Protein AF-0000000072914802 (afdb_homodimer)

Structure (mmCIF, N/CA/C/O backbone):
data_AF-0000000072914802-model_v1
#
loop_
_entity.id
_entity.type
_entity.pdbx_description
1 polymer 'Uncharacterized protein'
#
loop_
_atom_site.group_PDB
_atom_site.id
_atom_site.type_symbol
_atom_site.label_atom_id
_atom_site.label_alt_id
_atom_site.label_comp_id
_atom_site.label_asym_id
_atom_site.label_entity_id
_atom_site.label_seq_id
_atom_site.pdbx_PDB_ins_code
_atom_site.Cartn_x
_atom_site.Cartn_y
_atom_site.Cartn_z
_atom_site.occupancy
_atom_site.B_iso_or_equiv
_atom_site.auth_seq_id
_atom_site.auth_comp_id
_atom_site.auth_asym_id
_atom_site.auth_atom_id
_atom_site.pdbx_PDB_model_num
ATOM 1 N N . MET A 1 1 ? -39.062 -0.753 1.381 1 88.44 1 MET A N 1
ATOM 2 C CA . MET A 1 1 ? -37.906 0.039 0.977 1 88.44 1 MET A CA 1
ATOM 3 C C . MET A 1 1 ? -36.625 -0.407 1.725 1 88.44 1 MET A C 1
ATOM 5 O O . MET A 1 1 ? -36.719 -0.976 2.814 1 88.44 1 MET A O 1
ATOM 9 N N . GLN A 1 2 ? -35.625 -0.347 1.025 1 93.38 2 GLN A N 1
ATOM 10 C CA . GLN A 1 2 ? -34.312 -0.64 1.615 1 93.38 2 GLN A CA 1
ATOM 11 C C . GLN A 1 2 ? -33.281 0.396 1.195 1 93.38 2 GLN A C 1
ATOM 13 O O . GLN A 1 2 ? -33.562 1.235 0.333 1 93.38 2 GLN A O 1
ATOM 18 N N . THR A 1 3 ? -32.188 0.409 1.845 1 96.81 3 THR A N 1
ATOM 19 C CA . THR A 1 3 ? -31.156 1.354 1.454 1 96.81 3 THR A CA 1
ATOM 20 C C . THR A 1 3 ? -30.406 0.845 0.234 1 96.81 3 THR A C 1
ATOM 22 O O . THR A 1 3 ? -30.438 -0.348 -0.076 1 96.81 3 THR A O 1
ATOM 25 N N . TYR A 1 4 ? -29.766 1.74 -0.524 1 97.69 4 TYR A N 1
ATOM 26 C CA . TYR A 1 4 ? -28.891 1.318 -1.612 1 97.69 4 TYR A CA 1
ATOM 27 C C . TYR A 1 4 ? -27.797 0.389 -1.103 1 97.69 4 TYR A C 1
ATOM 29 O O . TYR A 1 4 ? -27.391 -0.544 -1.799 1 97.69 4 TYR A O 1
ATOM 37 N N . ALA A 1 5 ? -27.312 0.659 0.097 1 98 5 ALA A N 1
ATOM 38 C CA . ALA A 1 5 ? -26.312 -0.224 0.703 1 98 5 ALA A CA 1
ATOM 39 C C . ALA A 1 5 ? -26.844 -1.647 0.83 1 98 5 ALA A C 1
ATOM 41 O O . ALA A 1 5 ? -26.172 -2.607 0.457 1 98 5 ALA A O 1
ATOM 42 N N . ASP A 1 6 ? -28.047 -1.769 1.306 1 97.5 6 ASP A N 1
ATOM 43 C CA . ASP A 1 6 ? -28.672 -3.076 1.455 1 97.5 6 ASP A CA 1
ATOM 44 C C . ASP A 1 6 ? -28.859 -3.758 0.1 1 97.5 6 ASP A C 1
ATOM 46 O O . ASP A 1 6 ? -28.641 -4.965 -0.024 1 97.5 6 ASP A O 1
ATOM 50 N N . ALA A 1 7 ? -29.281 -2.988 -0.866 1 97.19 7 ALA A N 1
ATOM 51 C CA . ALA A 1 7 ? -29.5 -3.523 -2.205 1 97.19 7 ALA A CA 1
ATOM 52 C C . ALA A 1 7 ? -28.203 -4.066 -2.807 1 97.19 7 ALA A C 1
ATOM 54 O O . ALA A 1 7 ? -28.219 -5.117 -3.453 1 97.19 7 ALA A O 1
ATOM 55 N N . ILE A 1 8 ? -27.125 -3.363 -2.646 1 97.81 8 ILE A N 1
ATOM 56 C CA . ILE A 1 8 ? -25.828 -3.781 -3.164 1 97.81 8 ILE A CA 1
ATOM 57 C C . ILE A 1 8 ? -25.391 -5.078 -2.484 1 97.81 8 ILE A C 1
ATOM 59 O O . ILE A 1 8 ? -24.969 -6.023 -3.15 1 97.81 8 ILE A O 1
ATOM 63 N N . VAL A 1 9 ? -25.516 -5.145 -1.19 1 98 9 VAL A N 1
ATOM 64 C CA . VAL A 1 9 ? -25.109 -6.312 -0.426 1 98 9 VAL A CA 1
ATOM 65 C C . VAL A 1 9 ? -25.969 -7.512 -0.805 1 98 9 VAL A C 1
ATOM 67 O O . VAL A 1 9 ? -25.469 -8.633 -0.932 1 98 9 VAL A O 1
ATOM 70 N N . GLN A 1 10 ? -27.266 -7.281 -0.999 1 96.5 10 GLN A N 1
ATOM 71 C CA . GLN A 1 10 ? -28.172 -8.344 -1.45 1 96.5 10 GLN A CA 1
ATOM 72 C C . GLN A 1 10 ? -27.75 -8.859 -2.826 1 96.5 10 GLN A C 1
ATOM 74 O O . GLN A 1 10 ? -27.828 -10.062 -3.09 1 96.5 10 GLN A O 1
ATOM 79 N N . SER A 1 11 ? -27.359 -7.941 -3.666 1 96.31 11 SER A N 1
ATOM 80 C CA . SER A 1 11 ? -26.891 -8.32 -4.996 1 96.31 11 SER A CA 1
ATOM 81 C C . SER A 1 11 ? -25.656 -9.219 -4.91 1 96.31 11 SER A C 1
ATOM 83 O O . SER A 1 11 ? -25.5 -10.148 -5.707 1 96.31 11 SER A O 1
ATOM 85 N N . LEU A 1 12 ? -24.766 -8.977 -3.992 1 97.56 12 LEU A N 1
ATOM 86 C CA . LEU A 1 12 ? -23.594 -9.805 -3.801 1 97.56 12 LEU A CA 1
ATOM 87 C C . LEU A 1 12 ? -23.984 -11.227 -3.393 1 97.56 12 LEU A C 1
ATOM 89 O O . LEU A 1 12 ? -23.453 -12.195 -3.928 1 97.56 12 LEU A O 1
ATOM 93 N N . SER A 1 13 ? -24.922 -11.289 -2.477 1 95.69 13 SER A N 1
ATOM 94 C CA . SER A 1 13 ? -25.391 -12.586 -1.989 1 95.69 13 SER A CA 1
ATOM 95 C C . SER A 1 13 ? -26.016 -13.406 -3.111 1 95.69 13 SER A C 1
ATOM 97 O O . SER A 1 13 ? -25.906 -14.633 -3.131 1 95.69 13 SER A O 1
ATOM 99 N N . SER A 1 14 ? -26.625 -12.742 -4.016 1 93.62 14 SER A N 1
ATOM 100 C CA . SER A 1 14 ? -27.344 -13.422 -5.086 1 93.62 14 SER A CA 1
ATOM 101 C C . SER A 1 14 ? -26.391 -14.156 -6.02 1 93.62 14 SER A C 1
ATOM 103 O O . SER A 1 14 ? -26.781 -15.102 -6.703 1 93.62 14 SER A O 1
ATOM 105 N N . VAL A 1 15 ? -25.125 -13.758 -6.031 1 95.12 15 VAL A N 1
ATOM 106 C CA . VAL A 1 15 ? -24.172 -14.422 -6.914 1 95.12 15 VAL A CA 1
ATOM 107 C C . VAL A 1 15 ? -23.266 -15.336 -6.094 1 95.12 15 VAL A C 1
ATOM 109 O O . VAL A 1 15 ? -22.188 -15.727 -6.555 1 95.12 15 VAL A O 1
ATOM 112 N N . GLY A 1 16 ? -23.609 -15.562 -4.879 1 94.88 16 GLY A N 1
ATOM 113 C CA . GLY A 1 16 ? -22.906 -16.547 -4.066 1 94.88 16 GLY A CA 1
ATOM 114 C C . GLY A 1 16 ? -21.734 -15.969 -3.311 1 94.88 16 GLY A C 1
ATOM 115 O O . GLY A 1 16 ? -20.906 -16.719 -2.775 1 94.88 16 GLY A O 1
ATOM 116 N N . CYS A 1 17 ? -21.625 -14.672 -3.25 1 97.94 17 CYS A N 1
ATOM 117 C CA . CYS A 1 17 ? -20.578 -14.055 -2.439 1 97.94 17 CYS A CA 1
ATOM 118 C C . CYS A 1 17 ? -20.828 -14.297 -0.955 1 97.94 17 CYS A C 1
ATOM 120 O O . CYS A 1 17 ? -21.859 -13.891 -0.419 1 97.94 17 CYS A O 1
ATOM 122 N N . ASP A 1 18 ? -19.859 -14.938 -0.322 1 98.25 18 ASP A N 1
ATOM 123 C CA . ASP A 1 18 ? -20.094 -15.266 1.079 1 98.25 18 ASP A CA 1
ATOM 124 C C . ASP A 1 18 ? -19.062 -14.609 1.985 1 98.25 18 ASP A C 1
ATOM 126 O O . ASP A 1 18 ? -19.172 -14.672 3.211 1 98.25 18 ASP A O 1
ATOM 130 N N . LYS A 1 19 ? -18.047 -13.977 1.451 1 98.62 19 LYS A N 1
ATOM 131 C CA . LYS A 1 19 ? -17.031 -13.328 2.27 1 98.62 19 LYS A CA 1
ATOM 132 C C . LYS A 1 19 ? -16.656 -11.953 1.711 1 98.62 19 LYS A C 1
ATOM 134 O O . LYS A 1 19 ? -16.547 -11.781 0.495 1 98.62 19 LYS A O 1
ATOM 139 N N . ALA A 1 20 ? -16.469 -11.008 2.557 1 98.75 20 ALA A N 1
ATOM 140 C CA . ALA A 1 20 ? -16.016 -9.656 2.252 1 98.75 20 ALA A CA 1
ATOM 141 C C . ALA A 1 20 ? -14.812 -9.273 3.109 1 98.75 20 ALA A C 1
ATOM 143 O O . ALA A 1 20 ? -14.805 -9.516 4.316 1 98.75 20 ALA A O 1
ATOM 144 N N . PHE A 1 21 ? -13.789 -8.766 2.455 1 98.69 21 PHE A N 1
ATOM 145 C CA . PHE A 1 21 ? -12.555 -8.336 3.113 1 98.69 21 PHE A CA 1
ATOM 146 C C . PHE A 1 21 ? -12.352 -6.84 2.941 1 98.69 21 PHE A C 1
ATOM 148 O O . PHE A 1 21 ? -12.547 -6.297 1.852 1 98.69 21 PHE A O 1
ATOM 155 N N . GLY A 1 22 ? -11.977 -6.125 3.996 1 97.75 22 GLY A N 1
ATOM 156 C CA . GLY A 1 22 ? -11.711 -4.715 3.762 1 97.75 22 GLY A CA 1
ATOM 157 C C . GLY A 1 22 ? -11.469 -3.936 5.039 1 97.75 22 GLY A C 1
ATOM 158 O O . GLY A 1 22 ? -11.109 -4.516 6.07 1 97.75 22 GLY A O 1
ATOM 159 N N . ILE A 1 23 ? -11.414 -2.609 4.902 1 96.12 23 ILE A N 1
ATOM 160 C CA . ILE A 1 23 ? -11.289 -1.649 5.992 1 96.12 23 ILE A CA 1
ATOM 161 C C . ILE A 1 23 ? -12.383 -0.594 5.883 1 96.12 23 ILE A C 1
ATOM 163 O O . ILE A 1 23 ? -12.547 0.035 4.832 1 96.12 23 ILE A O 1
ATOM 167 N N . SER A 1 24 ? -13.055 -0.396 6.945 1 93 24 SER A N 1
ATOM 168 C CA . SER A 1 24 ? -14.156 0.562 6.918 1 93 24 SER A CA 1
ATOM 169 C C . SER A 1 24 ? -13.648 1.992 7.066 1 93 24 SER A C 1
ATOM 171 O O . SER A 1 24 ? -12.461 2.213 7.332 1 93 24 SER A O 1
ATOM 173 N N . GLY A 1 25 ? -14.508 2.918 6.883 1 92.75 25 GLY A N 1
ATOM 174 C CA . GLY A 1 25 ? -14.297 4.355 6.961 1 92.75 25 GLY A CA 1
ATOM 175 C C . GLY A 1 25 ? -15.562 5.16 6.754 1 92.75 25 GLY A C 1
ATOM 176 O O . GLY A 1 25 ? -16.641 4.59 6.559 1 92.75 25 GLY A O 1
ATOM 177 N N . GLY A 1 26 ? -15.375 6.41 6.859 1 90.31 26 GLY A N 1
ATOM 178 C CA . GLY A 1 26 ? -16.531 7.297 6.828 1 90.31 26 GLY A CA 1
ATOM 179 C C . GLY A 1 26 ? -17.359 7.152 5.566 1 90.31 26 GLY A C 1
ATOM 180 O O . GLY A 1 26 ? -18.578 7.012 5.633 1 90.31 26 GLY A O 1
ATOM 181 N N . ASN A 1 27 ? -16.75 7.062 4.43 1 93.38 27 ASN A N 1
ATOM 182 C CA . ASN A 1 27 ? -17.453 7.117 3.158 1 93.38 27 ASN A CA 1
ATOM 183 C C . ASN A 1 27 ? -18.031 5.758 2.775 1 93.38 27 ASN A C 1
ATOM 185 O O . ASN A 1 27 ? -18.844 5.66 1.859 1 93.38 27 ASN A O 1
ATOM 189 N N . ILE A 1 28 ? -17.703 4.703 3.547 1 96.19 28 ILE A N 1
ATOM 190 C CA . ILE A 1 28 ? -18.188 3.369 3.227 1 96.19 28 ILE A CA 1
ATOM 191 C C . ILE A 1 28 ? -18.953 2.799 4.422 1 96.19 28 ILE A C 1
ATOM 193 O O . ILE A 1 28 ? -19.266 1.607 4.457 1 96.19 28 ILE A O 1
ATOM 197 N N . TYR A 1 29 ? -19.266 3.637 5.395 1 95.88 29 TYR A N 1
ATOM 198 C CA . TYR A 1 29 ? -19.844 3.203 6.664 1 95.88 29 TYR A CA 1
ATOM 199 C C . TYR A 1 29 ? -21.141 2.434 6.445 1 95.88 29 TYR A C 1
ATOM 201 O O . TYR A 1 29 ? -21.328 1.364 7.027 1 95.88 29 TYR A O 1
ATOM 209 N N . HIS A 1 30 ? -22.031 2.895 5.59 1 96.44 30 HIS A N 1
ATOM 210 C CA . HIS A 1 30 ? -23.344 2.281 5.414 1 96.44 30 HIS A CA 1
ATOM 211 C C . HIS A 1 30 ? -23.234 0.936 4.707 1 96.44 30 HIS A C 1
ATOM 213 O O . HIS A 1 30 ? -24.016 0.022 4.977 1 96.44 30 HIS A O 1
ATOM 219 N N . ILE A 1 31 ? -22.234 0.815 3.795 1 97.62 31 ILE A N 1
ATOM 220 C CA . ILE A 1 31 ? -21.969 -0.472 3.16 1 97.62 31 ILE A CA 1
ATOM 221 C C . ILE A 1 31 ? -21.469 -1.467 4.199 1 97.62 31 ILE A C 1
ATOM 223 O O . ILE A 1 31 ? -21.906 -2.619 4.23 1 97.62 31 ILE A O 1
ATOM 227 N N . TRP A 1 32 ? -20.531 -0.953 5.027 1 96.31 32 TRP A N 1
ATOM 228 C CA . TRP A 1 32 ? -19.984 -1.793 6.086 1 96.31 32 TRP A CA 1
ATOM 229 C C . TRP A 1 32 ? -21.094 -2.279 7.02 1 96.31 32 TRP A C 1
ATOM 231 O O . TRP A 1 32 ? -21.125 -3.451 7.398 1 96.31 32 TRP A O 1
ATOM 241 N N . LYS A 1 33 ? -21.969 -1.414 7.367 1 96.56 33 LYS A N 1
ATOM 242 C CA . LYS A 1 33 ? -23.094 -1.749 8.234 1 96.56 33 LYS A CA 1
ATOM 243 C C . LYS A 1 33 ? -24.016 -2.766 7.566 1 96.56 33 LYS A C 1
ATOM 245 O O . LYS A 1 33 ? -24.453 -3.73 8.203 1 96.56 33 LYS A O 1
ATOM 250 N N . ALA A 1 34 ? -24.312 -2.543 6.297 1 97.69 34 ALA A N 1
ATOM 251 C CA . ALA A 1 34 ? -25.141 -3.477 5.551 1 97.69 34 ALA A CA 1
ATOM 252 C C . ALA A 1 34 ? -24.5 -4.852 5.465 1 97.69 34 ALA A C 1
ATOM 254 O O . ALA A 1 34 ? -25.172 -5.875 5.609 1 97.69 34 ALA A O 1
ATOM 255 N N . LEU A 1 35 ? -23.203 -4.918 5.215 1 97.94 35 LEU A N 1
ATOM 256 C CA . LEU A 1 35 ? -22.453 -6.172 5.172 1 97.94 35 LEU A CA 1
ATOM 257 C C . LEU A 1 35 ? -22.547 -6.898 6.508 1 97.94 35 LEU A C 1
ATOM 259 O O . LEU A 1 35 ? -22.781 -8.109 6.547 1 97.94 35 LEU A O 1
ATOM 263 N N . HIS A 1 36 ? -22.391 -6.148 7.586 1 96.06 36 HIS A N 1
ATOM 264 C CA . HIS A 1 36 ? -22.391 -6.723 8.93 1 96.06 36 HIS A CA 1
ATOM 265 C C . HIS A 1 36 ? -23.719 -7.371 9.266 1 96.06 36 HIS A C 1
ATOM 267 O O . HIS A 1 36 ? -23.781 -8.352 10.016 1 96.06 36 HIS A O 1
ATOM 273 N N . HIS A 1 37 ? -24.781 -6.906 8.68 1 96.06 37 HIS A N 1
ATOM 274 C CA . HIS A 1 37 ? -26.109 -7.418 8.977 1 96.06 37 HIS A CA 1
ATOM 275 C C . HIS A 1 37 ? -26.531 -8.5 7.984 1 96.06 37 HIS A C 1
ATOM 277 O O . HIS A 1 37 ? -27.609 -9.07 8.094 1 96.06 37 HIS A O 1
ATOM 283 N N . SER A 1 38 ? -25.688 -8.781 7.094 1 97.06 38 SER A N 1
ATOM 284 C CA . SER A 1 38 ? -26 -9.781 6.074 1 97.06 38 SER A CA 1
ATOM 285 C C . SER A 1 38 ? -25.422 -11.141 6.445 1 97.06 38 SER A C 1
ATOM 287 O O . SER A 1 38 ? -24.922 -11.328 7.555 1 97.06 38 SER A O 1
ATOM 289 N N . ASP A 1 39 ? -25.594 -12.125 5.465 1 96.69 39 ASP A N 1
ATOM 290 C CA . ASP A 1 39 ? -25.031 -13.461 5.664 1 96.69 39 ASP A CA 1
ATOM 291 C C . ASP A 1 39 ? -23.609 -13.547 5.145 1 96.69 39 ASP A C 1
ATOM 293 O O . ASP A 1 39 ? -22.984 -14.609 5.207 1 96.69 39 ASP A O 1
ATOM 297 N N . ILE A 1 40 ? -23.125 -12.445 4.664 1 98.12 40 ILE A N 1
ATOM 298 C CA . ILE A 1 40 ? -21.75 -12.398 4.184 1 98.12 40 ILE A CA 1
ATOM 299 C C . ILE A 1 40 ? -20.797 -12.203 5.363 1 98.12 40 ILE A C 1
ATOM 301 O O . ILE A 1 40 ? -20.969 -11.273 6.156 1 98.12 40 ILE A O 1
ATOM 305 N N . ALA A 1 41 ? -19.844 -13.117 5.574 1 98.12 41 ALA A N 1
ATOM 306 C CA . ALA A 1 41 ? -18.844 -12.945 6.621 1 98.12 41 ALA A CA 1
ATOM 307 C C . ALA A 1 41 ? -17.906 -11.781 6.301 1 98.12 41 ALA A C 1
ATOM 309 O O . ALA A 1 41 ? -17.359 -11.695 5.195 1 98.12 41 ALA A O 1
ATOM 310 N N . VAL A 1 42 ? -17.766 -10.922 7.23 1 97.81 42 VAL A N 1
ATOM 311 C CA . VAL A 1 42 ? -16.969 -9.719 7 1 97.81 42 VAL A CA 1
ATOM 312 C C . VAL A 1 42 ? -15.656 -9.812 7.758 1 97.81 42 VAL A C 1
ATOM 314 O O . VAL A 1 42 ? -15.641 -10.086 8.961 1 97.81 42 VAL A O 1
ATOM 317 N N . TYR A 1 43 ? -14.578 -9.617 7.086 1 97.81 43 TYR A N 1
ATOM 318 C CA . TYR A 1 43 ? -13.234 -9.641 7.652 1 97.81 43 TYR A CA 1
ATOM 319 C C . TYR A 1 43 ? -12.594 -8.25 7.598 1 97.81 43 TYR A C 1
ATOM 321 O O . TYR A 1 43 ? -12.195 -7.789 6.527 1 97.81 43 TYR A O 1
ATOM 329 N N . HIS A 1 44 ? -12.469 -7.633 8.711 1 96.56 44 HIS A N 1
ATOM 330 C CA . HIS A 1 44 ? -11.852 -6.32 8.836 1 96.56 44 HIS A CA 1
ATOM 331 C C . HIS A 1 44 ? -10.328 -6.438 8.922 1 96.56 44 HIS A C 1
ATOM 333 O O . HIS A 1 44 ? -9.781 -6.656 10.008 1 96.56 44 HIS A O 1
ATOM 339 N N . CYS A 1 45 ? -9.664 -6.156 7.789 1 97.25 45 CYS A N 1
ATOM 340 C CA . CYS A 1 45 ? -8.227 -6.363 7.656 1 97.25 45 CYS A CA 1
ATOM 341 C C . CYS A 1 45 ? -7.445 -5.156 8.164 1 97.25 45 CYS A C 1
ATOM 343 O O . CYS A 1 45 ? -8.031 -4.238 8.75 1 97.25 45 CYS A O 1
ATOM 345 N N . ARG A 1 46 ? -6.117 -5.223 8.109 1 97.38 46 ARG A N 1
ATOM 346 C CA . ARG A 1 46 ? -5.285 -4.145 8.633 1 97.38 46 ARG A CA 1
ATOM 347 C C . ARG A 1 46 ? -4.852 -3.199 7.516 1 97.38 46 ARG A C 1
ATOM 349 O O . ARG A 1 46 ? -4.625 -2.012 7.754 1 97.38 46 ARG A O 1
ATOM 356 N N . HIS A 1 47 ? -4.734 -3.674 6.316 1 98.12 47 HIS A N 1
ATOM 357 C CA . HIS A 1 47 ? -4.371 -2.875 5.148 1 98.12 47 HIS A CA 1
ATOM 358 C C . HIS A 1 47 ? -5.219 -3.246 3.939 1 98.12 47 HIS A C 1
ATOM 360 O O . HIS A 1 47 ? -5.543 -4.422 3.736 1 98.12 47 HIS A O 1
ATOM 366 N N . GLN A 1 48 ? -5.512 -2.32 3.078 1 98.5 48 GLN A N 1
ATOM 367 C CA . GLN A 1 48 ? -6.402 -2.545 1.943 1 98.5 48 GLN A CA 1
ATOM 368 C C . GLN A 1 48 ? -5.773 -3.5 0.932 1 98.5 48 GLN A C 1
ATOM 370 O O . GLN A 1 48 ? -6.465 -4.32 0.331 1 98.5 48 GLN A O 1
ATOM 375 N N . SER A 1 49 ? -4.457 -3.381 0.663 1 98 49 SER A N 1
ATOM 376 C CA . SER A 1 49 ? -3.818 -4.355 -0.216 1 98 49 SER A CA 1
ATOM 377 C C . SER A 1 49 ? -3.891 -5.762 0.373 1 98 49 SER A C 1
ATOM 379 O O . SER A 1 49 ? -4.078 -6.738 -0.356 1 98 49 SER A O 1
ATOM 381 N N . GLY A 1 50 ? -3.678 -5.906 1.694 1 98.31 50 GLY A N 1
ATOM 382 C CA . GLY A 1 50 ? -3.824 -7.195 2.352 1 98.31 50 GLY A CA 1
ATOM 383 C C . GLY A 1 50 ? -5.211 -7.789 2.197 1 98.31 50 GLY A C 1
ATOM 384 O O . GLY A 1 50 ? -5.355 -8.992 1.967 1 98.31 50 GLY A O 1
ATOM 385 N N . ALA A 1 51 ? -6.207 -6.934 2.289 1 98.75 51 ALA A N 1
ATOM 386 C CA . ALA A 1 51 ? -7.586 -7.359 2.078 1 98.75 51 ALA A CA 1
ATOM 387 C C . ALA A 1 51 ? -7.785 -7.898 0.664 1 98.75 51 ALA A C 1
ATOM 389 O O . ALA A 1 51 ? -8.398 -8.945 0.472 1 98.75 51 ALA A O 1
ATOM 390 N N . ALA A 1 52 ? -7.242 -7.168 -0.281 1 98.75 52 ALA A N 1
ATOM 391 C CA . ALA A 1 52 ? -7.387 -7.566 -1.679 1 98.75 52 ALA A CA 1
ATOM 392 C C . ALA A 1 52 ? -6.668 -8.891 -1.95 1 98.75 52 ALA A C 1
ATOM 394 O O . ALA A 1 52 ? -7.195 -9.758 -2.652 1 98.75 52 ALA A O 1
ATOM 395 N N . PHE A 1 53 ? -5.469 -9.062 -1.4 1 98.75 53 PHE A N 1
ATOM 396 C CA . PHE A 1 53 ? -4.723 -10.305 -1.569 1 98.75 53 PHE A CA 1
ATOM 397 C C . PHE A 1 53 ? -5.477 -11.477 -0.957 1 98.75 53 PHE A C 1
ATOM 399 O O . PHE A 1 53 ? -5.582 -12.539 -1.57 1 98.75 53 PHE A O 1
ATOM 406 N N . ALA A 1 54 ? -6 -11.273 0.242 1 98.88 54 ALA A N 1
ATOM 407 C CA . ALA A 1 54 ? -6.754 -12.328 0.916 1 98.88 54 ALA A CA 1
ATOM 408 C C . ALA A 1 54 ? -8.008 -12.703 0.123 1 98.88 54 ALA A C 1
ATOM 410 O O . ALA A 1 54 ? -8.289 -13.883 -0.085 1 98.88 54 ALA A O 1
ATOM 411 N N . ALA A 1 55 ? -8.711 -11.711 -0.342 1 98.88 55 ALA A N 1
ATOM 412 C CA . ALA A 1 55 ? -9.914 -11.938 -1.134 1 98.88 55 ALA A CA 1
ATOM 413 C C . ALA A 1 55 ? -9.594 -12.68 -2.428 1 98.88 55 ALA A C 1
ATOM 415 O O . ALA A 1 55 ? -10.32 -13.586 -2.83 1 98.88 55 ALA A O 1
ATOM 416 N N . ALA A 1 56 ? -8.523 -12.266 -3.076 1 98.44 56 ALA A N 1
ATOM 417 C CA . ALA A 1 56 ? -8.133 -12.867 -4.348 1 98.44 56 ALA A CA 1
ATOM 418 C C . ALA A 1 56 ? -7.832 -14.359 -4.18 1 98.44 56 ALA A C 1
ATOM 420 O O . ALA A 1 56 ? -8.32 -15.188 -4.953 1 98.44 56 ALA A O 1
ATOM 421 N N . GLU A 1 57 ? -7.031 -14.68 -3.164 1 98.31 57 GLU A N 1
ATOM 422 C CA . GLU A 1 57 ? -6.645 -16.078 -2.979 1 98.31 57 GLU A CA 1
ATOM 423 C C . GLU A 1 57 ? -7.832 -16.922 -2.541 1 98.31 57 GLU A C 1
ATOM 425 O O . GLU A 1 57 ? -7.945 -18.094 -2.932 1 98.31 57 GLU A O 1
ATOM 430 N N . TYR A 1 58 ? -8.758 -16.359 -1.745 1 98.5 58 TYR A N 1
ATOM 431 C CA .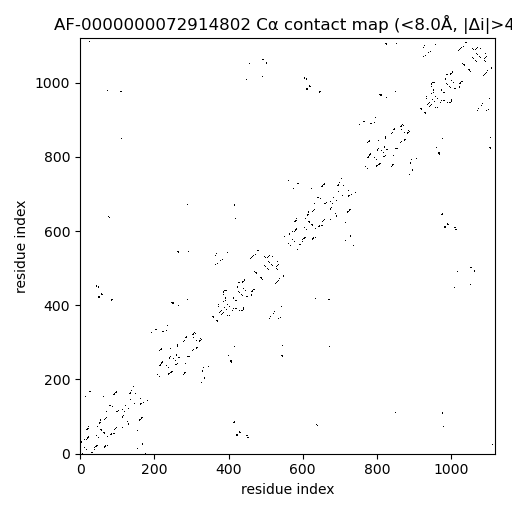 TYR A 1 58 ? -9.992 -17.062 -1.409 1 98.5 58 TYR A CA 1
ATOM 432 C C . TYR A 1 58 ? -10.812 -17.344 -2.66 1 98.5 58 TYR A C 1
ATOM 434 O O . TYR A 1 58 ? -11.289 -18.469 -2.85 1 98.5 58 TYR A O 1
ATOM 442 N N . SER A 1 59 ? -10.961 -16.328 -3.461 1 98.19 59 SER A N 1
ATOM 443 C CA . SER A 1 59 ? -11.742 -16.453 -4.688 1 98.19 59 SER A CA 1
ATOM 444 C C . SER A 1 59 ? -11.156 -17.5 -5.617 1 98.19 59 SER A C 1
ATOM 446 O O . SER A 1 59 ? -11.883 -18.344 -6.152 1 98.19 59 SER A O 1
ATOM 448 N N . ILE A 1 60 ? -9.852 -17.484 -5.797 1 96.25 60 ILE A N 1
ATOM 449 C CA . ILE A 1 60 ? -9.188 -18.406 -6.719 1 96.25 60 ILE A CA 1
ATOM 450 C C . ILE A 1 60 ? -9.297 -19.844 -6.195 1 96.25 60 ILE A C 1
ATOM 452 O O . ILE A 1 60 ? -9.586 -20.766 -6.957 1 96.25 60 ILE A O 1
ATOM 456 N N . GLN A 1 61 ? -9.133 -20 -4.91 1 95.19 61 GLN A N 1
ATOM 457 C CA . GLN A 1 61 ? -9.148 -21.328 -4.305 1 95.19 61 GLN A CA 1
ATOM 458 C C . GLN A 1 61 ? -10.547 -21.938 -4.359 1 95.19 61 GLN A C 1
ATOM 460 O O . GLN A 1 61 ? -10.688 -23.156 -4.527 1 95.19 61 GLN A O 1
ATOM 465 N N . THR A 1 62 ? -11.578 -21.109 -4.262 1 95.56 62 THR A N 1
ATOM 466 C CA . THR A 1 62 ? -12.93 -21.625 -4.098 1 95.56 62 THR A CA 1
ATOM 467 C C . THR A 1 62 ? -13.719 -21.5 -5.398 1 95.56 62 THR A C 1
ATOM 469 O O . THR A 1 62 ? -14.742 -22.172 -5.574 1 95.56 62 THR A O 1
ATOM 472 N N . GLY A 1 63 ? -13.289 -20.578 -6.227 1 94.69 63 GLY A N 1
ATOM 473 C CA . GLY A 1 63 ? -14.055 -20.266 -7.422 1 94.69 63 GLY A CA 1
ATOM 474 C C . GLY A 1 63 ? -15.203 -19.312 -7.164 1 94.69 63 GLY A C 1
ATOM 475 O O . GLY A 1 63 ? -15.938 -18.938 -8.086 1 94.69 63 GLY A O 1
ATOM 476 N N . LYS A 1 64 ? -15.328 -18.797 -5.938 1 96.69 64 LYS A N 1
ATOM 477 C CA . LYS A 1 64 ? -16.438 -17.938 -5.562 1 96.69 64 LYS A CA 1
ATOM 478 C C . LYS A 1 64 ? -16.094 -16.469 -5.797 1 96.69 64 LYS A C 1
ATOM 480 O O . LYS A 1 64 ? -14.914 -16.094 -5.867 1 96.69 64 LYS A O 1
ATOM 485 N N . VAL A 1 65 ? -17.172 -15.695 -5.895 1 98.06 65 VAL A N 1
ATOM 486 C CA . VAL A 1 65 ? -17.031 -14.242 -5.895 1 98.06 65 VAL A CA 1
ATOM 487 C C . VAL A 1 65 ? -16.734 -13.75 -4.48 1 98.06 65 VAL A C 1
ATOM 489 O O . VAL A 1 65 ? -17.344 -14.219 -3.516 1 98.06 65 VAL A O 1
ATOM 492 N N . ALA A 1 66 ? -15.75 -12.906 -4.305 1 98.69 66 ALA A N 1
ATOM 493 C CA . ALA A 1 66 ? -15.453 -12.266 -3.021 1 98.69 66 ALA A CA 1
ATOM 494 C C . ALA A 1 66 ? -15.539 -10.75 -3.131 1 98.69 66 ALA A C 1
ATOM 496 O O . ALA A 1 66 ? -15.375 -10.188 -4.219 1 98.69 66 ALA A O 1
ATOM 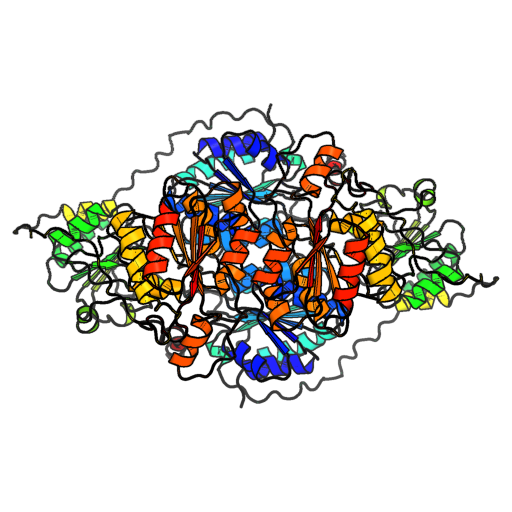497 N N . ALA A 1 67 ? -15.82 -10.086 -2.062 1 98.81 67 ALA A N 1
ATOM 498 C CA . ALA A 1 67 ? -15.906 -8.633 -2.061 1 98.81 67 ALA A CA 1
ATOM 499 C C . ALA A 1 67 ? -14.719 -8.008 -1.33 1 98.81 67 ALA A C 1
ATOM 501 O O . ALA A 1 67 ? -14.195 -8.602 -0.384 1 98.81 67 ALA A O 1
ATOM 502 N N . VAL A 1 68 ? -14.273 -6.914 -1.812 1 98.88 68 VAL A N 1
ATOM 503 C CA . VAL A 1 68 ? -13.312 -6.035 -1.146 1 98.88 68 VAL A CA 1
ATOM 504 C C . VAL A 1 68 ? -13.938 -4.66 -0.93 1 98.88 68 VAL A C 1
ATOM 506 O O . VAL A 1 68 ? -14.469 -4.059 -1.867 1 98.88 68 VAL A O 1
ATOM 509 N N . PHE A 1 69 ? -13.938 -4.16 0.308 1 98.69 69 PHE A N 1
ATOM 510 C CA . PHE A 1 69 ? -14.539 -2.857 0.565 1 98.69 69 PHE A CA 1
ATOM 511 C C . PHE A 1 69 ? -13.539 -1.914 1.219 1 98.69 69 PHE A C 1
ATOM 513 O O . PHE A 1 69 ? -12.781 -2.32 2.1 1 98.69 69 PHE A O 1
ATOM 520 N N . VAL A 1 70 ? -13.477 -0.712 0.767 1 98.44 70 VAL A N 1
ATOM 521 C CA . VAL A 1 70 ? -12.578 0.305 1.305 1 98.44 70 VAL A CA 1
ATOM 522 C C . VAL A 1 70 ? -13.266 1.669 1.269 1 98.44 70 VAL A C 1
ATOM 524 O O . VAL A 1 70 ? -14.25 1.855 0.557 1 98.44 70 VAL A O 1
ATOM 527 N N . THR A 1 71 ? -12.75 2.553 2.086 1 96.5 71 THR A N 1
ATOM 528 C CA . THR A 1 71 ? -13.266 3.914 2.033 1 96.5 71 THR A CA 1
ATOM 529 C C . THR A 1 71 ? -12.805 4.621 0.763 1 96.5 71 THR A C 1
ATOM 531 O O . THR A 1 71 ? -12.633 3.986 -0.281 1 96.5 71 THR A O 1
ATOM 534 N N . SER A 1 72 ? -12.617 5.934 0.724 1 95.19 72 SER A N 1
ATOM 535 C CA . SER A 1 72 ? -12.219 6.73 -0.431 1 95.19 72 SER A CA 1
ATOM 536 C C . SER A 1 72 ? -10.742 7.117 -0.352 1 95.19 72 SER A C 1
ATOM 538 O O . SER A 1 72 ? -10.047 6.75 0.598 1 95.19 72 SER A O 1
ATOM 540 N N . GLY A 1 73 ? -10.258 7.742 -1.37 1 94.81 73 GLY A N 1
ATOM 541 C CA . GLY A 1 73 ? -8.906 8.297 -1.364 1 94.81 73 GLY A CA 1
ATOM 542 C C . GLY A 1 73 ? -7.832 7.238 -1.185 1 94.81 73 GLY A C 1
ATOM 543 O O . GLY A 1 73 ? -7.703 6.328 -2.006 1 94.81 73 GLY A O 1
ATOM 544 N N . PRO A 1 74 ? -7.145 7.32 -0.007 1 96.25 74 PRO A N 1
ATOM 545 C CA . PRO A 1 74 ? -6.066 6.367 0.264 1 96.25 74 PRO A CA 1
ATOM 546 C C . PRO A 1 74 ? -6.559 4.926 0.342 1 96.25 74 PRO A C 1
ATOM 548 O O . PRO A 1 74 ? -5.82 3.996 -0.002 1 96.25 74 PRO A O 1
ATOM 551 N N . GLY A 1 75 ? -7.812 4.719 0.791 1 97.25 75 GLY A N 1
ATOM 552 C CA . GLY A 1 75 ? -8.352 3.367 0.77 1 97.25 75 GLY A CA 1
ATOM 553 C C . GLY A 1 75 ? -8.289 2.723 -0.602 1 97.25 75 GLY A C 1
ATOM 554 O O . GLY A 1 75 ? -7.922 1.551 -0.726 1 97.25 75 GLY A O 1
ATOM 555 N N . ILE A 1 76 ? -8.625 3.51 -1.602 1 97.5 76 ILE A N 1
ATOM 556 C CA . ILE A 1 76 ? -8.641 3.025 -2.977 1 97.5 76 ILE A CA 1
ATOM 557 C C . ILE A 1 76 ? -7.207 2.838 -3.475 1 97.5 76 ILE A C 1
ATOM 559 O O . ILE A 1 76 ? -6.859 1.778 -4 1 97.5 76 ILE A O 1
ATOM 563 N N . THR A 1 77 ? -6.348 3.828 -3.287 1 96.75 77 THR A N 1
ATOM 564 C CA . THR A 1 77 ? -5 3.762 -3.838 1 96.75 77 THR A CA 1
ATOM 565 C C . THR A 1 77 ? -4.195 2.654 -3.162 1 96.75 77 THR A C 1
ATOM 567 O O . THR A 1 77 ? -3.359 2.01 -3.799 1 96.75 77 THR A O 1
ATOM 570 N N . ASN A 1 78 ? -4.426 2.383 -1.909 1 97.81 78 ASN A N 1
ATOM 571 C CA . ASN A 1 78 ? -3.752 1.302 -1.195 1 97.81 78 ASN A CA 1
ATOM 572 C C . ASN A 1 78 ? -4.148 -0.065 -1.745 1 97.81 78 ASN A C 1
ATOM 574 O O . ASN A 1 78 ? -3.395 -1.031 -1.623 1 97.81 78 ASN A O 1
ATOM 578 N N . ALA A 1 79 ? -5.32 -0.165 -2.344 1 98.25 79 ALA A N 1
ATOM 579 C CA . ALA A 1 79 ? -5.84 -1.455 -2.787 1 98.25 79 ALA A CA 1
ATOM 580 C C . ALA A 1 79 ? -5.363 -1.78 -4.199 1 98.25 79 ALA A C 1
ATOM 582 O O . ALA A 1 79 ? -5.512 -2.914 -4.668 1 98.25 79 ALA A O 1
ATOM 583 N N . ILE A 1 80 ? -4.727 -0.884 -4.879 1 97.38 80 ILE A N 1
ATOM 584 C CA . ILE A 1 80 ? -4.469 -0.98 -6.309 1 97.38 80 ILE A CA 1
ATOM 585 C C . ILE A 1 80 ? -3.604 -2.207 -6.594 1 97.38 80 ILE A C 1
ATOM 587 O O . ILE A 1 80 ? -3.916 -3 -7.484 1 97.38 80 ILE A O 1
ATOM 591 N N . THR A 1 81 ? -2.514 -2.396 -5.875 1 97.44 81 THR A N 1
ATOM 592 C CA . THR A 1 81 ? -1.615 -3.518 -6.125 1 97.44 81 THR A CA 1
ATOM 593 C C . THR A 1 81 ? -2.355 -4.844 -5.988 1 97.44 81 THR A C 1
ATOM 595 O O . THR A 1 81 ? -2.23 -5.723 -6.844 1 97.44 81 THR A O 1
ATOM 598 N N . GLY A 1 82 ? -3.143 -4.961 -4.883 1 97.88 82 GLY A N 1
ATOM 599 C CA . GLY A 1 82 ? -3.898 -6.188 -4.668 1 97.88 82 GLY A CA 1
ATOM 600 C C . GLY A 1 82 ? -4.941 -6.438 -5.738 1 97.88 82 GLY A C 1
ATOM 601 O O . GLY A 1 82 ? -5.148 -7.578 -6.16 1 97.88 82 GLY A O 1
ATOM 602 N N . LEU A 1 83 ? -5.594 -5.367 -6.223 1 98.06 83 LEU A N 1
ATOM 603 C CA . LEU A 1 83 ? -6.629 -5.5 -7.242 1 98.06 83 LEU A CA 1
ATOM 604 C C . LEU A 1 83 ? -6.023 -5.898 -8.586 1 98.06 83 LEU A C 1
ATOM 606 O O . LEU A 1 83 ? -6.59 -6.723 -9.305 1 98.06 83 LEU A O 1
ATOM 610 N N . ARG A 1 84 ? -4.906 -5.32 -8.891 1 96 84 ARG A N 1
ATOM 611 C CA . ARG A 1 84 ? -4.211 -5.691 -10.125 1 96 84 ARG A CA 1
ATOM 612 C C . ARG A 1 84 ? -3.828 -7.168 -10.117 1 96 84 ARG A C 1
ATOM 614 O O . ARG A 1 84 ? -3.982 -7.859 -11.125 1 96 84 ARG A O 1
ATOM 621 N N . CYS A 1 85 ? -3.352 -7.648 -9 1 96.19 85 CYS A N 1
ATOM 622 C CA . CYS A 1 85 ? -2.988 -9.055 -8.867 1 96.19 85 CYS A CA 1
ATOM 623 C C . CYS A 1 85 ? -4.211 -9.953 -9.008 1 96.19 85 CYS A C 1
ATOM 625 O O . CYS A 1 85 ? -4.16 -10.977 -9.688 1 96.19 85 CYS A O 1
ATOM 627 N N . ALA A 1 86 ? -5.27 -9.508 -8.359 1 97.19 86 ALA A N 1
ATOM 628 C CA . ALA A 1 86 ? -6.508 -10.281 -8.43 1 97.19 86 ALA A CA 1
ATOM 629 C C . ALA A 1 86 ? -6.98 -10.422 -9.875 1 97.19 86 ALA A C 1
ATOM 631 O O . ALA A 1 86 ? -7.332 -11.516 -10.32 1 97.19 86 ALA A O 1
ATOM 632 N N . ARG A 1 87 ? -6.93 -9.312 -10.539 1 95.06 87 ARG A N 1
ATOM 633 C CA . ARG A 1 87 ? -7.395 -9.305 -11.922 1 95.06 87 ARG A CA 1
ATOM 634 C C . ARG A 1 87 ? -6.492 -10.164 -12.805 1 95.06 87 ARG A C 1
ATOM 636 O O . ARG A 1 87 ? -6.977 -11.008 -13.562 1 95.06 87 ARG A O 1
ATOM 643 N N . ALA A 1 88 ? -5.219 -10.008 -12.672 1 92.06 88 ALA A N 1
ATOM 644 C CA . ALA A 1 88 ? -4.254 -10.727 -13.5 1 92.06 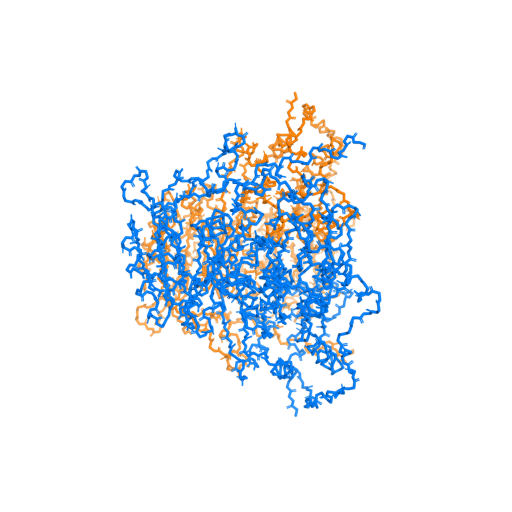88 ALA A CA 1
ATOM 645 C C . ALA A 1 88 ? -4.316 -12.227 -13.234 1 92.06 88 ALA A C 1
ATOM 647 O O . ALA A 1 88 ? -4.117 -13.031 -14.148 1 92.06 88 ALA A O 1
ATOM 648 N N . ASP A 1 89 ? -4.684 -12.633 -12.047 1 93.31 89 ASP A N 1
ATOM 649 C CA . ASP A 1 89 ? -4.684 -14.047 -11.672 1 93.31 89 ASP A CA 1
ATOM 650 C C . ASP A 1 89 ? -6.039 -14.688 -11.961 1 93.31 89 ASP A C 1
ATOM 652 O O . ASP A 1 89 ? -6.207 -15.898 -11.773 1 93.31 89 ASP A O 1
ATOM 656 N N . GLY A 1 90 ? -7.008 -13.891 -12.336 1 93.38 90 GLY A N 1
ATOM 657 C CA . GLY A 1 90 ? -8.297 -14.438 -12.711 1 93.38 90 GLY A CA 1
ATOM 658 C C . GLY A 1 90 ? -9.25 -14.602 -11.539 1 93.38 90 GLY A C 1
ATOM 659 O O . GLY A 1 90 ? -10.125 -15.461 -11.562 1 93.38 90 GLY A O 1
ATOM 660 N N . ALA A 1 91 ? -9.039 -13.812 -10.445 1 96.81 91 ALA A N 1
ATOM 661 C CA . ALA A 1 91 ? -9.977 -13.82 -9.328 1 96.81 91 ALA A CA 1
ATOM 662 C C . ALA A 1 91 ? -11.273 -13.109 -9.695 1 96.81 91 ALA A C 1
ATOM 664 O O . ALA A 1 91 ? -11.328 -12.359 -10.672 1 96.81 91 ALA A O 1
ATOM 665 N N . ARG A 1 92 ? -12.336 -13.469 -9.016 1 98.19 92 ARG A N 1
ATOM 666 C CA . ARG A 1 92 ? -13.617 -12.789 -9.133 1 98.19 92 ARG A CA 1
ATOM 667 C C . ARG A 1 92 ? -13.859 -11.875 -7.934 1 98.19 92 ARG A C 1
ATOM 669 O O . ARG A 1 92 ? -14.305 -12.328 -6.879 1 98.19 92 ARG A O 1
ATOM 676 N N . ILE A 1 93 ? -13.602 -10.562 -8.125 1 98.69 93 ILE A N 1
ATOM 677 C CA . ILE A 1 93 ? -13.641 -9.617 -7.012 1 98.69 93 ILE A CA 1
ATOM 678 C C . ILE A 1 93 ? -14.648 -8.508 -7.312 1 98.69 93 ILE A C 1
ATOM 680 O O . ILE A 1 93 ? -14.68 -7.98 -8.422 1 98.69 93 ILE A O 1
ATOM 684 N N . ILE A 1 94 ? -15.477 -8.211 -6.344 1 98.81 94 ILE A N 1
ATOM 685 C CA . ILE A 1 94 ? -16.266 -6.988 -6.359 1 98.81 94 ILE A CA 1
ATOM 686 C C . ILE A 1 94 ? -15.672 -5.965 -5.402 1 98.81 94 ILE A C 1
ATOM 688 O O . ILE A 1 94 ? -15.727 -6.133 -4.184 1 98.81 94 ILE A O 1
ATOM 692 N N . PHE A 1 95 ? -15.117 -4.949 -5.969 1 98.75 95 PHE A N 1
ATOM 693 C CA . PHE A 1 95 ? -14.469 -3.883 -5.215 1 98.75 95 PHE A CA 1
ATOM 694 C C . PHE A 1 95 ? -15.445 -2.746 -4.938 1 98.75 95 PHE A C 1
ATOM 696 O O . PHE A 1 95 ? -15.883 -2.059 -5.863 1 98.75 95 PHE A O 1
ATOM 703 N N . ILE A 1 96 ? -15.766 -2.57 -3.682 1 98.88 96 ILE A N 1
ATOM 704 C CA . ILE A 1 96 ? -16.719 -1.533 -3.297 1 98.88 96 ILE A CA 1
ATOM 705 C C . ILE A 1 96 ? -15.984 -0.408 -2.566 1 98.88 96 ILE A C 1
ATOM 707 O O . ILE A 1 96 ? -15.312 -0.646 -1.56 1 98.88 96 ILE A O 1
ATOM 711 N N . ALA A 1 97 ? -16.109 0.794 -3.031 1 98.44 97 ALA A N 1
ATOM 712 C CA . ALA A 1 97 ? -15.406 1.922 -2.434 1 98.44 97 ALA A CA 1
ATOM 713 C C . ALA A 1 97 ? -16.281 3.178 -2.432 1 98.44 97 ALA A C 1
ATOM 715 O O . ALA A 1 97 ? -17.25 3.264 -3.18 1 98.44 97 ALA A O 1
ATOM 716 N N . GLY A 1 98 ? -15.898 4.098 -1.579 1 96.88 98 GLY A N 1
ATOM 717 C CA . GLY A 1 98 ? -16.656 5.332 -1.435 1 96.88 98 GLY A CA 1
ATOM 718 C C . GLY A 1 98 ? -16.25 6.406 -2.42 1 96.88 98 GLY A C 1
ATOM 719 O O . GLY A 1 98 ? -15.062 6.516 -2.768 1 96.88 98 GLY A O 1
ATOM 720 N N . LEU A 1 99 ? -17.25 7.195 -2.811 1 94.44 99 LEU A N 1
ATOM 721 C CA . LEU A 1 99 ? -17.047 8.453 -3.521 1 94.44 99 LEU A CA 1
ATOM 722 C C . LEU A 1 99 ? -17.391 9.641 -2.633 1 94.44 99 LEU A C 1
ATOM 724 O O . LEU A 1 99 ? -18.188 9.516 -1.694 1 94.44 99 LEU A O 1
ATOM 728 N N . THR A 1 100 ? -16.766 10.742 -2.895 1 91.75 100 THR A N 1
ATOM 729 C CA . THR A 1 100 ? -17.109 11.953 -2.156 1 91.75 100 THR A CA 1
ATOM 730 C C . THR A 1 100 ? -17.969 12.875 -3.006 1 91.75 100 THR A C 1
ATOM 732 O O . THR A 1 100 ? -18.531 13.852 -2.5 1 91.75 100 THR A O 1
ATOM 735 N N . GLY A 1 101 ? -18.062 12.609 -4.207 1 87.56 101 GLY A N 1
ATOM 736 C CA . GLY A 1 101 ? -18.922 13.344 -5.129 1 87.56 101 GLY A CA 1
ATOM 737 C C . GLY A 1 101 ? -19.297 12.547 -6.359 1 87.56 101 GLY A C 1
ATOM 738 O O . GLY A 1 101 ? -18.562 11.641 -6.77 1 87.56 101 GLY A O 1
ATOM 739 N N . GLU A 1 102 ? -20.438 12.906 -6.93 1 82.38 102 GLU A N 1
ATOM 740 C CA . GLU A 1 102 ? -20.922 12.133 -8.062 1 82.38 102 GLU A CA 1
ATOM 741 C C . GLU A 1 102 ? -20.609 12.828 -9.383 1 82.38 102 GLU A C 1
ATOM 743 O O . GLU A 1 102 ? -20.609 12.195 -10.445 1 82.38 102 GLU A O 1
ATOM 748 N N . GLU A 1 103 ? -20.359 14.07 -9.281 1 74.94 103 GLU A N 1
ATOM 749 C CA . GLU A 1 103 ? -20.234 14.82 -10.523 1 74.94 103 GLU A CA 1
ATOM 750 C C . GLU A 1 103 ? -18.797 14.758 -11.062 1 74.94 103 GLU A C 1
ATOM 752 O O . GLU A 1 103 ? -17.844 14.797 -10.289 1 74.94 103 GLU A O 1
ATOM 757 N N . ILE A 1 104 ? -18.688 14.516 -12.375 1 62.69 104 ILE A N 1
ATOM 758 C CA . ILE A 1 104 ? -17.422 14.305 -13.078 1 62.69 104 ILE A CA 1
ATOM 759 C C . ILE A 1 104 ? -16.672 15.625 -13.203 1 62.69 104 ILE A C 1
ATOM 761 O O . ILE A 1 104 ? -15.438 15.656 -13.078 1 62.69 104 ILE A O 1
ATOM 765 N N . ASP A 1 105 ? -17.234 16.641 -13.555 1 57.12 105 ASP A N 1
ATOM 766 C CA . ASP A 1 105 ? -16.578 17.812 -14.125 1 57.12 105 ASP A CA 1
ATOM 767 C C . ASP A 1 105 ? -16.25 18.844 -13.039 1 57.12 105 ASP A C 1
ATOM 769 O O . ASP A 1 105 ? -15.867 19.969 -13.344 1 57.12 105 ASP A O 1
ATOM 773 N N . ARG A 1 106 ? -16.328 18.406 -11.852 1 60.78 106 ARG A N 1
ATOM 774 C CA . ARG A 1 106 ? -16.094 19.516 -10.93 1 60.78 106 ARG A CA 1
ATOM 775 C C . ARG A 1 106 ? -15.023 19.172 -9.906 1 60.78 106 ARG A C 1
ATOM 777 O O . ARG A 1 106 ? -15.031 18.078 -9.328 1 60.78 106 ARG A O 1
ATOM 784 N N . THR A 1 107 ? -13.891 20.016 -10.148 1 67.94 107 THR A N 1
ATOM 785 C CA . THR A 1 107 ? -12.938 19.953 -9.047 1 67.94 107 THR A CA 1
ATOM 786 C C . THR A 1 107 ? -13.633 20.219 -7.711 1 67.94 107 THR A C 1
ATOM 788 O O . THR A 1 107 ? -14.406 21.172 -7.586 1 67.94 107 THR A O 1
ATOM 791 N N . GLY A 1 108 ? -13.516 19.344 -6.844 1 75.06 108 GLY A N 1
ATOM 792 C CA . GLY A 1 108 ? -14.227 19.406 -5.578 1 75.06 108 GLY A CA 1
ATOM 793 C C . GLY A 1 108 ? -13.664 20.438 -4.621 1 75.06 108 GLY A C 1
ATOM 794 O O . GLY A 1 108 ? -12.812 21.234 -5 1 75.06 108 GLY A O 1
ATOM 795 N N . ARG A 1 109 ? -14.195 20.609 -3.518 1 83.69 109 ARG A N 1
ATOM 796 C CA . ARG A 1 109 ? -13.867 21.578 -2.473 1 83.69 109 ARG A CA 1
ATOM 797 C C . ARG A 1 109 ? -12.789 21.016 -1.541 1 83.69 109 ARG A C 1
ATOM 799 O O . ARG A 1 109 ? -12.617 21.516 -0.426 1 83.69 109 ARG A O 1
ATOM 806 N N . ARG A 1 110 ? -12.133 19.906 -1.991 1 87.19 110 ARG A N 1
ATOM 807 C CA . ARG A 1 110 ? -11.102 19.25 -1.197 1 87.19 110 ARG A CA 1
ATOM 808 C C . ARG A 1 110 ? -11.664 18.734 0.127 1 87.19 110 ARG A C 1
ATOM 810 O O . ARG A 1 110 ? -11.148 19.078 1.195 1 87.19 110 ARG A O 1
ATOM 817 N N . VAL A 1 111 ? -12.688 17.938 -0.105 1 89.62 111 VAL A N 1
ATOM 818 C CA . VAL A 1 111 ? -13.211 17.219 1.054 1 89.62 111 VAL A CA 1
ATOM 819 C C . VAL A 1 111 ? -12.242 16.109 1.452 1 89.62 111 VAL A C 1
ATOM 821 O O . VAL A 1 111 ? -11.367 15.734 0.672 1 89.62 111 VAL A O 1
ATOM 824 N N . VAL A 1 112 ? -12.398 15.672 2.674 1 87.31 112 VAL A N 1
ATOM 825 C CA . VAL A 1 112 ? -11.5 14.648 3.189 1 87.31 112 VAL A CA 1
ATOM 826 C C . VAL A 1 112 ? -11.492 13.445 2.25 1 87.31 112 VAL A C 1
ATOM 828 O O . VAL A 1 112 ? -12.547 12.898 1.919 1 87.31 112 VAL A O 1
ATOM 831 N N . GLN A 1 113 ? -10.32 13.047 1.779 1 91.25 113 GLN A N 1
ATOM 832 C CA . GLN A 1 113 ? -10.117 11.891 0.915 1 91.25 113 GLN A CA 1
ATOM 833 C C . GLN A 1 113 ? -10.953 12 -0.358 1 91.25 113 GLN A C 1
ATOM 835 O O . GLN A 1 113 ? -11.578 11.023 -0.784 1 91.25 113 GLN A O 1
ATOM 840 N N . GLU A 1 114 ? -10.945 13.133 -0.902 1 90.69 114 GLU A N 1
ATOM 841 C CA . GLU A 1 114 ? -11.734 13.445 -2.092 1 90.69 114 GLU A CA 1
ATOM 842 C C . GLU A 1 114 ? -11.492 12.422 -3.197 1 90.69 114 GLU A C 1
ATOM 844 O O . GLU A 1 114 ? -10.336 12.117 -3.521 1 90.69 114 GLU A O 1
ATOM 849 N N . THR A 1 115 ? -12.555 11.844 -3.656 1 92.12 115 THR A N 1
ATOM 850 C CA . THR A 1 115 ? -12.594 10.875 -4.742 1 92.12 115 THR A CA 1
ATOM 851 C C . THR A 1 115 ? -13.742 11.172 -5.699 1 92.12 115 THR A C 1
ATOM 853 O O . THR A 1 115 ? -14.898 11.211 -5.289 1 92.12 115 THR A O 1
ATOM 856 N N . THR A 1 116 ? -13.398 11.383 -6.941 1 90.25 116 THR A N 1
ATOM 857 C CA . THR A 1 116 ? -14.383 11.734 -7.957 1 90.25 116 THR A CA 1
ATOM 858 C C . THR A 1 116 ? -14.469 10.648 -9.023 1 90.25 116 THR A C 1
ATOM 860 O O . THR A 1 116 ? -13.641 9.734 -9.055 1 90.25 116 THR A O 1
ATOM 863 N N . PRO A 1 117 ? -15.461 10.734 -9.898 1 90.69 117 PRO A N 1
ATOM 864 C CA . PRO A 1 117 ? -15.578 9.75 -10.977 1 90.69 117 PRO A CA 1
ATOM 865 C C . PRO A 1 117 ? -14.344 9.727 -11.883 1 90.69 117 PRO A C 1
ATOM 867 O O . PRO A 1 117 ? -14.008 8.68 -12.438 1 90.69 117 PRO A O 1
ATOM 870 N N . LYS A 1 118 ? -13.648 10.773 -11.992 1 87.88 118 LYS A N 1
ATOM 871 C CA . LYS A 1 118 ? -12.422 10.797 -12.789 1 87.88 118 LYS A CA 1
ATOM 872 C C . LYS A 1 118 ? -11.367 9.867 -12.195 1 87.88 118 LYS A C 1
ATOM 874 O O . LYS A 1 118 ? -10.625 9.219 -12.938 1 87.88 118 LYS A O 1
ATOM 879 N N . ASP A 1 119 ? -11.242 9.852 -10.906 1 88.56 119 ASP A N 1
ATOM 880 C CA . ASP A 1 119 ? -10.328 8.938 -10.242 1 88.56 119 ASP A CA 1
ATOM 881 C C . ASP A 1 119 ? -10.688 7.484 -10.531 1 88.56 119 ASP A C 1
ATOM 883 O O . ASP A 1 119 ? -9.812 6.637 -10.672 1 88.56 119 ASP A O 1
ATOM 887 N N . VAL A 1 120 ? -12 7.215 -10.586 1 90.19 120 VAL A N 1
ATOM 888 C CA . VAL A 1 120 ? -12.516 5.875 -10.852 1 90.19 120 VAL A CA 1
ATOM 889 C C . VAL A 1 120 ? -12.125 5.445 -12.266 1 90.19 120 VAL A C 1
ATOM 891 O O . VAL A 1 120 ? -11.68 4.32 -12.477 1 90.19 120 VAL A O 1
ATOM 894 N N . GLU A 1 121 ? -12.32 6.336 -13.156 1 88.94 121 GLU A N 1
ATOM 895 C CA . GLU A 1 121 ? -12.008 6.043 -14.555 1 88.94 121 GLU A CA 1
ATOM 896 C C . GLU A 1 121 ? -10.531 5.684 -14.727 1 88.94 121 GLU A C 1
ATOM 898 O O . GLU A 1 121 ? -10.188 4.824 -15.547 1 88.94 121 GLU A O 1
ATOM 903 N N . ALA A 1 122 ? -9.727 6.266 -13.977 1 87.88 122 ALA A N 1
ATOM 904 C CA . ALA A 1 122 ? -8.281 6.051 -14.078 1 87.88 122 ALA A CA 1
ATOM 905 C C . ALA A 1 122 ? -7.898 4.652 -13.602 1 87.88 122 ALA A C 1
ATOM 907 O O . ALA A 1 122 ? -6.812 4.16 -13.906 1 87.88 122 ALA A O 1
ATOM 908 N N . LEU A 1 123 ? -8.758 3.977 -12.891 1 91.69 123 LEU A N 1
ATOM 909 C CA . LEU A 1 123 ? -8.484 2.652 -12.344 1 91.69 123 LEU A CA 1
ATOM 910 C C . LEU A 1 123 ? -8.812 1.564 -13.359 1 91.69 123 LEU A C 1
ATOM 912 O O . LEU A 1 123 ? -8.43 0.406 -13.18 1 91.69 123 LEU A O 1
ATOM 916 N N . THR A 1 124 ? -9.516 1.958 -14.375 1 89.12 124 THR A N 1
ATOM 917 C CA . THR A 1 124 ? -10.039 0.97 -15.312 1 89.12 124 THR A CA 1
ATOM 918 C C . THR A 1 124 ? -9.297 1.039 -16.641 1 89.12 124 THR A C 1
ATOM 920 O O . THR A 1 124 ? -8.922 2.123 -17.094 1 89.12 124 THR A O 1
ATOM 923 N N . GLY A 1 125 ? -9.062 -0.052 -17.25 1 80.75 125 GLY A N 1
ATOM 924 C CA . GLY A 1 125 ? -8.438 -0.152 -18.547 1 80.75 125 GLY A CA 1
ATOM 925 C C . GLY A 1 125 ? -8.648 -1.503 -19.203 1 80.75 125 GLY A C 1
ATOM 926 O O . GLY A 1 125 ? -9.156 -2.434 -18.578 1 80.75 125 GLY A O 1
ATOM 927 N N . PRO A 1 126 ? -8.219 -1.55 -20.391 1 70.5 126 PRO A N 1
ATOM 928 C CA . PRO A 1 126 ? -8.477 -2.771 -21.156 1 70.5 126 PRO A CA 1
ATOM 929 C C . PRO A 1 126 ? -7.488 -3.891 -20.844 1 70.5 126 PRO A C 1
ATOM 931 O O . PRO A 1 126 ? -7.75 -5.055 -21.141 1 70.5 126 PRO A O 1
ATOM 934 N N . THR A 1 127 ? -6.473 -3.504 -20.25 1 74.06 127 THR A N 1
ATOM 935 C CA . THR A 1 127 ? -5.449 -4.516 -20.016 1 74.06 127 THR A CA 1
ATOM 936 C C . THR A 1 127 ? -5.48 -4.988 -18.562 1 74.06 127 THR A C 1
ATOM 938 O O . THR A 1 127 ? -6.031 -4.309 -17.688 1 74.06 127 THR A O 1
ATOM 941 N N . VAL A 1 128 ? -4.918 -6.102 -18.438 1 71.06 128 VAL A N 1
ATOM 942 C CA . VAL A 1 128 ? -4.902 -6.727 -17.125 1 71.06 128 VAL A CA 1
ATOM 943 C C . VAL A 1 128 ? -3.975 -5.949 -16.188 1 71.06 128 VAL A C 1
ATOM 945 O O . VAL A 1 128 ? -3.908 -6.234 -14.992 1 71.06 128 VAL A O 1
ATOM 948 N N . ASP A 1 129 ? -3.363 -4.918 -16.656 1 77.81 129 ASP A N 1
ATOM 949 C CA . ASP A 1 129 ? -2.467 -4.109 -15.836 1 77.81 129 ASP A CA 1
ATOM 950 C C . ASP A 1 129 ? -3.236 -3.006 -15.109 1 77.81 129 ASP A C 1
ATOM 952 O O . ASP A 1 129 ? -2.68 -2.316 -14.25 1 77.81 129 ASP A O 1
ATOM 956 N N . SER A 1 130 ? -4.504 -2.963 -15.477 1 88.5 130 SER A N 1
ATOM 957 C CA . SER A 1 130 ? -5.359 -2.043 -14.734 1 88.5 130 SER A CA 1
ATOM 958 C C . SER A 1 130 ? -5.977 -2.723 -13.523 1 88.5 130 SER A C 1
ATOM 960 O O . SER A 1 130 ? -6.168 -3.941 -13.516 1 88.5 130 SER A O 1
ATOM 962 N N . ALA A 1 131 ? -6.336 -1.953 -12.578 1 94.75 131 ALA A N 1
ATOM 963 C CA . ALA A 1 131 ? -6.859 -2.496 -11.328 1 94.75 131 ALA A CA 1
ATOM 964 C C . ALA A 1 131 ? -8.25 -3.092 -11.531 1 94.75 131 ALA A C 1
ATOM 966 O O . ALA A 1 131 ? -8.586 -4.121 -10.938 1 94.75 131 ALA A O 1
ATOM 967 N N . LEU A 1 132 ? -9.047 -2.438 -12.414 1 97.06 132 LEU A N 1
ATOM 968 C CA . LEU A 1 132 ? -10.438 -2.857 -12.586 1 97.06 132 LEU A CA 1
ATOM 969 C C . LEU A 1 132 ? -10.688 -3.318 -14.016 1 97.06 132 LEU A C 1
ATOM 971 O O . LEU A 1 132 ? -10.164 -2.732 -14.969 1 97.06 132 LEU A O 1
ATOM 975 N N . SER A 1 133 ? -11.539 -4.367 -14.109 1 95.12 133 SER A N 1
ATOM 976 C CA . SER A 1 133 ? -12.023 -4.785 -15.422 1 95.12 133 SER A CA 1
ATOM 977 C C . SER A 1 133 ? -13.148 -3.877 -15.906 1 95.12 133 SER A C 1
ATOM 979 O O . SER A 1 133 ? -13.25 -3.6 -17.109 1 95.12 133 SER A O 1
ATOM 981 N N . CYS A 1 134 ? -13.938 -3.506 -15.07 1 95.25 134 CYS A N 1
ATOM 982 C CA . 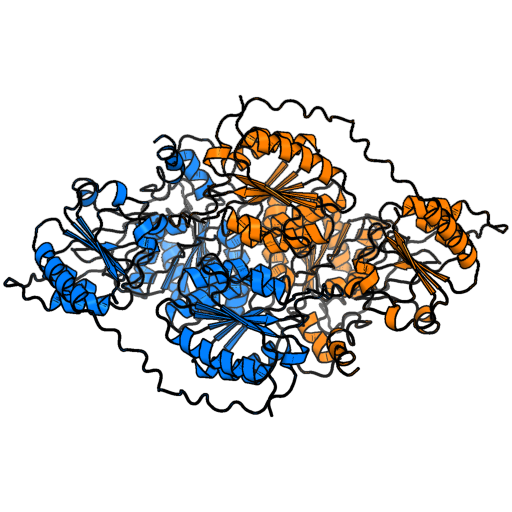CYS A 1 134 ? -15.07 -2.609 -15.305 1 95.25 134 CYS A CA 1
ATOM 983 C C . CYS A 1 134 ? -15.531 -1.969 -14 1 95.25 134 CYS A C 1
ATOM 985 O O . CYS A 1 134 ? -15.016 -2.297 -12.93 1 95.25 134 CYS A O 1
ATOM 987 N N . TYR A 1 135 ? -16.391 -0.966 -14.133 1 96.88 135 TYR A N 1
ATOM 988 C CA . TYR A 1 135 ? -16.875 -0.317 -12.922 1 96.88 135 TYR A CA 1
ATOM 989 C C . TYR A 1 135 ? -18.312 0.163 -13.094 1 96.88 135 TYR A C 1
ATOM 991 O O . TYR A 1 135 ? -18.812 0.258 -14.219 1 96.88 135 TYR A O 1
ATOM 999 N N . GLU A 1 136 ? -19 0.335 -11.984 1 96.69 136 GLU A N 1
ATOM 1000 C CA . GLU A 1 136 ? -20.328 0.931 -11.906 1 96.69 136 GLU A CA 1
ATOM 1001 C C . GLU A 1 136 ? -20.391 1.99 -10.812 1 96.69 136 GLU A C 1
ATOM 1003 O O . GLU A 1 136 ? -20.062 1.715 -9.656 1 96.69 136 GLU A O 1
ATOM 1008 N N . ILE A 1 137 ? -20.719 3.193 -11.203 1 96.81 137 ILE A N 1
ATOM 1009 C CA . ILE A 1 137 ? -21.031 4.23 -10.227 1 96.81 137 ILE A CA 1
ATOM 1010 C C . ILE A 1 137 ? -22.531 4.258 -9.953 1 96.81 137 ILE A C 1
ATOM 1012 O O . ILE A 1 137 ? -23.328 4.477 -10.867 1 96.81 137 ILE A O 1
ATOM 1016 N N . ILE A 1 138 ? -22.922 4.07 -8.734 1 97.38 138 ILE A N 1
ATOM 1017 C CA . ILE A 1 138 ? -24.328 3.967 -8.367 1 97.38 138 ILE A CA 1
ATOM 1018 C C . ILE A 1 138 ? -24.906 5.363 -8.148 1 97.38 138 ILE A C 1
ATOM 1020 O O . ILE A 1 138 ? -24.609 6.012 -7.141 1 97.38 138 ILE A O 1
ATOM 1024 N N . ARG A 1 139 ? -25.766 5.77 -9.055 1 94.56 139 ARG A N 1
ATOM 1025 C CA . ARG A 1 139 ? -26.406 7.078 -8.977 1 94.56 139 ARG A CA 1
ATOM 1026 C C . ARG A 1 139 ? -27.906 6.945 -8.812 1 94.56 139 ARG A C 1
ATOM 1028 O O . ARG A 1 139 ? -28.594 7.91 -8.453 1 94.56 139 ARG A O 1
ATOM 1035 N N . GLY A 1 140 ? -28.422 5.715 -9.109 1 94.06 140 GLY A N 1
ATOM 1036 C CA . GLY A 1 140 ? -29.844 5.445 -9.039 1 94.06 140 GLY A CA 1
ATOM 1037 C C . GLY A 1 140 ? -30.188 3.98 -9.234 1 94.06 140 GLY A C 1
ATOM 1038 O O . GLY A 1 140 ? -29.297 3.127 -9.234 1 94.06 140 GLY A O 1
ATOM 1039 N N . GLU A 1 141 ? -31.406 3.699 -9.414 1 94.25 141 GLU A N 1
ATOM 1040 C CA . GLU A 1 141 ? -31.922 2.332 -9.477 1 94.25 141 GLU A CA 1
ATOM 1041 C C . GLU A 1 141 ? -31.406 1.613 -10.727 1 94.25 141 GLU A C 1
ATOM 1043 O O . GLU A 1 141 ? -31.141 0.411 -10.688 1 94.25 141 GLU A O 1
ATOM 1048 N N . LEU A 1 142 ? -31.312 2.32 -11.766 1 94.31 142 LEU A N 1
ATOM 1049 C CA . LEU A 1 142 ? -30.859 1.735 -13.016 1 94.31 142 LEU A CA 1
ATOM 1050 C C . LEU A 1 142 ? -29.438 1.176 -12.867 1 94.31 142 LEU A C 1
ATOM 1052 O O . LEU A 1 142 ? -29.109 0.145 -13.461 1 94.31 142 LEU A O 1
ATOM 1056 N N . ASN A 1 143 ? -28.656 1.864 -12.094 1 96 143 ASN A N 1
ATOM 1057 C CA . ASN A 1 143 ? -27.281 1.398 -11.875 1 96 143 ASN A CA 1
ATOM 1058 C C . ASN A 1 143 ? -27.266 0.098 -11.078 1 96 143 ASN A C 1
ATOM 1060 O O . ASN A 1 143 ? -26.391 -0.745 -11.281 1 96 143 ASN A O 1
ATOM 1064 N N . VAL A 1 144 ? -28.156 -0.08 -10.188 1 96.19 144 VAL A N 1
ATOM 1065 C CA . VAL A 1 144 ? -28.234 -1.312 -9.414 1 96.19 144 VAL A CA 1
ATOM 1066 C C . VAL A 1 144 ? -28.609 -2.477 -10.328 1 96.19 144 VAL A C 1
ATOM 1068 O O . VAL A 1 144 ? -28.094 -3.584 -10.18 1 96.19 144 VAL A O 1
ATOM 1071 N N . GLY A 1 145 ? -29.547 -2.213 -11.25 1 93.81 145 GLY A N 1
ATOM 1072 C CA . GLY A 1 145 ? -29.859 -3.223 -12.25 1 93.81 145 GLY A CA 1
ATOM 1073 C C . GLY A 1 145 ? -28.656 -3.645 -13.078 1 93.81 145 GLY A C 1
ATOM 1074 O O . GLY A 1 145 ? -28.438 -4.836 -13.297 1 93.81 145 GLY A O 1
ATOM 1075 N N . ARG A 1 146 ? -27.906 -2.699 -13.523 1 95.44 146 ARG A N 1
ATOM 1076 C CA . ARG A 1 146 ? -26.688 -2.977 -14.289 1 95.44 146 ARG A CA 1
ATOM 1077 C C . ARG A 1 146 ? -25.688 -3.748 -13.453 1 95.44 146 ARG A C 1
ATOM 1079 O O . ARG A 1 146 ? -24.984 -4.633 -13.961 1 95.44 146 ARG A O 1
ATOM 1086 N N . LEU A 1 147 ? -25.578 -3.342 -12.211 1 96.81 147 LEU A N 1
ATOM 1087 C CA . LEU A 1 147 ? -24.703 -4.055 -11.289 1 96.81 147 LEU A CA 1
ATOM 1088 C C . LEU A 1 147 ? -25.062 -5.535 -11.242 1 96.81 147 LEU A C 1
ATOM 1090 O O . LEU A 1 147 ? -24.172 -6.391 -11.344 1 96.81 147 LEU A O 1
ATOM 1094 N N . GLN A 1 148 ? -26.297 -5.863 -11.117 1 95.12 148 GLN A N 1
ATOM 1095 C CA . GLN A 1 148 ? -26.734 -7.25 -11.031 1 95.12 148 GLN A CA 1
ATOM 1096 C C . GLN A 1 148 ? -26.375 -8.023 -12.297 1 95.12 148 GLN A C 1
ATOM 1098 O O . GLN A 1 148 ? -25.938 -9.172 -12.219 1 95.12 148 GLN A O 1
ATOM 1103 N N . GLN A 1 149 ? -26.531 -7.363 -13.375 1 94.19 149 GLN A N 1
ATOM 1104 C CA . GLN A 1 149 ? -26.188 -7.992 -14.648 1 94.19 149 GLN A CA 1
ATOM 1105 C C . GLN A 1 149 ? -24.688 -8.273 -14.734 1 94.19 149 GLN A C 1
ATOM 1107 O O . GLN A 1 149 ? -24.281 -9.367 -15.125 1 94.19 149 GLN A O 1
ATOM 1112 N N . THR A 1 150 ? -23.938 -7.293 -14.375 1 96 150 THR A N 1
ATOM 1113 C CA . THR A 1 150 ? -22.484 -7.434 -14.438 1 96 150 THR A CA 1
ATOM 1114 C C . THR A 1 150 ? -22 -8.5 -13.461 1 96 150 THR A C 1
ATOM 1116 O O . THR A 1 150 ? -21.047 -9.234 -13.75 1 96 150 THR A O 1
ATOM 1119 N N . LEU A 1 151 ? -22.641 -8.539 -12.32 1 96.56 151 LEU A N 1
ATOM 1120 C CA . LEU A 1 151 ? -22.281 -9.539 -11.32 1 96.56 151 LEU A CA 1
ATOM 1121 C C . LEU A 1 151 ? -22.484 -10.945 -11.875 1 96.56 151 LEU A C 1
ATOM 1123 O O . LEU A 1 151 ? -21.625 -11.82 -11.68 1 96.56 151 LEU A O 1
ATOM 1127 N N . THR A 1 152 ? -23.516 -11.148 -12.562 1 93.94 152 THR A N 1
ATOM 1128 C CA . THR A 1 152 ? -23.797 -12.453 -13.156 1 93.94 152 THR A CA 1
ATOM 1129 C C . THR A 1 152 ? -22.75 -12.812 -14.203 1 93.94 152 THR A C 1
ATOM 1131 O O . THR A 1 152 ? -22.312 -13.961 -14.297 1 93.94 152 THR A O 1
ATOM 1134 N N . ARG A 1 153 ? -22.375 -11.859 -14.93 1 93.38 153 ARG A N 1
ATOM 1135 C CA . ARG A 1 153 ? -21.344 -12.07 -15.953 1 93.38 153 ARG A CA 1
ATOM 1136 C C . ARG A 1 153 ? -20.016 -12.461 -15.32 1 93.38 153 ARG A C 1
ATOM 1138 O O . ARG A 1 153 ? -19.344 -13.391 -15.789 1 93.38 153 ARG A O 1
ATOM 1145 N N . ILE A 1 154 ? -19.594 -11.789 -14.273 1 93.94 154 ILE A N 1
ATOM 1146 C CA . ILE A 1 154 ? -18.312 -12.047 -13.609 1 93.94 154 ILE A CA 1
ATOM 1147 C C . ILE A 1 154 ? -18.344 -13.43 -12.969 1 93.94 154 ILE A C 1
ATOM 1149 O O . ILE A 1 154 ? -17.359 -14.164 -13.016 1 93.94 154 ILE A O 1
ATOM 1153 N N . GLN A 1 155 ? -19.484 -13.734 -12.43 1 94.12 155 GLN A N 1
ATOM 1154 C CA . GLN A 1 155 ? -19.641 -15.031 -11.773 1 94.12 155 GLN A CA 1
ATOM 1155 C C . GLN A 1 155 ? -19.391 -16.172 -12.75 1 94.12 155 GLN A C 1
ATOM 1157 O O . GLN A 1 155 ? -18.844 -17.219 -12.375 1 94.12 155 GLN A O 1
ATOM 1162 N N . ARG A 1 156 ? -19.688 -15.938 -14.016 1 90.75 156 ARG A N 1
ATOM 1163 C CA . ARG A 1 156 ? -19.656 -17.016 -15 1 90.75 156 ARG A CA 1
ATOM 1164 C C . ARG A 1 156 ? -18.422 -16.906 -15.891 1 90.75 156 ARG A C 1
ATOM 1166 O O . ARG A 1 156 ? -18.125 -17.828 -16.656 1 90.75 156 ARG A O 1
ATOM 1173 N N . ASP A 1 157 ? -17.688 -15.875 -15.766 1 89.75 157 ASP A N 1
ATOM 1174 C CA . ASP A 1 157 ? -16.531 -15.656 -16.609 1 89.75 157 ASP A CA 1
ATOM 1175 C C . ASP A 1 157 ? -15.367 -16.562 -16.188 1 89.75 157 ASP A C 1
ATOM 1177 O O . ASP A 1 157 ? -14.875 -16.453 -15.07 1 89.75 157 ASP A O 1
ATOM 1181 N N . PRO A 1 158 ? -14.875 -17.391 -17.141 1 87.75 158 PRO A N 1
ATOM 1182 C CA . PRO A 1 158 ? -13.773 -18.281 -16.781 1 87.75 158 PRO A CA 1
ATOM 1183 C C . PRO A 1 158 ? -12.469 -17.531 -16.516 1 87.75 158 PRO A C 1
ATOM 1185 O O . PRO A 1 158 ? -11.555 -18.062 -15.883 1 87.75 158 PRO A O 1
ATOM 1188 N N . LEU A 1 159 ? -12.375 -16.297 -16.969 1 88.62 159 LEU A N 1
ATOM 1189 C CA . LEU A 1 159 ? -11.156 -15.516 -16.797 1 88.62 159 LEU A CA 1
ATOM 1190 C C . LEU A 1 159 ? -11.25 -14.641 -15.547 1 88.62 159 LEU A C 1
ATOM 1192 O O . LEU A 1 159 ? -10.289 -13.938 -15.203 1 88.62 159 LEU A O 1
ATOM 1196 N N . GLY A 1 160 ? -12.375 -14.742 -14.844 1 92.06 160 GLY A N 1
ATOM 1197 C CA . GLY A 1 160 ? -12.57 -13.914 -13.664 1 92.06 160 GLY A CA 1
ATOM 1198 C C . GLY A 1 160 ? -12.805 -12.453 -14 1 92.06 160 GLY A C 1
ATOM 1199 O O . GLY A 1 160 ? -13.328 -12.133 -15.078 1 92.06 160 GLY A O 1
ATOM 1200 N N . GLY A 1 161 ? -12.625 -11.578 -13.055 1 95.06 161 GLY A N 1
ATOM 1201 C CA . GLY A 1 161 ? -12.805 -10.148 -13.25 1 95.06 161 GLY A CA 1
ATOM 1202 C C . GLY A 1 161 ? -12.914 -9.375 -11.953 1 95.06 161 GLY A C 1
ATOM 1203 O O . GLY A 1 161 ? -13.242 -9.938 -10.906 1 95.06 161 GLY A O 1
ATOM 1204 N N . VAL A 1 162 ? -12.523 -8.125 -12.047 1 98 162 VAL A N 1
ATOM 1205 C CA . VAL A 1 162 ? -12.648 -7.203 -10.922 1 98 162 VAL A CA 1
ATOM 1206 C C . VAL A 1 162 ? -13.633 -6.086 -11.281 1 98 162 VAL A C 1
ATOM 1208 O O . VAL A 1 162 ? -13.359 -5.266 -12.164 1 98 162 VAL A O 1
ATOM 1211 N N . LEU A 1 163 ? -14.789 -6.098 -10.625 1 97.94 163 LEU A N 1
ATOM 1212 C CA . LEU A 1 163 ? -15.797 -5.062 -10.812 1 97.94 163 LEU A CA 1
ATOM 1213 C C . LEU A 1 163 ? -15.719 -4.016 -9.703 1 97.94 163 LEU A C 1
ATOM 1215 O O . LEU A 1 163 ? -15.805 -4.352 -8.516 1 97.94 163 LEU A O 1
ATOM 1219 N N . GLY A 1 164 ? -15.508 -2.785 -10.109 1 98.5 164 GLY A N 1
ATOM 1220 C CA . GLY A 1 164 ? -15.602 -1.696 -9.148 1 98.5 164 GLY A CA 1
ATOM 1221 C C . GLY A 1 164 ? -17.016 -1.165 -8.984 1 98.5 164 GLY A C 1
ATOM 1222 O O . GLY A 1 164 ? -17.703 -0.899 -9.969 1 98.5 164 GLY A O 1
ATOM 1223 N N . VAL A 1 165 ? -17.469 -1.082 -7.77 1 98.69 165 VAL A N 1
ATOM 1224 C CA . VAL A 1 165 ? -18.734 -0.465 -7.418 1 98.69 165 VAL A CA 1
ATOM 1225 C C . VAL A 1 165 ? -18.5 0.754 -6.531 1 98.69 165 VAL A C 1
ATOM 1227 O O . VAL A 1 165 ? -17.938 0.633 -5.438 1 98.69 165 VAL A O 1
ATOM 1230 N N . PHE A 1 166 ? -18.938 1.917 -6.988 1 97.94 166 PHE A N 1
ATOM 1231 C CA . PHE A 1 166 ? -18.656 3.162 -6.285 1 97.94 166 PHE A CA 1
ATOM 1232 C C . PHE A 1 166 ? -19.938 3.928 -5.988 1 97.94 166 PHE A C 1
ATOM 1234 O O . PHE A 1 166 ? -20.844 3.967 -6.816 1 97.94 166 PHE A O 1
ATOM 1241 N N . LEU A 1 167 ? -19.984 4.5 -4.832 1 97.25 167 LEU A N 1
ATOM 1242 C CA . LEU A 1 167 ? -21.125 5.328 -4.469 1 97.25 167 LEU A CA 1
ATOM 1243 C C . LEU A 1 167 ? -20.781 6.273 -3.324 1 97.25 167 LEU A C 1
ATOM 1245 O O . LEU A 1 167 ? -19.844 6.016 -2.564 1 97.25 167 LEU A O 1
ATOM 1249 N N . THR A 1 168 ? -21.531 7.336 -3.166 1 96.12 168 THR A N 1
ATOM 1250 C CA . THR A 1 168 ? -21.344 8.281 -2.074 1 96.12 168 THR A CA 1
ATOM 1251 C C . THR A 1 168 ? -22.031 7.793 -0.804 1 96.12 168 THR A C 1
ATOM 1253 O O . THR A 1 168 ? -22.922 6.945 -0.865 1 96.12 168 THR A O 1
ATOM 1256 N N . ALA A 1 169 ? -21.562 8.312 0.316 1 94.38 169 ALA A N 1
ATOM 1257 C CA . ALA A 1 169 ? -22.219 7.996 1.578 1 94.38 169 ALA A CA 1
ATOM 1258 C C . ALA A 1 169 ? -23.703 8.367 1.528 1 94.38 169 ALA A C 1
ATOM 1260 O O . ALA A 1 169 ? -24.547 7.637 2.039 1 94.38 169 ALA A O 1
ATOM 1261 N N . ALA A 1 170 ? -24.047 9.469 0.9 1 93.94 170 ALA A N 1
ATOM 1262 C CA . ALA A 1 170 ? -25.422 9.922 0.776 1 93.94 170 ALA A CA 1
ATOM 1263 C C . ALA A 1 170 ? -26.266 8.938 -0.032 1 93.94 170 ALA A C 1
ATOM 1265 O O . ALA A 1 170 ? -27.391 8.625 0.34 1 93.94 170 ALA A O 1
ATOM 1266 N N . ARG A 1 171 ? -25.688 8.477 -1.11 1 95.12 171 ARG A N 1
ATOM 1267 C CA . ARG A 1 171 ? -26.375 7.496 -1.947 1 95.12 171 ARG A CA 1
ATOM 1268 C C . ARG A 1 171 ? -26.562 6.18 -1.202 1 95.12 171 ARG A C 1
ATOM 1270 O O . ARG A 1 171 ? -27.625 5.559 -1.296 1 95.12 171 ARG A O 1
ATOM 1277 N N . SER A 1 172 ? -25.625 5.742 -0.457 1 96.38 172 SER A N 1
ATOM 1278 C CA . SER A 1 172 ? -25.641 4.473 0.259 1 96.38 172 SER A CA 1
ATOM 1279 C C . SER A 1 172 ? -26.781 4.422 1.264 1 96.38 172 SER A C 1
ATOM 1281 O O . SER A 1 172 ? -27.391 3.363 1.474 1 96.38 172 SER A O 1
ATOM 1283 N N . LYS A 1 173 ? -27.078 5.543 1.92 1 94.62 173 LYS A N 1
ATOM 1284 C CA . LYS A 1 173 ? -28.094 5.547 2.973 1 94.62 173 LYS A CA 1
ATOM 1285 C C . LYS A 1 173 ? -29.469 5.863 2.408 1 94.62 173 LYS A C 1
ATOM 1287 O O . LYS A 1 173 ? -30.484 5.656 3.078 1 94.62 173 LYS A O 1
ATOM 1292 N N . SER A 1 174 ? -29.547 6.324 1.15 1 96 174 SER A N 1
ATOM 1293 C CA . SER A 1 174 ? -30.828 6.629 0.531 1 96 174 SER A CA 1
ATOM 1294 C C . SER A 1 174 ? -31.641 5.359 0.297 1 96 174 SER A C 1
ATOM 1296 O O . SER A 1 174 ? -31.094 4.254 0.322 1 96 174 SER A O 1
ATOM 1298 N N . LEU A 1 175 ? -32.969 5.605 0.029 1 96.06 175 LEU A N 1
ATOM 1299 C CA . LEU A 1 175 ? -33.875 4.473 -0.061 1 96.06 175 LEU A CA 1
ATOM 1300 C C . LEU A 1 175 ? -34.125 4.105 -1.517 1 96.06 175 LEU A C 1
ATOM 1302 O O . LEU A 1 175 ? -34.156 4.973 -2.391 1 96.06 175 LEU A O 1
ATOM 1306 N N . ILE A 1 176 ? -34.281 2.842 -1.733 1 93.94 176 ILE A N 1
ATOM 1307 C CA . ILE A 1 176 ? -34.625 2.273 -3.033 1 93.94 176 ILE A CA 1
ATOM 1308 C C . ILE A 1 176 ? -35.688 1.191 -2.863 1 93.94 176 ILE A C 1
ATOM 1310 O O . ILE A 1 176 ? -35.812 0.612 -1.783 1 93.94 176 ILE A O 1
ATOM 1314 N N . SER A 1 177 ? -36.469 0.999 -3.941 1 91.38 177 SER A N 1
ATOM 1315 C CA . SER A 1 177 ? -37.469 -0.082 -3.928 1 91.38 177 SER A CA 1
ATOM 1316 C C . SER A 1 177 ? -36.781 -1.443 -3.822 1 91.38 177 SER A C 1
ATOM 1318 O O . SER A 1 177 ? -35.656 -1.615 -4.277 1 91.38 177 SER A O 1
ATOM 1320 N N . PRO A 1 178 ? -37.438 -2.344 -3.148 1 88.75 178 PRO A N 1
ATOM 1321 C CA . PRO A 1 178 ? -36.844 -3.68 -3.043 1 88.75 178 PRO A CA 1
ATOM 1322 C C . PRO A 1 178 ? -36.469 -4.266 -4.402 1 88.75 178 PRO A C 1
ATOM 1324 O O . PRO A 1 178 ? -37.188 -4.059 -5.387 1 88.75 178 PRO A O 1
ATOM 1327 N N . LEU A 1 179 ? -35.312 -4.867 -4.371 1 83.06 179 LEU A N 1
ATOM 1328 C CA . LEU A 1 179 ? -34.812 -5.438 -5.613 1 83.06 179 LEU A CA 1
ATOM 1329 C C . LEU A 1 179 ? -35.719 -6.578 -6.09 1 83.06 179 LEU A C 1
ATOM 1331 O O . LEU A 1 179 ? -36.188 -7.383 -5.285 1 83.06 179 LEU A O 1
ATOM 1335 N N . GLN A 1 180 ? -36.156 -6.383 -7.273 1 68.06 180 GLN A N 1
ATOM 1336 C CA . GLN A 1 180 ? -36.844 -7.531 -7.875 1 68.06 180 GLN A CA 1
ATOM 1337 C C . GLN A 1 180 ? -35.812 -8.594 -8.305 1 68.06 180 GLN A C 1
ATOM 1339 O O . GLN A 1 180 ? -34.688 -8.266 -8.695 1 68.06 180 GLN A O 1
ATOM 1344 N N . SER A 1 181 ? -35.938 -9.789 -7.785 1 59.25 181 SER A N 1
ATOM 1345 C CA . SER A 1 181 ? -35.031 -10.859 -8.234 1 59.25 181 SER A CA 1
ATOM 1346 C C . SER A 1 181 ? -34.719 -10.719 -9.719 1 59.25 181 SER A C 1
ATOM 1348 O O . SER A 1 181 ? -35.625 -10.516 -10.539 1 59.25 181 SER A O 1
ATOM 1350 N N . PRO A 1 182 ? -33.5 -10.234 -9.914 1 53.5 182 PRO A N 1
ATOM 1351 C CA . PRO A 1 182 ? -33.219 -10.156 -11.352 1 53.5 182 PRO A CA 1
ATOM 1352 C C . PRO A 1 182 ? -33.875 -11.281 -12.141 1 53.5 182 PRO A C 1
ATOM 1354 O O . PRO A 1 182 ? -33.844 -12.438 -11.719 1 53.5 182 PRO A O 1
ATOM 1357 N N . ARG A 1 183 ? -34.969 -11.141 -12.75 1 45.16 183 ARG A N 1
ATOM 1358 C CA . ARG A 1 183 ? -35.406 -12.148 -13.711 1 45.16 183 ARG A CA 1
ATOM 1359 C C . ARG A 1 183 ? -34.219 -12.68 -14.516 1 45.16 183 ARG A C 1
ATOM 1361 O O . ARG A 1 183 ? -33.562 -11.922 -15.211 1 45.16 183 ARG A O 1
ATOM 1368 N N . LEU A 1 184 ? -33.438 -13.438 -13.812 1 45.81 184 LEU A N 1
ATOM 1369 C CA . LEU A 1 184 ? -32.469 -14.094 -14.695 1 45.81 184 LEU A CA 1
ATOM 1370 C C . LEU A 1 184 ? -33 -14.141 -16.125 1 45.81 184 LEU A C 1
ATOM 1372 O O . LEU A 1 184 ? -33.938 -14.891 -16.422 1 45.81 184 LEU A O 1
ATOM 1376 N N . GLU A 1 185 ? -33.469 -13.109 -16.641 1 42.22 185 GLU A N 1
ATOM 1377 C CA . GLU A 1 185 ? -33.719 -13.484 -18.031 1 42.22 185 GLU A CA 1
ATOM 1378 C C . GLU A 1 185 ? -32.719 -14.531 -18.5 1 42.22 185 GLU A C 1
ATOM 1380 O O . GLU A 1 185 ? -31.5 -14.266 -18.578 1 42.22 185 GLU A O 1
ATOM 1385 N N . LEU A 1 186 ? -32.844 -15.664 -17.953 1 41 186 LEU A N 1
ATOM 1386 C CA . LEU A 1 186 ? -32.312 -16.953 -18.391 1 41 186 LEU A CA 1
ATOM 1387 C C . LEU A 1 186 ? -31.938 -16.906 -19.875 1 41 186 LEU A C 1
ATOM 1389 O O . LEU A 1 186 ? -31.453 -17.891 -20.422 1 41 186 LEU A O 1
ATOM 1393 N N . HIS A 1 187 ? -32.5 -15.977 -20.562 1 40.78 187 HIS A N 1
ATOM 1394 C CA . HIS A 1 187 ? -32.5 -16.172 -22.016 1 40.78 187 HIS A CA 1
ATOM 1395 C C . HIS A 1 187 ? -31.078 -16.047 -22.578 1 40.78 187 HIS A C 1
ATOM 1397 O O . HIS A 1 187 ? -30.875 -16.266 -23.781 1 40.78 187 HIS A O 1
ATOM 1403 N N . GLU A 1 188 ? -30.328 -15.148 -22.062 1 44.69 188 GLU A N 1
ATOM 1404 C CA . GLU A 1 188 ? -29.156 -15.195 -22.922 1 44.69 188 GLU A CA 1
ATOM 1405 C C . GLU A 1 188 ? -28.391 -16.5 -22.719 1 44.69 188 GLU A C 1
ATOM 1407 O O . GLU A 1 188 ? -27.844 -16.766 -21.656 1 44.69 188 GLU A O 1
ATOM 1412 N N . GLN A 1 189 ? -28.938 -17.516 -23.141 1 43.66 189 GLN A N 1
ATOM 1413 C CA . GLN A 1 189 ? -28.281 -18.812 -23.281 1 43.66 189 GLN A CA 1
ATOM 1414 C C . GLN A 1 189 ? -26.781 -18.672 -23.469 1 43.66 189 GLN A C 1
ATOM 1416 O O . GLN A 1 189 ? -26.328 -18.047 -24.438 1 43.66 189 GLN A O 1
ATOM 1421 N N . ILE A 1 190 ? -26.156 -18.422 -22.422 1 52.19 190 ILE A N 1
ATOM 1422 C CA . ILE A 1 190 ? -24.719 -18.531 -22.609 1 52.19 190 ILE A CA 1
ATOM 1423 C C . ILE A 1 190 ? -24.406 -19.656 -23.594 1 52.19 190 ILE A C 1
ATOM 1425 O O . ILE A 1 190 ? -24.766 -20.812 -23.344 1 52.19 190 ILE A O 1
ATOM 1429 N N . PRO A 1 191 ? -24.203 -19.312 -24.828 1 55.38 191 PRO A N 1
ATOM 1430 C CA . PRO A 1 191 ? -23.875 -20.391 -25.766 1 55.38 191 PRO A CA 1
ATOM 1431 C C . PRO A 1 191 ? -22.969 -21.453 -25.141 1 55.38 191 PRO A C 1
ATOM 1433 O O . PRO A 1 191 ? -22.062 -21.109 -24.375 1 55.38 191 PRO A O 1
ATOM 1436 N N . VAL A 1 192 ? -23.5 -22.594 -25.125 1 58.62 192 VAL A N 1
ATOM 1437 C CA . VAL A 1 192 ? -22.625 -23.703 -24.75 1 58.62 192 VAL A CA 1
ATOM 1438 C C . VAL A 1 192 ? -21.375 -23.688 -25.641 1 58.62 192 VAL A C 1
ATOM 1440 O O . VAL A 1 192 ? -21.469 -23.656 -26.859 1 58.62 192 VAL A O 1
ATOM 1443 N N . PRO A 1 193 ? -20.234 -23.547 -24.984 1 67.25 193 PRO A N 1
ATOM 1444 C CA . PRO A 1 193 ? -19.031 -23.547 -25.797 1 67.25 193 PRO A CA 1
ATOM 1445 C C . PRO A 1 193 ? -18.922 -24.75 -26.719 1 67.25 193 PRO A C 1
ATOM 1447 O O . PRO A 1 193 ? -19.266 -25.875 -26.312 1 67.25 193 PRO A O 1
ATOM 1450 N N . SER A 1 194 ? -18.969 -24.609 -28.016 1 77.94 194 SER A N 1
ATOM 1451 C CA . SER A 1 194 ? -18.719 -25.656 -28.984 1 77.94 194 SER A CA 1
ATOM 1452 C C . SER A 1 194 ? -17.516 -25.344 -29.859 1 77.94 194 SER A C 1
ATOM 1454 O O . SER A 1 194 ? -17.094 -24.188 -29.938 1 77.94 194 SER A O 1
ATOM 1456 N N . LEU A 1 195 ? -16.938 -26.484 -30.297 1 87.88 195 LEU A N 1
ATOM 1457 C CA . LEU A 1 195 ? -15.812 -26.297 -31.203 1 87.88 195 LEU A CA 1
ATOM 1458 C C . LEU A 1 195 ? -16.281 -26.109 -32.625 1 87.88 195 LEU A C 1
ATOM 1460 O O . LEU A 1 195 ? -17.234 -26.781 -33.062 1 87.88 195 LEU A O 1
ATOM 1464 N N . SER A 1 196 ? -15.703 -25.25 -33.281 1 87.19 196 SER A N 1
ATOM 1465 C CA . SER A 1 196 ? -15.992 -25.078 -34.719 1 87.19 196 SER A CA 1
ATOM 1466 C C . SER A 1 196 ? -15.484 -26.25 -35.531 1 87.19 196 SER A C 1
ATOM 1468 O O . SER A 1 196 ? -14.695 -27.062 -35.031 1 87.19 196 SER A O 1
ATOM 1470 N N . ALA A 1 197 ? -15.93 -26.359 -36.75 1 88.06 197 ALA A N 1
ATOM 1471 C CA . ALA A 1 197 ? -15.461 -27.406 -37.688 1 88.06 197 ALA A CA 1
ATOM 1472 C C . ALA A 1 197 ? -13.969 -27.266 -37.938 1 88.06 197 ALA A C 1
ATOM 1474 O O . ALA A 1 197 ? -13.258 -28.266 -38.062 1 88.06 197 ALA A O 1
ATOM 1475 N N . GLU A 1 198 ? -13.602 -26.094 -38.031 1 89.56 198 GLU A N 1
ATOM 1476 C CA . GLU A 1 198 ? -12.188 -25.828 -38.25 1 89.56 198 GLU A CA 1
ATOM 1477 C C . GLU A 1 198 ? -11.336 -26.297 -37.062 1 89.56 198 GLU A C 1
ATOM 1479 O O . GLU A 1 198 ? -10.273 -26.891 -37.281 1 89.56 198 GLU A O 1
ATOM 1484 N N . THR A 1 199 ? -11.859 -26.031 -35.906 1 91.25 199 THR A N 1
ATOM 1485 C CA . THR A 1 199 ? -11.133 -26.453 -34.719 1 91.25 199 THR A CA 1
ATOM 1486 C C . THR A 1 199 ? -11.102 -27.969 -34.625 1 91.25 199 THR A C 1
ATOM 1488 O O . THR A 1 199 ? -10.094 -28.547 -34.188 1 91.25 199 THR A O 1
ATOM 1491 N N . LEU A 1 200 ? -12.133 -28.609 -35.031 1 91.69 200 LEU A N 1
ATOM 1492 C CA . LEU A 1 200 ? -12.18 -30.062 -35 1 91.69 200 LEU A CA 1
ATOM 1493 C C . LEU A 1 200 ? -11.172 -30.672 -35.969 1 91.69 200 LEU A C 1
ATOM 1495 O O . LEU A 1 200 ? -10.555 -31.688 -35.656 1 91.69 200 LEU A O 1
ATOM 1499 N N . ALA A 1 201 ? -11.023 -30.094 -37.094 1 92.69 201 ALA A N 1
ATOM 1500 C CA . ALA A 1 201 ? -10.031 -30.547 -38.031 1 92.69 201 ALA A CA 1
ATOM 1501 C C . ALA A 1 201 ? -8.617 -30.438 -37.469 1 92.69 201 ALA A C 1
ATOM 1503 O O . ALA A 1 201 ? -7.797 -31.328 -37.656 1 92.69 201 ALA A O 1
ATOM 1504 N N . VAL A 1 202 ? -8.43 -29.359 -36.812 1 92.5 202 VAL A N 1
ATOM 1505 C CA . VAL A 1 202 ? -7.125 -29.156 -36.219 1 92.5 202 VAL A CA 1
ATOM 1506 C C . VAL A 1 202 ? -6.895 -30.188 -35.125 1 92.5 202 VAL A C 1
ATOM 1508 O O . VAL A 1 202 ? -5.773 -30.672 -34.938 1 92.5 202 VAL A O 1
ATOM 1511 N N . CYS A 1 203 ? -7.918 -30.516 -34.406 1 93.56 203 CYS A N 1
ATOM 1512 C CA . CYS A 1 203 ? -7.82 -31.531 -33.344 1 93.56 203 CYS A CA 1
ATOM 1513 C C . CYS A 1 203 ? -7.367 -32.875 -33.938 1 93.56 203 CYS A C 1
ATOM 1515 O O . CYS A 1 203 ? -6.531 -33.562 -33.344 1 93.56 203 CYS A O 1
ATOM 1517 N N . ARG A 1 204 ? -7.863 -33.219 -35.031 1 91.81 204 ARG A N 1
ATOM 1518 C CA . ARG A 1 204 ? -7.477 -34.438 -35.719 1 91.81 204 ARG A CA 1
ATOM 1519 C C . ARG A 1 204 ? -6.02 -34.406 -36.156 1 91.81 204 ARG A C 1
ATOM 1521 O O . ARG A 1 204 ? -5.301 -35.406 -36.031 1 91.81 204 ARG A O 1
ATOM 1528 N N . GLU A 1 205 ? -5.723 -33.312 -36.625 1 92.25 205 GLU A N 1
ATOM 1529 C CA . GLU A 1 205 ? -4.328 -33.125 -37.031 1 92.25 205 GLU A CA 1
ATOM 1530 C C . GLU A 1 205 ? -3.391 -33.281 -35.812 1 92.25 205 GLU A C 1
ATOM 1532 O O . GLU A 1 205 ? -2.373 -34 -35.906 1 92.25 205 GLU A O 1
ATOM 1537 N N . VAL A 1 206 ? -3.748 -32.656 -34.75 1 93.94 206 VAL A N 1
ATOM 1538 C CA . VAL A 1 206 ? -2.938 -32.719 -33.531 1 93.94 206 VAL A CA 1
ATOM 1539 C C . VAL A 1 206 ? -2.861 -34.188 -33.031 1 93.94 206 VAL A C 1
ATOM 1541 O O . VAL A 1 206 ? -1.787 -34.656 -32.688 1 93.94 206 VAL A O 1
ATOM 1544 N N . ALA A 1 207 ? -3.979 -34.844 -33.094 1 92.81 207 ALA A N 1
ATOM 1545 C CA . ALA A 1 207 ? -4.004 -36.25 -32.656 1 92.81 207 ALA A CA 1
ATOM 1546 C C . ALA A 1 207 ? -3.037 -37.094 -33.5 1 92.81 207 ALA A C 1
ATOM 1548 O O . ALA A 1 207 ? -2.373 -38 -33 1 92.81 207 ALA A O 1
ATOM 1549 N N . GLY A 1 208 ? -2.998 -36.812 -34.75 1 90.06 208 GLY A N 1
ATOM 1550 C CA . GLY A 1 208 ? -2.07 -37.5 -35.625 1 90.06 208 GLY A CA 1
ATOM 1551 C C . GLY A 1 208 ? -0.616 -37.219 -35.312 1 90.06 208 GLY A C 1
ATOM 1552 O O . GLY A 1 208 ? 0.229 -38.094 -35.375 1 90.06 208 GLY A O 1
ATOM 1553 N N . LYS A 1 209 ? -0.341 -36.031 -34.938 1 90.94 209 LYS A N 1
ATOM 1554 C CA . LYS A 1 209 ? 1.021 -35.625 -34.625 1 90.94 209 LYS A CA 1
ATOM 1555 C C . LYS A 1 209 ? 1.493 -36.219 -33.312 1 90.94 209 LYS A C 1
ATOM 1557 O O . LYS A 1 209 ? 2.678 -36.5 -33.156 1 90.94 209 LYS A O 1
ATOM 1562 N N . LEU A 1 210 ? 0.601 -36.375 -32.375 1 91.5 210 LEU A N 1
ATOM 1563 C CA . LEU A 1 210 ? 0.953 -36.844 -31.062 1 91.5 210 LEU A CA 1
ATOM 1564 C C . LEU A 1 210 ? 1.453 -38.281 -31.109 1 91.5 210 LEU A C 1
ATOM 1566 O O . LEU A 1 210 ? 2.111 -38.75 -30.172 1 91.5 210 LEU A O 1
ATOM 1570 N N . LYS A 1 211 ? 1.185 -38.875 -32.188 1 83.5 211 LYS A N 1
ATOM 1571 C CA . LYS A 1 211 ? 1.627 -40.25 -32.375 1 83.5 211 LYS A CA 1
ATOM 1572 C C . LYS A 1 211 ? 3.104 -40.312 -32.75 1 83.5 211 LYS A C 1
ATOM 1574 O O . LYS A 1 211 ? 3.742 -41.375 -32.625 1 83.5 211 LYS A O 1
ATOM 1579 N N . ILE A 1 212 ? 3.57 -39.156 -33.188 1 77.5 212 ILE A N 1
ATOM 1580 C CA . ILE A 1 212 ? 4.961 -39.094 -33.625 1 77.5 212 ILE A CA 1
ATOM 1581 C C . ILE A 1 212 ? 5.871 -38.938 -32.406 1 77.5 212 ILE A C 1
ATOM 1583 O O . ILE A 1 212 ? 5.543 -38.219 -31.469 1 77.5 212 ILE A O 1
ATOM 1587 N N . MET A 1 213 ? 6.973 -39.625 -32.438 1 78.25 213 MET A N 1
ATOM 1588 C CA . MET A 1 213 ? 7.93 -39.562 -31.344 1 78.25 213 MET A CA 1
ATOM 1589 C C . MET A 1 213 ? 8.508 -38.156 -31.203 1 78.25 213 MET A C 1
ATOM 1591 O O . MET A 1 213 ? 8.789 -37.5 -32.219 1 78.25 213 MET A O 1
ATOM 1595 N N . GLY A 1 214 ? 8.562 -37.594 -29.922 1 87.69 214 GLY A N 1
ATOM 1596 C CA . GLY A 1 214 ? 9.25 -36.344 -29.641 1 87.69 214 GLY A CA 1
ATOM 1597 C C . GLY A 1 214 ? 8.305 -35.219 -29.266 1 87.69 214 GLY A C 1
ATOM 1598 O O . GLY A 1 214 ? 8.734 -34.094 -29.031 1 87.69 214 GLY A O 1
ATOM 1599 N N . PHE A 1 215 ? 7.016 -35.562 -29.078 1 92.12 215 PHE A N 1
ATOM 1600 C CA . PHE A 1 215 ? 6.066 -34.531 -28.672 1 92.12 215 PHE A CA 1
ATOM 1601 C C . PHE A 1 215 ? 6.023 -34.406 -27.156 1 92.12 215 PHE A C 1
ATOM 1603 O O . PHE A 1 215 ? 6.121 -35.406 -26.438 1 92.12 215 PHE A O 1
ATOM 1610 N N . VAL A 1 216 ? 5.898 -33.188 -26.703 1 94.62 216 VAL A N 1
ATOM 1611 C CA . VAL A 1 216 ? 5.812 -32.875 -25.281 1 94.62 216 VAL A CA 1
ATOM 1612 C C . VAL A 1 216 ? 4.504 -32.125 -25 1 94.62 216 VAL A C 1
ATOM 1614 O O . VAL A 1 216 ? 4.047 -31.328 -25.812 1 94.62 216 VAL A O 1
ATOM 1617 N N . LEU A 1 217 ? 3.867 -32.5 -23.906 1 96.81 217 LEU A N 1
ATOM 1618 C CA . LEU A 1 217 ? 2.701 -31.781 -23.406 1 96.81 217 LEU A CA 1
ATOM 1619 C C . LEU A 1 217 ? 3.111 -30.734 -22.391 1 96.81 217 LEU A C 1
ATOM 1621 O O . LEU A 1 217 ? 3.656 -31.062 -21.328 1 96.81 217 LEU A O 1
ATOM 1625 N N . TRP A 1 218 ? 2.936 -29.453 -22.734 1 97.62 218 TRP A N 1
ATOM 1626 C CA . TRP A 1 218 ? 3.252 -28.312 -21.859 1 97.62 218 TRP A CA 1
ATOM 1627 C C . TRP A 1 218 ? 1.98 -27.672 -21.328 1 97.62 218 TRP A C 1
ATOM 1629 O O . TRP A 1 218 ? 1.235 -27.031 -22.078 1 97.62 218 TRP A O 1
ATOM 1639 N N . ILE A 1 219 ? 1.737 -27.797 -19.984 1 98.31 219 ILE A N 1
ATOM 1640 C CA . ILE A 1 219 ? 0.438 -27.406 -19.453 1 98.31 219 ILE A CA 1
ATOM 1641 C C . ILE A 1 219 ? 0.592 -26.156 -18.594 1 98.31 219 ILE A C 1
ATOM 1643 O O . ILE A 1 219 ? 1.6 -25.984 -17.906 1 98.31 219 ILE A O 1
ATOM 1647 N N . GLY A 1 220 ? -0.348 -25.234 -18.734 1 97.38 220 GLY A N 1
ATOM 1648 C CA . GLY A 1 220 ? -0.476 -24.047 -17.906 1 97.38 220 GLY A CA 1
ATOM 1649 C C . GLY A 1 220 ? -1.682 -24.094 -16.984 1 97.38 220 GLY A C 1
ATOM 1650 O O . GLY A 1 220 ? -2.373 -25.109 -16.906 1 97.38 220 GLY A O 1
ATOM 1651 N N . TYR A 1 221 ? -1.886 -23.031 -16.297 1 95.56 221 TYR A N 1
ATOM 1652 C CA . TYR A 1 221 ? -2.934 -22.938 -15.289 1 95.56 221 TYR A CA 1
ATOM 1653 C C . TYR A 1 221 ? -4.316 -23.062 -15.93 1 95.56 221 TYR A C 1
ATOM 1655 O O . TYR A 1 221 ? -5.277 -23.469 -15.273 1 95.56 221 TYR A O 1
ATOM 1663 N N . GLY A 1 222 ? -4.414 -22.734 -17.156 1 94.81 222 GLY A N 1
ATOM 1664 C CA . GLY A 1 222 ? -5.684 -22.844 -17.859 1 94.81 222 GLY A CA 1
ATOM 1665 C C . GLY A 1 222 ? -6.238 -24.266 -17.875 1 94.81 222 GLY A C 1
ATOM 1666 O O . GLY A 1 222 ? -7.422 -24.469 -18.172 1 94.81 222 GLY A O 1
ATOM 1667 N N . CYS A 1 223 ? -5.395 -25.234 -17.547 1 96.88 223 CYS A N 1
ATOM 1668 C CA . CYS A 1 223 ? -5.805 -26.625 -17.547 1 96.88 223 CYS A CA 1
ATOM 1669 C C . CYS A 1 223 ? -6.395 -27.016 -16.203 1 96.88 223 CYS A C 1
ATOM 1671 O O . CYS A 1 223 ? -6.691 -28.188 -15.961 1 96.88 223 CYS A O 1
ATOM 1673 N N . ARG A 1 224 ? -6.609 -26.094 -15.305 1 93 224 ARG A N 1
ATOM 1674 C CA . ARG A 1 224 ? -6.945 -26.375 -13.914 1 93 224 ARG A CA 1
ATOM 1675 C C . ARG A 1 224 ? -8.219 -27.219 -13.82 1 93 224 ARG A C 1
ATOM 1677 O O . ARG A 1 224 ? -8.336 -28.078 -12.938 1 93 224 ARG A O 1
ATOM 1684 N N . SER A 1 225 ? -9.141 -27.094 -14.766 1 92.31 225 SER A N 1
ATOM 1685 C CA . SER A 1 225 ? -10.398 -27.828 -14.703 1 92.31 225 SER A CA 1
ATOM 1686 C C . SER A 1 225 ? -10.352 -29.062 -15.586 1 92.31 225 SER A C 1
ATOM 1688 O O . SER A 1 225 ? -11.352 -29.781 -15.719 1 92.31 225 SER A O 1
ATOM 1690 N N . ALA A 1 226 ? -9.195 -29.297 -16.156 1 96.62 226 ALA A N 1
ATOM 1691 C CA . ALA A 1 226 ? -9.094 -30.391 -17.109 1 96.62 226 ALA A CA 1
ATOM 1692 C C . ALA A 1 226 ? -8 -31.375 -16.703 1 96.62 226 ALA A C 1
ATOM 1694 O O . ALA A 1 226 ? -7.414 -32.062 -17.562 1 96.62 226 ALA A O 1
ATOM 1695 N N . SER A 1 227 ? -7.727 -31.453 -15.461 1 97.19 227 SER A N 1
ATOM 1696 C CA . SER A 1 227 ? -6.621 -32.25 -14.945 1 97.19 227 SER A CA 1
ATOM 1697 C C . SER A 1 227 ? -6.754 -33.719 -15.375 1 97.19 227 SER A C 1
ATOM 1699 O O . SER A 1 227 ? -5.777 -34.344 -15.82 1 97.19 227 SER A O 1
ATOM 1701 N N . LEU A 1 228 ? -7.953 -34.312 -15.336 1 96.88 228 LEU A N 1
ATOM 1702 C CA . LEU A 1 228 ? -8.18 -35.719 -15.695 1 96.88 228 LEU A CA 1
ATOM 1703 C C . LEU A 1 228 ? -7.957 -35.938 -17.188 1 96.88 228 LEU A C 1
ATOM 1705 O O . LEU A 1 228 ? -7.355 -36.938 -17.594 1 96.88 228 LEU A O 1
ATOM 1709 N N . LEU A 1 229 ? -8.43 -35.031 -17.953 1 97.56 229 LEU A N 1
ATOM 1710 C CA . LEU A 1 229 ? -8.266 -35.125 -19.391 1 97.56 229 LEU A CA 1
ATOM 1711 C C . LEU A 1 229 ? -6.805 -34.969 -19.797 1 97.56 229 LEU A C 1
ATOM 1713 O O . LEU A 1 229 ? -6.34 -35.656 -20.719 1 97.56 229 LEU A O 1
ATOM 1717 N N . VAL A 1 230 ? -6.094 -34.125 -19.094 1 98.25 230 VAL A N 1
ATOM 1718 C CA . VAL A 1 230 ? -4.664 -33.938 -19.344 1 98.25 230 VAL A CA 1
ATOM 1719 C C . VAL A 1 230 ? -3.926 -35.25 -19.078 1 98.25 230 VAL A C 1
ATOM 1721 O O . VAL A 1 230 ? -3.082 -35.656 -19.875 1 98.25 230 VAL A O 1
ATOM 1724 N N . LYS A 1 231 ? -4.262 -35.875 -17.938 1 96.69 231 LYS A N 1
ATOM 1725 C CA . LYS A 1 231 ? -3.629 -37.125 -17.578 1 96.69 231 LYS A CA 1
ATOM 1726 C C . LYS A 1 231 ? -3.941 -38.219 -18.594 1 96.69 231 LYS A C 1
ATOM 1728 O O . LYS A 1 231 ? -3.051 -38.969 -19.016 1 96.69 231 LYS A O 1
ATOM 1733 N N . GLN A 1 232 ? -5.168 -38.281 -19.047 1 95 232 GLN A N 1
ATOM 1734 C CA . GLN A 1 232 ? -5.578 -39.25 -20.031 1 95 232 GLN A CA 1
ATOM 1735 C C . GLN A 1 232 ? -4.816 -39.062 -21.344 1 95 232 GLN A C 1
ATOM 1737 O O . GLN A 1 232 ? -4.363 -40.031 -21.953 1 95 232 GLN A O 1
ATOM 1742 N N . LEU A 1 233 ? -4.707 -37.844 -21.719 1 95.81 233 LEU A N 1
ATOM 1743 C CA . LEU A 1 233 ? -4 -37.562 -22.969 1 95.81 233 LEU A CA 1
ATOM 1744 C C . LEU A 1 233 ? -2.535 -37.969 -22.875 1 95.81 233 LEU A C 1
ATOM 1746 O O . LEU A 1 233 ? -2 -38.594 -23.781 1 95.81 233 LEU A O 1
ATOM 1750 N N . ALA A 1 234 ? -1.901 -37.562 -21.812 1 96 234 ALA A N 1
ATOM 1751 C CA . ALA A 1 234 ? -0.49 -37.875 -21.594 1 96 234 ALA A CA 1
ATOM 1752 C C . ALA A 1 234 ? -0.256 -39.406 -21.625 1 96 234 ALA A C 1
ATOM 1754 O O . ALA A 1 234 ? 0.667 -39.875 -22.281 1 96 234 ALA A O 1
ATOM 1755 N N . GLU A 1 235 ? -1.098 -40.156 -20.938 1 93.94 235 GLU A N 1
ATOM 1756 C CA . GLU A 1 235 ? -0.945 -41.594 -20.812 1 93.94 235 GLU A CA 1
ATOM 1757 C C . GLU A 1 235 ? -1.252 -42.281 -22.141 1 93.94 235 GLU A C 1
ATOM 1759 O O . GLU A 1 235 ? -0.588 -43.25 -22.516 1 93.94 235 GLU A O 1
ATOM 1764 N N . ARG A 1 236 ? -2.227 -41.781 -22.812 1 91.94 236 ARG A N 1
ATOM 1765 C CA . ARG A 1 236 ? -2.635 -42.406 -24.062 1 91.94 236 ARG A CA 1
ATOM 1766 C C . ARG A 1 236 ? -1.531 -42.281 -25.109 1 91.94 236 ARG A C 1
ATOM 1768 O O . ARG A 1 236 ? -1.303 -43.25 -25.875 1 91.94 236 ARG A O 1
ATOM 1775 N N . TYR A 1 237 ? -0.826 -41.25 -25.156 1 91.94 237 TYR A N 1
ATOM 1776 C CA . TYR A 1 237 ? 0.148 -41 -26.219 1 91.94 237 TYR A CA 1
ATOM 1777 C C . TYR A 1 237 ? 1.57 -41.062 -25.672 1 91.94 237 TYR A C 1
ATOM 1779 O O . TYR A 1 237 ? 2.529 -40.75 -26.391 1 91.94 237 TYR A O 1
ATOM 1787 N N . ASP A 1 238 ? 1.712 -41.375 -24.359 1 92.19 238 ASP A N 1
ATOM 1788 C CA . ASP A 1 238 ? 3.018 -41.469 -23.719 1 92.19 238 ASP A CA 1
ATOM 1789 C C . ASP A 1 238 ? 3.793 -40.156 -23.875 1 92.19 238 ASP A C 1
ATOM 1791 O O . ASP A 1 238 ? 4.938 -40.156 -24.328 1 92.19 238 ASP A O 1
ATOM 1795 N N . LEU A 1 239 ? 3.156 -39.094 -23.531 1 93.88 239 LEU A N 1
ATOM 1796 C CA . LEU A 1 239 ? 3.738 -37.781 -23.703 1 93.88 239 LEU A CA 1
ATOM 1797 C C . LEU A 1 239 ? 4.426 -37.312 -22.438 1 93.88 239 LEU A C 1
ATOM 1799 O O . LEU A 1 239 ? 3.809 -37.281 -21.359 1 93.88 239 LEU A O 1
ATOM 1803 N N . PRO A 1 240 ? 5.703 -36.906 -22.5 1 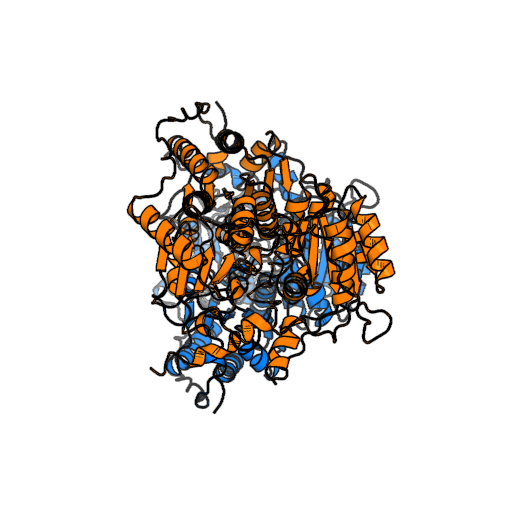94.38 240 PRO A N 1
ATOM 1804 C CA . PRO A 1 240 ? 6.258 -36.156 -21.375 1 94.38 240 PRO A CA 1
ATOM 1805 C C . PRO A 1 240 ? 5.477 -34.875 -21.062 1 94.38 240 PRO A C 1
ATOM 1807 O O . PRO A 1 240 ? 5.031 -34.188 -21.984 1 94.38 240 PRO A O 1
ATOM 1810 N N . VAL A 1 241 ? 5.332 -34.594 -19.781 1 96.5 241 VAL A N 1
ATOM 1811 C CA . VAL A 1 241 ? 4.539 -33.438 -19.391 1 96.5 241 VAL A CA 1
ATOM 1812 C C . VAL A 1 241 ? 5.438 -32.406 -18.719 1 96.5 241 VAL A C 1
ATOM 1814 O O . VAL A 1 241 ? 6.191 -32.719 -17.797 1 96.5 241 VAL A O 1
ATOM 1817 N N . LEU A 1 242 ? 5.395 -31.188 -19.203 1 96.38 242 LEU A N 1
ATOM 1818 C CA . LEU A 1 242 ? 5.953 -30.016 -18.562 1 96.38 242 LEU A CA 1
ATOM 1819 C C . LEU A 1 242 ? 4.848 -29.125 -17.984 1 96.38 242 LEU A C 1
ATOM 1821 O O . LEU A 1 242 ? 3.781 -29 -18.594 1 96.38 242 LEU A O 1
ATOM 1825 N N . ALA A 1 243 ? 5.117 -28.547 -16.859 1 97.38 243 ALA A N 1
ATOM 1826 C CA . ALA A 1 243 ? 4.145 -27.656 -16.25 1 97.38 243 ALA A CA 1
ATOM 1827 C C . ALA A 1 243 ? 4.766 -26.281 -15.977 1 97.38 243 ALA A C 1
ATOM 1829 O O . ALA A 1 243 ? 5.93 -26.188 -15.586 1 97.38 243 ALA A O 1
ATOM 1830 N N . THR A 1 244 ? 4.02 -25.219 -16.297 1 96.38 244 THR A N 1
ATOM 1831 C CA . THR A 1 244 ? 4.41 -23.922 -15.758 1 96.38 244 THR A CA 1
ATOM 1832 C C . THR A 1 244 ? 4.301 -23.938 -14.234 1 96.38 244 THR A C 1
ATOM 1834 O O . THR A 1 244 ? 3.658 -24.812 -13.648 1 96.38 244 THR A O 1
ATOM 1837 N N . PRO A 1 245 ? 4.871 -22.969 -13.57 1 96 245 PRO A N 1
ATOM 1838 C CA . PRO A 1 245 ? 4.789 -22.969 -12.109 1 96 245 PRO A CA 1
ATOM 1839 C C . PRO A 1 245 ? 3.355 -22.875 -11.602 1 96 245 PRO A C 1
ATOM 1841 O O . PRO A 1 245 ? 2.99 -23.578 -10.648 1 96 245 PRO A O 1
ATOM 1844 N N . ARG A 1 246 ? 2.531 -22.172 -12.242 1 95.69 246 ARG A N 1
ATOM 1845 C CA . ARG A 1 246 ? 1.151 -22.016 -11.789 1 95.69 246 ARG A CA 1
ATOM 1846 C C . ARG A 1 246 ? 0.354 -23.297 -12.023 1 95.69 246 ARG A C 1
ATOM 1848 O O . ARG A 1 246 ? -0.72 -23.484 -11.445 1 95.69 246 ARG A O 1
ATOM 1855 N N . ALA A 1 247 ? 0.856 -24.188 -12.859 1 97.19 247 ALA A N 1
ATOM 1856 C CA . ALA A 1 247 ? 0.125 -25.406 -13.227 1 97.19 247 ALA A CA 1
ATOM 1857 C C . ALA A 1 247 ? 0.578 -26.594 -12.383 1 97.19 247 ALA A C 1
ATOM 1859 O O . ALA A 1 247 ? 0.145 -27.719 -12.609 1 97.19 247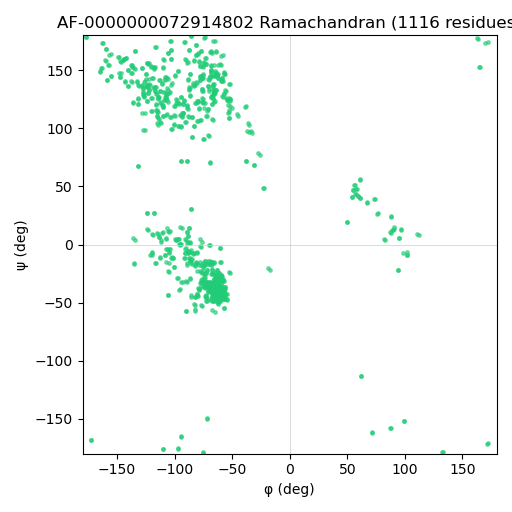 ALA A O 1
ATOM 1860 N N . LYS A 1 248 ? 1.429 -26.328 -11.445 1 97.38 248 LYS A N 1
ATOM 1861 C CA . LYS A 1 248 ? 1.897 -27.422 -10.602 1 97.38 248 LYS A CA 1
ATOM 1862 C C . LYS A 1 248 ? 0.728 -28.141 -9.938 1 97.38 248 LYS A C 1
ATOM 1864 O O . LYS A 1 248 ? -0.193 -27.5 -9.422 1 97.38 248 LYS A O 1
ATOM 1869 N N . GLY A 1 249 ? 0.733 -29.469 -9.992 1 97.31 249 GLY A N 1
ATOM 1870 C CA . GLY A 1 249 ? -0.3 -30.297 -9.391 1 97.31 249 GLY A CA 1
ATOM 1871 C C . GLY A 1 249 ? -1.401 -30.672 -10.367 1 97.31 249 GLY A C 1
ATOM 1872 O O . GLY A 1 249 ? -2.141 -31.625 -10.133 1 97.31 249 GLY A O 1
ATOM 1873 N N . ILE A 1 250 ? -1.562 -29.875 -11.461 1 97.81 250 ILE A N 1
ATOM 1874 C CA . ILE A 1 250 ? -2.6 -30.203 -12.438 1 97.81 250 ILE A CA 1
ATOM 1875 C C . ILE A 1 250 ? -2.348 -31.594 -13.016 1 97.81 250 ILE A C 1
ATOM 1877 O O . ILE A 1 250 ? -3.289 -32.344 -13.258 1 97.81 250 ILE A O 1
ATOM 1881 N N . PHE A 1 251 ? -1.14 -31.891 -13.312 1 97.94 251 PHE A N 1
ATOM 1882 C CA . PHE A 1 251 ? -0.646 -33.25 -13.562 1 97.94 251 PHE A CA 1
ATOM 1883 C C . PHE A 1 251 ? 0.168 -33.75 -12.375 1 97.94 251 PHE A C 1
ATOM 1885 O O . PHE A 1 251 ? 0.998 -33 -11.828 1 97.94 251 PHE A O 1
ATOM 1892 N N . PRO A 1 252 ? -0.133 -34.969 -11.898 1 97.31 252 PRO A N 1
ATOM 1893 C CA . PRO A 1 252 ? 0.632 -35.469 -10.742 1 97.31 252 PRO A CA 1
ATOM 1894 C C . PRO A 1 252 ? 2.141 -35.406 -10.977 1 97.31 252 PRO A C 1
ATOM 1896 O O . PRO A 1 252 ? 2.643 -36.031 -11.914 1 97.31 252 PRO A O 1
ATOM 1899 N N . GLU A 1 253 ? 2.816 -34.781 -10.078 1 96.88 253 GLU A N 1
ATOM 1900 C CA . GLU A 1 253 ? 4.211 -34.438 -10.352 1 96.88 253 GLU A CA 1
ATOM 1901 C C . GLU A 1 253 ? 5.133 -35.594 -9.984 1 96.88 253 GLU A C 1
ATOM 1903 O O . GLU A 1 253 ? 6.336 -35.562 -10.25 1 96.88 253 GLU A O 1
ATOM 1908 N N . ASN A 1 254 ? 4.602 -36.625 -9.391 1 94.62 254 ASN A N 1
ATOM 1909 C CA . ASN A 1 254 ? 5.367 -37.844 -9.148 1 94.62 254 ASN A CA 1
ATOM 1910 C C . ASN A 1 254 ? 5.082 -38.906 -10.211 1 94.62 254 ASN A C 1
ATOM 1912 O O . ASN A 1 254 ? 5.562 -40.031 -10.102 1 94.62 254 ASN A O 1
ATOM 1916 N N . HIS A 1 255 ? 4.312 -38.594 -11.195 1 95.5 255 HIS A N 1
ATOM 1917 C CA . HIS A 1 255 ? 4.031 -39.469 -12.32 1 95.5 255 HIS A CA 1
ATOM 1918 C C . HIS A 1 255 ? 5.266 -39.656 -13.195 1 95.5 255 HIS A C 1
ATOM 1920 O O . HIS A 1 255 ? 6.051 -38.75 -13.375 1 95.5 255 HIS A O 1
ATOM 1926 N N . LEU A 1 256 ? 5.383 -40.812 -13.812 1 93.69 256 LEU A N 1
ATOM 1927 C CA . LEU A 1 256 ? 6.543 -41.156 -14.625 1 93.69 256 LEU A CA 1
ATOM 1928 C C . LEU A 1 256 ? 6.652 -40.219 -15.828 1 93.69 256 LEU A C 1
ATOM 1930 O O . LEU A 1 256 ? 7.758 -39.938 -16.297 1 93.69 256 LEU A O 1
ATOM 1934 N N . LEU A 1 257 ? 5.57 -39.656 -16.281 1 94.31 257 LEU A N 1
ATOM 1935 C CA . LEU A 1 257 ? 5.551 -38.812 -17.484 1 94.31 257 LEU A CA 1
ATOM 1936 C C . LEU A 1 257 ? 5.793 -37.344 -17.125 1 94.31 257 LEU A C 1
ATOM 1938 O O . LEU A 1 257 ? 5.891 -36.5 -18.016 1 94.31 257 LEU A O 1
ATOM 1942 N N . TYR A 1 258 ? 5.902 -37.031 -15.852 1 95.75 258 TYR A N 1
ATOM 1943 C CA . TYR A 1 258 ? 6.188 -35.656 -15.461 1 95.75 258 TYR A CA 1
ATOM 1944 C C . TYR A 1 258 ? 7.668 -35.344 -15.633 1 95.75 258 TYR A C 1
ATOM 1946 O O . TYR A 1 258 ? 8.516 -35.906 -14.938 1 95.75 258 TYR A O 1
ATOM 1954 N N . PHE A 1 259 ? 7.961 -34.406 -16.5 1 94.56 259 PHE A N 1
ATOM 1955 C CA . PHE A 1 259 ? 9.352 -34.125 -16.844 1 94.56 259 PHE A CA 1
ATOM 1956 C C . PHE A 1 259 ? 9.82 -32.844 -16.188 1 94.56 259 PHE A C 1
ATOM 1958 O O . PHE A 1 259 ? 10.969 -32.438 -16.359 1 94.56 259 PHE A O 1
ATOM 1965 N N . GLY A 1 260 ? 8.969 -32.125 -15.484 1 94.06 260 GLY A N 1
ATOM 1966 C CA . GLY A 1 260 ? 9.453 -31.016 -14.664 1 94.06 260 GLY A CA 1
ATOM 1967 C C . GLY A 1 260 ? 8.648 -29.75 -14.852 1 94.06 260 GLY A C 1
ATOM 1968 O O . GLY A 1 260 ? 7.625 -29.734 -15.539 1 94.06 260 GLY A O 1
ATOM 1969 N N . THR A 1 261 ? 9.055 -28.703 -14.164 1 95.25 261 THR A N 1
ATOM 1970 C CA . THR A 1 261 ? 8.453 -27.375 -14.172 1 95.25 261 THR A CA 1
ATOM 1971 C C . THR A 1 261 ? 9.328 -26.391 -14.953 1 95.25 261 THR A C 1
ATOM 1973 O O . THR A 1 261 ? 10.555 -26.422 -14.852 1 95.25 261 THR A O 1
ATOM 1976 N N . THR A 1 262 ? 8.695 -25.578 -15.82 1 93.81 262 THR A N 1
ATOM 1977 C CA . THR A 1 262 ? 9.406 -24.562 -16.578 1 93.81 262 THR A CA 1
ATOM 1978 C C . THR A 1 262 ? 9.406 -23.234 -15.844 1 93.81 262 THR A C 1
ATOM 1980 O O . THR A 1 262 ? 8.789 -23.109 -14.781 1 93.81 262 THR A O 1
ATOM 1983 N N . GLY A 1 263 ? 10.125 -22.25 -16.375 1 92.94 263 GLY A N 1
ATOM 1984 C CA . GLY A 1 263 ? 10.078 -20.891 -15.859 1 92.94 263 GLY A CA 1
ATOM 1985 C C . GLY A 1 263 ? 11.062 -20.656 -14.727 1 92.94 263 GLY A C 1
ATOM 1986 O O . GLY A 1 263 ? 12.094 -21.312 -14.648 1 92.94 263 GLY A O 1
ATOM 1987 N N . LEU A 1 264 ? 10.75 -19.625 -13.922 1 90.94 264 LEU A N 1
ATOM 1988 C CA . LEU A 1 264 ? 11.578 -19.312 -12.766 1 90.94 264 LEU A CA 1
ATOM 1989 C C . LEU A 1 264 ? 11.531 -20.453 -11.75 1 90.94 264 LEU A C 1
ATOM 1991 O O . LEU A 1 264 ? 10.445 -20.922 -11.391 1 90.94 264 LEU A O 1
ATOM 1995 N N . GLY A 1 265 ? 12.688 -20.906 -11.297 1 89.5 265 GLY A N 1
ATOM 1996 C CA . GLY A 1 265 ? 12.75 -22.062 -10.43 1 89.5 265 GLY A CA 1
ATOM 1997 C C . GLY A 1 265 ? 12.547 -23.375 -11.172 1 89.5 265 GLY A C 1
ATOM 1998 O O . GLY A 1 265 ? 12.039 -24.344 -10.609 1 89.5 265 GLY A O 1
ATOM 1999 N N . ALA A 1 266 ? 12.836 -23.438 -12.391 1 90.38 266 ALA A N 1
ATOM 2000 C CA . ALA A 1 266 ? 12.625 -24.594 -13.25 1 90.38 266 ALA A CA 1
ATOM 2001 C C . ALA A 1 266 ? 13.32 -25.828 -12.688 1 90.38 266 ALA A C 1
ATOM 2003 O O . ALA A 1 266 ? 14.352 -25.719 -12.016 1 90.38 266 ALA A O 1
ATOM 2004 N N . SER A 1 267 ? 12.695 -26.984 -12.914 1 89 267 SER A N 1
ATOM 2005 C CA . SER A 1 267 ? 13.234 -28.281 -12.531 1 89 267 SER A CA 1
ATOM 2006 C C . SER A 1 267 ? 13.148 -29.266 -13.688 1 89 267 SER A C 1
ATOM 2008 O O . SER A 1 267 ? 12.438 -30.266 -13.609 1 89 267 SER A O 1
ATOM 2010 N N . PHE A 1 268 ? 13.875 -29.094 -14.742 1 81.19 268 PHE A N 1
ATOM 2011 C CA . PHE A 1 268 ? 13.836 -29.938 -15.93 1 81.19 268 PHE A CA 1
ATOM 2012 C C . PHE A 1 268 ? 14.602 -31.234 -15.695 1 81.19 268 PHE A C 1
ATOM 2014 O O . PHE A 1 268 ? 15.656 -31.234 -15.062 1 81.19 268 PHE A O 1
ATOM 2021 N N . ARG A 1 269 ? 14.031 -32.188 -16.297 1 79.44 269 ARG A N 1
ATOM 2022 C CA . ARG A 1 269 ? 14.906 -33.344 -16.531 1 79.44 269 ARG A CA 1
ATOM 2023 C C . ARG A 1 269 ? 15.969 -33 -17.578 1 79.44 269 ARG A C 1
ATOM 2025 O O . ARG A 1 269 ? 15.68 -32.344 -18.578 1 79.44 269 ARG A O 1
ATOM 2032 N N . PRO A 1 270 ? 17.094 -33.281 -17.391 1 69.19 270 PRO A N 1
ATOM 2033 C CA . PRO A 1 270 ? 18.188 -32.938 -18.297 1 69.19 270 PRO A CA 1
ATOM 2034 C C . PRO A 1 270 ? 17.922 -33.375 -19.734 1 69.19 270 PRO A C 1
ATOM 2036 O O . PRO A 1 270 ? 18.406 -32.75 -20.688 1 69.19 270 PRO A O 1
ATOM 2039 N N . THR A 1 271 ? 17.125 -34.312 -19.938 1 69.94 271 THR A N 1
ATOM 2040 C CA . THR A 1 271 ? 16.906 -34.906 -21.266 1 69.94 271 THR A CA 1
ATOM 2041 C C . THR A 1 271 ? 16.172 -33.906 -22.172 1 69.94 271 THR A C 1
ATOM 2043 O O . THR A 1 271 ? 16.438 -33.844 -23.375 1 69.94 271 THR A O 1
ATOM 2046 N N . ILE A 1 272 ? 15.352 -33.125 -21.594 1 74.94 272 ILE A N 1
ATOM 2047 C CA . ILE A 1 272 ? 14.562 -32.219 -22.391 1 74.94 272 ILE A CA 1
ATOM 2048 C C . ILE A 1 272 ? 15.438 -31.047 -22.859 1 74.94 272 ILE A C 1
ATOM 2050 O O . ILE A 1 272 ? 15.219 -30.484 -23.938 1 74.94 272 ILE A O 1
ATOM 2054 N N . ILE A 1 273 ? 16.344 -30.703 -22.062 1 68.75 273 ILE A N 1
ATOM 2055 C CA . ILE A 1 273 ? 17.281 -29.625 -22.406 1 68.75 273 ILE A CA 1
ATOM 2056 C C . ILE A 1 273 ? 18.234 -30.094 -23.5 1 68.75 273 ILE A C 1
ATOM 2058 O O . ILE A 1 273 ? 18.484 -29.359 -24.453 1 68.75 273 ILE A O 1
ATOM 2062 N N . ALA A 1 274 ? 18.688 -31.281 -23.453 1 69.69 274 ALA A N 1
ATOM 2063 C CA . ALA A 1 274 ? 19.672 -31.844 -24.375 1 69.69 274 ALA A CA 1
ATOM 2064 C C . ALA A 1 274 ? 19.047 -32.125 -25.734 1 69.69 274 ALA A C 1
ATOM 2066 O O . ALA A 1 274 ? 19.688 -31.953 -26.766 1 69.69 274 ALA A O 1
ATOM 2067 N N . ASP A 1 275 ? 17.828 -32.562 -25.719 1 80.12 275 ASP A N 1
ATOM 2068 C CA . ASP A 1 275 ? 17.109 -32.938 -26.922 1 80.12 275 ASP A CA 1
ATOM 2069 C C . ASP A 1 275 ? 15.773 -32.188 -27.016 1 80.12 275 ASP A C 1
ATOM 2071 O O . ASP A 1 275 ? 14.75 -32.688 -26.547 1 80.12 275 ASP A O 1
ATOM 2075 N N . PRO A 1 276 ? 15.836 -31.094 -27.828 1 85.25 276 PRO A N 1
ATOM 2076 C CA . PRO A 1 276 ? 14.594 -30.328 -27.922 1 85.25 276 PRO A CA 1
ATOM 2077 C C . PRO A 1 276 ? 13.453 -31.141 -28.531 1 85.25 276 PRO A C 1
ATOM 2079 O O . PRO A 1 276 ? 13.688 -31.953 -29.438 1 85.25 276 PRO A O 1
ATOM 2082 N N . PRO A 1 277 ? 12.328 -30.828 -28.016 1 91 277 PRO A N 1
ATOM 2083 C CA . PRO A 1 277 ? 11.188 -31.562 -28.578 1 91 277 PRO A CA 1
ATOM 2084 C C . PRO A 1 277 ? 10.953 -31.25 -30.047 1 91 277 PRO A C 1
ATOM 2086 O O . PRO A 1 277 ? 11.203 -30.125 -30.484 1 91 277 PRO A O 1
ATOM 2089 N N . LYS A 1 278 ? 10.445 -32.219 -30.734 1 91.94 278 LYS A N 1
ATOM 2090 C CA . LYS A 1 278 ? 10.055 -32.031 -32.125 1 91.94 278 LYS A CA 1
ATOM 2091 C C . LYS A 1 278 ? 8.719 -31.281 -32.219 1 91.94 278 LYS A C 1
ATOM 2093 O O . LYS A 1 278 ? 8.477 -30.547 -33.188 1 91.94 278 LYS A O 1
ATOM 2098 N N . GLY A 1 279 ? 7.93 -31.484 -31.266 1 94.69 279 GLY A N 1
ATOM 2099 C CA . GLY A 1 279 ? 6.641 -30.812 -31.172 1 94.69 279 GLY A CA 1
ATOM 2100 C C . GLY A 1 279 ? 6.215 -30.531 -29.75 1 94.69 279 GLY A C 1
ATOM 2101 O O . GLY A 1 279 ? 6.586 -31.281 -28.828 1 94.69 279 GLY A O 1
ATOM 2102 N N . VAL A 1 280 ? 5.508 -29.453 -29.562 1 96.12 280 VAL A N 1
ATOM 2103 C CA . VAL A 1 280 ? 4.988 -29.094 -28.25 1 96.12 280 VAL A CA 1
ATOM 2104 C C . VAL A 1 280 ? 3.51 -28.734 -28.359 1 96.12 280 VAL A C 1
ATOM 2106 O O . VAL A 1 280 ? 3.123 -27.938 -29.219 1 96.12 280 VAL A O 1
ATOM 2109 N N . LEU A 1 281 ? 2.701 -29.375 -27.594 1 97.25 281 LEU A N 1
ATOM 2110 C CA . LEU A 1 281 ? 1.327 -28.953 -27.375 1 97.25 281 LEU A CA 1
ATOM 2111 C C . LEU A 1 281 ? 1.22 -28.125 -26.094 1 97.25 281 LEU A C 1
ATOM 2113 O O . LEU A 1 281 ? 1.255 -28.688 -24.984 1 97.25 281 LEU A O 1
ATOM 2117 N N . LEU A 1 282 ? 1.141 -26.812 -26.234 1 98 282 LEU A N 1
ATOM 2118 C CA . LEU A 1 282 ? 0.988 -25.906 -25.109 1 98 282 LEU A CA 1
ATOM 2119 C C . LEU A 1 282 ? -0.486 -25.672 -24.797 1 98 282 LEU A C 1
ATOM 2121 O O . LEU A 1 282 ? -1.235 -25.172 -25.641 1 98 282 LEU A O 1
ATOM 2125 N N . LEU A 1 283 ? -0.896 -26.031 -23.562 1 98.12 283 LEU A N 1
ATOM 2126 C CA . LEU A 1 283 ? -2.297 -25.922 -23.172 1 98.12 283 LEU A CA 1
ATOM 2127 C C . LEU A 1 283 ? -2.467 -24.906 -22.047 1 98.12 283 LEU A C 1
ATOM 2129 O O . LEU A 1 283 ? -1.944 -25.109 -20.938 1 98.12 283 LEU A O 1
ATOM 2133 N N . GLY A 1 284 ? -3.158 -23.844 -22.266 1 96.94 284 GLY A N 1
ATOM 2134 C CA . GLY A 1 284 ? -3.656 -22.984 -21.203 1 96.94 284 GLY A CA 1
ATOM 2135 C C . GLY A 1 284 ? -2.57 -22.141 -20.562 1 96.94 284 GLY A C 1
ATOM 2136 O O . GLY A 1 284 ? -2.545 -21.969 -19.344 1 96.94 284 GLY A O 1
ATOM 2137 N N . SER A 1 285 ? -1.622 -21.609 -21.297 1 96.44 285 SER A N 1
ATOM 2138 C CA . SER A 1 285 ? -0.574 -20.75 -20.766 1 96.44 285 SER A CA 1
ATOM 2139 C C . SER A 1 285 ? -0.271 -19.594 -21.734 1 96.44 285 SER A C 1
ATOM 2141 O O . SER A 1 285 ? -0.367 -19.766 -22.953 1 96.44 285 SER A O 1
ATOM 2143 N N . LYS A 1 286 ? 0.132 -18.562 -21.125 1 93.25 286 LYS A N 1
ATOM 2144 C CA . LYS A 1 286 ? 0.58 -17.406 -21.922 1 93.25 286 LYS A CA 1
ATOM 2145 C C . LYS A 1 286 ? 2.062 -17.531 -22.266 1 93.25 286 LYS A C 1
ATOM 2147 O O . LYS A 1 286 ? 2.561 -16.812 -23.125 1 93.25 286 LYS A O 1
ATOM 2152 N N . ALA A 1 287 ? 2.732 -18.438 -21.656 1 94.88 287 ALA A N 1
ATOM 2153 C CA . ALA A 1 287 ? 4.168 -18.641 -21.828 1 94.88 287 ALA A CA 1
ATOM 2154 C C . ALA A 1 287 ? 4.945 -17.359 -21.578 1 94.88 287 ALA A C 1
ATOM 2156 O O . ALA A 1 287 ? 5.836 -17 -22.359 1 94.88 287 ALA A O 1
ATOM 2157 N N . ALA A 1 288 ? 4.5 -16.641 -20.547 1 93.12 288 ALA A N 1
ATOM 2158 C CA . ALA A 1 288 ? 5.148 -15.391 -20.188 1 93.12 288 ALA A CA 1
ATOM 2159 C C . ALA A 1 288 ? 6.484 -15.641 -19.484 1 93.12 288 ALA A C 1
ATOM 2161 O O . ALA A 1 288 ? 6.895 -16.797 -19.312 1 93.12 288 ALA A O 1
ATOM 2162 N N . GLU A 1 289 ? 7.145 -14.648 -19.094 1 92.19 289 GLU A N 1
ATOM 2163 C CA . GLU A 1 289 ? 8.523 -14.742 -18.625 1 92.19 289 GLU A CA 1
ATOM 2164 C C . GLU A 1 289 ? 8.641 -15.711 -17.453 1 92.19 289 GLU A C 1
ATOM 2166 O O . GLU A 1 289 ? 9.383 -16.688 -17.531 1 92.19 289 GLU A O 1
ATOM 2171 N N . LEU A 1 290 ? 7.879 -15.516 -16.406 1 93.12 290 LEU A N 1
ATOM 2172 C CA . LEU A 1 290 ? 8.062 -16.328 -15.203 1 93.12 290 LEU A CA 1
ATOM 2173 C C . LEU A 1 290 ? 7.531 -17.734 -15.414 1 93.12 290 LEU A C 1
ATOM 2175 O O . LEU A 1 290 ? 7.863 -18.641 -14.648 1 93.12 290 LEU A O 1
ATOM 2179 N N . SER A 1 291 ? 6.754 -17.938 -16.469 1 93.81 291 SER A N 1
ATOM 2180 C CA . SER A 1 291 ? 6.203 -19.25 -16.766 1 93.81 291 SER A CA 1
ATOM 2181 C C . SER A 1 291 ? 7.18 -20.078 -17.594 1 93.81 291 SER A C 1
ATOM 2183 O O . SER A 1 291 ? 7.176 -21.312 -17.516 1 93.81 291 SER A O 1
ATOM 2185 N N . SER A 1 292 ? 8.016 -19.406 -18.406 1 92.62 292 SER A N 1
ATOM 2186 C CA . SER A 1 292 ? 8.812 -20.156 -19.375 1 92.62 292 SER A CA 1
ATOM 2187 C C . SER A 1 292 ? 10.258 -19.688 -19.406 1 92.62 292 SER A C 1
ATOM 2189 O O . SER A 1 292 ? 11.133 -20.359 -19.938 1 92.62 292 SER A O 1
ATOM 2191 N N . MET A 1 293 ? 10.438 -18.484 -18.828 1 90.75 293 MET A N 1
ATOM 2192 C CA . MET A 1 293 ? 11.727 -17.812 -19 1 90.75 293 MET A CA 1
ATOM 2193 C C . MET A 1 293 ? 12.125 -17.781 -20.469 1 90.75 293 MET A C 1
ATOM 2195 O O . MET A 1 293 ? 13.312 -17.844 -20.797 1 90.75 293 MET A O 1
ATOM 2199 N N . PHE A 1 294 ? 11.125 -17.969 -21.359 1 90.12 294 PHE A N 1
ATOM 2200 C CA . PHE A 1 294 ? 11.195 -17.875 -22.812 1 90.12 294 PHE A CA 1
ATOM 2201 C C . PHE A 1 294 ? 12.047 -18.984 -23.406 1 90.12 294 PHE A C 1
ATOM 2203 O O . PHE A 1 294 ? 12.766 -18.781 -24.375 1 90.12 294 PHE A O 1
ATOM 2210 N N . ILE A 1 295 ? 12 -20.078 -22.859 1 89.75 295 ILE A N 1
ATOM 2211 C CA . ILE A 1 295 ? 12.742 -21.25 -23.328 1 89.75 295 ILE A CA 1
ATOM 2212 C C . ILE A 1 295 ? 12.297 -21.609 -24.734 1 89.75 295 ILE A C 1
ATOM 2214 O O . ILE A 1 295 ? 13.062 -22.203 -25.5 1 89.75 295 ILE A O 1
ATOM 2218 N N . GLN A 1 296 ? 11.102 -21.25 -25.125 1 91.44 296 GLN A N 1
ATOM 2219 C CA . GLN A 1 296 ? 10.555 -21.547 -26.438 1 91.44 296 GLN A CA 1
ATOM 2220 C C . GLN A 1 296 ? 11.367 -20.875 -27.531 1 91.44 296 GLN A C 1
ATOM 2222 O O . GLN A 1 296 ? 11.328 -21.297 -28.688 1 91.44 296 GLN A O 1
ATOM 2227 N N . GLU A 1 297 ? 12.047 -19.906 -27.203 1 89.44 297 GLU A N 1
ATOM 2228 C CA . GLU A 1 297 ? 12.906 -19.25 -28.172 1 89.44 297 GLU A CA 1
ATOM 2229 C C . GLU A 1 297 ? 14.117 -20.109 -28.516 1 89.44 297 GLU A C 1
ATOM 2231 O O . GLU A 1 297 ? 14.711 -19.969 -29.594 1 89.44 297 GLU A O 1
ATOM 2236 N N . GLU A 1 298 ? 14.461 -21.016 -27.656 1 87.25 298 GLU A N 1
ATOM 2237 C CA . GLU A 1 298 ? 15.586 -21.922 -27.875 1 87.25 298 GLU A CA 1
ATOM 2238 C C . GLU A 1 298 ? 15.156 -23.141 -28.688 1 87.25 298 GLU A C 1
ATOM 2240 O O . GLU A 1 298 ? 16 -23.859 -29.234 1 87.25 298 GLU A O 1
ATOM 2245 N N . TRP A 1 299 ? 13.875 -23.359 -28.781 1 89.5 299 TRP A N 1
ATOM 2246 C CA . TRP A 1 299 ? 13.344 -24.5 -29.5 1 89.5 299 TRP A CA 1
ATOM 2247 C C . TRP A 1 299 ? 12.992 -24.125 -30.938 1 89.5 299 TRP A C 1
ATOM 2249 O O . TRP A 1 299 ? 11.828 -24.219 -31.344 1 89.5 299 TRP A O 1
ATOM 2259 N N . VAL A 1 300 ? 13.938 -23.922 -31.734 1 88.06 300 VAL A N 1
ATOM 2260 C CA . VAL A 1 300 ? 13.82 -23.266 -33.031 1 88.06 300 VAL A CA 1
ATOM 2261 C C . VAL A 1 300 ? 13.148 -24.203 -34.031 1 88.06 300 VAL A C 1
ATOM 2263 O O . VAL A 1 300 ? 12.406 -23.766 -34.906 1 88.06 300 VAL A O 1
ATOM 2266 N N . ASN A 1 301 ? 13.32 -25.531 -33.906 1 89.5 301 ASN A N 1
ATOM 2267 C CA . ASN A 1 301 ? 12.805 -26.484 -34.875 1 89.5 301 ASN A CA 1
ATOM 2268 C C . ASN A 1 301 ? 11.57 -27.203 -34.344 1 89.5 301 ASN A C 1
ATOM 2270 O O . ASN A 1 301 ? 11.125 -28.188 -34.938 1 89.5 301 ASN A O 1
ATOM 2274 N N . THR A 1 302 ? 11.094 -26.75 -33.344 1 93.19 302 THR A N 1
ATOM 2275 C CA . THR A 1 302 ? 9.953 -27.391 -32.688 1 93.19 302 THR A CA 1
ATOM 2276 C C . THR A 1 302 ? 8.641 -26.875 -33.281 1 93.19 302 THR A C 1
ATOM 2278 O O . THR A 1 302 ? 8.477 -25.672 -33.469 1 93.19 302 THR A O 1
ATOM 2281 N N . ASP A 1 303 ? 7.758 -27.797 -33.594 1 93.62 303 ASP A N 1
ATOM 2282 C CA . ASP A 1 303 ? 6.395 -27.438 -33.969 1 93.62 303 ASP A CA 1
ATOM 2283 C C . ASP A 1 303 ? 5.547 -27.141 -32.719 1 93.62 303 ASP A C 1
ATOM 2285 O O . ASP A 1 303 ? 5.402 -28 -31.844 1 93.62 303 ASP A O 1
ATOM 2289 N N . PHE A 1 304 ? 4.992 -25.953 -32.719 1 96.06 304 PHE A N 1
ATOM 2290 C CA . PHE A 1 304 ? 4.207 -25.578 -31.531 1 96.06 304 PHE A CA 1
ATOM 2291 C C . PHE A 1 304 ? 2.723 -25.516 -31.875 1 96.06 304 PHE A C 1
ATOM 2293 O O . PHE A 1 304 ? 2.336 -24.906 -32.875 1 96.06 304 PHE A O 1
ATOM 2300 N N . TYR A 1 305 ? 1.891 -26.141 -31.078 1 96.44 305 TYR A N 1
ATOM 2301 C CA . TYR A 1 305 ? 0.441 -25.984 -31.047 1 96.44 305 TYR A CA 1
ATOM 2302 C C . TYR A 1 305 ? -0.006 -25.359 -29.719 1 96.44 305 TYR A C 1
ATOM 2304 O O . TYR A 1 305 ? 0.139 -25.984 -28.672 1 96.44 305 TYR A O 1
ATOM 2312 N N . CYS A 1 306 ? -0.533 -24.172 -29.781 1 97.44 306 CYS A N 1
ATOM 2313 C CA . CYS A 1 306 ? -0.921 -23.438 -28.578 1 97.44 306 CYS A CA 1
ATOM 2314 C C . CYS A 1 306 ? -2.438 -23.344 -28.469 1 97.44 306 CYS A C 1
ATOM 2316 O O . CYS A 1 306 ? -3.09 -22.734 -29.312 1 97.44 306 CYS A O 1
ATOM 2318 N N . VAL A 1 307 ? -2.996 -23.906 -27.422 1 96.94 307 VAL A N 1
ATOM 2319 C CA . VAL A 1 307 ? -4.441 -23.906 -27.203 1 96.94 307 VAL A CA 1
ATOM 2320 C C . VAL A 1 307 ? -4.785 -23.062 -25.984 1 96.94 307 VAL A C 1
ATOM 2322 O O . VAL A 1 307 ? -4.23 -23.281 -24.906 1 96.94 307 VAL A O 1
ATOM 2325 N N . ASP A 1 308 ? -5.648 -22.156 -26.125 1 95 308 ASP A N 1
ATOM 2326 C CA . ASP A 1 308 ? -6.102 -21.312 -25.031 1 95 308 ASP A CA 1
ATOM 2327 C C . ASP A 1 308 ? -7.488 -20.734 -25.312 1 95 308 ASP A C 1
ATOM 2329 O O . ASP A 1 308 ? -7.973 -20.797 -26.438 1 95 308 ASP A O 1
ATOM 2333 N N . LEU A 1 309 ? -8.07 -20.281 -24.266 1 91.31 309 LEU A N 1
ATOM 2334 C CA . LEU A 1 309 ? -9.352 -19.594 -24.422 1 91.31 309 LEU A CA 1
ATOM 2335 C C . LEU A 1 309 ? -9.211 -18.328 -25.234 1 91.31 309 LEU A C 1
ATOM 2337 O O . LEU A 1 309 ? -10.102 -17.969 -26.016 1 91.31 309 LEU A O 1
ATOM 2341 N N . GLU A 1 310 ? -8.188 -17.594 -24.938 1 88.12 310 GLU A N 1
ATOM 2342 C CA . GLU A 1 310 ? -7.789 -16.391 -25.672 1 88.12 310 GLU A CA 1
ATOM 2343 C C . GLU A 1 310 ? -6.305 -16.422 -26.016 1 88.12 310 GLU A C 1
ATOM 2345 O O . GLU A 1 310 ? -5.477 -16.797 -25.188 1 88.12 310 GLU A O 1
ATOM 2350 N N . THR A 1 311 ? -5.934 -16.031 -27.297 1 90.5 311 THR A N 1
ATOM 2351 C CA . THR A 1 311 ? -4.57 -16.328 -27.734 1 90.5 311 THR A CA 1
ATOM 2352 C C . THR A 1 311 ? -3.789 -15.031 -27.953 1 90.5 311 THR A C 1
ATOM 2354 O O . THR A 1 311 ? -2.65 -15.062 -28.422 1 90.5 311 THR A O 1
ATOM 2357 N N . SER A 1 312 ? -4.305 -13.914 -27.578 1 87.12 312 SER A N 1
ATOM 2358 C CA . SER A 1 312 ? -3.627 -12.648 -27.859 1 87.12 312 SER A CA 1
ATOM 2359 C C . SER A 1 312 ? -2.279 -12.578 -27.156 1 87.12 312 SER A C 1
ATOM 2361 O O . SER A 1 312 ? -1.276 -12.188 -27.75 1 87.12 312 SER A O 1
ATOM 2363 N N . GLU A 1 313 ? -2.182 -13.016 -25.969 1 87.62 313 GLU A N 1
ATOM 2364 C CA . GLU A 1 313 ? -0.947 -12.906 -25.188 1 87.62 313 GLU A CA 1
ATOM 2365 C C . GLU A 1 313 ? 0.049 -13.992 -25.578 1 87.62 313 GLU A C 1
ATOM 2367 O O . GLU A 1 313 ? 1.241 -13.727 -25.734 1 87.62 313 GLU A O 1
ATOM 2372 N N . VAL A 1 314 ? -0.46 -15.188 -25.719 1 93.62 314 VAL A N 1
ATOM 2373 C CA . VAL A 1 314 ? 0.447 -16.281 -26.047 1 93.62 314 VAL A CA 1
ATOM 2374 C C . VAL A 1 314 ? 1.049 -16.047 -27.438 1 93.62 314 VAL A C 1
ATOM 2376 O O . VAL A 1 314 ? 2.207 -16.391 -27.688 1 93.62 314 VAL A O 1
ATOM 2379 N N . LYS A 1 315 ? 0.368 -15.414 -28.297 1 93.62 315 LYS A N 1
ATOM 2380 C CA . LYS A 1 315 ? 0.849 -15.109 -29.641 1 93.62 315 LYS A CA 1
ATOM 2381 C C . LYS A 1 315 ? 2.068 -14.188 -29.594 1 93.62 315 LYS A C 1
ATOM 2383 O O . LYS A 1 315 ? 2.951 -14.281 -30.453 1 93.62 315 LYS A O 1
ATOM 2388 N N . ARG A 1 316 ? 2.131 -13.422 -28.609 1 90.75 316 ARG A N 1
ATOM 2389 C CA . ARG A 1 316 ? 3.238 -12.484 -28.484 1 90.75 316 ARG A CA 1
ATOM 2390 C C . ARG A 1 316 ? 4.473 -13.164 -27.891 1 90.75 316 ARG A C 1
ATOM 2392 O O . ARG A 1 316 ? 5.598 -12.703 -28.094 1 90.75 316 ARG A O 1
ATOM 2399 N N . ASN A 1 317 ? 4.238 -14.297 -27.281 1 93.94 317 ASN A N 1
ATOM 2400 C CA . ASN A 1 317 ? 5.32 -14.898 -26.5 1 93.94 317 ASN A CA 1
ATOM 2401 C C . ASN A 1 317 ? 5.871 -16.141 -27.188 1 93.94 317 ASN A C 1
ATOM 2403 O O . ASN A 1 317 ? 6.934 -16.641 -26.812 1 93.94 317 ASN A O 1
ATOM 2407 N N . MET A 1 318 ? 5.184 -16.562 -28.219 1 95.81 318 MET A N 1
ATOM 2408 C CA . MET A 1 318 ? 5.582 -17.781 -28.906 1 95.81 318 MET A CA 1
ATOM 2409 C C . MET A 1 318 ? 6.16 -17.484 -30.281 1 95.81 318 MET A C 1
ATOM 2411 O O . MET A 1 318 ? 5.898 -16.406 -30.844 1 95.81 318 MET A O 1
ATOM 2415 N N . PRO A 1 319 ? 6.93 -18.438 -30.797 1 94.12 319 PRO A N 1
ATOM 2416 C CA . PRO A 1 319 ? 7.438 -18.234 -32.156 1 94.12 319 PRO A CA 1
ATOM 2417 C C . PRO A 1 319 ? 6.32 -18.016 -33.156 1 94.12 319 PRO A C 1
ATOM 2419 O O . PRO A 1 319 ? 5.266 -18.656 -33.094 1 94.12 319 PRO A O 1
ATOM 2422 N N . LYS A 1 320 ? 6.586 -17.203 -34.188 1 91.69 320 LYS A N 1
ATOM 2423 C CA . LYS A 1 320 ? 5.586 -16.797 -35.156 1 91.69 320 LYS A CA 1
ATOM 2424 C C . LYS A 1 320 ? 5.035 -18 -35.938 1 91.69 320 LYS A C 1
ATOM 2426 O O . LYS A 1 320 ? 3.873 -18 -36.344 1 91.69 320 LYS A O 1
ATOM 2431 N N . ARG A 1 321 ? 5.77 -19 -36.125 1 93.38 321 ARG A N 1
ATOM 2432 C CA . ARG A 1 321 ? 5.383 -20.172 -36.906 1 93.38 321 ARG A CA 1
ATOM 2433 C C . ARG A 1 321 ? 4.453 -21.078 -36.125 1 93.38 321 ARG A C 1
ATOM 2435 O O . ARG A 1 321 ? 3.949 -22.062 -36.656 1 93.38 321 ARG A O 1
ATOM 2442 N N . SER A 1 322 ? 4.164 -20.719 -34.875 1 95.56 322 SER A N 1
ATOM 2443 C CA . SER A 1 322 ? 3.314 -21.547 -34.031 1 95.56 322 SER A CA 1
ATOM 2444 C C . SER A 1 322 ? 1.874 -21.562 -34.531 1 95.56 322 SER A C 1
ATOM 2446 O O . SER A 1 322 ? 1.425 -20.609 -35.156 1 95.56 322 SER A O 1
ATOM 2448 N N . THR A 1 323 ? 1.165 -22.703 -34.281 1 95.5 323 THR A N 1
ATOM 2449 C CA . THR A 1 323 ? -0.267 -22.781 -34.531 1 95.5 323 THR A CA 1
ATOM 2450 C C . THR A 1 323 ? -1.07 -22.406 -33.281 1 95.5 323 THR A C 1
ATOM 2452 O O . THR A 1 323 ? -0.899 -23.016 -32.25 1 95.5 323 THR A O 1
ATOM 2455 N N . PHE A 1 324 ? -1.93 -21.438 -33.469 1 95.81 324 PHE A N 1
ATOM 2456 C CA . PHE A 1 324 ? -2.738 -20.969 -32.344 1 95.81 324 PHE A CA 1
ATOM 2457 C C . PHE A 1 324 ? -4.188 -21.422 -32.5 1 95.81 324 PHE A C 1
ATOM 2459 O O . PHE A 1 324 ? -4.797 -21.203 -33.562 1 95.81 324 PHE A O 1
ATOM 2466 N N . ILE A 1 325 ? -4.688 -22.078 -31.5 1 95.19 325 ILE A N 1
ATOM 2467 C CA . ILE A 1 325 ? -6.039 -22.609 -31.484 1 95.19 325 ILE A CA 1
ATOM 2468 C C . ILE A 1 325 ? -6.836 -22 -30.328 1 95.19 325 ILE A C 1
ATOM 2470 O O . ILE A 1 325 ? -6.52 -22.234 -29.172 1 95.19 325 ILE A O 1
ATOM 2474 N N . GLU A 1 326 ? -7.84 -21.25 -30.609 1 93.44 326 GLU A N 1
ATOM 2475 C CA . GLU A 1 326 ? -8.727 -20.719 -29.594 1 93.44 326 GLU A CA 1
ATOM 2476 C C . GLU A 1 326 ? -9.859 -21.688 -29.266 1 93.44 326 GLU A C 1
ATOM 2478 O O . GLU A 1 326 ? -10.711 -21.953 -30.125 1 93.44 326 GLU A O 1
ATOM 2483 N N . ALA A 1 327 ? -9.812 -22.25 -28.125 1 93.56 327 ALA A N 1
ATOM 2484 C CA . ALA A 1 327 ? -10.797 -23.25 -27.703 1 93.56 327 ALA A CA 1
ATOM 2485 C C . ALA A 1 327 ? -10.773 -23.453 -26.203 1 93.56 327 ALA A C 1
ATOM 2487 O O . ALA A 1 327 ? -9.742 -23.234 -25.547 1 93.56 327 ALA A O 1
ATOM 2488 N N . GLU A 1 328 ? -11.914 -23.828 -25.719 1 93.06 328 GLU A N 1
ATOM 2489 C CA . GLU A 1 328 ? -11.938 -24.297 -24.328 1 93.06 328 GLU A CA 1
ATOM 2490 C C . GLU A 1 328 ? -11.156 -25.609 -24.172 1 93.06 328 GLU A C 1
ATOM 2492 O O . GLU A 1 328 ? -11.352 -26.547 -24.938 1 93.06 328 GLU A O 1
ATOM 2497 N N . ILE A 1 329 ? -10.336 -25.688 -23.203 1 95.38 329 ILE A N 1
ATOM 2498 C CA . ILE A 1 329 ? -9.305 -26.719 -23.094 1 95.38 329 ILE A CA 1
ATOM 2499 C C . ILE A 1 329 ? -9.961 -28.094 -22.969 1 95.38 329 ILE A C 1
ATOM 2501 O O . ILE A 1 329 ? -9.539 -29.047 -23.641 1 95.38 329 ILE A O 1
ATOM 2505 N N . SER A 1 330 ? -11.008 -28.234 -22.188 1 95.56 330 SER A N 1
ATOM 2506 C CA . SER A 1 330 ? -11.648 -29.531 -22 1 95.56 330 SER A CA 1
ATOM 2507 C C . SER A 1 330 ? -12.289 -30.031 -23.281 1 95.56 330 SER A C 1
ATOM 2509 O O . SER A 1 330 ? -12.211 -31.219 -23.609 1 95.56 330 SER A O 1
ATOM 2511 N N . LEU A 1 331 ? -12.875 -29.125 -23.984 1 95.25 331 LEU A N 1
ATOM 2512 C CA . LEU A 1 331 ? -13.5 -29.484 -25.25 1 95.25 331 LEU A CA 1
ATOM 2513 C C . LEU A 1 331 ? -12.461 -29.922 -26.281 1 95.25 331 LEU A C 1
ATOM 2515 O O . LEU A 1 331 ? -12.656 -30.906 -27 1 95.25 331 LEU A O 1
ATOM 2519 N N . PHE A 1 332 ? -11.438 -29.188 -26.297 1 96.56 332 PHE A N 1
ATOM 2520 C CA . PHE A 1 332 ? -10.352 -29.516 -27.203 1 96.56 332 PHE A CA 1
ATOM 2521 C C . PHE A 1 332 ? -9.789 -30.906 -26.891 1 96.56 332 PHE A C 1
ATOM 2523 O O . PHE A 1 332 ? -9.625 -31.734 -27.797 1 96.56 332 PHE A O 1
ATOM 2530 N N . LEU A 1 333 ? -9.5 -31.172 -25.625 1 97 333 LEU A N 1
ATOM 2531 C CA . LEU A 1 333 ? -8.898 -32.438 -25.203 1 97 333 LEU A CA 1
ATOM 2532 C C . LEU A 1 333 ? -9.844 -33.594 -25.484 1 97 333 LEU A C 1
ATOM 2534 O O . LEU A 1 333 ? -9.398 -34.656 -25.922 1 97 333 LEU A O 1
ATOM 2538 N N . ARG A 1 334 ? -11.094 -33.438 -25.297 1 95.62 334 ARG A N 1
ATOM 2539 C CA . ARG A 1 334 ? -12.07 -34.469 -25.578 1 95.62 334 ARG A CA 1
ATOM 2540 C C . ARG A 1 334 ? -12.078 -34.812 -27.078 1 95.62 334 ARG A C 1
ATOM 2542 O O . ARG A 1 334 ? -12.141 -36 -27.453 1 95.62 334 ARG A O 1
ATOM 2549 N N . ALA A 1 335 ? -12.016 -33.781 -27.828 1 95.56 335 ALA A N 1
ATOM 2550 C CA . ALA A 1 335 ? -12.023 -33.969 -29.281 1 95.56 335 ALA A CA 1
ATOM 2551 C C . ALA A 1 335 ? -10.781 -34.719 -29.734 1 95.56 335 ALA A C 1
ATOM 2553 O O . ALA A 1 335 ? -10.867 -35.625 -30.594 1 95.56 335 ALA A O 1
ATOM 2554 N N . VAL A 1 336 ? -9.648 -34.375 -29.203 1 95.31 336 VAL A N 1
ATOM 2555 C CA . VAL A 1 336 ? -8.406 -35.031 -29.562 1 95.31 336 VAL A CA 1
ATOM 2556 C C . VAL A 1 336 ? -8.453 -36.5 -29.109 1 95.31 336 VAL A C 1
ATOM 2558 O O . VAL A 1 336 ? -8.008 -37.406 -29.844 1 95.31 336 VAL A O 1
ATOM 2561 N N . LEU A 1 337 ? -9.031 -36.812 -27.953 1 94 337 LEU A N 1
ATOM 2562 C CA . LEU A 1 337 ? -9.078 -38.125 -27.359 1 94 337 LEU A CA 1
ATOM 2563 C C . LEU A 1 337 ? -10.086 -39.031 -28.078 1 94 337 LEU A C 1
ATOM 2565 O O . LEU A 1 337 ? -10.062 -40.25 -27.953 1 94 337 LEU A O 1
ATOM 2569 N N . GLU A 1 338 ? -10.93 -38.406 -28.812 1 91.5 338 GLU A N 1
ATOM 2570 C CA . GLU A 1 338 ? -11.922 -39.156 -29.562 1 91.5 338 GLU A CA 1
ATOM 2571 C C . GLU A 1 338 ? -11.289 -39.812 -30.797 1 91.5 338 GLU A C 1
ATOM 2573 O O . GLU A 1 338 ? -11.836 -40.781 -31.344 1 91.5 338 GLU A O 1
ATOM 2578 N N . VAL A 1 339 ? -10.242 -39.188 -31.172 1 87.81 339 VAL A N 1
ATOM 2579 C CA . VAL A 1 339 ? -9.555 -39.812 -32.312 1 87.81 339 VAL A CA 1
ATOM 2580 C C . VAL A 1 339 ? -8.969 -41.156 -31.906 1 87.81 339 VAL A C 1
ATOM 2582 O O . VAL A 1 339 ? -8.242 -41.25 -30.906 1 87.81 339 VAL A O 1
ATOM 2585 N N . GLU A 1 340 ? -9.328 -42.156 -32.656 1 78.38 340 GLU A N 1
ATOM 2586 C CA . GLU A 1 340 ? -8.969 -43.531 -32.344 1 78.38 340 GLU A CA 1
ATOM 2587 C C . GLU A 1 340 ? -7.465 -43.75 -32.5 1 78.38 340 GLU A C 1
ATOM 2589 O O . GLU A 1 340 ? -6.852 -43.25 -33.438 1 78.38 340 GLU A O 1
ATOM 2594 N N . ARG A 1 341 ? -6.895 -44.219 -31.594 1 76.25 341 ARG A N 1
ATOM 2595 C CA . ARG A 1 341 ? -5.512 -44.688 -31.625 1 76.25 341 ARG A CA 1
ATOM 2596 C C . ARG A 1 341 ? -5.426 -46.188 -31.422 1 76.25 341 ARG A C 1
ATOM 2598 O O . ARG A 1 341 ? -5.738 -46.688 -30.328 1 76.25 341 ARG A O 1
ATOM 2605 N N . PRO A 1 342 ? -5.188 -46.875 -32.625 1 63.56 342 PRO A N 1
ATOM 2606 C CA . PRO A 1 342 ? -4.965 -48.344 -32.5 1 63.56 342 PRO A CA 1
ATOM 2607 C C . PRO A 1 342 ? -3.668 -48.656 -31.766 1 63.56 342 PRO A C 1
ATOM 2609 O O . PRO A 1 342 ? -2.641 -48.031 -31.984 1 63.56 342 PRO A O 1
ATOM 2612 N N . GLY A 1 343 ? -3.725 -49.125 -30.516 1 61.19 343 GLY A N 1
ATOM 2613 C CA . GLY A 1 343 ? -2.525 -49.562 -29.828 1 61.19 343 GLY A CA 1
ATOM 2614 C C . GLY A 1 343 ? -2.77 -49.875 -28.359 1 61.19 343 GLY A C 1
ATOM 2615 O O . GLY A 1 343 ? -3.875 -49.656 -27.844 1 61.19 343 GLY A O 1
ATOM 2616 N N . ASP A 1 344 ? -1.648 -50.406 -27.766 1 60.47 344 ASP A N 1
ATOM 2617 C CA . ASP A 1 344 ? -1.646 -50.938 -26.406 1 60.47 344 ASP A CA 1
ATOM 2618 C C . ASP A 1 344 ? -1.739 -49.844 -25.359 1 60.47 344 ASP A C 1
ATOM 2620 O O . ASP A 1 344 ? -1.136 -48.781 -25.516 1 60.47 344 ASP A O 1
ATOM 2624 N N . ARG A 1 345 ? -2.812 -49.875 -24.672 1 66.81 345 ARG A N 1
ATOM 2625 C CA . ARG A 1 345 ? -2.859 -49.094 -23.438 1 66.81 345 ARG A CA 1
ATOM 2626 C C . ARG A 1 345 ? -1.589 -49.281 -22.625 1 66.81 345 ARG A C 1
ATOM 2628 O O . ARG A 1 345 ? -1.18 -50.406 -22.359 1 66.81 345 ARG A O 1
ATOM 2635 N N . ILE A 1 346 ? -0.814 -48.281 -22.547 1 76.81 346 ILE A N 1
ATOM 2636 C CA . ILE A 1 346 ? 0.337 -48.312 -21.656 1 76.81 346 ILE A CA 1
ATOM 2637 C C . ILE A 1 346 ? -0.134 -48.25 -20.203 1 76.81 346 ILE A C 1
ATOM 2639 O O . ILE A 1 346 ? -0.898 -47.344 -19.828 1 76.81 346 ILE A O 1
ATOM 2643 N N . ALA A 1 347 ? 0.141 -49.281 -19.5 1 79.62 347 ALA A N 1
ATOM 2644 C CA . ALA A 1 347 ? -0.172 -49.281 -18.062 1 79.62 347 ALA A CA 1
ATOM 2645 C C . ALA A 1 347 ? 0.887 -48.531 -17.281 1 79.62 347 ALA A C 1
ATOM 2647 O O . ALA A 1 347 ? 2.086 -48.75 -17.453 1 79.62 347 ALA A O 1
ATOM 2648 N N . TYR A 1 348 ? 0.428 -47.562 -16.562 1 87 348 TYR A N 1
ATOM 2649 C CA . TYR A 1 348 ? 1.34 -46.844 -15.695 1 87 348 TYR A CA 1
ATOM 2650 C C . TYR A 1 348 ? 1.204 -47.281 -14.25 1 87 348 TYR A C 1
ATOM 2652 O O . TYR A 1 348 ? 0.097 -47.562 -13.773 1 87 348 TYR A O 1
ATOM 2660 N N . PRO A 1 349 ? 2.354 -47.406 -13.586 1 82.94 349 PRO A N 1
ATOM 2661 C CA . PRO A 1 349 ? 2.348 -47.875 -12.195 1 82.94 349 PRO A CA 1
ATOM 2662 C C . PRO A 1 349 ? 1.685 -46.875 -11.242 1 82.94 349 PRO A C 1
ATOM 2664 O O . PRO A 1 349 ? 1.377 -45.75 -11.648 1 82.94 349 PRO A O 1
ATOM 2667 N N . PHE A 1 350 ? 1.611 -47.406 -10.031 1 83.25 350 PHE A N 1
ATOM 2668 C CA . PHE A 1 350 ? 1.139 -46.562 -8.93 1 83.25 350 PHE A CA 1
ATOM 2669 C C . PHE A 1 350 ? 2.072 -45.375 -8.703 1 83.25 350 PHE A C 1
ATOM 2671 O O . PHE A 1 350 ? 3.295 -45.531 -8.797 1 83.25 350 PHE A O 1
ATOM 2678 N N . ILE A 1 351 ? 1.466 -44.25 -8.367 1 85.38 351 ILE A N 1
ATOM 2679 C CA . ILE A 1 351 ? 2.213 -43.031 -8.125 1 85.38 351 ILE A CA 1
ATOM 2680 C C . ILE A 1 351 ? 2.529 -42.906 -6.637 1 85.38 351 ILE A C 1
ATOM 2682 O O . ILE A 1 351 ? 1.649 -42.594 -5.832 1 85.38 351 ILE A O 1
ATOM 2686 N N . PRO A 1 352 ? 3.795 -43.062 -6.184 1 87.25 352 PRO A N 1
ATOM 2687 C CA . PRO A 1 352 ? 4.156 -42.906 -4.773 1 87.25 352 PRO A CA 1
ATOM 2688 C C . PRO A 1 352 ? 4.254 -41.469 -4.328 1 87.25 352 PRO A C 1
ATOM 2690 O O . PRO A 1 352 ? 4.25 -40.562 -5.168 1 87.25 352 PRO A O 1
ATOM 2693 N N . ASP A 1 353 ? 4.297 -41.312 -2.998 1 92.12 353 ASP A N 1
ATOM 2694 C CA . ASP A 1 353 ? 4.531 -39.969 -2.479 1 92.12 353 ASP A CA 1
ATOM 2695 C C . ASP A 1 353 ? 5.918 -39.469 -2.871 1 92.12 353 ASP A C 1
ATOM 2697 O O . ASP A 1 353 ? 6.875 -40.25 -2.926 1 92.12 353 ASP A O 1
ATOM 2701 N N . ALA A 1 354 ? 5.914 -38.188 -3.105 1 93.81 354 ALA A N 1
ATOM 2702 C CA . ALA A 1 354 ? 7.203 -37.594 -3.436 1 93.81 354 ALA A CA 1
ATOM 2703 C C . ALA A 1 354 ? 8.078 -37.438 -2.191 1 93.81 354 ALA A C 1
ATOM 2705 O O . ALA A 1 354 ? 7.578 -37.125 -1.105 1 93.81 354 ALA A O 1
ATOM 2706 N N . ILE A 1 355 ? 9.391 -37.656 -2.379 1 95.44 355 ILE A N 1
ATOM 2707 C CA . ILE A 1 355 ? 10.352 -37.5 -1.295 1 95.44 355 ILE A CA 1
ATOM 2708 C C . ILE A 1 355 ? 11.469 -36.562 -1.723 1 95.44 355 ILE A C 1
ATOM 2710 O O . ILE A 1 355 ? 12.039 -36.688 -2.809 1 95.44 355 ILE A O 1
ATOM 2714 N N . ILE A 1 356 ? 11.688 -35.562 -0.881 1 96.25 356 ILE A N 1
ATOM 2715 C CA . ILE A 1 356 ? 12.836 -34.656 -1.049 1 96.25 356 ILE A CA 1
ATOM 2716 C C . ILE A 1 356 ? 13.891 -34.969 0.004 1 96.25 356 ILE A C 1
ATOM 2718 O O . ILE A 1 356 ? 13.617 -34.938 1.205 1 96.25 356 ILE A O 1
ATOM 2722 N N . GLN A 1 357 ? 15.086 -35.281 -0.44 1 96.12 357 GLN A N 1
ATOM 2723 C CA . GLN A 1 357 ? 16.156 -35.625 0.489 1 96.12 357 GLN A CA 1
ATOM 2724 C C . GLN A 1 357 ? 16.703 -34.375 1.186 1 96.12 357 GLN A C 1
ATOM 2726 O O . GLN A 1 357 ? 17.109 -33.406 0.526 1 96.12 357 GLN A O 1
ATOM 2731 N N . PRO A 1 358 ? 16.703 -34.406 2.512 1 96 358 PRO A N 1
ATOM 2732 C CA . PRO A 1 358 ? 17.234 -33.25 3.234 1 96 358 PRO A CA 1
ATOM 2733 C C . PRO A 1 358 ? 18.719 -33 2.945 1 96 358 PRO A C 1
ATOM 2735 O O . PRO A 1 358 ? 19.438 -33.938 2.527 1 96 358 PRO A O 1
ATOM 2738 N N . VAL A 1 359 ? 19.109 -31.734 3.113 1 94.69 359 VAL A N 1
ATOM 2739 C CA . VAL A 1 359 ? 20.484 -31.281 2.934 1 94.69 359 VAL A CA 1
ATOM 2740 C C . VAL A 1 359 ? 20.969 -30.578 4.207 1 94.69 359 VAL A C 1
ATOM 2742 O O . VAL A 1 359 ? 20.219 -29.828 4.836 1 94.69 359 VAL A O 1
ATOM 2745 N N . LEU A 1 360 ? 22.234 -30.781 4.57 1 90.94 360 LEU A N 1
ATOM 2746 C CA . LEU A 1 360 ? 22.812 -30.125 5.742 1 90.94 360 LEU A CA 1
ATOM 2747 C C . LEU A 1 360 ? 23.141 -28.672 5.445 1 90.94 360 LEU A C 1
ATOM 2749 O O . LEU A 1 360 ? 23.594 -28.344 4.348 1 90.94 360 LEU A O 1
ATOM 2753 N N . ALA A 1 361 ? 22.938 -27.859 6.527 1 91.06 361 ALA A N 1
ATOM 2754 C CA . ALA A 1 361 ? 23.281 -26.453 6.406 1 91.06 361 ALA A CA 1
ATOM 2755 C C . ALA A 1 361 ? 24.797 -26.25 6.582 1 91.06 361 ALA A C 1
ATOM 2757 O O . ALA A 1 361 ? 25.484 -27.125 7.078 1 91.06 361 ALA A O 1
ATOM 2758 N N . ALA A 1 362 ? 25.234 -25.047 6.176 1 86.94 362 ALA A N 1
ATOM 2759 C CA . ALA A 1 362 ? 26.656 -24.719 6.285 1 86.94 362 ALA A CA 1
ATOM 2760 C C . ALA A 1 362 ? 27.078 -24.562 7.746 1 86.94 362 ALA A C 1
ATOM 2762 O O . ALA A 1 362 ? 28.219 -24.875 8.109 1 86.94 362 ALA A O 1
ATOM 2763 N N . LEU A 1 363 ? 26.188 -24 8.508 1 91.44 363 LEU A N 1
ATOM 2764 C CA . LEU A 1 363 ? 26.5 -23.75 9.914 1 91.44 363 LEU A CA 1
ATOM 2765 C C . LEU A 1 363 ? 25.453 -24.406 10.812 1 91.44 363 LEU A C 1
ATOM 2767 O O . LEU A 1 363 ? 24.297 -24.578 10.422 1 91.44 363 LEU A O 1
ATOM 2771 N N . GLU A 1 364 ? 25.938 -24.641 12.039 1 92.12 364 GLU A N 1
ATOM 2772 C CA . GLU A 1 364 ? 25.031 -25.172 13.055 1 92.12 364 GLU A CA 1
ATOM 2773 C C . GLU A 1 364 ? 24 -24.109 13.461 1 92.12 364 GLU A C 1
ATOM 2775 O O . GLU A 1 364 ? 24.312 -22.922 13.523 1 92.12 364 GLU A O 1
ATOM 2780 N N . GLY A 1 365 ? 22.828 -24.562 13.711 1 95 365 GLY A N 1
ATOM 2781 C CA . GLY A 1 365 ? 21.797 -23.641 14.141 1 95 365 GLY A CA 1
ATOM 2782 C C . GLY A 1 365 ? 21.031 -23.016 12.977 1 95 365 GLY A C 1
ATOM 2783 O O . GLY A 1 365 ? 20.328 -22.031 13.156 1 95 365 GLY A O 1
ATOM 2784 N N . GLN A 1 366 ? 21.266 -23.547 11.812 1 97.56 366 GLN A N 1
ATOM 2785 C CA . GLN A 1 366 ? 20.547 -23.125 10.617 1 97.56 366 GLN A CA 1
ATOM 2786 C C . GLN A 1 366 ? 19.953 -24.312 9.875 1 97.56 366 GLN A C 1
ATOM 2788 O O . GLN A 1 366 ? 20.438 -25.438 10.031 1 97.56 366 GLN A O 1
ATOM 2793 N N . ILE A 1 367 ? 18.922 -24.109 9.195 1 98.5 367 ILE A N 1
ATOM 2794 C CA . ILE A 1 367 ? 18.312 -25.141 8.359 1 98.5 367 ILE A CA 1
ATOM 2795 C C . ILE A 1 367 ? 18.562 -24.828 6.887 1 98.5 367 ILE A C 1
ATOM 2797 O O . ILE A 1 367 ? 18.391 -23.688 6.449 1 98.5 367 ILE A O 1
ATOM 2801 N N . HIS A 1 368 ? 19.062 -25.812 6.141 1 98 368 HIS A N 1
ATOM 2802 C CA . HIS A 1 368 ? 19.141 -25.594 4.699 1 98 368 HIS A CA 1
ATOM 2803 C C . HIS A 1 368 ? 17.75 -25.5 4.074 1 98 368 HIS A C 1
ATOM 2805 O O . HIS A 1 368 ? 16.875 -26.297 4.391 1 98 368 HIS A O 1
ATOM 2811 N N . PRO A 1 369 ? 17.516 -24.609 3.168 1 97.94 369 PRO A N 1
ATOM 2812 C CA . PRO A 1 369 ? 16.172 -24.453 2.578 1 97.94 369 PRO A CA 1
ATOM 2813 C C . PRO A 1 369 ? 15.648 -25.734 1.938 1 97.94 369 PRO A C 1
ATOM 2815 O O . PRO A 1 369 ? 14.445 -25.969 1.953 1 97.94 369 PRO A O 1
ATOM 2818 N N . VAL A 1 370 ? 16.453 -26.578 1.395 1 97.75 370 VAL A N 1
ATOM 2819 C CA . VAL A 1 370 ? 16.016 -27.844 0.813 1 97.75 370 VAL A CA 1
ATOM 2820 C C . VAL A 1 370 ? 15.422 -28.734 1.899 1 97.75 370 VAL A C 1
ATOM 2822 O O . VAL A 1 370 ? 14.461 -29.469 1.649 1 97.75 370 VAL A O 1
ATOM 2825 N N . THR A 1 371 ? 16.062 -28.688 3.064 1 98.62 371 THR A N 1
ATOM 2826 C CA . THR A 1 371 ? 15.516 -29.438 4.191 1 98.62 371 THR A CA 1
ATOM 2827 C C . THR A 1 371 ? 14.141 -28.906 4.582 1 98.62 371 THR A C 1
ATOM 2829 O O . THR A 1 371 ? 13.258 -29.672 4.965 1 98.62 371 THR A O 1
ATOM 2832 N N . VAL A 1 372 ? 13.969 -27.594 4.539 1 98.81 372 VAL A N 1
ATOM 2833 C CA . VAL A 1 372 ? 12.648 -27.016 4.762 1 98.81 372 VAL A CA 1
ATOM 2834 C C . VAL A 1 372 ? 11.656 -27.594 3.752 1 98.81 372 VAL A C 1
ATOM 2836 O O . VAL A 1 372 ? 10.547 -28 4.121 1 98.81 372 VAL A O 1
ATOM 2839 N N . MET A 1 373 ? 12.016 -27.641 2.434 1 98.56 373 MET A N 1
ATOM 2840 C CA . MET A 1 373 ? 11.164 -28.203 1.395 1 98.56 373 MET A CA 1
ATOM 2841 C C . MET A 1 373 ? 10.844 -29.672 1.691 1 98.56 373 MET A C 1
ATOM 2843 O O . MET A 1 373 ? 9.727 -30.125 1.464 1 98.56 373 MET A O 1
ATOM 2847 N N . SER A 1 374 ? 11.859 -30.375 2.178 1 98.69 374 SER A N 1
ATOM 2848 C CA . SER A 1 374 ? 11.672 -31.781 2.518 1 98.69 374 SER A CA 1
ATOM 2849 C C . SER A 1 374 ? 10.586 -31.953 3.576 1 98.69 374 SER A C 1
ATOM 2851 O O . SER A 1 374 ? 9.703 -32.812 3.436 1 98.69 374 SER A O 1
ATOM 2853 N N . VAL A 1 375 ? 10.633 -31.156 4.598 1 98.81 375 VAL A N 1
ATOM 2854 C CA . VAL A 1 375 ? 9.672 -31.234 5.695 1 98.81 375 VAL A CA 1
ATOM 2855 C C . VAL A 1 375 ? 8.289 -30.828 5.195 1 98.81 375 VAL A C 1
ATOM 2857 O O . VAL A 1 375 ? 7.289 -31.469 5.512 1 98.81 375 VAL A O 1
ATOM 2860 N N . VAL A 1 376 ? 8.18 -29.766 4.422 1 98.88 376 VAL A N 1
ATOM 2861 C CA . VAL A 1 376 ? 6.914 -29.297 3.881 1 98.88 376 VAL A CA 1
ATOM 2862 C C . VAL A 1 376 ? 6.297 -30.375 2.992 1 98.88 376 VAL A C 1
ATOM 2864 O O . VAL A 1 376 ? 5.098 -30.641 3.072 1 98.88 376 VAL A O 1
ATOM 2867 N N . GLN A 1 377 ? 7.098 -31.016 2.121 1 98.69 377 GLN A N 1
ATOM 2868 C CA . GLN A 1 377 ? 6.625 -32.062 1.232 1 98.69 377 GLN A CA 1
ATOM 2869 C C . GLN A 1 377 ? 5.984 -33.219 2.021 1 98.69 377 GLN A C 1
ATOM 2871 O O . GLN A 1 377 ? 4.887 -33.656 1.69 1 98.69 377 GLN A O 1
ATOM 2876 N N . ASP A 1 378 ? 6.629 -33.562 3.051 1 98.44 378 ASP A N 1
ATOM 2877 C CA . ASP A 1 378 ? 6.191 -34.75 3.824 1 98.44 378 ASP A CA 1
ATOM 2878 C C . ASP A 1 378 ? 4.977 -34.406 4.688 1 98.44 378 ASP A C 1
ATOM 2880 O O . ASP A 1 378 ? 3.914 -35 4.539 1 98.44 378 ASP A O 1
ATOM 2884 N N . VAL A 1 379 ? 5.109 -33.344 5.457 1 98.38 379 VAL A N 1
ATOM 2885 C CA . VAL A 1 379 ? 4.137 -33.031 6.504 1 98.38 379 VAL A CA 1
ATOM 2886 C C . VAL A 1 379 ? 2.934 -32.312 5.906 1 98.38 379 VAL A C 1
ATOM 2888 O O . VAL A 1 379 ? 1.79 -32.75 6.082 1 98.38 379 VAL A O 1
ATOM 2891 N N . ALA A 1 380 ? 3.145 -31.297 5.188 1 98.38 380 ALA A N 1
ATOM 2892 C CA . ALA A 1 380 ? 2.053 -30.422 4.75 1 98.38 380 ALA A CA 1
ATOM 2893 C C . ALA A 1 380 ? 1.359 -31 3.518 1 98.38 380 ALA A C 1
ATOM 2895 O O . ALA A 1 380 ? 0.129 -31.062 3.461 1 98.38 380 ALA A O 1
ATOM 2896 N N . ILE A 1 381 ? 2.121 -31.484 2.523 1 98 381 ILE A N 1
ATOM 2897 C CA . ILE A 1 381 ? 1.546 -31.859 1.239 1 98 381 ILE A CA 1
ATOM 2898 C C . ILE A 1 381 ? 1.132 -33.344 1.274 1 98 381 ILE A C 1
ATOM 2900 O O . ILE A 1 381 ? -0.046 -33.656 1.106 1 98 381 ILE A O 1
ATOM 2904 N N . ASN A 1 382 ? 2.08 -34.25 1.565 1 97.69 382 ASN A N 1
ATOM 2905 C CA . ASN A 1 382 ? 1.824 -35.688 1.463 1 97.69 382 ASN A CA 1
ATOM 2906 C C . ASN A 1 382 ? 0.824 -36.156 2.516 1 97.69 382 ASN A C 1
ATOM 2908 O O . ASN A 1 382 ? -0.144 -36.844 2.195 1 97.69 382 ASN A O 1
ATOM 2912 N N . ARG A 1 383 ? 1.009 -35.719 3.75 1 96.75 383 ARG A N 1
ATOM 2913 C CA . ARG A 1 383 ? 0.249 -36.281 4.855 1 96.75 383 ARG A CA 1
ATOM 2914 C C . ARG A 1 383 ? -1.051 -35.531 5.082 1 96.75 383 ARG A C 1
ATOM 2916 O O . ARG A 1 383 ? -2.057 -36.125 5.492 1 96.75 383 ARG A O 1
ATOM 2923 N N . ASN A 1 384 ? -1.021 -34.188 4.789 1 96 384 ASN A N 1
ATOM 2924 C CA . ASN A 1 384 ? -2.16 -33.406 5.242 1 96 384 ASN A CA 1
ATOM 2925 C C . ASN A 1 384 ? -2.869 -32.719 4.074 1 96 384 ASN A C 1
ATOM 2927 O O . ASN A 1 384 ? -3.947 -32.125 4.242 1 96 384 ASN A O 1
ATOM 2931 N N . GLY A 1 385 ? -2.301 -32.75 2.887 1 95.19 385 GLY A N 1
ATOM 2932 C CA . GLY A 1 385 ? -2.943 -32.125 1.736 1 95.19 385 GLY A CA 1
ATOM 2933 C C . GLY A 1 385 ? -3.191 -30.656 1.915 1 95.19 385 GLY A C 1
ATOM 2934 O O . GLY A 1 385 ? -4.242 -30.141 1.519 1 95.19 385 GLY A O 1
ATOM 2935 N N . CYS A 1 386 ? -2.258 -29.906 2.484 1 95.94 386 CYS A N 1
ATOM 2936 C CA . CYS A 1 386 ? -2.387 -28.484 2.764 1 95.94 386 CYS A CA 1
ATOM 2937 C C . CYS A 1 386 ? -2.236 -27.672 1.489 1 95.94 386 CYS A C 1
ATOM 2939 O O . CYS A 1 386 ? -1.63 -28.125 0.519 1 95.94 386 CYS A O 1
ATOM 2941 N N . LEU A 1 387 ? -2.871 -26.5 1.54 1 97.75 387 LEU A N 1
ATOM 2942 C CA . LEU A 1 387 ? -2.631 -25.5 0.511 1 97.75 387 LEU A CA 1
ATOM 2943 C C . LEU A 1 387 ? -1.287 -24.812 0.725 1 97.75 387 LEU A C 1
ATOM 2945 O O . LEU A 1 387 ? -0.917 -24.5 1.86 1 97.75 387 LEU A O 1
ATOM 2949 N N . ILE A 1 388 ? -0.551 -24.688 -0.33 1 98.75 388 ILE A N 1
ATOM 2950 C CA . ILE A 1 388 ? 0.75 -24.031 -0.249 1 98.75 388 ILE A CA 1
ATOM 2951 C C . ILE A 1 388 ? 0.748 -22.766 -1.111 1 98.75 388 ILE A C 1
ATOM 2953 O O . ILE A 1 388 ? 0.284 -22.797 -2.254 1 98.75 388 ILE A O 1
ATOM 2957 N N . ILE A 1 389 ? 1.2 -21.656 -0.593 1 98.56 389 ILE A N 1
ATOM 2958 C CA . ILE A 1 389 ? 1.421 -20.453 -1.386 1 98.56 389 ILE A CA 1
ATOM 2959 C C . ILE A 1 389 ? 2.838 -19.938 -1.148 1 98.56 389 ILE A C 1
ATOM 2961 O O . ILE A 1 389 ? 3.334 -19.969 -0.021 1 98.56 389 ILE A O 1
ATOM 2965 N N . ALA A 1 390 ? 3.486 -19.547 -2.174 1 97.94 390 ALA A N 1
ATOM 2966 C CA . ALA A 1 390 ? 4.844 -19.016 -2.078 1 97.94 390 ALA A CA 1
ATOM 2967 C C . ALA A 1 390 ? 4.887 -17.531 -2.461 1 97.94 390 ALA A C 1
ATOM 2969 O O . ALA A 1 390 ? 4.215 -17.109 -3.404 1 97.94 390 ALA A O 1
ATOM 2970 N N . ASP A 1 391 ? 5.699 -16.781 -1.736 1 97.5 391 ASP A N 1
ATOM 2971 C CA . ASP A 1 391 ? 5.867 -15.367 -2.018 1 97.5 391 ASP A CA 1
ATOM 2972 C C . ASP A 1 391 ? 6.957 -15.141 -3.061 1 97.5 391 ASP A C 1
ATOM 2974 O O . ASP A 1 391 ? 7.668 -16.078 -3.439 1 97.5 391 ASP A O 1
ATOM 2978 N N . ALA A 1 392 ? 7.023 -13.938 -3.59 1 95.06 392 ALA A N 1
ATOM 2979 C CA . ALA A 1 392 ? 8.062 -13.562 -4.543 1 95.06 392 ALA A CA 1
ATOM 2980 C C . ALA A 1 392 ? 9.453 -13.703 -3.924 1 95.06 392 ALA A C 1
ATOM 2982 O O . ALA A 1 392 ? 9.602 -13.633 -2.701 1 95.06 392 ALA A O 1
ATOM 2983 N N . GLY A 1 393 ? 10.438 -13.898 -4.777 1 93.44 393 GLY A N 1
ATOM 2984 C CA . GLY A 1 393 ? 11.812 -14.023 -4.32 1 93.44 393 GLY A CA 1
ATOM 2985 C C . GLY A 1 393 ? 12.281 -15.461 -4.23 1 93.44 393 GLY A C 1
ATOM 2986 O O . GLY A 1 393 ? 11.805 -16.312 -4.977 1 93.44 393 GLY A O 1
ATOM 2987 N N . ASN A 1 394 ? 13.219 -15.695 -3.336 1 95.19 394 ASN A N 1
ATOM 2988 C CA . ASN A 1 394 ? 13.82 -17.016 -3.227 1 95.19 394 ASN A CA 1
ATOM 2989 C C . ASN A 1 394 ? 12.805 -18.062 -2.76 1 95.19 394 ASN A C 1
ATOM 2991 O O . ASN A 1 394 ? 12.891 -19.234 -3.15 1 95.19 394 ASN A O 1
ATOM 2995 N N . SER A 1 395 ? 11.828 -17.641 -1.969 1 96.44 395 SER A N 1
ATOM 2996 C CA . SER A 1 395 ? 10.789 -18.547 -1.518 1 96.44 395 SER A CA 1
ATOM 2997 C C . SER A 1 395 ? 10.07 -19.188 -2.699 1 96.44 395 SER A C 1
ATOM 2999 O O . SER A 1 395 ? 9.781 -20.391 -2.678 1 96.44 395 SER A O 1
ATOM 3001 N N . PHE A 1 396 ? 9.836 -18.391 -3.691 1 96.44 396 PHE A N 1
ATOM 3002 C CA . PHE A 1 396 ? 9.195 -18.922 -4.895 1 96.44 396 PHE A CA 1
ATOM 3003 C C . PHE A 1 396 ? 10.102 -19.922 -5.59 1 96.44 396 PHE A C 1
ATOM 3005 O O . PHE A 1 396 ? 9.648 -21.016 -5.977 1 96.44 396 PHE A O 1
ATOM 3012 N N . CYS A 1 397 ? 11.336 -19.625 -5.711 1 95.44 397 CYS A N 1
ATOM 3013 C CA . CYS A 1 397 ? 12.273 -20.469 -6.418 1 95.44 397 CYS A CA 1
ATOM 3014 C C . CYS A 1 397 ? 12.398 -21.828 -5.734 1 95.44 397 CYS A C 1
ATOM 3016 O O . CYS A 1 397 ? 12.383 -22.875 -6.395 1 95.44 397 CYS A O 1
ATOM 3018 N N . TRP A 1 398 ? 12.508 -21.812 -4.449 1 96.75 398 TRP A N 1
ATOM 3019 C CA . TRP A 1 398 ? 12.633 -23.062 -3.699 1 96.75 398 TRP A CA 1
ATOM 3020 C C . TRP A 1 398 ? 11.406 -23.938 -3.893 1 96.75 398 TRP A C 1
ATOM 3022 O O . TRP A 1 398 ? 11.523 -25.141 -4.137 1 96.75 398 TRP A O 1
ATOM 3032 N N . THR A 1 399 ? 10.242 -23.328 -3.809 1 97.44 399 THR A N 1
ATOM 3033 C CA . THR A 1 399 ? 9 -24.078 -3.854 1 97.44 399 THR A CA 1
ATOM 3034 C C . THR A 1 399 ? 8.719 -24.594 -5.266 1 97.44 399 THR A C 1
ATOM 3036 O O . THR A 1 399 ? 8.352 -25.75 -5.453 1 97.44 399 THR A O 1
ATOM 3039 N N . ALA A 1 400 ? 8.93 -23.703 -6.246 1 96.06 400 ALA A N 1
ATOM 3040 C CA . ALA A 1 400 ? 8.68 -24.094 -7.633 1 96.06 400 ALA A CA 1
ATOM 3041 C C . ALA A 1 400 ? 9.609 -25.219 -8.062 1 96.06 400 ALA A C 1
ATOM 3043 O O . ALA A 1 400 ? 9.195 -26.125 -8.789 1 96.06 400 ALA A O 1
ATOM 3044 N N . HIS A 1 401 ? 10.812 -25.219 -7.582 1 95.88 401 HIS A N 1
ATOM 3045 C CA . HIS A 1 401 ? 11.836 -26.172 -8.008 1 95.88 401 HIS A CA 1
ATOM 3046 C C . HIS A 1 401 ? 11.664 -27.516 -7.301 1 95.88 401 HIS A C 1
ATOM 3048 O O . HIS A 1 401 ? 11.789 -28.562 -7.926 1 95.88 401 HIS A O 1
ATOM 3054 N N . TYR A 1 402 ? 11.383 -27.516 -6.043 1 96.75 402 TYR A N 1
ATOM 3055 C CA . TYR A 1 402 ? 11.57 -28.734 -5.266 1 96.75 402 TYR A CA 1
ATOM 3056 C C . TYR A 1 402 ? 10.234 -29.391 -4.953 1 96.75 402 TYR A C 1
ATOM 3058 O O . TYR A 1 402 ? 10.117 -30.625 -5.004 1 96.75 402 TYR A O 1
ATOM 3066 N N . LEU A 1 403 ? 9.234 -28.656 -4.562 1 98.12 403 LEU A N 1
ATOM 3067 C CA . LEU A 1 403 ? 7.992 -29.25 -4.09 1 98.12 403 LEU A CA 1
ATOM 3068 C C . LEU A 1 403 ? 7.246 -29.938 -5.238 1 98.12 403 LEU A C 1
ATOM 3070 O O . LEU A 1 403 ? 7.25 -29.438 -6.367 1 98.12 403 LEU A O 1
ATOM 3074 N N . LYS A 1 404 ? 6.613 -31 -4.949 1 97.69 404 LYS A N 1
ATOM 3075 C CA . LYS A 1 404 ? 5.801 -31.766 -5.891 1 97.69 404 LYS A CA 1
ATOM 3076 C C . LYS A 1 404 ? 4.371 -31.922 -5.379 1 97.69 404 LYS A C 1
ATOM 3078 O O . LYS A 1 404 ? 4.16 -32.219 -4.199 1 97.69 404 LYS A O 1
ATOM 3083 N N . PHE A 1 405 ? 3.486 -31.766 -6.238 1 97.81 405 PHE A N 1
ATOM 3084 C CA . PHE A 1 405 ? 2.076 -31.812 -5.867 1 97.81 405 PHE A CA 1
ATOM 3085 C C . PHE A 1 405 ? 1.366 -32.938 -6.59 1 97.81 405 PHE A C 1
ATOM 3087 O O . PHE A 1 405 ? 1.491 -33.094 -7.809 1 97.81 405 PHE A O 1
ATOM 3094 N N . PRO A 1 406 ? 0.557 -33.719 -5.922 1 95.56 406 PRO A N 1
ATOM 3095 C CA . PRO A 1 406 ? -0.054 -34.906 -6.5 1 95.56 406 PRO A CA 1
ATOM 3096 C C . PRO A 1 406 ? -1.388 -34.625 -7.184 1 95.56 406 PRO A C 1
ATOM 3098 O O . PRO A 1 406 ? -1.895 -35.469 -7.938 1 95.56 406 PRO A O 1
ATOM 3101 N N . LYS A 1 407 ? -1.998 -33.5 -6.922 1 94.94 407 LYS A N 1
ATOM 3102 C CA . LYS A 1 407 ? -3.301 -33.156 -7.477 1 94.94 407 LYS A CA 1
ATOM 3103 C C . LYS A 1 407 ? -3.422 -31.641 -7.652 1 94.94 407 LYS A C 1
ATOM 3105 O O . LYS A 1 407 ? -2.641 -30.875 -7.078 1 94.94 407 LYS A O 1
ATOM 3110 N N . PRO A 1 408 ? -4.363 -31.234 -8.484 1 95.19 408 PRO A N 1
ATOM 3111 C CA . PRO A 1 408 ? -4.527 -29.797 -8.711 1 95.19 408 PRO A CA 1
ATOM 3112 C C . PRO A 1 408 ? -5.051 -29.062 -7.484 1 95.19 408 PRO A C 1
ATOM 3114 O O . PRO A 1 408 ? -5.699 -29.672 -6.625 1 95.19 408 PRO A O 1
ATOM 3117 N N . GLY A 1 409 ? -4.727 -27.734 -7.398 1 94.31 409 GLY A N 1
ATOM 3118 C CA . GLY A 1 409 ? -5.379 -26.859 -6.438 1 94.31 409 GLY A CA 1
ATOM 3119 C C . GLY A 1 409 ? -4.602 -26.703 -5.141 1 94.31 409 GLY A C 1
ATOM 3120 O O . GLY A 1 409 ? -5.039 -26.016 -4.219 1 94.31 409 GLY A O 1
ATOM 3121 N N . LEU A 1 410 ? -3.414 -27.266 -5.078 1 96.56 410 LEU A N 1
ATOM 3122 C CA . LEU A 1 410 ? -2.691 -27.266 -3.812 1 96.56 410 LEU A CA 1
ATOM 3123 C C . LEU A 1 410 ? -1.609 -26.188 -3.814 1 96.56 410 LEU A C 1
ATOM 3125 O O . LEU A 1 410 ? -1.071 -25.828 -2.762 1 96.56 410 LEU A O 1
ATOM 3129 N N . TYR A 1 411 ? -1.326 -25.609 -4.969 1 97.44 411 TYR A N 1
ATOM 3130 C CA . TYR A 1 411 ? -0.201 -24.688 -5.055 1 97.44 411 TYR A CA 1
ATOM 3131 C C . TYR A 1 411 ? -0.629 -23.359 -5.668 1 97.44 411 TYR A C 1
ATOM 3133 O O . TYR A 1 411 ? -1.329 -23.344 -6.684 1 97.44 411 TYR A O 1
ATOM 3141 N N . ARG A 1 412 ? -0.158 -22.312 -4.973 1 96.38 412 ARG A N 1
ATOM 3142 C CA . ARG A 1 412 ? -0.415 -20.953 -5.457 1 96.38 412 ARG A CA 1
ATOM 3143 C C . ARG A 1 412 ? 0.86 -20.109 -5.453 1 96.38 412 ARG A C 1
ATOM 3145 O O . ARG A 1 412 ? 1.683 -20.234 -4.543 1 96.38 412 ARG A O 1
ATOM 3152 N N . SER A 1 413 ? 1.013 -19.328 -6.457 1 92.75 413 SER A N 1
ATOM 3153 C CA . SER A 1 413 ? 1.958 -18.219 -6.52 1 92.75 413 SER A CA 1
ATOM 3154 C C . SER A 1 413 ? 1.504 -17.156 -7.516 1 92.75 413 SER A C 1
ATOM 3156 O O . SER A 1 413 ? 0.833 -17.469 -8.5 1 92.75 413 SER A O 1
ATOM 3158 N N . ASN A 1 414 ? 1.767 -15.984 -7.223 1 91.94 414 ASN A N 1
ATOM 3159 C CA . ASN A 1 414 ? 1.467 -14.922 -8.18 1 91.94 414 ASN A CA 1
ATOM 3160 C C . ASN A 1 414 ? 2.633 -14.68 -9.133 1 91.94 414 ASN A C 1
ATOM 3162 O O . ASN A 1 414 ? 3.711 -14.258 -8.703 1 91.94 414 ASN A O 1
ATOM 3166 N N . LEU A 1 415 ? 2.402 -14.906 -10.391 1 90.56 415 LEU A N 1
ATOM 3167 C CA . LEU A 1 415 ? 3.51 -14.805 -11.336 1 90.56 415 LEU A CA 1
ATOM 3168 C C . LEU A 1 415 ? 3.312 -13.625 -12.281 1 90.56 415 LEU A C 1
ATOM 3170 O O . LEU A 1 415 ? 4.23 -13.258 -13.016 1 90.56 415 LEU A O 1
ATOM 3174 N N . ASP A 1 416 ? 2.17 -13.078 -12.273 1 83.38 416 ASP A N 1
ATOM 3175 C CA . ASP A 1 416 ? 1.911 -12.016 -13.242 1 83.38 416 ASP A CA 1
ATOM 3176 C C . ASP A 1 416 ? 2.461 -10.68 -12.742 1 83.38 416 ASP A C 1
ATOM 3178 O O . ASP A 1 416 ? 3.303 -10.062 -13.398 1 83.38 416 ASP A O 1
ATOM 3182 N N . SER A 1 417 ? 2.004 -10.281 -11.57 1 88.56 417 SER A N 1
ATOM 3183 C CA . SER A 1 417 ? 2.49 -9.031 -10.984 1 88.56 417 SER A CA 1
ATOM 3184 C C . SER A 1 417 ? 3.672 -9.281 -10.055 1 88.56 417 SER A C 1
ATOM 3186 O O . SER A 1 417 ? 4.566 -8.445 -9.938 1 88.56 417 SER A O 1
ATOM 3188 N N . TYR A 1 418 ? 3.652 -10.383 -9.438 1 94.44 418 TYR A N 1
ATOM 3189 C CA . TYR A 1 418 ? 4.77 -10.898 -8.656 1 94.44 418 TYR A CA 1
ATOM 3190 C C . TYR A 1 418 ? 5.164 -9.922 -7.559 1 94.44 418 TYR A C 1
ATOM 3192 O O . TYR A 1 418 ? 6.336 -9.562 -7.434 1 94.44 418 TYR A O 1
ATOM 3200 N N . PRO A 1 419 ? 4.234 -9.398 -6.777 1 96 419 PRO A N 1
ATOM 3201 C CA . PRO A 1 419 ? 4.586 -8.516 -5.664 1 96 419 PRO A CA 1
ATOM 3202 C C . PRO A 1 419 ? 5.105 -9.273 -4.445 1 96 419 PRO A C 1
ATOM 3204 O O . PRO A 1 419 ? 4.621 -10.367 -4.145 1 96 419 PRO A O 1
ATOM 3207 N N . MET A 1 420 ? 6.059 -8.719 -3.811 1 96.25 420 MET A N 1
ATOM 3208 C CA . MET A 1 420 ? 6.426 -9.211 -2.484 1 96.25 420 MET A CA 1
ATOM 3209 C C . MET A 1 420 ? 5.312 -8.93 -1.479 1 96.25 420 MET A C 1
ATOM 3211 O O . MET A 1 420 ? 4.703 -7.859 -1.499 1 96.25 420 MET A O 1
ATOM 3215 N N . GLY A 1 421 ? 4.977 -9.859 -0.64 1 96.75 421 GLY A N 1
ATOM 3216 C CA . GLY A 1 421 ? 3.971 -9.656 0.39 1 96.75 421 GLY A CA 1
ATOM 3217 C C . GLY A 1 421 ? 2.629 -10.273 0.042 1 96.75 421 GLY A C 1
ATOM 3218 O O . GLY A 1 421 ? 1.745 -10.375 0.896 1 96.75 421 GLY A O 1
ATOM 3219 N N . HIS A 1 422 ? 2.467 -10.742 -1.191 1 97.88 422 HIS A N 1
ATOM 3220 C CA . HIS A 1 422 ? 1.205 -11.328 -1.626 1 97.88 422 HIS A CA 1
ATOM 3221 C C . HIS A 1 422 ? 0.866 -12.578 -0.813 1 97.88 422 HIS A C 1
ATOM 3223 O O . HIS A 1 422 ? -0.243 -12.695 -0.288 1 97.88 422 HIS A O 1
ATOM 3229 N N . ALA A 1 423 ? 1.807 -13.484 -0.711 1 98.5 423 ALA A N 1
ATOM 3230 C CA . ALA A 1 423 ? 1.561 -14.734 -0.001 1 98.5 423 ALA A CA 1
ATOM 3231 C C . ALA A 1 423 ? 1.365 -14.492 1.493 1 98.5 423 ALA A C 1
ATOM 3233 O O . ALA A 1 423 ? 0.583 -15.188 2.146 1 98.5 423 ALA A O 1
ATOM 3234 N N . VAL A 1 424 ? 2.088 -13.477 2.004 1 98.56 424 VAL A N 1
ATOM 3235 C CA . VAL A 1 424 ? 1.995 -13.148 3.422 1 98.56 424 VAL A CA 1
ATOM 3236 C C . VAL A 1 424 ? 0.551 -12.812 3.781 1 98.56 424 VAL A C 1
ATOM 3238 O O . VAL A 1 424 ? 0.053 -13.219 4.832 1 98.56 424 VAL A O 1
ATOM 3241 N N . CYS A 1 425 ? -0.117 -12.117 2.912 1 98.62 425 CYS A N 1
ATOM 3242 C CA . CYS A 1 425 ? -1.475 -11.656 3.191 1 98.62 425 CYS A CA 1
ATOM 3243 C C . CYS A 1 425 ? -2.504 -12.617 2.609 1 98.62 425 CYS A C 1
ATOM 3245 O O . CYS A 1 425 ? -3.533 -12.883 3.234 1 98.62 425 CYS A O 1
ATOM 3247 N N . GLY A 1 426 ? -2.209 -13.125 1.436 1 98.62 426 GLY A N 1
ATOM 3248 C CA . GLY A 1 426 ? -3.145 -13.984 0.727 1 98.62 426 GLY A CA 1
ATOM 3249 C C . GLY A 1 426 ? -3.471 -15.266 1.48 1 98.62 426 GLY A C 1
ATOM 3250 O O . GLY A 1 426 ? -4.586 -15.781 1.381 1 98.62 426 GLY A O 1
ATOM 3251 N N . VAL A 1 427 ? -2.541 -15.789 2.268 1 98.81 427 VAL A N 1
ATOM 3252 C CA . VAL A 1 427 ? -2.697 -17.047 2.979 1 98.81 427 VAL A CA 1
ATOM 3253 C C . VAL A 1 427 ? -3.844 -16.938 3.98 1 98.81 427 VAL A C 1
ATOM 3255 O O . VAL A 1 427 ? -4.496 -17.938 4.297 1 98.81 427 VAL A O 1
ATOM 3258 N N . VAL A 1 428 ? -4.133 -15.742 4.438 1 98.81 428 VAL A N 1
ATOM 3259 C CA . VAL A 1 428 ? -5.227 -15.539 5.379 1 98.81 428 VAL A CA 1
ATOM 3260 C C . VAL A 1 428 ? -6.551 -15.945 4.73 1 98.81 428 VAL A C 1
ATOM 3262 O O . VAL A 1 428 ? -7.367 -16.641 5.344 1 98.81 428 VAL A O 1
ATOM 3265 N N . GLY A 1 429 ? -6.758 -15.469 3.469 1 98.56 429 GLY A N 1
ATOM 3266 C CA . GLY A 1 429 ? -7.957 -15.852 2.744 1 98.56 429 GLY A CA 1
ATOM 3267 C C . GLY A 1 429 ? -8.031 -17.344 2.469 1 98.56 429 GLY A C 1
ATOM 3268 O O . GLY A 1 429 ? -9.109 -17.938 2.533 1 98.56 429 GLY A O 1
ATOM 3269 N N . MET A 1 430 ? -6.879 -17.969 2.186 1 98.19 430 MET A N 1
ATOM 3270 C CA . MET A 1 430 ? -6.805 -19.406 1.929 1 98.19 430 MET A CA 1
ATOM 3271 C C . MET A 1 430 ? -7.164 -20.203 3.18 1 98.19 430 MET A C 1
ATOM 3273 O O . MET A 1 430 ? -7.828 -21.234 3.092 1 98.19 430 MET A O 1
ATOM 3277 N N . GLY A 1 431 ? -6.77 -19.641 4.34 1 98.06 431 GLY A N 1
ATOM 3278 C CA . GLY A 1 431 ? -6.996 -20.328 5.602 1 98.06 431 GLY A CA 1
ATOM 3279 C C . GLY A 1 431 ? -8.406 -20.156 6.125 1 98.06 431 GLY A C 1
ATOM 3280 O O . GLY A 1 431 ? -8.758 -20.703 7.176 1 98.06 431 GLY A O 1
ATOM 3281 N N . LEU A 1 432 ? -9.18 -19.328 5.461 1 97.25 432 LEU A N 1
ATOM 3282 C CA . LEU A 1 432 ? -10.578 -19.141 5.859 1 97.25 432 LEU A CA 1
ATOM 3283 C C . LEU A 1 432 ? -11.477 -20.141 5.148 1 97.25 432 LEU A C 1
ATOM 3285 O O . LEU A 1 432 ? -12.703 -20.031 5.219 1 97.25 432 LEU A O 1
ATOM 3289 N N . THR A 1 433 ? -10.875 -21.062 4.527 1 92.5 433 THR A N 1
ATOM 3290 C CA . THR A 1 433 ? -11.57 -22.234 4.02 1 92.5 433 THR A CA 1
ATOM 3291 C C . THR A 1 433 ? -11.5 -23.391 5.027 1 92.5 433 THR A C 1
ATOM 3293 O O . THR A 1 433 ? -11.18 -23.172 6.195 1 92.5 433 THR A O 1
ATOM 3296 N N . ASP A 1 434 ? -11.805 -24.609 4.672 1 89 434 ASP A N 1
ATOM 3297 C CA . ASP A 1 434 ? -11.805 -25.734 5.59 1 89 434 ASP A CA 1
ATOM 3298 C C . ASP A 1 434 ? -10.414 -26.359 5.676 1 89 434 ASP A C 1
ATOM 3300 O O . ASP A 1 434 ? -10.188 -27.266 6.496 1 89 434 ASP A O 1
ATOM 3304 N N . LYS A 1 435 ? -9.438 -25.844 5.004 1 92.56 435 LYS A N 1
ATOM 3305 C CA . LYS A 1 435 ? -8.102 -26.422 4.957 1 92.56 435 LYS A CA 1
ATOM 3306 C C . LYS A 1 435 ? -7.066 -25.469 5.551 1 92.56 435 LYS A C 1
ATOM 3308 O O . LYS A 1 435 ? -7.246 -24.25 5.531 1 92.56 435 LYS A O 1
ATOM 3313 N N . HIS A 1 436 ? -6 -26.109 6.102 1 97.56 436 HIS A N 1
ATOM 3314 C CA . HIS A 1 436 ? -4.832 -25.312 6.469 1 97.56 436 HIS A CA 1
ATOM 3315 C C . HIS A 1 436 ? -4.09 -24.812 5.23 1 97.56 436 HIS A C 1
ATOM 3317 O O . HIS A 1 436 ? -4.055 -25.5 4.207 1 97.56 436 HIS A O 1
ATOM 3323 N N . ALA A 1 437 ? -3.617 -23.656 5.297 1 98.5 437 ALA A N 1
ATOM 3324 C CA . ALA A 1 437 ? -2.82 -23.062 4.227 1 98.5 437 ALA A CA 1
ATOM 3325 C C . ALA A 1 437 ? -1.453 -22.625 4.738 1 98.5 437 ALA A C 1
ATOM 3327 O O . ALA A 1 437 ? -1.358 -21.953 5.766 1 98.5 437 ALA A O 1
ATOM 3328 N N . VAL A 1 438 ? -0.405 -23 4.047 1 98.81 438 VAL A N 1
ATOM 3329 C CA . VAL A 1 438 ? 0.962 -22.688 4.449 1 98.81 438 VAL A CA 1
ATOM 3330 C C . VAL A 1 438 ? 1.565 -21.672 3.473 1 98.81 438 VAL A C 1
ATOM 3332 O O . VAL A 1 438 ? 1.64 -21.938 2.268 1 98.81 438 VAL A O 1
ATOM 3335 N N . ALA A 1 439 ? 1.935 -20.562 3.98 1 98.88 439 ALA A N 1
ATOM 3336 C CA . ALA A 1 439 ? 2.68 -19.578 3.199 1 98.88 439 ALA A CA 1
ATOM 3337 C C . ALA A 1 439 ? 4.18 -19.703 3.445 1 98.88 439 ALA A C 1
ATOM 3339 O O . ALA A 1 439 ? 4.637 -19.625 4.59 1 98.88 439 ALA A O 1
ATOM 3340 N N . ILE A 1 440 ? 4.934 -19.953 2.416 1 98.88 440 ILE A N 1
ATOM 3341 C CA . ILE A 1 440 ? 6.391 -19.906 2.477 1 98.88 440 ILE A CA 1
ATOM 3342 C C . ILE A 1 440 ? 6.883 -18.531 2.031 1 98.88 440 ILE A C 1
ATOM 3344 O O . ILE A 1 440 ? 6.781 -18.172 0.852 1 98.88 440 ILE A O 1
ATOM 3348 N N . VAL A 1 441 ? 7.434 -17.75 2.979 1 98.5 441 VAL A N 1
ATOM 3349 C CA . VAL A 1 441 ? 7.691 -16.344 2.727 1 98.5 441 VAL A CA 1
ATOM 3350 C C . VAL A 1 441 ? 9.062 -15.961 3.277 1 98.5 441 VAL A C 1
ATOM 3352 O O . VAL A 1 441 ? 9.594 -16.625 4.168 1 98.5 441 VAL A O 1
ATOM 3355 N N . GLY A 1 442 ? 9.672 -14.945 2.725 1 97.75 442 GLY A N 1
ATOM 3356 C CA . GLY A 1 442 ? 10.906 -14.398 3.262 1 97.75 442 GLY A CA 1
ATOM 3357 C C . GLY A 1 442 ? 10.68 -13.445 4.426 1 97.75 442 GLY A C 1
ATOM 3358 O O . GLY A 1 442 ? 9.578 -12.938 4.609 1 97.75 442 GLY A O 1
ATOM 3359 N N . ASP A 1 443 ? 11.797 -13.227 5.156 1 97.69 443 ASP A N 1
ATOM 3360 C CA . ASP A 1 443 ? 11.719 -12.281 6.266 1 97.69 443 ASP A CA 1
ATOM 3361 C C . ASP A 1 443 ? 11.414 -10.867 5.766 1 97.69 443 ASP A C 1
ATOM 3363 O O . ASP A 1 443 ? 10.617 -10.148 6.371 1 97.69 443 ASP A O 1
ATOM 3367 N N . GLY A 1 444 ? 12 -10.453 4.633 1 96.69 444 GLY A N 1
ATOM 3368 C CA . GLY A 1 444 ? 11.688 -9.156 4.051 1 96.69 444 GLY A CA 1
ATOM 3369 C C . GLY A 1 444 ? 10.227 -9 3.689 1 96.69 444 GLY A C 1
ATOM 3370 O O . GLY A 1 444 ? 9.633 -7.941 3.906 1 96.69 444 GLY A O 1
ATOM 3371 N N . ALA A 1 445 ? 9.617 -10.062 3.119 1 97.19 445 ALA A N 1
ATOM 3372 C CA . ALA A 1 445 ? 8.203 -10.023 2.744 1 97.19 445 ALA A CA 1
ATOM 3373 C C . ALA A 1 445 ? 7.312 -9.898 3.977 1 97.19 445 ALA A C 1
ATOM 3375 O O . ALA A 1 445 ? 6.32 -9.164 3.959 1 97.19 445 ALA A O 1
ATOM 3376 N N . MET A 1 446 ? 7.676 -10.586 5.035 1 97.69 446 MET A N 1
ATOM 3377 C CA . MET A 1 446 ? 6.906 -10.562 6.273 1 97.69 446 MET A CA 1
ATOM 3378 C C . MET A 1 446 ? 6.941 -9.172 6.906 1 97.69 446 MET A C 1
ATOM 3380 O O . MET A 1 446 ? 5.969 -8.742 7.527 1 97.69 446 MET A O 1
ATOM 3384 N N . LEU A 1 447 ? 8.086 -8.516 6.82 1 97 447 LEU A N 1
ATOM 3385 C CA . LEU A 1 447 ? 8.242 -7.184 7.387 1 97 447 LEU A CA 1
ATOM 3386 C C . LEU A 1 447 ? 7.52 -6.141 6.535 1 97 447 LEU A C 1
ATOM 3388 O O . LEU A 1 447 ? 7.105 -5.098 7.043 1 97 447 LEU A O 1
ATOM 3392 N N . MET A 1 448 ? 7.383 -6.398 5.285 1 96.94 448 MET A N 1
ATOM 3393 C CA . MET A 1 448 ? 6.766 -5.449 4.367 1 96.94 448 MET A CA 1
ATOM 3394 C C . MET A 1 448 ? 5.289 -5.262 4.688 1 96.94 448 MET A C 1
ATOM 3396 O O . MET A 1 448 ? 4.793 -4.133 4.723 1 96.94 448 MET A O 1
ATOM 3400 N N . GLN A 1 449 ? 4.605 -6.379 4.852 1 94.12 449 GLN A N 1
ATOM 3401 C CA . GLN A 1 449 ? 3.176 -6.336 5.141 1 94.12 449 GLN A CA 1
ATOM 3402 C C . GLN A 1 449 ? 2.707 -7.633 5.789 1 94.12 449 GLN A C 1
ATOM 3404 O O . GLN A 1 449 ? 3.166 -8.719 5.422 1 94.12 449 GLN A O 1
ATOM 3409 N N . SER A 1 450 ? 1.814 -7.465 6.746 1 91.69 450 SER A N 1
ATOM 3410 C CA . SER A 1 450 ? 1.339 -8.68 7.395 1 91.69 450 SER A CA 1
ATOM 3411 C C . SER A 1 450 ? -0.113 -8.539 7.84 1 91.69 450 SER A C 1
ATOM 3413 O O . SER A 1 450 ? -0.55 -7.453 8.219 1 91.69 450 SER A O 1
ATOM 3415 N N . GLU A 1 451 ? -0.858 -9.625 7.738 1 97.44 451 GLU A N 1
ATOM 3416 C CA . GLU A 1 451 ? -2.238 -9.719 8.203 1 97.44 451 GLU A CA 1
ATOM 3417 C C . GLU A 1 451 ? -2.379 -10.773 9.305 1 97.44 451 GLU A C 1
ATOM 3419 O O . GLU A 1 451 ? -3.445 -11.367 9.461 1 97.44 451 GLU A O 1
ATOM 3424 N N . VAL A 1 452 ? -1.304 -11.016 10.055 1 98.25 452 VAL A N 1
ATOM 3425 C CA . VAL A 1 452 ? -1.345 -12.008 11.125 1 98.25 452 VAL A CA 1
ATOM 3426 C C . VAL A 1 452 ? -2.4 -11.609 12.156 1 98.25 452 VAL A C 1
ATOM 3428 O O . VAL A 1 452 ? -3.156 -12.461 12.633 1 98.25 452 VAL A O 1
ATOM 3431 N N . SER A 1 453 ? -2.477 -10.305 12.484 1 97.81 453 SER A N 1
ATOM 3432 C CA . SER A 1 453 ? -3.477 -9.82 13.438 1 97.81 453 SER A CA 1
ATOM 3433 C C . SER A 1 453 ? -4.891 -10.125 12.953 1 97.81 453 SER A C 1
ATOM 3435 O O . SER A 1 453 ? -5.758 -10.484 13.75 1 97.81 453 SER A O 1
ATOM 3437 N N . THR A 1 454 ? -5.156 -9.961 11.625 1 97.81 454 THR A N 1
ATOM 3438 C CA . THR A 1 454 ? -6.449 -10.305 11.039 1 97.81 454 THR A CA 1
ATOM 3439 C C . THR A 1 454 ? -6.734 -11.789 11.188 1 97.81 454 THR A C 1
ATOM 3441 O O . THR A 1 454 ? -7.852 -12.188 11.539 1 97.81 454 THR A O 1
ATOM 3444 N N . ALA A 1 455 ? -5.727 -12.602 10.906 1 98.5 455 ALA A N 1
ATOM 3445 C CA . ALA A 1 455 ? -5.875 -14.055 11.023 1 98.5 455 ALA A CA 1
ATOM 3446 C C . ALA A 1 455 ? -6.23 -14.453 12.445 1 98.5 455 ALA A C 1
ATOM 3448 O O . ALA A 1 455 ? -7.012 -15.383 12.664 1 98.5 455 ALA A O 1
ATOM 3449 N N . VAL A 1 456 ? -5.609 -13.789 13.414 1 98.25 456 VAL A N 1
ATOM 3450 C CA . VAL A 1 456 ? -5.879 -14.07 14.82 1 98.25 456 VAL A CA 1
ATOM 3451 C C . VAL A 1 456 ? -7.336 -13.758 15.141 1 98.25 456 VAL A C 1
ATOM 3453 O O . VAL A 1 456 ? -8.039 -14.57 15.742 1 98.25 456 VAL A O 1
ATOM 3456 N N . LYS A 1 457 ? -7.789 -12.586 14.727 1 97.38 457 LYS A N 1
ATOM 3457 C CA . LYS A 1 457 ? -9.148 -12.141 15.031 1 97.38 457 LYS A CA 1
ATOM 3458 C C . LYS A 1 457 ? -10.18 -13.125 14.492 1 97.38 457 LYS A C 1
ATOM 3460 O O . LYS A 1 457 ? -11.195 -13.391 15.148 1 97.38 457 LYS A O 1
ATOM 3465 N N . TYR A 1 458 ? -9.914 -13.703 13.336 1 97.25 458 TYR A N 1
ATOM 3466 C CA . TYR A 1 458 ? -10.953 -14.477 12.672 1 97.25 458 TYR A CA 1
ATOM 3467 C C . TYR A 1 458 ? -10.586 -15.961 12.625 1 97.25 458 TYR A C 1
ATOM 3469 O O . TYR A 1 458 ? -11.195 -16.734 11.891 1 97.25 458 TYR A O 1
ATOM 3477 N N . ARG A 1 459 ? -9.523 -16.375 13.258 1 97 459 ARG A N 1
ATOM 3478 C CA . ARG A 1 459 ? -9.094 -17.75 13.461 1 97 459 ARG A CA 1
ATOM 3479 C C . ARG A 1 459 ? -8.836 -18.438 12.125 1 97 459 ARG A C 1
ATOM 3481 O O . ARG A 1 459 ? -9.305 -19.562 11.898 1 97 459 ARG A O 1
ATOM 3488 N N . SER A 1 460 ? -8.234 -17.688 11.219 1 98.12 460 SER A N 1
ATOM 3489 C CA . SER A 1 460 ? -7.781 -18.297 9.969 1 98.12 460 SER A CA 1
ATOM 3490 C C . SER A 1 460 ? -6.766 -19.406 10.242 1 98.12 460 SER A C 1
ATOM 3492 O O . SER A 1 460 ? -5.906 -19.266 11.109 1 98.12 460 SER A O 1
ATOM 3494 N N . LYS A 1 461 ? -6.805 -20.484 9.539 1 98.31 461 LYS A N 1
ATOM 3495 C CA . LYS A 1 461 ? -5.871 -21.594 9.688 1 98.31 461 LYS A CA 1
ATOM 3496 C C . LYS A 1 461 ? -4.602 -21.375 8.875 1 98.31 461 LYS A C 1
ATOM 3498 O O . LYS A 1 461 ? -3.986 -22.312 8.391 1 98.31 461 LYS A O 1
ATOM 3503 N N . ALA A 1 462 ? -4.254 -20.156 8.711 1 98.62 462 ALA A N 1
ATOM 3504 C CA . ALA A 1 462 ? -3.039 -19.75 8 1 98.62 462 ALA A CA 1
ATOM 3505 C C . ALA A 1 462 ? -1.794 -20.094 8.82 1 98.62 462 ALA A C 1
ATOM 3507 O O . ALA A 1 462 ? -1.774 -19.891 10.039 1 98.62 462 ALA A O 1
ATOM 3508 N N . ILE A 1 463 ? -0.808 -20.625 8.164 1 98.88 463 ILE A N 1
ATOM 3509 C CA . ILE A 1 463 ? 0.5 -20.906 8.75 1 98.88 463 ILE A CA 1
ATOM 3510 C C . ILE A 1 463 ? 1.587 -20.203 7.938 1 98.88 463 ILE A C 1
ATOM 3512 O O . ILE A 1 463 ? 1.664 -20.359 6.715 1 98.88 463 ILE A O 1
ATOM 3516 N N . TRP A 1 464 ? 2.377 -19.375 8.555 1 98.88 464 TRP A N 1
ATOM 3517 C CA . TRP A 1 464 ? 3.516 -18.75 7.898 1 98.88 464 TRP A CA 1
ATOM 3518 C C . TRP A 1 464 ? 4.812 -19.469 8.242 1 98.88 464 TRP A C 1
ATOM 3520 O O . TRP A 1 464 ? 5.184 -19.578 9.414 1 98.88 464 TRP A O 1
ATOM 3530 N N . LEU A 1 465 ? 5.48 -19.984 7.273 1 98.88 465 LEU A N 1
ATOM 3531 C CA . LEU A 1 465 ? 6.883 -20.375 7.371 1 98.88 465 LEU A CA 1
ATOM 3532 C C . LEU A 1 465 ? 7.797 -19.266 6.887 1 98.88 465 LEU A C 1
ATOM 3534 O O . LEU A 1 465 ? 8.008 -19.109 5.684 1 98.88 465 LEU A O 1
ATOM 3538 N N . VAL A 1 466 ? 8.375 -18.547 7.828 1 98.81 466 VAL A N 1
ATOM 3539 C CA . VAL A 1 466 ? 9.211 -17.406 7.484 1 98.81 466 VAL A CA 1
ATOM 3540 C C . VAL A 1 466 ? 10.656 -17.844 7.301 1 98.81 466 VAL A C 1
ATOM 3542 O O . VAL A 1 466 ? 11.344 -18.172 8.273 1 98.81 466 VAL A O 1
ATOM 3545 N N . MET A 1 467 ? 11.07 -17.891 6.055 1 98.62 467 MET A N 1
ATOM 3546 C CA . MET A 1 467 ? 12.453 -18.203 5.73 1 98.62 467 MET A CA 1
ATOM 3547 C C . MET A 1 467 ? 13.383 -17.062 6.117 1 98.62 467 MET A C 1
ATOM 3549 O O . MET A 1 467 ? 13.648 -16.172 5.309 1 98.62 467 MET A O 1
ATOM 3553 N N . ASN A 1 468 ? 13.977 -17.109 7.324 1 98.5 468 ASN A N 1
ATOM 3554 C CA . ASN A 1 468 ? 14.664 -15.969 7.934 1 98.5 468 ASN A CA 1
ATOM 3555 C C . ASN A 1 468 ? 16.172 -16.078 7.773 1 98.5 468 ASN A C 1
ATOM 3557 O O . ASN A 1 468 ? 16.828 -16.875 8.469 1 98.5 468 ASN A O 1
ATOM 3561 N N . ASP A 1 469 ? 16.75 -15.344 6.875 1 96.62 469 ASP A N 1
ATOM 3562 C CA . ASP A 1 469 ? 18.188 -15.25 6.715 1 96.62 469 ASP A CA 1
ATOM 3563 C C . ASP A 1 469 ? 18.672 -13.812 6.914 1 96.62 469 ASP A C 1
ATOM 3565 O O . ASP A 1 469 ? 19.812 -13.477 6.586 1 96.62 469 ASP A O 1
ATOM 3569 N N . SER A 1 470 ? 17.781 -12.891 7.375 1 96.31 470 SER A N 1
ATOM 3570 C CA . SER A 1 470 ? 18.062 -11.484 7.664 1 96.31 470 SER A CA 1
ATOM 3571 C C . SER A 1 470 ? 18.672 -10.781 6.457 1 96.31 470 SER A C 1
ATOM 3573 O O . SER A 1 470 ? 19.672 -10.07 6.582 1 96.31 470 SER A O 1
ATOM 3575 N N . ARG A 1 471 ? 18 -11.031 5.297 1 94.31 471 ARG A N 1
ATOM 3576 C CA . ARG A 1 471 ? 18.484 -10.43 4.062 1 94.31 471 ARG A CA 1
ATOM 3577 C C . ARG A 1 471 ? 17.438 -10.5 2.963 1 94.31 471 ARG A C 1
ATOM 3579 O O . ARG A 1 471 ? 16.594 -11.406 2.957 1 94.31 471 ARG A O 1
ATOM 3586 N N . TYR A 1 472 ? 17.5 -9.477 2.092 1 93.5 472 TYR A N 1
ATOM 3587 C CA . TYR A 1 472 ? 16.828 -9.688 0.81 1 93.5 472 TYR A CA 1
ATOM 3588 C C . TYR A 1 472 ? 17.641 -10.617 -0.081 1 93.5 472 TYR A C 1
ATOM 3590 O O . TYR A 1 472 ? 18.438 -10.164 -0.909 1 93.5 472 TYR A O 1
ATOM 3598 N N . GLY A 1 473 ? 17.359 -11.867 0.044 1 90.38 473 GLY A N 1
ATOM 3599 C CA . GLY A 1 473 ? 18.188 -12.906 -0.529 1 90.38 473 GLY A CA 1
ATOM 3600 C C . GLY A 1 473 ? 18.312 -12.812 -2.039 1 90.38 473 GLY A C 1
ATOM 3601 O O . GLY A 1 473 ? 19.406 -12.938 -2.594 1 90.38 473 GLY A O 1
ATOM 3602 N N . SER A 1 474 ? 17.219 -12.594 -2.688 1 90.19 474 SER A N 1
ATOM 3603 C CA . SER A 1 474 ? 17.25 -12.523 -4.145 1 90.19 474 SER A CA 1
ATOM 3604 C C . SER A 1 474 ? 18.016 -11.297 -4.629 1 90.19 474 SER A C 1
ATOM 3606 O O . SER A 1 474 ? 18.688 -11.352 -5.652 1 90.19 474 SER A O 1
ATOM 3608 N N . CYS A 1 475 ? 17.906 -10.203 -3.953 1 88.56 475 CYS A N 1
ATOM 3609 C CA . CYS A 1 475 ? 18.609 -8.977 -4.316 1 88.56 475 CYS A CA 1
ATOM 3610 C C . CYS A 1 475 ? 20.109 -9.125 -4.129 1 88.56 475 CYS A C 1
ATOM 3612 O O . CYS A 1 475 ? 20.891 -8.43 -4.777 1 88.56 475 CYS A O 1
ATOM 3614 N N . ASP A 1 476 ? 20.484 -9.984 -3.297 1 89.69 476 ASP A N 1
ATOM 3615 C CA . ASP A 1 476 ? 21.891 -10.242 -3.043 1 89.69 476 ASP A CA 1
ATOM 3616 C C . ASP A 1 476 ? 22.453 -11.258 -4.035 1 89.69 476 ASP A C 1
ATOM 3618 O O . ASP A 1 476 ? 23.531 -11.047 -4.605 1 89.69 476 ASP A O 1
ATOM 3622 N N . GLN A 1 477 ? 21.75 -12.312 -4.285 1 89.69 477 GLN A N 1
ATOM 3623 C CA . GLN A 1 477 ? 22.266 -13.469 -5.008 1 89.69 477 GLN A CA 1
ATOM 3624 C C . GLN A 1 477 ? 22.281 -13.219 -6.512 1 89.69 477 GLN A C 1
ATOM 3626 O O . GLN A 1 477 ? 23.219 -13.602 -7.203 1 89.69 477 GLN A O 1
ATOM 3631 N N . VAL A 1 478 ? 21.266 -12.547 -6.992 1 86.12 478 VAL A N 1
ATOM 3632 C CA . VAL A 1 478 ? 21.078 -12.453 -8.438 1 86.12 478 VAL A CA 1
ATOM 3633 C C . VAL A 1 478 ? 22.203 -11.625 -9.055 1 86.12 478 VAL A C 1
ATOM 3635 O O . VAL A 1 478 ? 22.859 -12.062 -10.008 1 86.12 478 VAL A O 1
ATOM 3638 N N . PRO A 1 479 ? 22.516 -10.453 -8.516 1 87.12 479 PRO A N 1
ATOM 3639 C CA . PRO A 1 479 ? 23.641 -9.711 -9.062 1 87.12 479 PRO A CA 1
ATOM 3640 C C . PRO A 1 479 ? 24.969 -10.453 -8.922 1 87.12 479 PRO A C 1
ATOM 3642 O O . PRO A 1 479 ? 25.828 -10.367 -9.797 1 87.12 479 PRO A O 1
ATOM 3645 N N . ARG A 1 480 ? 25.141 -11.195 -7.934 1 87.25 480 ARG A N 1
ATOM 3646 C CA . ARG A 1 480 ? 26.375 -11.953 -7.719 1 87.25 480 ARG A CA 1
ATOM 3647 C C . ARG A 1 480 ? 26.531 -13.047 -8.773 1 87.25 480 ARG A C 1
ATOM 3649 O O . ARG A 1 480 ? 27.641 -13.328 -9.219 1 87.25 480 ARG A O 1
ATOM 3656 N N . MET A 1 481 ? 25.438 -13.617 -9.07 1 85.44 481 MET A N 1
ATOM 3657 C CA . MET A 1 481 ? 25.453 -14.648 -10.102 1 85.44 481 MET A CA 1
ATOM 3658 C C . MET A 1 481 ? 25.906 -14.078 -11.438 1 85.44 481 MET A C 1
ATOM 3660 O O . MET A 1 481 ? 26.5 -14.797 -12.25 1 85.44 481 MET A O 1
ATOM 3664 N N . SER A 1 482 ? 25.656 -12.812 -11.578 1 82.88 482 SER A N 1
ATOM 3665 C CA . SER A 1 482 ? 26.062 -12.156 -12.812 1 82.88 482 SER A CA 1
ATOM 3666 C C . SER A 1 482 ? 27.469 -11.578 -12.688 1 82.88 482 SER A C 1
ATOM 3668 O O . SER A 1 482 ? 27.953 -10.883 -13.594 1 82.88 482 SER A O 1
ATOM 3670 N N . GLY A 1 483 ? 28.156 -11.805 -11.594 1 88.19 483 GLY A N 1
ATOM 3671 C CA . GLY A 1 483 ? 29.547 -11.398 -11.406 1 88.19 483 GLY A CA 1
ATOM 3672 C C . GLY A 1 483 ? 29.688 -10.016 -10.797 1 88.19 483 GLY A C 1
ATOM 3673 O O . GLY A 1 483 ? 30.766 -9.43 -10.82 1 88.19 483 GLY A O 1
ATOM 3674 N N . ASP A 1 484 ? 28.594 -9.469 -10.266 1 91.75 484 ASP A N 1
ATOM 3675 C CA . ASP A 1 484 ? 28.625 -8.133 -9.68 1 91.75 484 ASP A CA 1
ATOM 3676 C C . ASP A 1 484 ? 28.656 -8.203 -8.156 1 91.75 484 ASP A C 1
ATOM 3678 O O . ASP A 1 484 ? 28.531 -9.281 -7.574 1 91.75 484 ASP A O 1
ATOM 3682 N N . ILE A 1 485 ? 28.953 -7.062 -7.535 1 92.19 485 ILE A N 1
ATOM 3683 C CA . ILE A 1 485 ? 28.922 -6.93 -6.082 1 92.19 485 ILE A CA 1
ATOM 3684 C C . ILE A 1 485 ? 27.781 -5.988 -5.684 1 92.19 485 ILE A C 1
ATOM 3686 O O . ILE A 1 485 ? 27.875 -4.773 -5.867 1 92.19 485 ILE A O 1
ATOM 3690 N N . PRO A 1 486 ? 26.766 -6.559 -5.191 1 92.56 486 PRO A N 1
ATOM 3691 C CA . PRO A 1 486 ? 25.625 -5.711 -4.848 1 92.56 486 PRO A CA 1
ATOM 3692 C C . PRO A 1 486 ? 25.844 -4.898 -3.574 1 92.56 486 PRO A C 1
ATOM 3694 O O . PRO A 1 486 ? 26.688 -5.262 -2.75 1 92.56 486 PRO A O 1
ATOM 3697 N N . PRO A 1 487 ? 25.047 -3.707 -3.475 1 93.62 487 PRO A N 1
ATOM 3698 C CA . PRO A 1 487 ? 25.016 -3.047 -2.168 1 93.62 487 PRO A CA 1
ATOM 3699 C C . PRO A 1 487 ? 24.516 -3.959 -1.054 1 93.62 487 PRO A C 1
ATOM 3701 O O . PRO A 1 487 ? 23.922 -5.012 -1.33 1 93.62 487 PRO A O 1
ATOM 3704 N N . PRO A 1 488 ? 24.781 -3.58 0.213 1 90.12 488 PRO A N 1
ATOM 3705 C CA . PRO A 1 488 ? 24.328 -4.422 1.322 1 90.12 488 PRO A CA 1
ATOM 3706 C C . PRO A 1 488 ? 22.812 -4.621 1.323 1 90.12 488 PRO A C 1
ATOM 3708 O O . PRO A 1 488 ? 22.047 -3.646 1.317 1 90.12 488 PRO A O 1
ATOM 3711 N N . CYS A 1 489 ? 22.469 -5.887 1.38 1 90.31 489 CYS A N 1
ATOM 3712 C CA . CYS A 1 489 ? 21.062 -6.258 1.33 1 90.31 489 CYS A CA 1
ATOM 3713 C C . CYS A 1 489 ? 20.594 -6.82 2.668 1 90.31 489 CYS A C 1
ATOM 3715 O O . CYS A 1 489 ? 19.5 -7.355 2.771 1 90.31 489 CYS A O 1
ATOM 3717 N N . SER A 1 490 ? 21.391 -6.715 3.691 1 93.12 490 SER A N 1
ATOM 3718 C CA . SER A 1 490 ? 21.047 -7.254 5 1 93.12 490 SER A CA 1
ATOM 3719 C C . SER A 1 490 ? 20.016 -6.379 5.703 1 93.12 490 SER A C 1
ATOM 3721 O O . SER A 1 490 ? 19.984 -5.164 5.496 1 93.12 490 SER A O 1
ATOM 3723 N N . ILE A 1 491 ? 19.156 -7.008 6.461 1 94.06 491 ILE A N 1
ATOM 3724 C CA . ILE A 1 491 ? 18.219 -6.332 7.352 1 94.06 491 ILE A CA 1
ATOM 3725 C C . ILE A 1 491 ? 18.438 -6.812 8.781 1 94.06 491 ILE A C 1
ATOM 3727 O O . ILE A 1 491 ? 19 -7.883 9.008 1 94.06 491 ILE A O 1
ATOM 3731 N N . PRO A 1 492 ? 18.062 -6.012 9.758 1 95.19 492 PRO A N 1
ATOM 3732 C CA . PRO A 1 492 ? 18.219 -6.465 11.141 1 95.19 492 PRO A CA 1
ATOM 3733 C C . PRO A 1 492 ? 17.453 -7.758 11.43 1 95.19 492 PRO A C 1
ATOM 3735 O O . PRO A 1 492 ? 16.359 -7.957 10.906 1 95.19 492 PRO A O 1
ATOM 3738 N N . TYR A 1 493 ? 18.078 -8.562 12.25 1 97 493 TYR A N 1
ATOM 3739 C CA . TYR A 1 493 ? 17.375 -9.773 12.656 1 97 493 TYR A CA 1
ATOM 3740 C C . TYR A 1 493 ? 16.047 -9.438 13.305 1 97 493 TYR A C 1
ATOM 3742 O O . TYR A 1 493 ? 15.961 -8.531 14.141 1 97 493 TYR A O 1
ATOM 3750 N N . THR A 1 494 ? 15.047 -10.062 12.875 1 98 494 THR A N 1
ATOM 3751 C CA . THR A 1 494 ? 13.711 -9.938 13.461 1 98 494 THR A CA 1
ATOM 3752 C C . THR A 1 494 ? 13.25 -11.266 14.055 1 98 494 THR A C 1
ATOM 3754 O O . THR A 1 494 ? 13.352 -12.312 13.406 1 98 494 THR A O 1
ATOM 3757 N N . ASP A 1 495 ? 12.805 -11.266 15.242 1 98.56 495 ASP A N 1
ATOM 3758 C CA . ASP A 1 495 ? 12.219 -12.438 15.891 1 98.56 495 ASP A CA 1
ATOM 3759 C C . ASP A 1 495 ? 10.734 -12.562 15.555 1 98.56 495 ASP A C 1
ATOM 3761 O O . ASP A 1 495 ? 9.875 -12.109 16.312 1 98.56 495 ASP A O 1
ATOM 3765 N N . PHE A 1 496 ? 10.461 -13.305 14.531 1 98.69 496 PHE A N 1
ATOM 3766 C CA . PHE A 1 496 ? 9.086 -13.375 14.039 1 98.69 496 PHE A CA 1
ATOM 3767 C C . PHE A 1 496 ? 8.211 -14.188 14.977 1 98.69 496 PHE A C 1
ATOM 3769 O O . PHE A 1 496 ? 6.984 -14.07 14.953 1 98.69 496 PHE A O 1
ATOM 3776 N N . ALA A 1 497 ? 8.766 -15.094 15.773 1 98.69 497 ALA A N 1
ATOM 3777 C CA . ALA A 1 497 ? 7.988 -15.766 16.812 1 98.69 497 ALA A CA 1
ATOM 3778 C C . ALA A 1 497 ? 7.477 -14.773 17.844 1 98.69 497 ALA A C 1
ATOM 3780 O O . ALA A 1 497 ? 6.312 -14.828 18.25 1 98.69 497 ALA A O 1
ATOM 3781 N N . LEU A 1 498 ? 8.383 -13.93 18.266 1 98.19 498 LEU A N 1
ATOM 3782 C CA . LEU A 1 498 ? 8.008 -12.891 19.219 1 98.19 498 LEU A CA 1
ATOM 3783 C C . LEU A 1 498 ? 6.992 -11.93 18.625 1 98.19 498 LEU A C 1
ATOM 3785 O O . LEU A 1 498 ? 6.062 -11.492 19.297 1 98.19 498 LEU A O 1
ATOM 3789 N N . LEU A 1 499 ? 7.23 -11.57 17.391 1 97.75 499 LEU A N 1
ATOM 3790 C CA . LEU A 1 499 ? 6.293 -10.703 16.688 1 97.75 499 LEU A CA 1
ATOM 3791 C C . LEU A 1 499 ? 4.902 -11.328 16.641 1 97.75 499 LEU A C 1
ATOM 3793 O O . LEU A 1 499 ? 3.902 -10.633 16.859 1 97.75 499 LEU A O 1
ATOM 3797 N N . ALA A 1 500 ? 4.859 -12.609 16.328 1 98.25 500 ALA A N 1
ATOM 3798 C CA . ALA A 1 500 ? 3.588 -13.328 16.297 1 98.25 500 ALA A CA 1
ATOM 3799 C C . ALA A 1 500 ? 2.893 -13.273 17.656 1 98.25 500 ALA A C 1
ATOM 3801 O O . ALA A 1 500 ? 1.697 -12.977 17.734 1 98.25 500 ALA A O 1
ATOM 3802 N N . ARG A 1 501 ? 3.572 -13.445 18.672 1 98 501 ARG A N 1
ATOM 3803 C CA . ARG A 1 501 ? 3.002 -13.438 20.016 1 98 501 ARG A CA 1
ATOM 3804 C C . ARG A 1 501 ? 2.494 -12.055 20.391 1 98 501 ARG A C 1
ATOM 3806 O O . ARG A 1 501 ? 1.49 -11.922 21.094 1 98 501 ARG A O 1
ATOM 3813 N N . ALA A 1 502 ? 3.205 -11.039 19.906 1 98.06 502 ALA A N 1
ATOM 3814 C CA . ALA A 1 502 ? 2.82 -9.664 20.203 1 98.06 502 ALA A CA 1
ATOM 3815 C C . ALA A 1 502 ? 1.412 -9.367 19.688 1 98.06 502 ALA A C 1
ATOM 3817 O O . ALA A 1 502 ? 0.701 -8.539 20.266 1 98.06 502 ALA A O 1
ATOM 3818 N N . VAL A 1 503 ? 1.001 -10.086 18.672 1 97.44 503 VAL A N 1
ATOM 3819 C CA . VAL A 1 503 ? -0.314 -9.812 18.109 1 97.44 503 VAL A CA 1
ATOM 3820 C C . VAL A 1 503 ? -1.289 -10.922 18.484 1 97.44 503 VAL A C 1
ATOM 3822 O O . VAL A 1 503 ? -2.396 -11 17.953 1 97.44 503 VAL A O 1
ATOM 3825 N N . GLY A 1 504 ? -0.904 -11.867 19.297 1 97.31 504 GLY A N 1
ATOM 3826 C CA . GLY A 1 504 ? -1.793 -12.891 19.812 1 97.31 504 GLY A CA 1
ATOM 3827 C C . GLY A 1 504 ? -1.739 -14.188 19.031 1 97.31 504 GLY A C 1
ATOM 3828 O O . GLY A 1 504 ? -2.6 -15.055 19.188 1 97.31 504 GLY A O 1
ATOM 3829 N N . CYS A 1 505 ? -0.802 -14.359 18.188 1 97.88 505 CYS A N 1
ATOM 3830 C CA . CYS A 1 505 ? -0.638 -15.555 17.375 1 97.88 505 CYS A CA 1
ATOM 3831 C C . CYS A 1 505 ? 0.357 -16.516 18 1 97.88 505 CYS A C 1
ATOM 3833 O O . CYS A 1 505 ? 1.296 -16.094 18.688 1 97.88 505 CYS A O 1
ATOM 3835 N N . GLU A 1 506 ? 0.137 -17.797 17.766 1 97.25 506 GLU A N 1
ATOM 3836 C CA . GLU A 1 506 ? 1.167 -18.781 18.125 1 97.25 506 GLU A CA 1
ATOM 3837 C C . GLU A 1 506 ? 2.418 -18.594 17.281 1 97.25 506 GLU A C 1
ATOM 3839 O O . GLU A 1 506 ? 2.324 -18.375 16.062 1 97.25 506 GLU A O 1
ATOM 3844 N N . GLY A 1 507 ? 3.527 -18.562 17.953 1 97.75 507 GLY A N 1
ATOM 3845 C CA . GLY A 1 507 ? 4.789 -18.375 17.25 1 97.75 507 GLY A CA 1
ATOM 3846 C C . GLY A 1 507 ? 5.926 -19.172 17.859 1 97.75 507 GLY A C 1
ATOM 3847 O O . GLY A 1 507 ? 6.012 -19.312 19.094 1 97.75 507 GLY A O 1
ATOM 3848 N N . CYS A 1 508 ? 6.805 -19.766 17.016 1 98.5 508 CYS A N 1
ATOM 3849 C CA . CYS A 1 508 ? 8.008 -20.438 17.484 1 98.5 508 CYS A CA 1
ATOM 3850 C C . CYS A 1 508 ? 9.156 -20.25 16.5 1 98.5 508 CYS A C 1
ATOM 3852 O O . CYS A 1 508 ? 8.938 -19.875 15.352 1 98.5 508 CYS A O 1
ATOM 3854 N N . THR A 1 509 ? 10.32 -20.422 16.984 1 98.75 509 THR A N 1
ATOM 3855 C CA . THR A 1 509 ? 11.531 -20.359 16.172 1 98.75 509 THR A CA 1
ATOM 3856 C C . THR A 1 509 ? 12.188 -21.734 16.078 1 98.75 509 THR A C 1
ATOM 3858 O O . THR A 1 509 ? 12.289 -22.453 17.078 1 98.75 509 THR A O 1
ATOM 3861 N N . VAL A 1 510 ? 12.539 -22.141 14.867 1 98.75 510 VAL A N 1
ATOM 3862 C CA . VAL A 1 510 ? 13.18 -23.438 14.656 1 98.75 510 VAL A CA 1
ATOM 3863 C C . VAL A 1 510 ? 14.5 -23.234 13.914 1 98.75 510 VAL A C 1
ATOM 3865 O O . VAL A 1 510 ? 14.617 -22.344 13.055 1 98.75 510 VAL A O 1
ATOM 3868 N N . ALA A 1 511 ? 15.477 -24.062 14.203 1 97.94 511 ALA A N 1
ATOM 3869 C CA . ALA A 1 511 ? 16.797 -23.969 13.586 1 97.94 511 ALA A CA 1
ATOM 3870 C C . ALA A 1 511 ? 17.312 -25.344 13.18 1 97.94 511 ALA A C 1
ATOM 3872 O O . ALA A 1 511 ? 18.469 -25.5 12.789 1 97.94 511 ALA A O 1
ATOM 3873 N N . LYS A 1 512 ? 16.438 -26.406 13.336 1 97.25 512 LYS A N 1
ATOM 3874 C CA . LYS A 1 512 ? 16.719 -27.766 12.898 1 97.25 512 LYS A CA 1
ATOM 3875 C C . LYS A 1 512 ? 15.523 -28.375 12.18 1 97.25 512 LYS A C 1
ATOM 3877 O O . LYS A 1 512 ? 14.375 -28.031 12.477 1 97.25 512 LYS A O 1
ATOM 3882 N N . GLY A 1 513 ? 15.805 -29.281 11.281 1 97.44 513 GLY A N 1
ATOM 3883 C CA . GLY A 1 513 ? 14.758 -29.953 10.523 1 97.44 513 GLY A CA 1
ATOM 3884 C C . GLY A 1 513 ? 13.742 -30.656 11.398 1 97.44 513 GLY A C 1
ATOM 3885 O O . GLY A 1 513 ? 12.539 -30.609 11.125 1 97.44 513 GLY A O 1
ATOM 3886 N N . GLU A 1 514 ? 14.219 -31.266 12.445 1 97.62 514 GLU A N 1
ATOM 3887 C CA . GLU A 1 514 ? 13.336 -32 13.344 1 97.62 514 GLU A CA 1
ATOM 3888 C C . GLU A 1 514 ? 12.406 -31.062 14.102 1 97.62 514 GLU A C 1
ATOM 3890 O O . GLU A 1 514 ? 11.242 -31.375 14.336 1 97.62 514 GLU A O 1
ATOM 3895 N N . GLU A 1 515 ? 12.992 -29.953 14.5 1 98.44 515 GLU A N 1
ATOM 3896 C CA . GLU A 1 515 ? 12.18 -28.953 15.164 1 98.44 515 GLU A CA 1
ATOM 3897 C C . GLU A 1 515 ? 11.094 -28.406 14.234 1 98.44 515 GLU A C 1
ATOM 3899 O O . GLU A 1 515 ? 9.953 -28.188 14.656 1 98.44 515 GLU A O 1
ATOM 3904 N N . LEU A 1 516 ? 11.461 -28.203 12.977 1 98.75 516 LEU A N 1
ATOM 3905 C CA . LEU A 1 516 ? 10.5 -27.719 11.992 1 98.75 516 LEU A CA 1
ATOM 3906 C C . LEU A 1 516 ? 9.375 -28.719 11.781 1 98.75 516 LEU A C 1
ATOM 3908 O O . LEU A 1 516 ? 8.211 -28.344 11.688 1 98.75 516 LEU A O 1
ATOM 3912 N N . ARG A 1 517 ? 9.75 -30 11.68 1 98.62 517 ARG A N 1
ATOM 3913 C CA . ARG A 1 517 ? 8.766 -31.062 11.508 1 98.62 517 ARG A CA 1
ATOM 3914 C C . ARG A 1 517 ? 7.746 -31.047 12.648 1 98.62 517 ARG A C 1
ATOM 3916 O O . ARG A 1 517 ? 6.539 -31.094 12.406 1 98.62 517 ARG A O 1
ATOM 3923 N N . GLU A 1 518 ? 8.211 -30.953 13.836 1 98.62 518 GLU A N 1
ATOM 3924 C CA . GLU A 1 518 ? 7.34 -30.922 15.008 1 98.62 518 GLU A CA 1
ATOM 3925 C C . GLU A 1 518 ? 6.449 -29.688 15.016 1 98.62 518 GLU A C 1
ATOM 3927 O O . GLU A 1 518 ? 5.242 -29.781 15.258 1 98.62 518 GLU A O 1
ATOM 3932 N N . ALA A 1 519 ? 7.051 -28.547 14.766 1 98.75 519 ALA A N 1
ATOM 3933 C CA . ALA A 1 519 ? 6.312 -27.281 14.766 1 98.75 519 ALA A CA 1
ATOM 3934 C C . ALA A 1 519 ? 5.203 -27.312 13.711 1 98.75 519 ALA A C 1
ATOM 3936 O O . ALA A 1 519 ? 4.094 -26.828 13.961 1 98.75 519 ALA A O 1
ATOM 3937 N N . LEU A 1 520 ? 5.516 -27.797 12.547 1 98.75 520 LEU A N 1
ATOM 3938 C CA . LEU A 1 520 ? 4.547 -27.828 11.453 1 98.75 520 LEU A CA 1
ATOM 3939 C C . LEU A 1 520 ? 3.422 -28.812 11.766 1 98.75 520 LEU A C 1
ATOM 3941 O O . LEU A 1 520 ? 2.258 -28.547 11.453 1 98.75 520 LEU A O 1
ATOM 3945 N N . GLN A 1 521 ? 3.738 -29.953 12.359 1 98.31 521 GLN A N 1
ATOM 3946 C CA . GLN A 1 521 ? 2.725 -30.922 12.766 1 98.31 521 GLN A CA 1
ATOM 3947 C C . GLN A 1 521 ? 1.768 -30.312 13.789 1 98.31 521 GLN A C 1
ATOM 3949 O O . GLN A 1 521 ? 0.552 -30.5 13.695 1 98.31 521 GLN A O 1
ATOM 3954 N N . GLU A 1 522 ? 2.34 -29.609 14.727 1 98.06 522 GLU A N 1
ATOM 3955 C CA . GLU A 1 522 ? 1.517 -28.953 15.734 1 98.06 522 GLU A CA 1
ATOM 3956 C C . GLU A 1 522 ? 0.611 -27.891 15.109 1 98.06 522 GLU A C 1
ATOM 3958 O O . GLU A 1 522 ? -0.551 -27.766 15.5 1 98.06 522 GLU A O 1
ATOM 3963 N N . ALA A 1 523 ? 1.165 -27.141 14.148 1 98 523 ALA A N 1
ATOM 3964 C CA . ALA A 1 523 ? 0.396 -26.094 13.477 1 98 523 ALA A CA 1
ATOM 3965 C C . ALA A 1 523 ? -0.789 -26.688 12.719 1 98 523 ALA A C 1
ATOM 3967 O O . ALA A 1 523 ? -1.855 -26.078 12.648 1 98 523 ALA A O 1
ATOM 3968 N N . MET A 1 524 ? -0.68 -27.891 12.266 1 95.62 524 MET A N 1
ATOM 3969 C CA . MET A 1 524 ? -1.677 -28.531 11.406 1 95.62 524 MET A CA 1
ATOM 3970 C C . MET A 1 524 ? -2.881 -28.984 12.219 1 95.62 524 MET A C 1
ATOM 3972 O O . MET A 1 524 ? -3.949 -29.25 11.656 1 95.62 524 MET A O 1
ATOM 3976 N N . VAL A 1 525 ? -2.752 -29.078 13.461 1 94.19 525 VAL A N 1
ATOM 3977 C CA . VAL A 1 525 ? -3.877 -29.547 14.266 1 94.19 525 VAL A CA 1
ATOM 3978 C C . VAL A 1 525 ? -4.488 -28.375 15.031 1 94.19 525 VAL A C 1
ATOM 3980 O O . VAL A 1 525 ? -5.531 -28.516 15.672 1 94.19 525 VAL A O 1
ATOM 3983 N N . ARG A 1 526 ? -3.881 -27.234 14.898 1 93.75 526 ARG A N 1
ATOM 3984 C CA . ARG A 1 526 ? -4.375 -26.047 15.578 1 93.75 526 ARG A CA 1
ATOM 3985 C C . ARG A 1 526 ? -5.516 -25.406 14.797 1 93.75 526 ARG A C 1
ATOM 3987 O O . ARG A 1 526 ? -5.465 -25.328 13.57 1 93.75 526 ARG A O 1
ATOM 3994 N N . ASN A 1 527 ? -6.555 -25 15.547 1 93.38 527 ASN A N 1
ATOM 3995 C CA . ASN A 1 527 ? -7.617 -24.203 14.945 1 93.38 527 ASN A CA 1
ATOM 3996 C C . ASN A 1 527 ? -7.309 -22.703 15.031 1 93.38 527 ASN A C 1
ATOM 3998 O O . ASN A 1 527 ? -7.957 -21.969 15.781 1 93.38 527 ASN A O 1
ATOM 4002 N N . GLY A 1 528 ? -6.406 -22.188 14.305 1 96.69 528 GLY A N 1
ATOM 4003 C CA . GLY A 1 528 ? -5.949 -20.797 14.289 1 96.69 528 GLY A CA 1
ATOM 4004 C C . GLY A 1 528 ? -4.609 -20.625 13.602 1 96.69 528 GLY A C 1
ATOM 4005 O O . GLY A 1 528 ? -4.004 -21.594 13.148 1 96.69 528 GLY A O 1
ATOM 4006 N N . PRO A 1 529 ? -4.207 -19.406 13.523 1 98.25 529 PRO A N 1
ATOM 4007 C CA . PRO A 1 529 ? -2.979 -19.109 12.781 1 98.25 529 PRO A CA 1
ATOM 4008 C C . PRO A 1 529 ? -1.719 -19.453 13.57 1 98.25 529 PRO A C 1
ATOM 4010 O O . PRO A 1 529 ? -1.75 -19.5 14.805 1 98.25 529 PRO A O 1
ATOM 4013 N N . THR A 1 530 ? -0.643 -19.734 12.859 1 98.75 530 THR A N 1
ATOM 4014 C CA . THR A 1 530 ? 0.665 -20.031 13.43 1 98.75 530 THR A CA 1
ATOM 4015 C C . THR A 1 530 ? 1.777 -19.391 12.602 1 98.75 530 THR A C 1
ATOM 4017 O O . THR A 1 530 ? 1.721 -19.391 11.375 1 98.75 530 THR A O 1
ATOM 4020 N N . VAL A 1 531 ? 2.729 -18.812 13.297 1 98.88 531 VAL A N 1
ATOM 4021 C CA . VAL A 1 531 ? 3.934 -18.312 12.633 1 98.88 531 VAL A CA 1
ATOM 4022 C C . VAL A 1 531 ? 5.137 -19.141 13.078 1 98.88 531 VAL A C 1
ATOM 4024 O O . VAL A 1 531 ? 5.418 -19.266 14.273 1 98.88 531 VAL A O 1
ATOM 4027 N N . ILE A 1 532 ? 5.805 -19.734 12.156 1 98.94 532 ILE A N 1
ATOM 4028 C CA . ILE A 1 532 ? 7.039 -20.469 12.414 1 98.94 532 ILE A CA 1
ATOM 4029 C C . ILE A 1 532 ? 8.219 -19.703 11.805 1 98.94 532 ILE A C 1
ATOM 4031 O O . ILE A 1 532 ? 8.336 -19.609 10.586 1 98.94 532 ILE A O 1
ATOM 4035 N N . ASN A 1 533 ? 9.062 -19.141 12.672 1 98.88 533 ASN A N 1
ATOM 4036 C CA . ASN A 1 533 ? 10.297 -18.484 12.281 1 98.88 533 ASN A CA 1
ATOM 4037 C C . ASN A 1 533 ? 11.414 -19.484 12.016 1 98.88 533 ASN A C 1
ATOM 4039 O O . ASN A 1 533 ? 11.977 -20.062 12.945 1 98.88 533 ASN A O 1
ATOM 4043 N N . VAL A 1 534 ? 11.758 -19.688 10.734 1 98.88 534 VAL A N 1
ATOM 4044 C CA . VAL A 1 534 ? 12.734 -20.688 10.328 1 98.88 534 VAL A CA 1
ATOM 4045 C C . VAL A 1 534 ? 14.086 -20.031 10.07 1 98.88 534 VAL A C 1
ATOM 4047 O O . VAL A 1 534 ? 14.258 -19.328 9.062 1 98.88 534 VAL A O 1
ATOM 4050 N N . ILE A 1 535 ? 15.086 -20.312 10.945 1 98.69 535 ILE A N 1
ATOM 4051 C CA . ILE A 1 535 ? 16.422 -19.766 10.734 1 98.69 535 ILE A CA 1
ATOM 4052 C C . ILE A 1 535 ? 17.141 -20.562 9.641 1 98.69 535 ILE A C 1
ATOM 4054 O O . ILE A 1 535 ? 17.594 -21.688 9.867 1 98.69 535 ILE A O 1
ATOM 4058 N N . ILE A 1 536 ? 17.266 -19.922 8.461 1 98.12 536 ILE A N 1
ATOM 4059 C CA . ILE A 1 536 ? 17.797 -20.688 7.336 1 98.12 536 ILE A CA 1
ATOM 4060 C C . ILE A 1 536 ? 19.234 -20.266 7.055 1 98.12 536 ILE A C 1
ATOM 4062 O O . ILE A 1 536 ? 19.672 -19.203 7.488 1 98.12 536 ILE A O 1
ATOM 4066 N N . ASP A 1 537 ? 19.953 -21.109 6.266 1 96.5 537 ASP A N 1
ATOM 4067 C CA . ASP A 1 537 ? 21.312 -20.891 5.801 1 96.5 537 ASP A CA 1
ATOM 4068 C C . ASP A 1 537 ? 21.359 -19.797 4.734 1 96.5 537 ASP A C 1
ATOM 4070 O O . ASP A 1 537 ? 20.891 -20 3.613 1 96.5 537 ASP A O 1
ATOM 4074 N N . PRO A 1 538 ? 21.938 -18.641 5.086 1 92.62 538 PRO A N 1
ATOM 4075 C CA . PRO A 1 538 ? 21.953 -17.547 4.113 1 92.62 538 PRO A CA 1
ATOM 4076 C C . PRO A 1 538 ? 22.875 -17.828 2.934 1 92.62 538 PRO A C 1
ATOM 4078 O O . PRO A 1 538 ? 22.797 -17.141 1.912 1 92.62 538 PRO A O 1
ATOM 4081 N N . SER A 1 539 ? 23.75 -18.781 3.025 1 91.62 539 SER A N 1
ATOM 4082 C CA . SER A 1 539 ? 24.703 -19.062 1.967 1 91.62 539 SER A CA 1
ATOM 4083 C C . SER A 1 539 ? 24.109 -19.969 0.899 1 91.62 539 SER A C 1
ATOM 4085 O O . SER A 1 539 ? 24.672 -20.109 -0.189 1 91.62 539 SER A O 1
ATOM 4087 N N . ALA A 1 540 ? 22.906 -20.562 1.268 1 93.69 540 ALA A N 1
ATOM 4088 C CA . ALA A 1 540 ? 22.25 -21.406 0.277 1 93.69 540 ALA A CA 1
ATOM 4089 C C . ALA A 1 540 ? 21.781 -20.594 -0.917 1 93.69 540 ALA A C 1
ATOM 4091 O O . ALA A 1 540 ? 21.156 -19.531 -0.748 1 93.69 540 ALA A O 1
ATOM 4092 N N . VAL A 1 541 ? 22.078 -21.047 -2.105 1 91.75 541 VAL A N 1
ATOM 4093 C CA . VAL A 1 541 ? 21.703 -20.328 -3.324 1 91.75 541 VAL A CA 1
ATOM 4094 C C . VAL A 1 541 ? 20.422 -20.938 -3.908 1 91.75 541 VAL A C 1
ATOM 4096 O O . VAL A 1 541 ? 20.359 -22.156 -4.113 1 91.75 541 VAL A O 1
ATOM 4099 N N . ALA A 1 542 ? 19.453 -20.062 -4.09 1 91.94 542 ALA A N 1
ATOM 4100 C CA . ALA A 1 542 ? 18.219 -20.547 -4.711 1 91.94 542 ALA A CA 1
ATOM 4101 C C . ALA A 1 542 ? 18.469 -20.984 -6.152 1 91.94 542 ALA A C 1
ATOM 4103 O O . ALA A 1 542 ? 19.359 -20.453 -6.828 1 91.94 542 ALA A O 1
ATOM 4104 N N . PRO A 1 543 ? 17.75 -22.031 -6.59 1 84.56 543 PRO A N 1
ATOM 4105 C CA . PRO A 1 543 ? 18 -22.578 -7.926 1 84.56 543 PRO A CA 1
ATOM 4106 C C . PRO A 1 543 ? 17.953 -21.516 -9.016 1 84.56 543 PRO A C 1
ATOM 4108 O O . PRO A 1 543 ? 16.938 -20.828 -9.18 1 84.56 543 PRO A O 1
ATOM 4111 N N . PRO A 1 544 ? 19.266 -21.281 -9.508 1 63.59 544 PRO A N 1
ATOM 4112 C CA . PRO A 1 544 ? 19.438 -20.203 -10.484 1 63.59 544 PRO A CA 1
ATOM 4113 C C . PRO A 1 544 ? 18.844 -20.547 -11.852 1 63.59 544 PRO A C 1
ATOM 4115 O O . PRO A 1 544 ? 18.703 -19.672 -12.703 1 63.59 544 PRO A O 1
ATOM 4118 N N . GLU A 1 545 ? 18.562 -21.859 -11.977 1 57.66 545 GLU A N 1
ATOM 4119 C CA . GLU A 1 545 ? 18.219 -22.234 -13.352 1 57.66 545 GLU A CA 1
ATOM 4120 C C . GLU A 1 545 ? 17.109 -21.344 -13.906 1 57.66 545 GLU A C 1
ATOM 4122 O O . GLU A 1 545 ? 16.219 -20.906 -13.172 1 57.66 545 GLU A O 1
ATOM 4127 N N . ALA A 1 546 ? 17.406 -20.5 -15 1 53.91 546 ALA A N 1
ATOM 4128 C CA . ALA A 1 546 ? 16.562 -19.719 -15.891 1 53.91 546 ALA A CA 1
ATOM 4129 C C . ALA A 1 546 ? 16.562 -18.234 -15.508 1 53.91 546 ALA A C 1
ATOM 4131 O O . ALA A 1 546 ? 15.945 -17.406 -16.172 1 53.91 546 ALA A O 1
ATOM 4132 N N . ARG A 1 547 ? 17.266 -17.891 -14.258 1 51.84 547 ARG A N 1
ATOM 4133 C CA . ARG A 1 547 ? 17.281 -16.484 -13.844 1 51.84 547 ARG A CA 1
ATOM 4134 C C . ARG A 1 547 ? 18.234 -15.672 -14.711 1 51.84 547 ARG A C 1
ATOM 4136 O O . ARG A 1 547 ? 18.016 -14.484 -14.953 1 51.84 547 ARG A O 1
ATOM 4143 N N . GLY A 1 548 ? 19.359 -16.172 -15.172 1 44.22 548 GLY A N 1
ATOM 4144 C CA . GLY A 1 548 ? 20.5 -15.422 -15.672 1 44.22 548 GLY A CA 1
ATOM 4145 C C . GLY A 1 548 ? 20.188 -14.648 -16.938 1 44.22 548 GLY A C 1
ATOM 41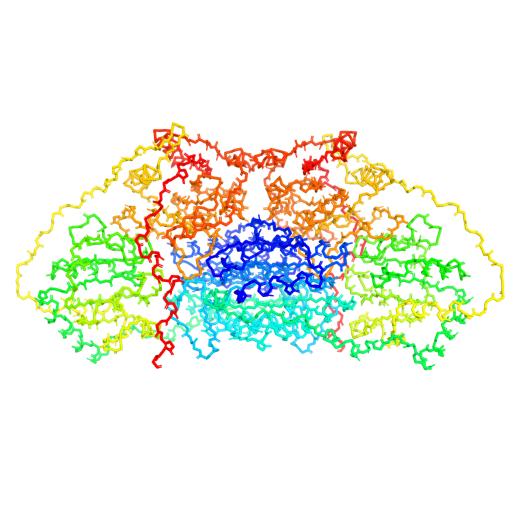46 O O . GLY A 1 548 ? 20.422 -13.438 -17.016 1 44.22 548 GLY A O 1
ATOM 4147 N N . PRO A 1 549 ? 19.75 -15.25 -18.031 1 42.19 549 PRO A N 1
ATOM 4148 C CA . PRO A 1 549 ? 19.703 -14.531 -19.312 1 42.19 549 PRO A CA 1
ATOM 4149 C C . PRO A 1 549 ? 18.547 -13.531 -19.375 1 42.19 549 PRO A C 1
ATOM 4151 O O . PRO A 1 549 ? 18.516 -12.68 -20.266 1 42.19 549 PRO A O 1
ATOM 4154 N N . SER A 1 550 ? 17.594 -13.688 -18.656 1 41.47 550 SER A N 1
ATOM 4155 C CA . SER A 1 550 ? 16.391 -12.891 -18.875 1 41.47 550 SER A CA 1
ATOM 4156 C C . SER A 1 550 ? 16.594 -11.445 -18.453 1 41.47 550 SER A C 1
ATOM 4158 O O . SER A 1 550 ? 16.078 -10.523 -19.078 1 41.47 550 SER A O 1
ATOM 4160 N N . LEU A 1 551 ? 17.172 -11.211 -17.312 1 40.94 551 LEU A N 1
ATOM 4161 C CA . LEU A 1 551 ? 17.344 -9.836 -16.875 1 40.94 551 LEU A CA 1
ATOM 4162 C C . LEU A 1 551 ? 18.344 -9.102 -17.766 1 40.94 551 LEU A C 1
ATOM 4164 O O . LEU A 1 551 ? 18.391 -7.871 -17.766 1 40.94 551 LEU A O 1
ATOM 4168 N N . THR A 1 552 ? 19.172 -9.914 -18.609 1 36.22 552 THR A N 1
ATOM 4169 C CA . THR A 1 552 ? 20.203 -9.336 -19.453 1 36.22 552 THR A CA 1
ATOM 4170 C C . THR A 1 552 ? 19.781 -9.32 -20.922 1 36.22 552 THR A C 1
ATOM 4172 O O . THR A 1 552 ? 20.469 -8.766 -21.781 1 36.22 552 THR A O 1
ATOM 4175 N N . SER A 1 553 ? 18.844 -9.984 -21.375 1 34.75 553 SER A N 1
ATOM 4176 C CA . SER A 1 553 ? 18.594 -10.188 -22.797 1 34.75 553 SER A CA 1
ATOM 4177 C C . SER A 1 553 ? 17.984 -8.945 -23.438 1 34.75 553 SER A C 1
ATOM 4179 O O . SER A 1 553 ? 17.594 -8.961 -24.609 1 34.75 553 SER A O 1
ATOM 4181 N N . GLU A 1 554 ? 17.797 -7.961 -22.828 1 35.31 554 GLU A N 1
ATOM 4182 C CA . GLU A 1 554 ? 17.281 -6.844 -23.609 1 35.31 554 GLU A CA 1
ATOM 4183 C C . GLU A 1 554 ? 18.266 -6.445 -24.719 1 35.31 554 GLU A C 1
ATOM 4185 O O . GLU A 1 554 ? 18.031 -5.469 -25.438 1 35.31 554 GLU A O 1
ATOM 4190 N N . ASN A 1 555 ? 19.391 -7.004 -24.859 1 28.64 555 ASN A N 1
ATOM 4191 C CA . ASN A 1 555 ? 20.328 -6.477 -25.844 1 28.64 555 ASN A CA 1
ATOM 4192 C C . ASN A 1 555 ? 19.953 -6.879 -27.266 1 28.64 555 ASN A C 1
ATOM 4194 O O . ASN A 1 555 ? 20.609 -6.484 -28.219 1 28.64 555 ASN A O 1
ATOM 4198 N N . ALA A 1 556 ? 19.312 -8.078 -27.688 1 31.36 556 ALA A N 1
ATOM 4199 C CA . ALA A 1 556 ? 19.438 -8.555 -29.062 1 31.36 556 ALA A CA 1
ATOM 4200 C C . ALA A 1 556 ? 18.547 -7.746 -30 1 31.36 556 ALA A C 1
ATOM 4202 O O . ALA A 1 556 ? 18.75 -7.742 -31.203 1 31.36 556 ALA A O 1
ATOM 4203 N N . THR A 1 557 ? 17.328 -7.258 -29.672 1 28.98 557 THR A N 1
ATOM 4204 C CA . THR A 1 557 ? 16.516 -6.938 -30.828 1 28.98 557 THR A CA 1
ATOM 4205 C C . THR A 1 557 ? 16.812 -5.523 -31.328 1 28.98 557 THR A C 1
ATOM 4207 O O . THR A 1 557 ? 16.141 -5.027 -32.25 1 28.98 557 THR A O 1
ATOM 4210 N N . CYS A 1 558 ? 17.609 -4.758 -30.688 1 25.66 558 CYS A N 1
ATOM 4211 C CA . CYS A 1 558 ? 17.75 -3.453 -31.328 1 25.66 558 CYS A CA 1
ATOM 4212 C C . CYS A 1 558 ? 18.734 -3.516 -32.5 1 25.66 558 CYS A C 1
ATOM 4214 O O . CYS A 1 558 ? 19.016 -2.496 -33.125 1 25.66 558 CYS A O 1
ATOM 4216 N N . SER A 1 559 ? 19.609 -4.488 -32.5 1 19.44 559 SER A N 1
ATOM 4217 C CA . SER A 1 559 ? 20.547 -4.383 -33.625 1 19.44 559 SER A CA 1
ATOM 4218 C C . SER A 1 559 ? 19.891 -4.809 -34.938 1 19.44 559 SER A C 1
ATOM 4220 O O . SER A 1 559 ? 20.516 -4.762 -35.969 1 19.44 559 SER A O 1
ATOM 4222 N N . LYS A 1 560 ? 18.844 -5.516 -35.031 1 23.11 560 LYS A N 1
ATOM 4223 C CA . LYS A 1 560 ? 18.453 -5.699 -36.406 1 23.11 560 LYS A CA 1
ATOM 4224 C C . LYS A 1 560 ? 17.672 -4.496 -36.938 1 23.11 560 LYS A C 1
ATOM 4226 O O . LYS A 1 560 ? 16.781 -3.992 -36.25 1 23.11 560 LYS A O 1
ATOM 4231 N N . MET B 1 1 ? 33.438 8.586 -19.328 1 88.5 1 MET B N 1
ATOM 4232 C CA . MET B 1 1 ? 32.062 8.047 -19.484 1 88.5 1 MET B CA 1
ATOM 4233 C C . MET B 1 1 ? 31.547 7.531 -18.141 1 88.5 1 MET B C 1
ATOM 4235 O O . MET B 1 1 ? 32.312 7.199 -17.25 1 88.5 1 MET B O 1
ATOM 4239 N N . GLN B 1 2 ? 30.344 7.723 -18 1 93.44 2 GLN B N 1
ATOM 4240 C CA . GLN B 1 2 ? 29.641 7.207 -16.828 1 93.44 2 GLN B CA 1
ATOM 4241 C C . GLN B 1 2 ? 28.328 6.543 -17.203 1 93.44 2 GLN B C 1
ATOM 4243 O O . GLN B 1 2 ? 27.891 6.629 -18.359 1 93.44 2 GLN B O 1
ATOM 4248 N N . THR B 1 3 ? 27.766 5.832 -16.328 1 96.81 3 THR B N 1
ATOM 4249 C CA . THR B 1 3 ? 26.484 5.211 -16.641 1 96.81 3 THR B CA 1
ATOM 4250 C C . THR B 1 3 ? 25.359 6.219 -16.516 1 96.81 3 THR B C 1
ATOM 4252 O O . THR B 1 3 ? 25.516 7.258 -15.859 1 96.81 3 THR B O 1
ATOM 4255 N N . TYR B 1 4 ? 24.234 5.98 -17.188 1 97.75 4 TYR B N 1
ATOM 4256 C CA . TYR B 1 4 ? 23.047 6.812 -16.984 1 97.75 4 TYR B CA 1
ATOM 4257 C C . TYR B 1 4 ? 22.625 6.832 -15.523 1 97.75 4 TYR B C 1
ATOM 4259 O O . TYR B 1 4 ? 22.156 7.855 -15.016 1 97.75 4 TYR B O 1
ATOM 4267 N N . ALA B 1 5 ? 22.781 5.703 -14.852 1 98 5 ALA B N 1
ATOM 4268 C CA . ALA B 1 5 ? 22.5 5.652 -13.422 1 98 5 ALA B CA 1
ATOM 4269 C C . ALA B 1 5 ? 23.344 6.664 -12.648 1 98 5 ALA B C 1
ATOM 4271 O O . ALA B 1 5 ? 22.812 7.414 -11.82 1 98 5 ALA B O 1
ATOM 4272 N N . ASP B 1 6 ? 24.594 6.707 -12.953 1 97.5 6 ASP B N 1
ATOM 4273 C CA . ASP B 1 6 ? 25.516 7.648 -12.305 1 97.5 6 ASP B CA 1
ATOM 4274 C C . ASP B 1 6 ? 25.109 9.094 -12.602 1 97.5 6 ASP B C 1
ATOM 4276 O O . ASP B 1 6 ? 25.156 9.953 -11.719 1 97.5 6 ASP B O 1
ATOM 4280 N N . ALA B 1 7 ? 24.766 9.336 -13.828 1 97.25 7 ALA B N 1
ATOM 4281 C CA . ALA B 1 7 ? 24.391 10.68 -14.25 1 97.25 7 ALA B CA 1
ATOM 4282 C C . ALA B 1 7 ? 23.141 11.156 -13.508 1 97.25 7 ALA B C 1
ATOM 4284 O O . ALA B 1 7 ? 23.062 12.32 -13.109 1 97.25 7 ALA B O 1
ATOM 4285 N N . ILE B 1 8 ? 22.172 10.297 -13.352 1 97.81 8 ILE B N 1
ATOM 4286 C CA . ILE B 1 8 ? 20.938 10.633 -12.656 1 97.81 8 ILE B CA 1
ATOM 4287 C C . ILE B 1 8 ? 21.25 10.945 -11.188 1 97.81 8 ILE B C 1
ATOM 4289 O O . ILE B 1 8 ? 20.781 11.953 -10.648 1 97.81 8 ILE B O 1
ATOM 4293 N N . VAL B 1 9 ? 22.031 10.117 -10.555 1 98 9 VAL B N 1
ATOM 4294 C CA . VAL B 1 9 ? 22.359 10.297 -9.148 1 98 9 VAL B CA 1
ATOM 4295 C C . VAL B 1 9 ? 23.156 11.578 -8.961 1 98 9 VAL B C 1
ATOM 4297 O O . VAL B 1 9 ? 22.953 12.312 -7.988 1 98 9 VAL B O 1
ATOM 4300 N N . GLN B 1 10 ? 24.078 11.867 -9.891 1 96.5 10 GLN B N 1
ATOM 4301 C CA . GLN B 1 10 ? 24.828 13.117 -9.852 1 96.5 10 GLN B CA 1
ATOM 4302 C C . GLN B 1 10 ? 23.906 14.32 -9.977 1 96.5 10 GLN B C 1
ATOM 4304 O O . GLN B 1 10 ? 24.109 15.344 -9.312 1 96.5 10 GLN B O 1
ATOM 4309 N N . SER B 1 11 ? 22.922 14.18 -10.828 1 96.31 11 SER B N 1
ATOM 4310 C CA . SER B 1 11 ? 21.938 15.25 -10.992 1 96.31 11 SER B CA 1
ATOM 4311 C C . SER B 1 11 ? 21.188 15.508 -9.688 1 96.31 11 SER B C 1
ATOM 4313 O O . SER B 1 11 ? 20.859 16.656 -9.367 1 96.31 11 SER B O 1
ATOM 4315 N N . LEU B 1 12 ? 20.875 14.5 -8.93 1 97.56 12 LEU B N 1
ATOM 4316 C CA . LEU B 1 12 ? 20.203 14.648 -7.648 1 97.56 12 LEU B CA 1
ATOM 4317 C C . LEU B 1 12 ? 21.078 15.43 -6.668 1 97.56 12 LEU B C 1
ATOM 4319 O O . LEU B 1 12 ? 20.594 16.344 -5.988 1 97.56 12 LEU B O 1
ATOM 4323 N N . SER B 1 13 ? 22.344 15.062 -6.648 1 95.62 13 SER B N 1
ATOM 4324 C CA . SER B 1 13 ? 23.281 15.719 -5.746 1 95.62 13 SER B CA 1
ATOM 4325 C C . SER B 1 13 ? 23.406 17.203 -6.07 1 95.62 13 SER B C 1
ATOM 4327 O O . SER B 1 13 ? 23.594 18.031 -5.168 1 95.62 13 SER B O 1
ATOM 4329 N N . SER B 1 14 ? 23.281 17.516 -7.289 1 93.56 14 SER B N 1
ATOM 4330 C CA . SER B 1 14 ? 23.484 18.891 -7.738 1 93.56 14 SER B CA 1
ATOM 4331 C C . SER B 1 14 ? 22.391 19.812 -7.199 1 93.56 14 SER B C 1
ATOM 4333 O O . SER B 1 14 ? 22.578 21.031 -7.094 1 93.56 14 SER B O 1
ATOM 4335 N N . VAL B 1 15 ? 21.25 19.25 -6.828 1 95 15 VAL B N 1
ATOM 4336 C CA . VAL B 1 15 ? 20.172 20.094 -6.32 1 95 15 VAL B CA 1
ATOM 4337 C C . VAL B 1 15 ? 20.047 19.922 -4.809 1 95 15 VAL B C 1
ATOM 4339 O O . VAL B 1 15 ? 19.016 20.25 -4.215 1 95 15 VAL B O 1
ATOM 4342 N N . GLY B 1 16 ? 21.031 19.328 -4.219 1 94.81 16 GLY B N 1
ATOM 4343 C CA . GLY B 1 16 ? 21.109 19.281 -2.77 1 94.81 16 GLY B CA 1
ATOM 4344 C C . GLY B 1 16 ? 20.391 18.078 -2.176 1 94.81 16 GLY B C 1
ATOM 4345 O O . GLY B 1 16 ? 20.156 18.016 -0.965 1 94.81 16 GLY B O 1
ATOM 4346 N N . CYS B 1 17 ? 20.016 17.109 -2.984 1 97.94 17 CYS B N 1
ATOM 4347 C CA . CYS B 1 17 ? 19.438 15.883 -2.465 1 97.94 17 CYS B CA 1
ATOM 4348 C C . CYS B 1 17 ? 20.469 15.086 -1.676 1 97.94 17 CYS B C 1
ATOM 4350 O O . CYS B 1 17 ? 21.5 14.68 -2.219 1 97.94 17 CYS B O 1
ATOM 4352 N N . ASP B 1 18 ? 20.156 14.859 -0.413 1 98.25 18 ASP B N 1
ATOM 4353 C CA . ASP B 1 18 ? 21.156 14.18 0.4 1 98.25 18 ASP B CA 1
ATOM 4354 C C . ASP B 1 18 ? 20.625 12.859 0.944 1 98.25 18 ASP B C 1
ATOM 4356 O O . ASP B 1 18 ? 21.359 12.078 1.547 1 98.25 18 ASP B O 1
ATOM 4360 N N . LYS B 1 19 ? 19.359 12.547 0.751 1 98.62 19 LYS B N 1
ATOM 4361 C CA . LYS B 1 19 ? 18.797 11.289 1.242 1 98.62 19 LYS B CA 1
ATOM 4362 C C . LYS B 1 19 ? 17.875 10.656 0.198 1 98.62 19 LYS B C 1
ATOM 4364 O O . LYS B 1 19 ? 17.125 11.352 -0.477 1 98.62 19 LYS B O 1
ATOM 4369 N N . ALA B 1 20 ? 17.938 9.391 0.075 1 98.75 20 ALA B N 1
ATOM 4370 C CA . ALA B 1 20 ? 17.078 8.562 -0.78 1 98.75 20 ALA B CA 1
ATOM 4371 C C . ALA B 1 20 ? 16.453 7.426 0.012 1 98.75 20 ALA B C 1
ATOM 4373 O O . ALA B 1 20 ? 17.125 6.754 0.793 1 98.75 20 ALA B O 1
ATOM 4374 N N . PHE B 1 21 ? 15.148 7.281 -0.142 1 98.69 21 PHE B N 1
ATOM 4375 C CA . PHE B 1 21 ? 14.375 6.242 0.527 1 98.69 21 PHE B CA 1
ATOM 4376 C C . PHE B 1 21 ? 13.758 5.285 -0.489 1 98.69 21 PHE B C 1
ATOM 4378 O O . PHE B 1 21 ? 13.234 5.719 -1.519 1 98.69 21 PHE B O 1
ATOM 4385 N N . GLY B 1 22 ? 13.82 3.988 -0.251 1 97.75 22 GLY B N 1
ATOM 4386 C CA . GLY B 1 22 ? 13.148 3.123 -1.204 1 97.75 22 GLY B CA 1
ATOM 4387 C C . GLY B 1 22 ? 13.43 1.649 -0.977 1 97.75 22 GLY B C 1
ATOM 4388 O O . GLY B 1 22 ? 13.82 1.248 0.122 1 97.75 22 GLY B O 1
ATOM 4389 N N . ILE B 1 23 ? 12.977 0.829 -1.935 1 96.12 23 ILE B N 1
ATOM 4390 C CA . ILE B 1 23 ? 13.219 -0.61 -1.985 1 96.12 23 ILE B CA 1
ATOM 4391 C C . ILE B 1 23 ? 13.805 -0.988 -3.342 1 96.12 23 ILE B C 1
ATOM 4393 O O . ILE B 1 23 ? 13.242 -0.652 -4.387 1 96.12 23 ILE B O 1
ATOM 4397 N N . SER B 1 24 ? 14.875 -1.702 -3.283 1 93 24 SER B N 1
ATOM 4398 C CA . SER B 1 24 ? 15.531 -2.072 -4.531 1 93 24 SER B CA 1
ATOM 4399 C C . SER B 1 24 ? 14.852 -3.275 -5.18 1 93 24 SER B C 1
ATOM 4401 O O . SER B 1 24 ? 13.969 -3.893 -4.582 1 93 24 SER B O 1
ATOM 4403 N N . GLY B 1 25 ? 15.234 -3.584 -6.363 1 92.81 25 GLY B N 1
ATOM 4404 C CA . GLY B 1 25 ? 14.766 -4.676 -7.203 1 92.81 25 GLY B CA 1
ATOM 4405 C C . GLY B 1 25 ? 15.508 -4.777 -8.523 1 92.81 25 GLY B C 1
ATOM 4406 O O . GLY B 1 25 ? 16.438 -4 -8.781 1 92.81 25 GLY B O 1
ATOM 4407 N N . GLY B 1 26 ? 15.109 -5.742 -9.234 1 90.31 26 GLY B N 1
ATOM 4408 C CA . GLY B 1 26 ? 15.836 -6.051 -10.461 1 90.31 26 GLY B CA 1
ATOM 4409 C C . GLY B 1 26 ? 15.898 -4.883 -11.43 1 90.31 26 GLY B C 1
ATOM 4410 O O . GLY B 1 26 ? 16.969 -4.547 -11.938 1 90.31 26 GLY B O 1
ATOM 4411 N N . ASN B 1 27 ? 14.836 -4.184 -11.617 1 93.38 27 ASN B N 1
ATOM 4412 C CA . ASN B 1 27 ? 14.742 -3.174 -12.664 1 93.38 27 ASN B CA 1
ATOM 4413 C C . ASN B 1 27 ? 15.344 -1.845 -12.219 1 93.38 27 ASN B C 1
ATOM 4415 O O . ASN B 1 27 ? 15.562 -0.949 -13.031 1 93.38 27 ASN B O 1
ATOM 4419 N N . ILE B 1 28 ? 15.727 -1.733 -10.922 1 96.19 28 ILE B N 1
ATOM 4420 C CA . ILE B 1 28 ? 16.281 -0.483 -10.414 1 96.19 28 ILE B CA 1
ATOM 4421 C C . ILE B 1 28 ? 17.656 -0.741 -9.805 1 96.19 28 ILE B C 1
ATOM 4423 O O . ILE B 1 28 ? 18.219 0.13 -9.141 1 96.19 28 ILE B O 1
ATOM 4427 N N . TYR B 1 29 ? 18.234 -1.917 -10.055 1 95.81 29 TYR B N 1
ATOM 4428 C CA . TYR B 1 29 ? 19.469 -2.363 -9.414 1 95.81 29 TYR B CA 1
ATOM 4429 C C . TYR B 1 29 ? 20.594 -1.379 -9.664 1 95.81 29 TYR B C 1
ATOM 4431 O O . TYR B 1 29 ? 21.312 -1 -8.734 1 95.81 29 TYR B O 1
ATOM 4439 N N . HIS B 1 30 ? 20.766 -0.882 -10.883 1 96.44 30 HIS B N 1
ATOM 4440 C CA . HIS B 1 30 ? 21.906 -0.03 -11.227 1 96.44 30 HIS B CA 1
ATOM 4441 C C . HIS B 1 30 ? 21.766 1.353 -10.594 1 96.44 30 HIS B C 1
ATOM 4443 O O . HIS B 1 30 ? 22.766 1.979 -10.234 1 96.44 30 HIS B O 1
ATOM 4449 N N . ILE B 1 31 ? 20.5 1.824 -10.453 1 97.56 31 ILE B N 1
ATOM 4450 C CA . ILE B 1 31 ? 20.25 3.08 -9.75 1 97.56 31 ILE B CA 1
ATOM 4451 C C . ILE B 1 31 ? 20.609 2.922 -8.273 1 97.56 31 ILE B C 1
ATOM 4453 O O . ILE B 1 31 ? 21.266 3.791 -7.691 1 97.56 31 ILE B O 1
ATOM 4457 N N . TRP B 1 32 ? 20.156 1.779 -7.734 1 96.38 32 TRP B N 1
ATOM 4458 C CA . TRP B 1 32 ? 20.469 1.491 -6.336 1 96.38 32 TRP B CA 1
ATOM 4459 C C . TRP B 1 32 ? 21.969 1.439 -6.102 1 96.38 32 TRP B C 1
ATOM 4461 O O . TRP B 1 32 ? 22.469 1.986 -5.117 1 96.38 32 TRP B O 1
ATOM 4471 N N . LYS B 1 33 ? 22.672 0.825 -6.984 1 96.5 33 LYS B N 1
ATOM 4472 C CA . LYS B 1 33 ? 24.125 0.725 -6.898 1 96.5 33 LYS B CA 1
ATOM 4473 C C . LYS B 1 33 ? 24.766 2.098 -7.012 1 96.5 33 LYS B C 1
ATOM 4475 O O . LYS B 1 33 ? 25.688 2.422 -6.25 1 96.5 33 LYS B O 1
ATOM 4480 N N . ALA B 1 34 ? 24.297 2.891 -7.949 1 97.69 34 ALA B N 1
ATOM 4481 C CA . ALA B 1 34 ? 24.812 4.242 -8.117 1 97.69 34 ALA B CA 1
ATOM 4482 C C . ALA B 1 34 ? 24.562 5.086 -6.871 1 97.69 34 ALA B C 1
ATOM 4484 O O . ALA B 1 34 ? 25.438 5.844 -6.438 1 97.69 34 ALA B O 1
ATOM 4485 N N . LEU B 1 35 ? 23.391 4.988 -6.281 1 97.88 35 LEU B N 1
ATOM 4486 C CA . LEU B 1 35 ? 23.047 5.699 -5.051 1 97.88 35 LEU B CA 1
ATOM 4487 C C . LEU B 1 35 ? 23.984 5.289 -3.92 1 97.88 35 LEU B C 1
ATOM 4489 O O . LEU B 1 35 ? 24.5 6.145 -3.188 1 97.88 35 LEU B O 1
ATOM 4493 N N . HIS B 1 36 ? 24.25 3.998 -3.83 1 95.94 36 HIS B N 1
ATOM 4494 C CA . HIS B 1 36 ? 25.078 3.455 -2.752 1 95.94 36 HIS B CA 1
ATOM 4495 C C . HIS B 1 36 ? 26.5 3.988 -2.826 1 95.94 36 HIS B C 1
ATOM 4497 O O . HIS B 1 36 ? 27.172 4.145 -1.799 1 95.94 36 HIS B O 1
ATOM 4503 N N . HIS B 1 37 ? 26.953 4.344 -3.979 1 95.94 37 HIS B N 1
ATOM 4504 C CA . HIS B 1 37 ? 28.328 4.805 -4.164 1 95.94 37 HIS B CA 1
ATOM 4505 C C . HIS B 1 37 ? 28.406 6.328 -4.133 1 95.94 37 HIS B C 1
ATOM 4507 O O . HIS B 1 37 ? 29.484 6.898 -4.254 1 95.94 37 HIS B O 1
ATOM 4513 N N . SER B 1 38 ? 27.328 6.93 -3.951 1 97 38 SER B N 1
ATOM 4514 C CA . SER B 1 38 ? 27.281 8.391 -3.93 1 97 38 SER B CA 1
ATOM 4515 C C . SER B 1 38 ? 27.328 8.922 -2.502 1 97 38 SER B C 1
ATOM 4517 O O . SER B 1 38 ? 27.516 8.156 -1.554 1 97 38 SER B O 1
ATOM 4519 N N . ASP B 1 39 ? 27.188 10.312 -2.404 1 96.69 39 ASP B N 1
ATOM 4520 C CA . ASP B 1 39 ? 27.156 10.953 -1.094 1 96.69 39 ASP B CA 1
ATOM 4521 C C . ASP B 1 39 ? 25.734 11.031 -0.557 1 96.69 39 ASP B C 1
ATOM 4523 O O . ASP B 1 39 ? 25.5 11.555 0.534 1 96.69 39 ASP B O 1
ATOM 4527 N N . ILE B 1 40 ? 24.828 10.5 -1.314 1 98.12 40 ILE B N 1
ATOM 4528 C CA . ILE B 1 40 ? 23.438 10.469 -0.877 1 98.12 40 ILE B CA 1
ATOM 4529 C C . ILE B 1 40 ? 23.219 9.289 0.073 1 98.12 40 ILE B C 1
ATOM 4531 O O . ILE B 1 40 ? 23.531 8.148 -0.261 1 98.12 40 ILE B O 1
ATOM 4535 N N . ALA B 1 41 ? 22.766 9.547 1.306 1 98.12 41 ALA B N 1
ATOM 4536 C CA . ALA B 1 41 ? 22.438 8.469 2.234 1 98.12 41 ALA B CA 1
ATOM 4537 C C . ALA B 1 41 ? 21.234 7.668 1.748 1 98.12 41 ALA B C 1
ATOM 4539 O O . ALA B 1 41 ? 20.203 8.25 1.409 1 98.12 41 ALA B O 1
ATOM 4540 N N . VAL B 1 42 ? 21.391 6.402 1.703 1 97.88 42 VAL B N 1
ATOM 4541 C CA . VAL B 1 42 ? 20.344 5.551 1.162 1 97.88 42 VAL B CA 1
ATOM 4542 C C . VAL B 1 42 ? 19.672 4.777 2.295 1 97.88 42 VAL B C 1
ATOM 4544 O O . VAL B 1 42 ? 20.344 4.133 3.102 1 97.88 42 VAL B O 1
ATOM 4547 N N . TYR B 1 43 ? 18.391 4.852 2.371 1 97.81 43 TYR B N 1
ATOM 4548 C CA . TYR B 1 43 ? 17.594 4.156 3.369 1 97.81 43 TYR B CA 1
ATOM 4549 C C . TYR B 1 43 ? 16.703 3.098 2.715 1 97.81 43 TYR B C 1
ATOM 4551 O O . TYR B 1 43 ? 15.719 3.426 2.051 1 97.81 43 TYR B O 1
ATOM 4559 N N . HIS B 1 44 ? 17.031 1.87 2.922 1 96.56 44 HIS B N 1
ATOM 4560 C CA . HIS B 1 44 ? 16.266 0.742 2.4 1 96.56 44 HIS B CA 1
ATOM 4561 C C . HIS B 1 44 ? 15.086 0.404 3.311 1 96.56 44 HIS B C 1
ATOM 4563 O O . HIS B 1 44 ? 15.242 -0.328 4.289 1 96.56 44 HIS B O 1
ATOM 4569 N N . CYS B 1 45 ? 13.891 0.835 2.887 1 97.25 45 CYS B N 1
ATOM 4570 C CA . CYS B 1 45 ? 12.688 0.729 3.709 1 97.25 45 CYS B CA 1
ATOM 4571 C C . CYS B 1 45 ? 12.031 -0.633 3.533 1 97.25 45 CYS B C 1
ATOM 4573 O O . CYS B 1 45 ? 12.586 -1.522 2.893 1 97.25 45 CYS B O 1
ATOM 4575 N N . ARG B 1 46 ? 10.922 -0.859 4.238 1 97.38 46 ARG B N 1
ATOM 4576 C CA . ARG B 1 46 ? 10.258 -2.156 4.188 1 97.38 46 ARG B CA 1
ATOM 4577 C C . ARG B 1 46 ? 9.094 -2.135 3.199 1 97.38 46 ARG B C 1
ATOM 4579 O O . ARG B 1 46 ? 8.75 -3.164 2.613 1 97.38 46 ARG B O 1
ATOM 4586 N N . HIS B 1 47 ? 8.477 -1.009 2.98 1 98.12 47 HIS B N 1
ATOM 4587 C CA . HIS B 1 47 ? 7.383 -0.835 2.033 1 98.12 47 HIS B CA 1
ATOM 4588 C C . HIS B 1 47 ? 7.543 0.456 1.237 1 98.12 47 HIS B C 1
ATOM 4590 O O . HIS B 1 47 ? 7.984 1.474 1.779 1 98.12 47 HIS B O 1
ATOM 4596 N N . GLN B 1 48 ? 7.121 0.489 0.015 1 98.44 48 GLN B N 1
ATOM 4597 C CA . GLN B 1 48 ? 7.32 1.637 -0.864 1 98.44 48 GLN B CA 1
ATOM 4598 C C . GLN B 1 48 ? 6.508 2.838 -0.39 1 98.44 48 GLN B C 1
ATOM 4600 O O . GLN B 1 48 ? 6.961 3.98 -0.488 1 98.44 48 GLN B O 1
ATOM 4605 N N . SER B 1 49 ? 5.254 2.635 0.077 1 97.94 49 SER B N 1
ATOM 4606 C CA . SER B 1 49 ? 4.508 3.756 0.64 1 97.94 49 SER B CA 1
ATOM 4607 C C . SER B 1 49 ? 5.211 4.324 1.87 1 97.94 49 SER B C 1
ATOM 4609 O O . SER B 1 49 ? 5.219 5.539 2.082 1 97.94 49 SER B O 1
ATOM 4611 N N . GLY B 1 50 ? 5.762 3.455 2.738 1 98.31 50 GLY B N 1
ATOM 4612 C CA . GLY B 1 50 ? 6.531 3.91 3.885 1 98.31 50 GLY B CA 1
ATOM 4613 C C . GLY B 1 50 ? 7.73 4.754 3.5 1 98.31 50 GLY B C 1
ATOM 4614 O O . GLY B 1 50 ? 8.023 5.766 4.145 1 98.31 50 GLY B O 1
ATOM 4615 N N . ALA B 1 51 ? 8.391 4.344 2.436 1 98.75 51 ALA B N 1
ATOM 4616 C CA . ALA B 1 51 ? 9.516 5.113 1.91 1 98.75 51 ALA B CA 1
ATOM 4617 C C . ALA B 1 51 ? 9.07 6.504 1.468 1 98.75 51 ALA B C 1
ATOM 4619 O O . ALA B 1 51 ? 9.734 7.5 1.779 1 98.75 51 ALA B O 1
ATOM 4620 N N . ALA B 1 52 ? 7.961 6.531 0.772 1 98.75 52 ALA B N 1
ATOM 4621 C CA . ALA B 1 52 ? 7.453 7.801 0.267 1 98.75 52 ALA B CA 1
ATOM 4622 C C . ALA B 1 52 ? 7.035 8.719 1.413 1 98.75 52 ALA B C 1
ATOM 4624 O O . ALA B 1 52 ? 7.309 9.922 1.384 1 98.75 52 ALA B O 1
ATOM 4625 N N . PHE B 1 53 ? 6.379 8.172 2.436 1 98.75 53 PHE B N 1
ATOM 4626 C CA . PHE B 1 53 ? 5.973 8.961 3.594 1 98.75 53 PHE B CA 1
ATOM 4627 C C . PHE B 1 53 ? 7.188 9.516 4.324 1 98.75 53 PHE B C 1
ATOM 4629 O O . PHE B 1 53 ? 7.211 10.688 4.695 1 98.75 53 PHE B O 1
ATOM 4636 N N . ALA B 1 54 ? 8.195 8.68 4.512 1 98.88 54 ALA B N 1
ATOM 4637 C CA . ALA B 1 54 ? 9.414 9.109 5.191 1 98.88 54 ALA B CA 1
ATOM 4638 C C . ALA B 1 54 ? 10.117 10.211 4.398 1 98.88 54 ALA B C 1
ATOM 4640 O O . ALA B 1 54 ? 10.523 11.227 4.965 1 98.88 54 ALA B O 1
ATOM 4641 N N . ALA B 1 55 ? 10.219 10.016 3.113 1 98.88 55 ALA B N 1
ATOM 4642 C CA . ALA B 1 55 ? 10.852 11.008 2.248 1 98.88 55 ALA B CA 1
ATOM 4643 C C . ALA B 1 55 ? 10.086 12.328 2.271 1 98.88 55 ALA B C 1
ATOM 4645 O O . ALA B 1 55 ? 10.695 13.398 2.324 1 98.88 55 ALA B O 1
ATOM 4646 N N . ALA B 1 56 ? 8.789 12.242 2.219 1 98.44 56 ALA B N 1
ATOM 4647 C CA . ALA B 1 56 ? 7.945 13.438 2.197 1 98.44 56 ALA B CA 1
ATOM 4648 C C . ALA B 1 56 ? 8.141 14.266 3.463 1 98.44 56 ALA B C 1
ATOM 4650 O O . ALA B 1 56 ? 8.336 15.484 3.393 1 98.44 56 ALA B O 1
ATOM 4651 N N . GLU B 1 57 ? 8.086 13.594 4.605 1 98.31 57 GLU B N 1
ATOM 4652 C CA . GLU B 1 57 ? 8.188 14.328 5.867 1 98.31 57 GLU B CA 1
ATOM 4653 C C . GLU B 1 57 ? 9.594 14.891 6.062 1 98.31 57 GLU B C 1
ATOM 4655 O O . GLU B 1 57 ? 9.766 15.977 6.613 1 98.31 57 GLU B O 1
ATOM 4660 N N . TYR B 1 58 ? 10.641 14.172 5.594 1 98.5 58 TYR B N 1
ATOM 4661 C CA . TYR B 1 58 ? 11.992 14.711 5.609 1 98.5 58 TYR B CA 1
ATOM 4662 C C . TYR B 1 58 ? 12.086 15.969 4.754 1 98.5 58 TYR B C 1
ATOM 4664 O O . TYR B 1 58 ? 12.648 16.984 5.184 1 98.5 58 TYR B O 1
ATOM 4672 N N . SER B 1 59 ? 11.555 15.859 3.576 1 98.25 59 SER B N 1
ATOM 4673 C CA . SER B 1 59 ? 11.586 16.969 2.633 1 98.25 59 SER B CA 1
ATOM 4674 C C . SER B 1 59 ? 10.867 18.203 3.193 1 98.25 59 SER B C 1
ATOM 4676 O O . SER B 1 59 ? 11.391 19.312 3.127 1 98.25 59 SER B O 1
ATOM 4678 N N . ILE B 1 60 ? 9.703 18 3.764 1 96.25 60 ILE B N 1
ATOM 4679 C CA . ILE B 1 60 ? 8.898 19.094 4.273 1 96.25 60 ILE B CA 1
ATOM 4680 C C . ILE B 1 60 ? 9.594 19.734 5.473 1 96.25 60 ILE B C 1
ATOM 4682 O O . ILE B 1 60 ? 9.648 20.969 5.582 1 96.25 60 ILE B O 1
ATOM 4686 N N . GLN B 1 61 ? 10.164 18.922 6.316 1 95.19 61 GLN B N 1
ATOM 4687 C CA . GLN B 1 61 ? 10.805 19.422 7.531 1 95.19 61 GLN B CA 1
ATOM 4688 C C . GLN B 1 61 ? 12.07 20.203 7.203 1 95.19 61 GLN B C 1
ATOM 4690 O O . GLN B 1 61 ? 12.391 21.188 7.883 1 95.19 61 GLN B O 1
ATOM 4695 N N . THR B 1 62 ? 12.773 19.812 6.137 1 95.56 62 THR B N 1
ATOM 4696 C CA . THR B 1 62 ? 14.094 20.391 5.887 1 95.56 62 THR B CA 1
ATOM 4697 C C . THR B 1 62 ? 14.039 21.391 4.734 1 95.56 62 THR B C 1
ATOM 4699 O O . THR B 1 62 ? 14.945 22.203 4.57 1 95.56 62 THR B O 1
ATOM 4702 N N . GLY B 1 63 ? 13.031 21.219 3.896 1 94.75 63 GLY B N 1
ATOM 4703 C CA . GLY B 1 63 ? 12.977 22.016 2.682 1 94.75 63 GLY B CA 1
ATOM 4704 C C . GLY B 1 63 ? 13.82 21.453 1.558 1 94.75 63 GLY B C 1
ATOM 4705 O O . GLY B 1 63 ? 13.859 22.016 0.462 1 94.75 63 GLY B O 1
ATOM 4706 N N . LYS B 1 64 ? 14.438 20.297 1.765 1 96.69 64 LYS B N 1
ATOM 4707 C CA . LYS B 1 64 ? 15.344 19.703 0.781 1 96.69 64 LYS B CA 1
ATOM 4708 C C . LYS B 1 64 ? 14.586 18.781 -0.177 1 96.69 64 LYS B C 1
ATOM 4710 O O . LYS B 1 64 ? 13.5 18.312 0.142 1 96.69 64 LYS B O 1
ATOM 4715 N N . VAL B 1 65 ? 15.242 18.578 -1.313 1 98.06 65 VAL B N 1
ATOM 4716 C CA . VAL B 1 65 ? 14.781 17.562 -2.244 1 98.06 65 VAL B CA 1
ATOM 4717 C C . VAL B 1 65 ? 15.164 16.172 -1.723 1 98.06 65 VAL B C 1
ATOM 4719 O O . VAL B 1 65 ? 16.266 15.977 -1.229 1 98.06 65 VAL B O 1
ATOM 4722 N N . ALA B 1 66 ? 14.234 15.242 -1.712 1 98.69 66 ALA B N 1
ATOM 4723 C CA . ALA B 1 66 ? 14.5 13.852 -1.351 1 98.69 66 ALA B CA 1
ATOM 4724 C C . ALA B 1 66 ? 14.148 12.914 -2.496 1 98.69 66 ALA B C 1
ATOM 4726 O O . ALA B 1 66 ? 13.312 13.242 -3.342 1 98.69 66 ALA B O 1
ATOM 4727 N N . ALA B 1 67 ? 14.789 11.789 -2.555 1 98.81 67 ALA B N 1
ATOM 4728 C CA . ALA B 1 67 ? 14.516 10.812 -3.605 1 98.81 67 ALA B CA 1
ATOM 4729 C C . ALA B 1 67 ? 13.766 9.602 -3.049 1 98.81 67 ALA B C 1
ATOM 4731 O O . ALA B 1 67 ? 13.961 9.227 -1.89 1 98.81 67 ALA B O 1
ATOM 4732 N N . VAL B 1 68 ? 12.883 9.078 -3.828 1 98.88 68 VAL B N 1
ATOM 4733 C CA . VAL B 1 68 ? 12.234 7.793 -3.6 1 98.88 68 VAL B CA 1
ATOM 4734 C C . VAL B 1 68 ? 12.523 6.852 -4.766 1 98.88 68 VAL B C 1
ATOM 4736 O O . VAL B 1 68 ? 12.328 7.215 -5.93 1 98.88 68 VAL B O 1
ATOM 4739 N N . PHE B 1 69 ? 13.055 5.656 -4.48 1 98.69 69 PHE B N 1
ATOM 4740 C CA . PHE B 1 69 ? 13.375 4.734 -5.562 1 98.69 69 PHE B CA 1
ATOM 4741 C C . PHE B 1 69 ? 12.664 3.4 -5.363 1 98.69 69 PHE B C 1
ATOM 4743 O O . PHE B 1 69 ? 12.586 2.893 -4.246 1 98.69 69 PHE B O 1
ATOM 4750 N N . VAL B 1 70 ? 12.094 2.871 -6.395 1 98.44 70 VAL B N 1
ATOM 4751 C CA . VAL B 1 70 ? 11.391 1.592 -6.363 1 98.44 70 VAL B CA 1
ATOM 4752 C C . VAL B 1 70 ? 11.617 0.848 -7.68 1 98.44 70 VAL B C 1
ATOM 4754 O O . VAL B 1 70 ? 12.023 1.447 -8.68 1 98.44 70 VAL B O 1
ATOM 4757 N N . THR B 1 71 ? 11.406 -0.444 -7.613 1 96.44 71 THR B N 1
ATOM 4758 C CA . THR B 1 71 ? 11.484 -1.211 -8.852 1 96.44 71 THR B CA 1
ATOM 4759 C C . THR B 1 71 ? 10.281 -0.921 -9.742 1 96.44 71 THR B C 1
ATOM 4761 O O . THR B 1 71 ? 9.781 0.202 -9.766 1 96.44 71 THR B O 1
ATOM 4764 N N . SER B 1 72 ? 9.781 -1.834 -10.562 1 95.06 72 SER B N 1
ATOM 4765 C CA . SER B 1 72 ? 8.664 -1.67 -11.484 1 95.06 72 SER B CA 1
ATOM 4766 C C . SER B 1 72 ? 7.406 -2.342 -10.953 1 95.06 72 SER B C 1
ATOM 4768 O O . SER B 1 72 ? 7.414 -2.908 -9.852 1 95.06 72 SER B O 1
ATOM 4770 N N . GLY B 1 73 ? 6.324 -2.184 -11.648 1 94.75 73 GLY B N 1
ATOM 4771 C CA . GLY B 1 73 ? 5.094 -2.885 -11.328 1 94.75 73 GLY B CA 1
ATOM 4772 C C . GLY B 1 73 ? 4.555 -2.545 -9.945 1 94.75 73 GLY B C 1
ATOM 4773 O O . GLY B 1 73 ? 4.246 -1.386 -9.664 1 94.75 73 GLY B O 1
ATOM 4774 N N . PRO B 1 74 ? 4.582 -3.574 -9.047 1 96.19 74 PRO B N 1
ATOM 4775 C CA . PRO B 1 74 ? 4.066 -3.369 -7.691 1 96.19 74 PRO B CA 1
ATOM 4776 C C . PRO B 1 74 ? 4.852 -2.32 -6.91 1 96.19 74 PRO B C 1
ATOM 4778 O O . PRO B 1 74 ? 4.289 -1.625 -6.059 1 96.19 74 PRO B O 1
ATOM 4781 N N . GLY B 1 75 ? 6.164 -2.188 -7.195 1 97.25 75 GLY B N 1
ATOM 4782 C CA . GLY B 1 75 ? 6.914 -1.121 -6.551 1 97.25 75 GLY B CA 1
ATOM 4783 C C . GLY B 1 75 ? 6.305 0.251 -6.762 1 97.25 75 GLY B C 1
ATOM 4784 O O . GLY B 1 75 ? 6.219 1.049 -5.828 1 97.25 75 GLY B O 1
ATOM 4785 N N . ILE B 1 76 ? 5.883 0.484 -7.984 1 97.44 76 ILE B N 1
ATOM 4786 C CA . ILE B 1 76 ? 5.297 1.769 -8.352 1 97.44 76 ILE B CA 1
ATOM 4787 C C . ILE B 1 76 ? 3.908 1.899 -7.734 1 97.44 76 ILE B C 1
ATOM 4789 O O . ILE B 1 76 ? 3.6 2.904 -7.09 1 97.44 76 ILE B O 1
ATOM 4793 N N . THR B 1 77 ? 3.066 0.884 -7.879 1 96.69 77 THR B N 1
ATOM 4794 C CA . THR B 1 77 ? 1.688 0.988 -7.41 1 96.69 77 THR B CA 1
ATOM 4795 C C . THR B 1 77 ? 1.639 1.088 -5.891 1 96.69 77 THR B C 1
ATOM 4797 O O . THR B 1 77 ? 0.774 1.771 -5.336 1 96.69 77 THR B O 1
ATOM 4800 N N . ASN B 1 78 ? 2.537 0.465 -5.184 1 97.88 78 ASN B N 1
ATOM 4801 C CA . ASN B 1 78 ? 2.607 0.552 -3.729 1 97.88 78 ASN B CA 1
ATOM 4802 C C . ASN B 1 78 ? 2.98 1.959 -3.27 1 97.88 78 ASN B C 1
ATOM 4804 O O . ASN B 1 78 ? 2.656 2.355 -2.148 1 97.88 78 ASN B O 1
ATOM 4808 N N . ALA B 1 79 ? 3.656 2.721 -4.113 1 98.25 79 ALA B N 1
ATOM 4809 C CA . ALA B 1 79 ? 4.164 4.031 -3.717 1 98.25 79 ALA B CA 1
ATOM 4810 C C . ALA B 1 79 ? 3.117 5.117 -3.959 1 98.25 79 ALA B C 1
ATOM 4812 O O . ALA B 1 79 ? 3.268 6.25 -3.488 1 98.25 79 ALA B O 1
ATOM 4813 N N . ILE B 1 80 ? 2.029 4.816 -4.59 1 97.38 80 ILE B N 1
ATOM 4814 C CA . ILE B 1 80 ? 1.095 5.809 -5.109 1 97.38 80 ILE B CA 1
ATOM 4815 C C . ILE B 1 80 ? 0.527 6.637 -3.959 1 97.38 80 ILE B C 1
ATOM 4817 O O . ILE B 1 80 ? 0.51 7.871 -4.02 1 97.38 80 ILE B O 1
ATOM 4821 N N . THR B 1 81 ? 0.055 6.004 -2.898 1 97.44 81 THR B N 1
ATOM 4822 C CA . THR B 1 81 ? -0.547 6.727 -1.784 1 97.44 81 THR B CA 1
ATOM 4823 C C . THR B 1 81 ? 0.445 7.715 -1.179 1 97.44 81 THR B C 1
ATOM 4825 O O . THR B 1 81 ? 0.105 8.875 -0.935 1 97.44 81 THR B O 1
ATOM 4828 N N . GLY B 1 82 ? 1.692 7.23 -0.953 1 97.94 82 GLY B N 1
ATOM 4829 C CA . GLY B 1 82 ? 2.713 8.102 -0.39 1 97.94 82 GLY B CA 1
ATOM 4830 C C . GLY B 1 82 ? 3.078 9.258 -1.298 1 97.94 82 GLY B C 1
ATOM 4831 O O . GLY B 1 82 ? 3.301 10.375 -0.828 1 97.94 82 GLY B O 1
ATOM 4832 N N . LEU B 1 83 ? 3.104 9.016 -2.617 1 98.06 83 LEU B N 1
ATOM 4833 C CA . LEU B 1 83 ? 3.459 10.055 -3.576 1 98.06 83 LEU B CA 1
ATOM 4834 C C . LEU B 1 83 ? 2.359 11.109 -3.666 1 98.06 83 LEU B C 1
ATOM 4836 O O . LEU B 1 83 ? 2.646 12.305 -3.754 1 98.06 83 LEU B O 1
ATOM 4840 N N . ARG B 1 84 ? 1.145 10.656 -3.635 1 96.06 84 ARG B N 1
ATOM 4841 C CA . ARG B 1 84 ? 0.023 11.594 -3.641 1 96.06 84 ARG B CA 1
ATOM 4842 C C . ARG B 1 84 ? 0.064 12.508 -2.42 1 96.06 84 ARG B C 1
ATOM 4844 O O . ARG B 1 84 ? -0.171 13.711 -2.531 1 96.06 84 ARG B O 1
ATOM 4851 N N . CYS B 1 85 ? 0.369 11.953 -1.286 1 96.25 85 CYS B N 1
ATOM 4852 C CA . CYS B 1 85 ? 0.474 12.734 -0.061 1 96.25 85 CYS B CA 1
ATOM 4853 C C . CYS B 1 85 ? 1.619 13.742 -0.15 1 96.25 85 CYS B C 1
ATOM 4855 O O . CYS B 1 85 ? 1.469 14.898 0.241 1 96.25 85 CYS B O 1
ATOM 4857 N N . ALA B 1 86 ? 2.713 13.242 -0.677 1 97.25 86 ALA B N 1
ATOM 4858 C CA . ALA B 1 86 ? 3.877 14.109 -0.823 1 97.25 86 ALA B CA 1
ATOM 4859 C C . ALA B 1 86 ? 3.553 15.32 -1.701 1 97.25 86 ALA B C 1
ATOM 4861 O O . ALA B 1 86 ? 3.873 16.453 -1.349 1 97.25 86 ALA B O 1
ATOM 4862 N N . ARG B 1 87 ? 2.902 15.008 -2.77 1 95.19 87 ARG B N 1
ATOM 4863 C CA . ARG B 1 87 ? 2.564 16.062 -3.713 1 95.19 87 ARG B CA 1
ATOM 4864 C C . ARG B 1 87 ? 1.57 17.047 -3.104 1 95.19 87 ARG B C 1
ATOM 4866 O O . ARG B 1 87 ? 1.777 18.266 -3.154 1 95.19 87 ARG B O 1
ATOM 4873 N N . ALA B 1 88 ? 0.564 16.547 -2.48 1 92.19 88 ALA B N 1
ATOM 4874 C CA . ALA B 1 88 ? -0.487 17.375 -1.905 1 92.19 88 ALA B CA 1
ATOM 4875 C C . ALA B 1 88 ? 0.057 18.234 -0.767 1 92.19 88 ALA B C 1
ATOM 4877 O O . ALA B 1 88 ? -0.389 19.375 -0.568 1 92.19 88 ALA B O 1
ATOM 4878 N N . ASP B 1 89 ? 1.061 17.781 -0.075 1 93.38 89 ASP B N 1
ATOM 4879 C CA . ASP B 1 89 ? 1.593 18.484 1.089 1 93.38 89 ASP B CA 1
ATOM 4880 C C . ASP B 1 89 ? 2.711 19.438 0.687 1 93.38 89 ASP B C 1
ATOM 4882 O O . ASP B 1 89 ? 3.227 20.188 1.522 1 93.38 89 ASP B O 1
ATOM 4886 N N . GLY B 1 90 ? 3.125 19.391 -0.554 1 93.38 90 GLY B N 1
ATOM 4887 C CA . GLY B 1 90 ? 4.121 20.328 -1.041 1 93.38 90 GLY B CA 1
ATOM 4888 C C . GLY B 1 90 ? 5.547 19.859 -0.823 1 93.38 90 GLY B C 1
ATOM 4889 O O . GLY B 1 90 ? 6.465 20.672 -0.693 1 93.38 90 GLY B O 1
ATOM 4890 N N . ALA B 1 91 ? 5.758 18.516 -0.705 1 96.88 91 ALA B N 1
ATOM 4891 C CA . ALA B 1 91 ? 7.109 17.969 -0.621 1 96.88 91 ALA B CA 1
ATOM 4892 C C . ALA B 1 91 ? 7.82 18.047 -1.969 1 96.88 91 ALA B C 1
ATOM 4894 O O . ALA B 1 91 ? 7.176 18.219 -3.006 1 96.88 91 ALA B O 1
ATOM 4895 N N . ARG B 1 92 ? 9.125 18.078 -1.928 1 98.19 92 ARG B N 1
ATOM 4896 C CA . ARG B 1 92 ? 9.961 18 -3.121 1 98.19 92 ARG B CA 1
ATOM 4897 C C . ARG B 1 92 ? 10.562 16.594 -3.275 1 98.19 92 ARG B C 1
ATOM 4899 O O . ARG B 1 92 ? 11.586 16.281 -2.658 1 98.19 92 ARG B O 1
ATOM 4906 N N . ILE B 1 93 ? 9.938 15.773 -4.137 1 98.69 93 ILE B N 1
ATOM 4907 C CA . ILE B 1 93 ? 10.32 14.375 -4.246 1 98.69 93 ILE B CA 1
ATOM 4908 C C . ILE B 1 93 ? 10.727 14.055 -5.684 1 98.69 93 ILE B C 1
ATOM 4910 O O . ILE B 1 93 ? 10.055 14.477 -6.629 1 98.69 93 ILE B O 1
ATOM 4914 N N . ILE B 1 94 ? 11.844 13.383 -5.824 1 98.81 94 ILE B N 1
ATOM 4915 C CA . ILE B 1 94 ? 12.195 12.75 -7.09 1 98.81 94 ILE B CA 1
ATOM 4916 C C . ILE B 1 94 ? 11.953 11.242 -7.004 1 98.81 94 ILE B C 1
ATOM 4918 O O . ILE B 1 94 ? 12.672 10.531 -6.301 1 98.81 94 ILE B O 1
ATOM 4922 N N . PHE B 1 95 ? 10.961 10.812 -7.711 1 98.75 95 PHE B N 1
ATOM 4923 C CA . PHE B 1 95 ? 10.57 9.406 -7.73 1 98.75 95 PHE B CA 1
ATOM 4924 C C . PHE B 1 95 ? 11.242 8.672 -8.883 1 98.75 95 PHE B C 1
ATOM 4926 O O . PHE B 1 95 ? 10.961 8.945 -10.055 1 98.75 95 PHE B O 1
ATOM 4933 N N . ILE B 1 96 ? 12.125 7.766 -8.531 1 98.88 96 ILE B N 1
ATOM 4934 C CA . ILE B 1 96 ? 12.859 7.016 -9.547 1 98.88 96 ILE B CA 1
ATOM 4935 C C . ILE B 1 96 ? 12.367 5.57 -9.578 1 98.88 96 ILE B C 1
ATOM 4937 O O . ILE B 1 96 ? 12.391 4.879 -8.555 1 98.88 96 ILE B O 1
ATOM 4941 N N . ALA B 1 97 ? 11.938 5.105 -10.719 1 98.44 97 ALA B N 1
ATOM 4942 C CA . ALA B 1 97 ? 11.398 3.754 -10.828 1 98.44 97 ALA B CA 1
ATOM 4943 C C . ALA B 1 97 ? 11.812 3.102 -12.141 1 98.44 97 ALA B C 1
ATOM 4945 O O . ALA B 1 97 ? 12.203 3.789 -13.086 1 98.44 97 ALA B O 1
ATOM 4946 N N . GLY B 1 98 ? 11.727 1.794 -12.148 1 96.94 98 GLY B N 1
ATOM 4947 C CA . GLY B 1 98 ? 12.133 1.033 -13.32 1 96.94 98 GLY B CA 1
ATOM 4948 C C . GLY B 1 98 ? 11.023 0.877 -14.344 1 96.94 98 GLY B C 1
ATOM 4949 O O . GLY B 1 98 ? 9.852 0.757 -13.984 1 96.94 98 GLY B O 1
ATOM 4950 N N . LEU B 1 99 ? 11.469 0.847 -15.617 1 94.44 99 LEU B N 1
ATOM 4951 C CA . LEU B 1 99 ? 10.633 0.431 -16.734 1 94.44 99 LEU B CA 1
ATOM 4952 C C . LEU B 1 99 ? 11.094 -0.911 -17.297 1 94.44 99 LEU B C 1
ATOM 4954 O O . LEU B 1 99 ? 12.266 -1.278 -17.141 1 94.44 99 LEU B O 1
ATOM 4958 N N . THR B 1 100 ? 10.164 -1.627 -17.859 1 91.69 100 THR B N 1
ATOM 4959 C CA . THR B 1 100 ? 10.547 -2.879 -18.5 1 91.69 100 THR B CA 1
ATOM 4960 C C . THR B 1 100 ? 10.602 -2.713 -20.016 1 91.69 100 THR B C 1
ATOM 4962 O O . THR B 1 100 ? 11.086 -3.6 -20.719 1 91.69 100 THR B O 1
ATOM 4965 N N . GLY B 1 101 ? 10.133 -1.677 -20.484 1 87.56 101 GLY B N 1
ATOM 4966 C CA . GLY B 1 101 ? 10.18 -1.338 -21.891 1 87.56 101 GLY B CA 1
ATOM 4967 C C . GLY B 1 101 ? 10.047 0.151 -22.156 1 87.56 101 GLY B C 1
ATOM 4968 O O . GLY B 1 101 ? 9.469 0.879 -21.344 1 87.56 101 GLY B O 1
ATOM 4969 N N . GLU B 1 102 ? 10.578 0.562 -23.281 1 82.69 102 GLU B N 1
ATOM 4970 C CA . GLU B 1 102 ? 10.578 1.993 -23.578 1 82.69 102 GLU B CA 1
ATOM 4971 C C . GLU B 1 102 ? 9.461 2.355 -24.547 1 82.69 102 GLU B C 1
ATOM 4973 O O . GLU B 1 102 ? 9.07 3.521 -24.656 1 82.69 102 GLU B O 1
ATOM 4978 N N . GLU B 1 103 ? 9.016 1.368 -25.203 1 75.25 103 GLU B N 1
ATOM 4979 C CA . GLU B 1 103 ? 8.086 1.688 -26.281 1 75.25 103 GLU B CA 1
ATOM 4980 C C . GLU B 1 103 ? 6.648 1.76 -25.766 1 75.25 103 GLU B C 1
ATOM 4982 O O . GLU B 1 103 ? 6.254 0.971 -24.906 1 75.25 103 GLU B O 1
ATOM 4987 N N . ILE B 1 104 ? 5.922 2.791 -26.203 1 63.12 104 ILE B N 1
ATOM 4988 C CA . ILE B 1 104 ? 4.574 3.121 -25.75 1 63.12 104 ILE B CA 1
ATOM 4989 C C . ILE B 1 104 ? 3.576 2.127 -26.344 1 63.12 104 ILE B C 1
ATOM 4991 O O . ILE B 1 104 ? 2.619 1.729 -25.672 1 63.12 104 ILE B O 1
ATOM 4995 N N . ASP B 1 105 ? 3.625 1.801 -27.5 1 56.84 105 ASP B N 1
ATOM 4996 C CA . ASP B 1 105 ? 2.514 1.226 -28.25 1 56.84 105 ASP B CA 1
ATOM 4997 C C . ASP B 1 105 ? 2.586 -0.299 -28.25 1 56.84 105 ASP B C 1
ATOM 4999 O O . ASP B 1 105 ? 1.866 -0.957 -29.016 1 56.84 105 ASP B O 1
ATOM 5003 N N . ARG B 1 106 ? 3.363 -0.769 -27.406 1 60.44 106 ARG B N 1
ATOM 5004 C CA . ARG B 1 106 ? 3.412 -2.217 -27.578 1 60.44 106 ARG B CA 1
ATOM 5005 C C . ARG B 1 106 ? 3.1 -2.939 -26.266 1 60.44 106 ARG B C 1
ATOM 5007 O O . ARG B 1 106 ? 3.639 -2.592 -25.219 1 60.44 106 ARG B O 1
ATOM 5014 N N . THR B 1 107 ? 1.848 -3.619 -26.422 1 67.44 107 THR B N 1
ATOM 5015 C CA . THR B 1 107 ? 1.636 -4.566 -25.328 1 67.44 107 THR B CA 1
ATOM 5016 C C . THR B 1 107 ? 2.826 -5.512 -25.188 1 67.44 107 THR B C 1
ATOM 5018 O O . THR B 1 107 ? 3.301 -6.066 -26.188 1 67.44 107 THR B O 1
ATOM 5021 N N . GLY B 1 108 ? 3.383 -5.562 -24.094 1 74.5 108 GLY B N 1
ATOM 5022 C CA . GLY B 1 108 ? 4.609 -6.309 -23.859 1 74.5 108 GLY B CA 1
ATOM 5023 C C . GLY B 1 108 ? 4.391 -7.809 -23.797 1 74.5 108 GLY B C 1
ATOM 5024 O O . GLY B 1 108 ? 3.295 -8.297 -24.078 1 74.5 108 GLY B O 1
ATOM 5025 N N . ARG B 1 109 ? 5.375 -8.555 -23.641 1 82.94 109 ARG B N 1
ATOM 5026 C CA . ARG B 1 109 ? 5.41 -10.016 -23.609 1 82.94 109 ARG B CA 1
ATOM 5027 C C . ARG B 1 109 ? 5.16 -10.531 -22.188 1 82.94 109 ARG B C 1
ATOM 5029 O O . ARG B 1 109 ? 5.484 -11.68 -21.875 1 82.94 109 ARG B O 1
ATOM 5036 N N . ARG B 1 110 ? 4.66 -9.617 -21.312 1 86.75 110 ARG B N 1
ATOM 5037 C CA . ARG B 1 110 ? 4.387 -9.953 -19.922 1 86.75 110 ARG B CA 1
ATOM 5038 C C . ARG B 1 110 ? 5.656 -10.391 -19.203 1 86.75 110 ARG B C 1
ATOM 5040 O O . ARG B 1 110 ? 5.707 -11.477 -18.625 1 86.75 110 ARG B O 1
ATOM 5047 N N . VAL B 1 111 ? 6.566 -9.438 -19.297 1 89.44 111 VAL B N 1
ATOM 5048 C CA . VAL B 1 111 ? 7.766 -9.625 -18.484 1 89.44 111 VAL B CA 1
ATOM 5049 C C . VAL B 1 111 ? 7.445 -9.367 -17.016 1 89.44 111 VAL B C 1
ATOM 5051 O O . VAL B 1 111 ? 6.41 -8.781 -16.688 1 89.44 111 VAL B O 1
ATOM 5054 N N . VAL B 1 112 ? 8.312 -9.875 -16.172 1 87.31 112 VAL B N 1
ATOM 5055 C CA . VAL B 1 112 ? 8.078 -9.75 -14.742 1 87.31 112 VAL B CA 1
ATOM 5056 C C . VAL B 1 112 ? 7.875 -8.281 -14.375 1 87.31 112 VAL B C 1
ATOM 5058 O O . VAL B 1 112 ? 8.703 -7.434 -14.719 1 87.31 112 VAL B O 1
ATOM 5061 N N . GLN B 1 113 ? 6.77 -7.961 -13.734 1 91.19 113 GLN B N 1
ATOM 5062 C CA . GLN B 1 113 ? 6.434 -6.621 -13.266 1 91.19 113 GLN B CA 1
ATOM 5063 C C . GLN B 1 113 ? 6.426 -5.621 -14.414 1 91.19 113 GLN B C 1
ATOM 5065 O O . GLN B 1 113 ? 6.949 -4.512 -14.289 1 91.19 113 GLN B O 1
ATOM 5070 N N . GLU B 1 114 ? 5.867 -6.02 -15.477 1 90.62 114 GLU B N 1
ATOM 5071 C CA . GLU B 1 114 ? 5.824 -5.223 -16.703 1 90.62 114 GLU B CA 1
ATOM 5072 C C . GLU B 1 114 ? 5.289 -3.818 -16.422 1 90.62 114 GLU B C 1
ATOM 5074 O O . GLU B 1 114 ? 4.246 -3.662 -15.773 1 90.62 114 GLU B O 1
ATOM 5079 N N . THR B 1 115 ? 6.062 -2.857 -16.812 1 92.12 115 THR B N 1
ATOM 5080 C CA . THR B 1 115 ? 5.754 -1.436 -16.703 1 92.12 115 THR B CA 1
ATOM 5081 C C . THR B 1 115 ? 6.125 -0.708 -18 1 92.12 115 THR B C 1
ATOM 5083 O O . THR B 1 115 ? 7.281 -0.739 -18.422 1 92.12 115 THR B O 1
ATOM 5086 N N . THR B 1 116 ? 5.152 -0.072 -18.578 1 90.19 116 THR B N 1
ATOM 5087 C CA . THR B 1 116 ? 5.348 0.625 -19.844 1 90.19 116 THR B CA 1
ATOM 5088 C C . THR B 1 116 ? 5.117 2.125 -19.688 1 90.19 116 THR B C 1
ATOM 5090 O O . THR B 1 116 ? 4.648 2.574 -18.641 1 90.19 116 THR B O 1
ATOM 5093 N N . PRO B 1 117 ? 5.461 2.908 -20.703 1 90.69 117 PRO B N 1
ATOM 5094 C CA . PRO B 1 117 ? 5.227 4.352 -20.625 1 90.69 117 PRO B CA 1
ATOM 5095 C C . PRO B 1 117 ? 3.756 4.699 -20.422 1 90.69 117 PRO B C 1
ATOM 5097 O O . PRO B 1 117 ? 3.439 5.723 -19.812 1 90.69 117 PRO B O 1
ATOM 5100 N N . LYS B 1 118 ? 2.879 3.889 -20.844 1 87.88 118 LYS B N 1
ATOM 5101 C CA . LYS B 1 118 ? 1.457 4.125 -20.609 1 87.88 118 LYS B CA 1
ATOM 5102 C C . LYS B 1 118 ? 1.125 4.109 -19.125 1 87.88 118 LYS B C 1
ATOM 5104 O O . LYS B 1 118 ? 0.282 4.883 -18.672 1 87.88 118 LYS B O 1
ATOM 5109 N N . ASP B 1 119 ? 1.693 3.197 -18.406 1 88.62 119 ASP B N 1
ATOM 5110 C CA . ASP B 1 119 ? 1.512 3.146 -16.953 1 88.62 119 ASP B CA 1
ATOM 5111 C C . ASP B 1 119 ? 2.008 4.43 -16.297 1 88.62 119 ASP B C 1
ATOM 5113 O O . ASP B 1 119 ? 1.415 4.902 -15.32 1 88.62 119 ASP B O 1
ATOM 5117 N N . VAL B 1 120 ? 3.119 4.965 -16.812 1 90.12 120 VAL B N 1
ATOM 5118 C CA . VAL B 1 120 ? 3.725 6.188 -16.297 1 90.12 120 VAL B CA 1
ATOM 5119 C C . VAL B 1 120 ? 2.775 7.363 -16.516 1 90.12 120 VAL B C 1
ATOM 5121 O O . VAL B 1 120 ? 2.568 8.18 -15.617 1 90.12 120 VAL B O 1
ATOM 5124 N N . GLU B 1 121 ? 2.248 7.41 -17.688 1 88.94 121 GLU B N 1
ATOM 5125 C CA . GLU B 1 121 ? 1.339 8.5 -18.016 1 88.94 121 GLU B CA 1
ATOM 5126 C C . GLU B 1 121 ? 0.125 8.516 -17.094 1 88.94 121 GLU B C 1
ATOM 5128 O O . GLU B 1 121 ? -0.374 9.586 -16.734 1 88.94 121 GLU B O 1
ATOM 5133 N N . ALA B 1 122 ? -0.281 7.406 -16.703 1 87.94 122 ALA B N 1
ATOM 5134 C CA . ALA B 1 122 ? -1.467 7.281 -15.852 1 87.94 122 ALA B CA 1
ATOM 5135 C C . ALA B 1 122 ? -1.196 7.812 -14.445 1 87.94 122 ALA B C 1
ATOM 5137 O O . ALA B 1 122 ? -2.131 8.109 -13.703 1 87.94 122 ALA B O 1
ATOM 5138 N N . LEU B 1 123 ? 0.037 7.992 -14.07 1 91.75 123 LEU B N 1
ATOM 5139 C CA . LEU B 1 123 ? 0.408 8.453 -12.742 1 91.75 123 LEU B CA 1
ATOM 5140 C C . LEU B 1 123 ? 0.414 9.977 -12.68 1 91.75 123 LEU B C 1
ATOM 5142 O O . LEU B 1 123 ? 0.46 10.562 -11.586 1 91.75 123 LEU B O 1
ATOM 5146 N N . THR B 1 124 ? 0.375 10.586 -13.82 1 89.44 124 THR B N 1
ATOM 5147 C CA . THR B 1 124 ? 0.551 12.031 -13.891 1 89.44 124 THR B CA 1
ATOM 5148 C C . THR B 1 124 ? -0.768 12.719 -14.219 1 89.44 124 THR B C 1
ATOM 5150 O O . THR B 1 124 ? -1.568 12.195 -15 1 89.44 124 THR B O 1
ATOM 5153 N N . GLY B 1 125 ? -1.018 13.82 -13.641 1 80.94 125 GLY B N 1
ATOM 5154 C CA . GLY B 1 125 ? -2.189 14.641 -13.906 1 80.94 125 GLY B CA 1
ATOM 5155 C C . GLY B 1 125 ? -2.041 16.062 -13.422 1 80.94 125 GLY B C 1
ATOM 5156 O O . GLY B 1 125 ? -1.072 16.391 -12.734 1 80.94 125 GLY B O 1
ATOM 5157 N N . PRO B 1 126 ? -3.006 16.812 -13.766 1 71.25 126 PRO B N 1
ATOM 5158 C CA . PRO B 1 126 ? -2.9 18.234 -13.445 1 71.25 126 PRO B CA 1
ATOM 5159 C C . PRO B 1 126 ? -3.277 18.547 -12 1 71.25 126 PRO B C 1
ATOM 5161 O O . PRO B 1 126 ? -2.945 19.625 -11.492 1 71.25 126 PRO B O 1
ATOM 5164 N N . THR B 1 127 ? -3.879 17.625 -11.438 1 74.81 127 THR B N 1
ATOM 5165 C CA . THR B 1 127 ? -4.355 17.906 -10.086 1 74.81 127 THR B CA 1
ATOM 5166 C C . THR B 1 127 ? -3.457 17.25 -9.047 1 74.81 127 THR B C 1
ATOM 5168 O O . THR B 1 127 ? -2.713 16.328 -9.359 1 74.81 127 THR B O 1
ATOM 5171 N N . VAL B 1 128 ? -3.592 17.812 -7.926 1 71.25 128 VAL B N 1
ATOM 5172 C CA . VAL B 1 128 ? -2.77 17.328 -6.82 1 71.25 128 VAL B CA 1
ATOM 5173 C C . VAL B 1 128 ? -3.223 15.938 -6.398 1 71.25 128 VAL B C 1
ATOM 5175 O O . VAL B 1 128 ? -2.578 15.297 -5.566 1 71.25 128 VAL B O 1
ATOM 5178 N N . ASP B 1 129 ? -4.219 15.406 -7.023 1 78.19 129 ASP B N 1
ATOM 5179 C CA . ASP B 1 129 ? -4.715 14.07 -6.695 1 78.19 129 ASP B CA 1
ATOM 5180 C C . ASP B 1 129 ? -3.977 13 -7.488 1 78.19 129 ASP B C 1
ATOM 5182 O O . ASP B 1 129 ? -4.156 11.805 -7.242 1 78.19 129 ASP B O 1
ATOM 5186 N N . SER B 1 130 ? -3.145 13.523 -8.367 1 88.81 130 SER B N 1
ATOM 5187 C CA . SER B 1 130 ? -2.281 12.586 -9.078 1 88.81 130 SER B CA 1
ATOM 5188 C C . SER B 1 130 ? -0.982 12.344 -8.312 1 88.81 130 SER B C 1
ATOM 5190 O O . SER B 1 130 ? -0.531 13.211 -7.559 1 88.81 130 SER B O 1
ATOM 5192 N N . ALA B 1 131 ? -0.387 11.258 -8.57 1 95 131 ALA B N 1
ATOM 5193 C CA . ALA B 1 131 ? 0.82 10.883 -7.84 1 95 131 ALA B CA 1
ATOM 5194 C C . ALA B 1 131 ? 2.002 11.758 -8.25 1 95 131 ALA B C 1
ATOM 5196 O O . ALA B 1 131 ? 2.832 12.117 -7.41 1 95 131 ALA B O 1
ATOM 5197 N N . LEU B 1 132 ? 2.043 12.125 -9.555 1 97.12 132 LEU B N 1
ATOM 5198 C CA . LEU B 1 132 ? 3.193 12.859 -10.07 1 97.12 132 LEU B CA 1
ATOM 5199 C C . LEU B 1 132 ? 2.77 14.219 -10.609 1 97.12 132 LEU B C 1
ATOM 5201 O O . LEU B 1 132 ? 1.706 14.352 -11.219 1 97.12 132 LEU B O 1
ATOM 5205 N N . SER B 1 133 ? 3.664 15.195 -10.367 1 95.25 133 SER B N 1
ATOM 5206 C CA . SER B 1 133 ? 3.486 16.5 -10.992 1 95.25 133 SER B CA 1
ATOM 5207 C C . SER B 1 133 ? 3.939 16.484 -12.445 1 95.25 133 SER B C 1
ATOM 5209 O O . SER B 1 133 ? 3.342 17.141 -13.297 1 95.25 133 SER B O 1
ATOM 5211 N N . CYS B 1 134 ? 4.941 15.836 -12.695 1 95.31 134 CYS B N 1
ATOM 5212 C CA . CYS B 1 134 ? 5.539 15.648 -14.016 1 95.31 134 CYS B CA 1
ATOM 5213 C C . CYS B 1 134 ? 6.441 14.422 -14.039 1 95.31 134 CYS B C 1
ATOM 5215 O O . CYS B 1 134 ? 6.66 13.789 -13.008 1 95.31 134 CYS B O 1
ATOM 5217 N N . TYR B 1 135 ? 6.836 14.039 -15.242 1 96.88 135 TYR B N 1
ATOM 5218 C CA . TYR B 1 135 ? 7.711 12.875 -15.328 1 96.88 135 TYR B CA 1
ATOM 5219 C C . TYR B 1 135 ? 8.688 13.008 -16.5 1 96.88 135 TYR B C 1
ATOM 5221 O O . TYR B 1 135 ? 8.484 13.836 -17.391 1 96.88 135 TYR B O 1
ATOM 5229 N N . GLU B 1 136 ? 9.781 12.289 -16.406 1 96.75 136 GLU B N 1
ATOM 5230 C CA . GLU B 1 136 ? 10.773 12.141 -17.469 1 96.75 136 GLU B CA 1
ATOM 5231 C C . GLU B 1 136 ? 11.141 10.672 -17.672 1 96.75 136 GLU B C 1
ATOM 5233 O O . GLU B 1 136 ? 11.539 9.984 -16.734 1 96.75 136 GLU B O 1
ATOM 5238 N N . ILE B 1 137 ? 10.914 10.203 -18.875 1 96.88 137 ILE B N 1
ATOM 5239 C CA . ILE B 1 137 ? 11.422 8.891 -19.266 1 96.88 137 ILE B CA 1
ATOM 5240 C C . ILE B 1 137 ? 12.789 9.047 -19.922 1 96.88 137 ILE B C 1
ATOM 5242 O O . ILE B 1 137 ? 12.922 9.719 -20.953 1 96.88 137 ILE B O 1
ATOM 5246 N N . ILE B 1 138 ? 13.797 8.422 -19.375 1 97.38 138 ILE B N 1
ATOM 5247 C CA . ILE B 1 138 ? 15.164 8.57 -19.844 1 97.38 138 ILE B CA 1
ATOM 5248 C C . ILE B 1 138 ? 15.422 7.605 -21 1 97.38 138 ILE B C 1
ATOM 5250 O O . ILE B 1 138 ? 15.555 6.398 -20.797 1 97.38 138 ILE B O 1
ATOM 5254 N N . ARG B 1 139 ? 15.562 8.156 -22.188 1 94.62 139 ARG B N 1
ATOM 5255 C CA . ARG B 1 139 ? 15.812 7.367 -23.391 1 94.62 139 ARG B CA 1
ATOM 5256 C C . ARG B 1 139 ? 17.172 7.707 -24 1 94.62 139 ARG B C 1
ATOM 5258 O O . ARG B 1 139 ? 17.688 6.965 -24.828 1 94.62 139 ARG B O 1
ATOM 5265 N N . GLY B 1 140 ? 17.719 8.875 -23.547 1 94.06 140 GLY B N 1
ATOM 5266 C CA . GLY B 1 140 ? 19 9.344 -24.062 1 94.06 140 GLY B CA 1
ATOM 5267 C C . GLY B 1 140 ? 19.531 10.562 -23.328 1 94.06 140 GLY B C 1
ATOM 5268 O O . GLY B 1 140 ? 19 10.93 -22.281 1 94.06 140 GLY B O 1
ATOM 5269 N N . GLU B 1 141 ? 20.516 11.172 -23.859 1 94.19 141 GLU B N 1
ATOM 5270 C CA . GLU B 1 141 ? 21.219 12.266 -23.203 1 94.19 141 GLU B CA 1
ATOM 5271 C C . GLU B 1 141 ? 20.328 13.5 -23.078 1 94.19 141 GLU B C 1
ATOM 5273 O O . GLU B 1 141 ? 20.422 14.234 -22.078 1 94.19 141 GLU B O 1
ATOM 5278 N N . LEU B 1 142 ? 19.531 13.711 -24.047 1 94.31 142 LEU B N 1
ATOM 5279 C CA . LEU B 1 142 ? 18.641 14.867 -24.031 1 94.31 142 LEU B CA 1
ATOM 5280 C C . LEU B 1 142 ? 17.703 14.805 -22.844 1 94.31 142 LEU B C 1
ATOM 5282 O O . LEU B 1 142 ? 17.359 15.844 -22.25 1 94.31 142 LEU B O 1
ATOM 5286 N N . ASN B 1 143 ? 17.281 13.609 -22.516 1 95.94 143 ASN B N 1
ATOM 5287 C CA . ASN B 1 143 ? 16.391 13.445 -21.375 1 95.94 143 ASN B CA 1
ATOM 5288 C C . ASN B 1 143 ? 17.094 13.781 -20.047 1 95.94 143 ASN B C 1
ATOM 5290 O O . ASN B 1 143 ? 16.469 14.281 -19.125 1 95.94 143 ASN B O 1
ATOM 5294 N N . VAL B 1 144 ? 18.328 13.516 -19.953 1 96.19 144 VAL B N 1
ATOM 5295 C CA . VAL B 1 144 ? 19.094 13.844 -18.75 1 96.19 144 VAL B CA 1
ATOM 5296 C C . VAL B 1 144 ? 19.203 15.359 -18.609 1 96.19 144 VAL B C 1
ATOM 5298 O O . VAL B 1 144 ? 19.109 15.883 -17.5 1 96.19 144 VAL B O 1
ATOM 5301 N N . GLY B 1 145 ? 19.422 16.031 -19.734 1 93.81 145 GLY B N 1
ATOM 5302 C CA . GLY B 1 145 ? 19.406 17.484 -19.703 1 93.81 145 GLY B CA 1
ATOM 5303 C C . GLY B 1 145 ? 18.094 18.062 -19.203 1 93.81 145 GLY B C 1
ATOM 5304 O O . GLY B 1 145 ? 18.078 18.984 -18.391 1 93.81 145 GLY B O 1
ATOM 5305 N N . ARG B 1 146 ? 17.016 17.547 -19.688 1 95.44 146 ARG B N 1
ATOM 5306 C CA . ARG B 1 146 ? 15.688 17.969 -19.25 1 95.44 146 ARG B CA 1
ATOM 5307 C C . ARG B 1 146 ? 15.477 17.688 -17.781 1 95.44 146 ARG B C 1
ATOM 5309 O O . ARG B 1 146 ? 14.852 18.469 -17.062 1 95.44 146 ARG B O 1
ATOM 5316 N N . LEU B 1 147 ? 15.945 16.531 -17.375 1 96.81 147 LEU B N 1
ATOM 5317 C CA . LEU B 1 147 ? 15.875 16.172 -15.969 1 96.81 147 LEU B CA 1
ATOM 5318 C C . LEU B 1 147 ? 16.531 17.234 -15.102 1 96.81 147 LEU B C 1
ATOM 5320 O O . LEU B 1 147 ? 15.961 17.672 -14.109 1 96.81 147 LEU B O 1
ATOM 5324 N N . GLN B 1 148 ? 17.703 17.656 -15.461 1 95.12 148 GLN B N 1
ATOM 5325 C CA . GLN B 1 148 ? 18.438 18.656 -14.688 1 95.12 148 GLN B CA 1
ATOM 5326 C C . GLN B 1 148 ? 17.656 19.969 -14.602 1 95.12 148 GLN B C 1
ATOM 5328 O O . GLN B 1 148 ? 17.609 20.609 -13.547 1 95.12 148 GLN B O 1
ATOM 5333 N N . GLN B 1 149 ? 17.078 20.297 -15.688 1 94.19 149 GLN B N 1
ATOM 5334 C CA . GLN B 1 149 ? 16.281 21.516 -15.711 1 94.19 149 GLN B CA 1
ATOM 5335 C C . GLN B 1 149 ? 15.07 21.406 -14.781 1 94.19 149 GLN B C 1
ATOM 5337 O O . GLN B 1 149 ? 14.789 22.328 -14.016 1 94.19 149 GLN B O 1
ATOM 5342 N N . THR B 1 150 ? 14.398 20.312 -14.891 1 96 150 THR B N 1
ATOM 5343 C CA . THR B 1 150 ? 13.211 20.109 -14.07 1 96 150 THR B CA 1
ATOM 5344 C C . THR B 1 150 ? 13.57 20.047 -12.594 1 96 150 THR B C 1
ATOM 5346 O O . THR B 1 150 ? 12.82 20.531 -11.742 1 96 150 THR B O 1
ATOM 5349 N N . LEU B 1 151 ? 14.703 19.438 -12.32 1 96.56 151 LEU B N 1
ATOM 5350 C CA . LEU B 1 151 ? 15.172 19.359 -10.945 1 96.56 151 LEU B CA 1
ATOM 5351 C C . LEU B 1 151 ? 15.383 20.75 -10.352 1 96.56 151 LEU B C 1
ATOM 5353 O O . LEU B 1 151 ? 14.992 21 -9.211 1 96.56 151 LEU B O 1
ATOM 5357 N N . THR B 1 152 ? 15.93 21.609 -11.094 1 94 152 THR B N 1
ATOM 5358 C CA . THR B 1 152 ? 16.156 22.969 -10.641 1 94 152 THR B CA 1
ATOM 5359 C C . THR B 1 152 ? 14.844 23.688 -10.383 1 94 152 THR B C 1
ATOM 5361 O O . THR B 1 152 ? 14.719 24.438 -9.406 1 94 152 THR B O 1
ATOM 5364 N N . ARG B 1 153 ? 13.922 23.453 -11.211 1 93.38 153 ARG B N 1
ATOM 5365 C CA . ARG B 1 153 ? 12.602 24.062 -11.047 1 93.38 153 ARG B CA 1
ATOM 5366 C C . ARG B 1 153 ? 11.93 23.578 -9.766 1 93.38 153 ARG B C 1
ATOM 5368 O O . ARG B 1 153 ? 11.367 24.375 -9.016 1 93.38 153 ARG B O 1
ATOM 5375 N N . ILE B 1 154 ? 11.969 22.281 -9.484 1 93.94 154 ILE B N 1
ATOM 5376 C CA . ILE B 1 154 ? 11.328 21.703 -8.312 1 93.94 154 ILE B CA 1
ATOM 5377 C C . ILE B 1 154 ? 12.008 22.219 -7.043 1 93.94 154 ILE B C 1
ATOM 5379 O O . ILE B 1 154 ? 11.344 22.516 -6.047 1 93.94 154 ILE B O 1
ATOM 5383 N N . GLN B 1 155 ? 13.289 22.328 -7.152 1 94.12 155 GLN B N 1
ATOM 5384 C CA . GLN B 1 155 ? 14.07 22.797 -6.012 1 94.12 155 GLN B CA 1
ATOM 5385 C C . GLN B 1 155 ? 13.633 24.188 -5.59 1 94.12 155 GLN B C 1
ATOM 5387 O O . GLN B 1 155 ? 13.625 24.516 -4.398 1 94.12 155 GLN B O 1
ATOM 5392 N N . ARG B 1 156 ? 13.156 24.969 -6.535 1 90.75 156 ARG B N 1
ATOM 5393 C CA . ARG B 1 156 ? 12.875 26.375 -6.277 1 90.75 156 ARG B CA 1
ATOM 5394 C C . ARG B 1 156 ? 11.375 26.625 -6.156 1 90.75 156 ARG B C 1
ATOM 5396 O O . ARG B 1 156 ? 10.953 27.719 -5.773 1 90.75 156 ARG B O 1
ATOM 5403 N N . ASP B 1 157 ? 10.594 25.656 -6.434 1 89.69 157 ASP B N 1
ATOM 5404 C CA . ASP B 1 157 ? 9.148 25.828 -6.41 1 89.69 157 ASP B CA 1
ATOM 5405 C C . ASP B 1 157 ? 8.625 25.859 -4.973 1 89.69 157 ASP B C 1
ATOM 5407 O O . ASP B 1 157 ? 8.773 24.906 -4.223 1 89.69 157 ASP B O 1
ATOM 5411 N N . PRO B 1 158 ? 7.934 26.984 -4.621 1 87.62 158 PRO B N 1
ATOM 5412 C CA . PRO B 1 158 ? 7.422 27.078 -3.252 1 87.62 158 PRO B CA 1
ATOM 5413 C C . PRO B 1 158 ? 6.309 26.078 -2.969 1 87.62 158 PRO B C 1
ATOM 5415 O O . PRO B 1 158 ? 6.016 25.781 -1.806 1 87.62 158 PRO B O 1
ATOM 5418 N N . LEU B 1 159 ? 5.711 25.516 -3.994 1 88.69 159 LEU B N 1
ATOM 5419 C CA . LEU B 1 159 ? 4.613 24.578 -3.822 1 88.69 159 LEU B CA 1
ATOM 5420 C C . LEU B 1 159 ? 5.133 23.141 -3.838 1 88.69 159 LEU B C 1
ATOM 5422 O O . LEU B 1 159 ? 4.359 22.188 -3.656 1 88.69 159 LEU B O 1
ATOM 5426 N N . GLY B 1 160 ? 6.441 22.984 -4.004 1 92.12 160 GLY B N 1
ATOM 5427 C CA . GLY B 1 160 ? 7.016 21.656 -4.09 1 92.12 160 GLY B CA 1
ATOM 5428 C C . GLY B 1 160 ? 6.684 20.938 -5.391 1 92.12 160 GLY B C 1
ATOM 5429 O O . GLY B 1 160 ? 6.469 21.594 -6.418 1 92.12 160 GLY B O 1
ATOM 5430 N N . GLY B 1 161 ? 6.836 19.641 -5.422 1 95.12 161 GLY B N 1
ATOM 5431 C CA . GLY B 1 161 ? 6.539 18.844 -6.602 1 95.12 161 GLY B CA 1
ATOM 5432 C C . GLY B 1 161 ? 7.113 17.438 -6.535 1 95.12 161 GLY B C 1
ATOM 5433 O O . GLY B 1 161 ? 8.055 17.188 -5.785 1 95.12 161 GLY B O 1
ATOM 5434 N N . VAL B 1 162 ? 6.438 16.562 -7.242 1 98 162 VAL B N 1
ATOM 5435 C CA . VAL B 1 162 ? 6.902 15.188 -7.379 1 98 162 VAL B CA 1
ATOM 5436 C C . VAL B 1 162 ? 7.258 14.906 -8.836 1 98 162 VAL B C 1
ATOM 5438 O O . VAL B 1 162 ? 6.379 14.891 -9.703 1 98 162 VAL B O 1
ATOM 5441 N N . LEU B 1 163 ? 8.562 14.742 -9.094 1 97.94 163 LEU B N 1
ATOM 5442 C CA . LEU B 1 163 ? 9.047 14.406 -10.422 1 97.94 163 LEU B CA 1
ATOM 5443 C C . LEU B 1 163 ? 9.305 12.906 -10.547 1 97.94 163 LEU B C 1
ATOM 5445 O O . LEU B 1 163 ? 10.062 12.336 -9.766 1 97.94 163 LEU B O 1
ATOM 5449 N N . GLY B 1 164 ? 8.625 12.289 -11.5 1 98.5 164 GLY B N 1
ATOM 5450 C CA . GLY B 1 164 ? 8.938 10.906 -11.82 1 98.5 164 GLY B CA 1
ATOM 5451 C C . GLY B 1 164 ? 10.062 10.766 -12.828 1 98.5 164 GLY B C 1
ATOM 5452 O O . GLY B 1 164 ? 10.062 11.43 -13.859 1 98.5 164 GLY B O 1
ATOM 5453 N N . VAL B 1 165 ? 11.047 9.984 -12.5 1 98.69 165 VAL B N 1
ATOM 5454 C CA . VAL B 1 165 ? 12.125 9.617 -13.406 1 98.69 165 VAL B CA 1
ATOM 5455 C C . VAL B 1 165 ? 12.094 8.117 -13.68 1 98.69 165 VAL B C 1
ATOM 5457 O O . VAL B 1 165 ? 12.234 7.309 -12.75 1 98.69 165 VAL B O 1
ATOM 5460 N N . PHE B 1 166 ? 11.953 7.738 -14.945 1 97.94 166 PHE B N 1
ATOM 5461 C CA . PHE B 1 166 ? 11.773 6.336 -15.305 1 97.94 166 PHE B CA 1
ATOM 5462 C C . PHE B 1 166 ? 12.805 5.91 -16.344 1 97.94 166 PHE B C 1
ATOM 5464 O O . PHE B 1 166 ? 13.125 6.672 -17.266 1 97.94 166 PHE B O 1
ATOM 5471 N N . LEU B 1 167 ? 13.305 4.734 -16.172 1 97.25 167 LEU B N 1
ATOM 5472 C CA . LEU B 1 167 ? 14.242 4.191 -17.141 1 97.25 167 LEU B CA 1
ATOM 5473 C C . LEU B 1 167 ? 14.32 2.672 -17.047 1 97.25 167 LEU B C 1
ATOM 5475 O O . LEU B 1 167 ? 14 2.1 -16 1 97.25 167 LEU B O 1
ATOM 5479 N N . THR B 1 168 ? 14.766 2.012 -18.109 1 96.19 168 THR B N 1
ATOM 5480 C CA . THR B 1 168 ? 14.945 0.565 -18.109 1 96.19 168 THR B CA 1
ATOM 5481 C C . THR B 1 168 ? 16.281 0.185 -17.484 1 96.19 168 THR B C 1
ATOM 5483 O O . THR B 1 168 ? 17.188 1.018 -17.391 1 96.19 168 THR B O 1
ATOM 5486 N N . ALA B 1 169 ? 16.344 -1.05 -17.047 1 94.44 169 ALA B N 1
ATOM 5487 C CA . ALA B 1 169 ? 17.625 -1.551 -16.531 1 94.44 169 ALA B CA 1
ATOM 5488 C C . ALA B 1 169 ? 18.719 -1.416 -17.578 1 94.44 169 ALA B C 1
ATOM 5490 O O . ALA B 1 169 ? 19.859 -1.062 -17.266 1 94.44 169 ALA B O 1
ATOM 5491 N N . ALA B 1 170 ? 18.422 -1.648 -18.828 1 94 170 ALA B N 1
ATOM 5492 C CA . ALA B 1 170 ? 19.391 -1.545 -19.938 1 94 170 ALA B CA 1
ATOM 5493 C C . ALA B 1 170 ? 19.891 -0.112 -20.094 1 94 170 ALA B C 1
ATOM 5495 O O . ALA B 1 170 ? 21.094 0.115 -20.266 1 94 170 ALA B O 1
ATOM 5496 N N . ARG B 1 171 ? 18.969 0.807 -20.016 1 95.25 171 ARG B N 1
ATOM 5497 C CA . ARG B 1 171 ? 19.328 2.217 -20.109 1 95.25 171 ARG B CA 1
ATOM 5498 C C . ARG B 1 171 ? 20.203 2.646 -18.938 1 95.25 171 ARG B C 1
ATOM 5500 O O . ARG B 1 171 ? 21.172 3.391 -19.094 1 95.25 171 ARG B O 1
ATOM 5507 N N . SER B 1 172 ? 19.906 2.201 -17.766 1 96.44 172 SER B N 1
ATOM 5508 C CA . SER B 1 172 ? 20.594 2.58 -16.531 1 96.44 172 SER B CA 1
ATOM 5509 C C . SER B 1 172 ? 22.062 2.199 -16.578 1 96.44 172 SER B C 1
ATOM 5511 O O . SER B 1 172 ? 22.922 2.918 -16.062 1 96.44 172 SER B O 1
ATOM 5513 N N . LYS B 1 173 ? 22.375 1.057 -17.188 1 94.69 173 LYS B N 1
ATOM 5514 C CA . LYS B 1 173 ? 23.766 0.57 -17.188 1 94.69 173 LYS B CA 1
ATOM 5515 C C . LYS B 1 173 ? 24.516 1.068 -18.406 1 94.69 173 LYS B C 1
ATOM 5517 O O . LYS B 1 173 ? 25.75 0.988 -18.453 1 94.69 173 LYS B O 1
ATOM 5522 N N . SER B 1 174 ? 23.812 1.64 -19.391 1 96.06 174 SER B N 1
ATOM 5523 C CA . SER B 1 174 ? 24.484 2.166 -20.578 1 96.06 174 SER B CA 1
ATOM 5524 C C . SER B 1 174 ? 25.328 3.385 -20.25 1 96.06 174 SER B C 1
ATOM 5526 O O . SER B 1 174 ? 25.156 3.992 -19.188 1 96.06 174 SER B O 1
ATOM 5528 N N . LEU B 1 175 ? 26.203 3.721 -21.234 1 96.06 175 LEU B N 1
ATOM 5529 C CA . LEU B 1 175 ? 27.188 4.773 -20.969 1 96.06 175 LEU B CA 1
ATOM 5530 C C . LEU B 1 175 ? 26.734 6.098 -21.578 1 96.06 175 LEU B C 1
ATOM 5532 O O . LEU B 1 175 ? 26.078 6.109 -22.641 1 96.06 175 LEU B O 1
ATOM 5536 N N . ILE B 1 176 ? 27.047 7.141 -20.891 1 94.06 176 ILE B N 1
ATOM 5537 C CA . ILE B 1 176 ? 26.781 8.508 -21.328 1 94.06 176 ILE B CA 1
ATOM 5538 C C . ILE B 1 176 ? 28 9.383 -21.047 1 94.06 176 ILE B C 1
ATOM 5540 O O . ILE B 1 176 ? 28.812 9.062 -20.188 1 94.06 176 ILE B O 1
ATOM 5544 N N . SER B 1 177 ? 28.141 10.445 -21.875 1 91.44 177 SER B N 1
ATOM 5545 C CA . SER B 1 177 ? 29.203 11.406 -21.625 1 91.44 177 SER B CA 1
ATOM 5546 C C . SER B 1 177 ? 29.031 12.102 -20.281 1 91.44 177 SER B C 1
ATOM 5548 O O . SER B 1 177 ? 27.906 12.258 -19.797 1 91.44 177 SER B O 1
ATOM 5550 N N . PRO B 1 178 ? 30.141 12.406 -19.672 1 88.75 178 PRO B N 1
ATOM 5551 C CA . PRO B 1 178 ? 30.031 13.109 -18.391 1 88.75 178 PRO B CA 1
ATOM 5552 C C . PRO B 1 178 ? 29.156 14.352 -18.469 1 88.75 178 PRO B C 1
ATOM 5554 O O . PRO B 1 178 ? 29.172 15.062 -19.469 1 88.75 178 PRO B O 1
ATOM 5557 N N . LEU B 1 179 ? 28.375 14.477 -17.438 1 83.31 179 LEU B N 1
ATOM 5558 C CA . LEU B 1 179 ? 27.453 15.602 -17.406 1 83.31 179 LEU B CA 1
ATOM 5559 C C . LEU B 1 179 ? 28.203 16.922 -17.328 1 83.31 179 LEU B C 1
ATOM 5561 O O . LEU B 1 179 ? 29.203 17.031 -16.609 1 83.31 179 LEU B O 1
ATOM 5565 N N . GLN B 1 180 ? 27.906 17.703 -18.297 1 68.31 180 GLN B N 1
ATOM 5566 C CA . GLN B 1 180 ? 28.406 19.062 -18.156 1 68.31 180 GLN B CA 1
ATOM 5567 C C . GLN B 1 180 ? 27.609 19.844 -17.109 1 68.31 180 GLN B C 1
ATOM 5569 O O . GLN B 1 180 ? 26.422 19.625 -16.938 1 68.31 180 GLN B O 1
ATOM 5574 N N . SER B 1 181 ? 28.266 20.344 -16.078 1 59.31 181 SER B N 1
ATOM 5575 C CA . SER B 1 181 ? 27.562 21.172 -15.117 1 59.31 181 SER B CA 1
ATOM 5576 C C . SER B 1 181 ? 26.5 22.031 -15.789 1 59.31 181 SER B C 1
ATOM 5578 O O . SER B 1 181 ? 26.766 22.672 -16.812 1 59.31 181 SER B O 1
ATOM 5580 N N . PRO B 1 182 ? 25.266 21.531 -15.594 1 53.56 182 PRO B N 1
ATOM 5581 C CA . PRO B 1 182 ? 24.266 22.391 -16.219 1 53.56 182 PRO B CA 1
ATOM 5582 C C . PRO B 1 182 ? 24.656 23.875 -16.188 1 53.56 182 PRO B C 1
ATOM 5584 O O . PRO B 1 182 ? 25.125 24.375 -15.164 1 53.56 182 PRO B O 1
ATOM 5587 N N . ARG B 1 183 ? 25.234 24.453 -17.188 1 44.97 183 ARG B N 1
ATOM 5588 C CA . ARG B 1 183 ? 25.312 25.922 -17.188 1 44.97 183 ARG B CA 1
ATOM 5589 C C . ARG B 1 183 ? 24.031 26.531 -16.625 1 44.97 183 ARG B C 1
ATOM 5591 O O . ARG B 1 183 ? 22.953 26.344 -17.172 1 44.97 183 ARG B O 1
ATOM 5598 N N . LEU B 1 184 ? 23.906 26.375 -15.344 1 45.91 184 LEU B N 1
ATOM 5599 C CA . LEU B 1 184 ? 22.797 27.188 -14.852 1 45.91 184 LEU B CA 1
ATOM 5600 C C . LEU B 1 184 ? 22.516 28.344 -15.805 1 45.91 184 LEU B C 1
ATOM 5602 O O . LEU B 1 184 ? 23.312 29.281 -15.898 1 45.91 184 LEU B O 1
ATOM 5606 N N . GLU B 1 185 ? 22.406 28.109 -17.016 1 42.06 185 GLU B N 1
ATOM 5607 C CA . GLU B 1 185 ? 22 29.406 -17.594 1 42.06 185 GLU B CA 1
ATOM 5608 C C . GLU B 1 185 ? 21.172 30.203 -16.594 1 42.06 185 GLU B C 1
ATOM 5610 O O . GLU B 1 185 ? 20.078 29.781 -16.203 1 42.06 185 GLU B O 1
ATOM 5615 N N . LEU B 1 186 ? 21.812 30.609 -15.586 1 40.91 186 LEU B N 1
ATOM 5616 C CA . LEU B 1 186 ? 21.453 31.672 -14.648 1 40.91 186 LEU B CA 1
ATOM 5617 C C . LEU B 1 186 ? 20.375 32.562 -15.234 1 40.91 186 LEU B C 1
ATOM 5619 O O . LEU B 1 186 ? 19.922 33.531 -14.578 1 40.91 186 LEU B O 1
ATOM 5623 N N . HIS B 1 187 ? 20.266 32.562 -16.5 1 40.75 187 HIS B N 1
ATOM 5624 C CA . HIS B 1 187 ? 19.562 33.719 -17.094 1 40.75 187 HIS B CA 1
ATOM 5625 C C . HIS B 1 187 ? 18.078 33.656 -16.75 1 40.75 187 HIS B C 1
ATOM 5627 O O . HIS B 1 187 ? 17.328 34.594 -17.094 1 40.75 187 HIS B O 1
ATOM 5633 N N . GLU B 1 188 ? 17.531 32.531 -16.719 1 44.44 188 GLU B N 1
ATOM 5634 C CA . GLU B 1 188 ? 16.125 32.875 -16.5 1 44.44 188 GLU B CA 1
ATOM 5635 C C . GLU B 1 188 ? 15.906 33.438 -15.102 1 44.44 188 GLU B C 1
ATOM 5637 O O . GLU B 1 188 ? 16.062 32.75 -14.102 1 44.44 188 GLU B O 1
ATOM 5642 N N . GLN B 1 189 ? 16.359 34.562 -14.898 1 43.31 189 GLN B N 1
ATOM 5643 C CA . GLN B 1 189 ? 16.078 35.375 -13.734 1 43.31 189 GLN B CA 1
ATOM 5644 C C . GLN B 1 189 ? 14.711 35.031 -13.141 1 43.31 189 GLN B C 1
ATOM 5646 O O . GLN B 1 189 ? 13.688 35.156 -13.812 1 43.31 189 GLN B O 1
ATOM 5651 N N . ILE B 1 190 ? 14.719 34 -12.461 1 51.94 190 ILE B N 1
ATOM 5652 C CA . ILE B 1 190 ? 13.461 33.844 -11.727 1 51.94 190 ILE B CA 1
ATOM 5653 C C . ILE B 1 190 ? 12.969 35.219 -11.266 1 51.94 190 ILE B C 1
ATOM 5655 O O . ILE B 1 190 ? 13.672 35.938 -10.547 1 51.94 190 ILE B O 1
ATOM 5659 N N . PRO B 1 191 ? 12.062 35.781 -12.016 1 54.88 191 PRO B N 1
ATOM 5660 C CA . PRO B 1 191 ? 11.562 37.094 -11.586 1 54.88 191 PRO B CA 1
ATOM 5661 C C . PRO B 1 191 ? 11.391 37.188 -10.07 1 54.88 191 PRO B C 1
ATOM 5663 O O . PRO B 1 191 ? 10.961 36.219 -9.438 1 54.88 191 PRO B O 1
ATOM 5666 N N . VAL B 1 192 ? 12.109 38.062 -9.547 1 57.84 192 VAL B N 1
ATOM 5667 C CA . VAL B 1 192 ? 11.844 38.375 -8.141 1 57.84 192 VAL B CA 1
ATOM 5668 C C . VAL B 1 192 ? 10.359 38.688 -7.949 1 57.84 192 VAL B C 1
ATOM 5670 O O . VAL B 1 192 ? 9.789 39.5 -8.664 1 57.84 192 VAL B O 1
ATOM 5673 N N . PRO B 1 193 ? 9.75 37.875 -7.121 1 67 193 PRO B N 1
ATOM 5674 C CA . PRO B 1 193 ? 8.328 38.125 -6.914 1 67 193 PRO B CA 1
ATOM 5675 C C . PRO B 1 193 ? 8.055 39.562 -6.488 1 67 193 PRO B C 1
ATOM 5677 O O . PRO B 1 193 ? 8.812 40.125 -5.695 1 67 193 PRO B O 1
ATOM 5680 N N . SER B 1 194 ? 7.402 40.375 -7.273 1 77.56 194 SER B N 1
ATOM 5681 C CA . SER B 1 194 ? 6.953 41.719 -6.906 1 77.56 194 SER B CA 1
ATOM 5682 C C . SER B 1 194 ? 5.43 41.812 -6.945 1 77.56 194 SER B C 1
ATOM 5684 O O . SER B 1 194 ? 4.766 40.969 -7.562 1 77.56 194 SER B O 1
ATOM 5686 N N . LEU B 1 195 ? 5.004 42.75 -6.09 1 87.75 195 LEU B N 1
ATOM 5687 C CA . LEU B 1 195 ? 3.564 43 -6.082 1 87.75 195 LEU B CA 1
ATOM 5688 C C . LEU B 1 195 ? 3.168 43.969 -7.18 1 87.75 195 LEU B C 1
ATOM 5690 O O . LEU B 1 195 ? 3.873 44.938 -7.43 1 87.75 195 LEU B O 1
ATOM 5694 N N . SER B 1 196 ? 2.154 43.688 -7.801 1 87.19 196 SER B N 1
ATOM 5695 C CA . SER B 1 196 ? 1.614 44.625 -8.789 1 87.19 196 SER B CA 1
ATOM 5696 C C . SER B 1 196 ? 1.059 45.875 -8.125 1 87.19 196 SER B C 1
ATOM 5698 O O . SER B 1 196 ? 0.851 45.906 -6.91 1 87.19 196 SER B O 1
ATOM 5700 N N . ALA B 1 197 ? 0.795 46.906 -8.906 1 88.06 197 ALA B N 1
ATOM 5701 C CA . ALA B 1 197 ? 0.189 48.156 -8.398 1 88.06 197 ALA B CA 1
ATOM 5702 C C . ALA B 1 197 ? -1.216 47.875 -7.863 1 88.06 197 ALA B C 1
ATOM 5704 O O . ALA B 1 197 ? -1.628 48.469 -6.867 1 88.06 197 ALA B O 1
ATOM 5705 N N . GLU B 1 198 ? -1.826 47.062 -8.516 1 89.5 198 GLU B N 1
ATOM 5706 C CA . GLU B 1 198 ? -3.174 46.688 -8.094 1 89.5 198 GLU B CA 1
ATOM 5707 C C . GLU B 1 198 ? -3.156 46 -6.734 1 89.5 198 GLU B C 1
ATOM 5709 O O . GLU B 1 198 ? -3.994 46.281 -5.875 1 89.5 198 GLU B O 1
ATOM 5714 N N . THR B 1 199 ? -2.191 45.156 -6.598 1 91.19 199 THR B N 1
ATOM 5715 C CA . THR B 1 199 ? -2.066 44.438 -5.332 1 91.19 199 THR B CA 1
ATOM 5716 C C . THR B 1 199 ? -1.68 45.375 -4.207 1 91.19 199 THR B C 1
ATOM 5718 O O . THR B 1 199 ? -2.156 45.25 -3.078 1 91.19 199 THR B O 1
ATOM 5721 N N . LEU B 1 200 ? -0.896 46.344 -4.516 1 91.62 200 LEU B N 1
ATOM 5722 C CA . LEU B 1 200 ? -0.489 47.312 -3.516 1 91.62 200 LEU B CA 1
ATOM 5723 C C . LEU B 1 200 ? -1.677 48.156 -3.062 1 91.62 200 LEU B C 1
ATOM 5725 O O . LEU B 1 200 ? -1.786 48.5 -1.884 1 91.62 200 LEU B O 1
ATOM 5729 N N . ALA B 1 201 ? -2.514 48.5 -3.941 1 92.75 201 ALA B N 1
ATOM 5730 C CA . ALA B 1 201 ? -3.719 49.25 -3.596 1 92.75 201 ALA B CA 1
ATOM 5731 C C . ALA B 1 201 ? -4.613 48.438 -2.658 1 92.75 201 ALA B C 1
ATOM 5733 O O . ALA B 1 201 ? -5.176 49 -1.706 1 92.75 201 ALA B O 1
ATOM 5734 N N . VAL B 1 202 ? -4.672 47.219 -2.971 1 92.62 202 VAL B N 1
ATOM 5735 C CA . VAL B 1 202 ? -5.48 46.344 -2.129 1 92.62 202 VAL B CA 1
ATOM 5736 C C . VAL B 1 202 ? -4.852 46.219 -0.74 1 92.62 202 VAL B C 1
ATOM 5738 O O . VAL B 1 202 ? -5.562 46.156 0.266 1 92.62 202 VAL B O 1
ATOM 5741 N N . CYS B 1 203 ? -3.57 46.219 -0.68 1 93.62 203 CYS B N 1
ATOM 5742 C CA . CYS B 1 203 ? -2.871 46.156 0.6 1 93.62 203 CYS B CA 1
ATOM 5743 C C . CYS B 1 203 ? -3.227 47.375 1.457 1 93.62 203 CYS B C 1
ATOM 5745 O O . CYS B 1 203 ? -3.443 47.25 2.662 1 93.62 203 CYS B O 1
ATOM 5747 N N . ARG B 1 204 ? -3.316 48.469 0.872 1 91.88 204 ARG B N 1
ATOM 5748 C CA . ARG B 1 204 ? -3.676 49.688 1.596 1 91.88 204 ARG B CA 1
ATOM 5749 C C . ARG B 1 204 ? -5.113 49.625 2.102 1 91.88 204 ARG B C 1
ATOM 5751 O O . ARG B 1 204 ? -5.402 50.062 3.221 1 91.88 204 ARG B O 1
ATOM 5758 N N . GLU B 1 205 ? -5.867 49.125 1.268 1 92.31 205 GLU B N 1
ATOM 5759 C CA . GLU B 1 205 ? -7.258 48.969 1.667 1 92.31 205 GLU B CA 1
ATOM 5760 C C . GLU B 1 205 ? -7.371 48.031 2.865 1 92.31 205 GLU B C 1
ATOM 5762 O O . GLU B 1 205 ? -8.094 48.312 3.824 1 92.31 205 GLU B O 1
ATOM 5767 N N . VAL B 1 206 ? -6.668 46.938 2.791 1 94 206 VAL B N 1
ATOM 5768 C CA . VAL B 1 206 ? -6.688 45.938 3.867 1 94 206 VAL B CA 1
ATOM 5769 C C . VAL B 1 206 ? -6.152 46.562 5.152 1 94 206 VAL B C 1
ATOM 5771 O O . VAL B 1 206 ? -6.73 46.406 6.227 1 94 206 VAL B O 1
ATOM 5774 N N . ALA B 1 207 ? -5.094 47.312 5.02 1 92.88 207 ALA B N 1
ATOM 5775 C CA . ALA B 1 207 ? -4.527 48 6.184 1 92.88 207 ALA B CA 1
ATOM 5776 C C . ALA B 1 207 ? -5.559 48.906 6.836 1 92.88 207 ALA B C 1
ATOM 5778 O O . ALA B 1 207 ? -5.617 49 8.062 1 92.88 207 ALA B O 1
ATOM 5779 N N . GLY B 1 208 ? -6.309 49.594 6.043 1 90.19 208 GLY B N 1
ATOM 5780 C CA . GLY B 1 208 ? -7.367 50.438 6.555 1 90.19 208 GLY B CA 1
ATOM 5781 C C . GLY B 1 208 ? -8.461 49.688 7.273 1 90.19 208 GLY B C 1
ATOM 5782 O O . GLY B 1 208 ? -8.969 50.125 8.297 1 90.19 208 GLY B O 1
ATOM 5783 N N . LYS B 1 209 ? -8.766 48.562 6.793 1 91.12 209 LYS B N 1
ATOM 5784 C CA . LYS B 1 209 ? -9.828 47.719 7.359 1 91.12 209 LYS B CA 1
ATOM 5785 C C . LYS B 1 209 ? -9.383 47.094 8.68 1 91.12 209 LYS B C 1
ATOM 5787 O O . LYS B 1 209 ? -10.203 46.906 9.586 1 91.12 209 LYS B O 1
ATOM 5792 N N . LEU B 1 210 ? -8.133 46.812 8.805 1 91.62 210 LEU B N 1
ATOM 5793 C CA . LEU B 1 210 ? -7.621 46.125 9.992 1 91.62 210 LEU B CA 1
ATOM 5794 C C . LEU B 1 210 ? -7.723 47.031 11.219 1 91.62 210 LEU B C 1
ATOM 5796 O O . LEU B 1 210 ? -7.68 46.531 12.352 1 91.62 210 LEU B O 1
ATOM 5800 N N . LYS B 1 211 ? -7.934 48.25 10.93 1 83.75 211 LYS B N 1
ATOM 5801 C CA . LYS B 1 211 ? -8.07 49.188 12.023 1 83.75 211 LYS B CA 1
ATOM 5802 C C . LYS B 1 211 ? -9.469 49.156 12.633 1 83.75 211 LYS B C 1
ATOM 5804 O O . LYS B 1 211 ? -9.68 49.625 13.758 1 83.75 211 LYS B O 1
ATOM 5809 N N . ILE B 1 212 ? -10.359 48.562 11.867 1 77.69 212 ILE B N 1
ATOM 5810 C CA . ILE B 1 212 ? -11.742 48.469 12.312 1 77.69 212 ILE B CA 1
ATOM 5811 C C . ILE B 1 212 ? -11.898 47.312 13.289 1 77.69 212 ILE B C 1
ATOM 5813 O O . ILE B 1 212 ? -11.32 46.25 13.094 1 77.69 212 ILE B O 1
ATOM 5817 N N . MET B 1 213 ? -12.648 47.531 14.312 1 78.69 213 MET B N 1
ATOM 5818 C CA . MET B 1 213 ? -12.883 46.5 15.328 1 78.69 213 MET B CA 1
ATOM 5819 C C . MET B 1 213 ? -13.617 45.312 14.734 1 78.69 213 MET B C 1
ATOM 5821 O O . MET B 1 213 ? -14.523 45.469 13.914 1 78.69 213 MET B O 1
ATOM 5825 N N . GLY B 1 214 ? -13.125 44.031 15.031 1 87.88 214 GLY B N 1
ATOM 5826 C CA . GLY B 1 214 ? -13.836 42.812 14.672 1 87.88 214 GLY B CA 1
ATOM 5827 C C . GLY B 1 214 ? -13.125 42.031 13.586 1 87.88 214 GLY B C 1
ATOM 5828 O O . GLY B 1 214 ? -13.625 40.969 13.156 1 87.88 214 GLY B O 1
ATOM 5829 N N . PHE B 1 215 ? -11.898 42.438 13.25 1 92.25 215 PHE B N 1
ATOM 5830 C CA . PHE B 1 215 ? -11.156 41.688 12.25 1 92.25 215 PHE B CA 1
ATOM 5831 C C . PHE B 1 215 ? -10.359 40.562 12.891 1 92.25 215 PHE B C 1
ATOM 5833 O O . PHE B 1 215 ? -9.828 40.719 13.992 1 92.25 215 PHE B O 1
ATOM 5840 N N . VAL B 1 216 ? -10.312 39.438 12.203 1 94.75 216 VAL B N 1
ATOM 5841 C CA . VAL B 1 216 ? -9.586 38.25 12.656 1 94.75 216 VAL B CA 1
ATOM 5842 C C . VAL B 1 216 ? -8.531 37.875 11.617 1 94.75 216 VAL B C 1
ATOM 5844 O O . VAL B 1 216 ? -8.766 38 10.414 1 94.75 216 VAL B O 1
ATOM 5847 N N . LEU B 1 217 ? -7.367 37.531 12.094 1 96.88 217 LEU B N 1
ATOM 5848 C CA . LEU B 1 217 ? -6.32 36.969 11.25 1 96.88 217 LEU B CA 1
ATOM 5849 C C . LEU B 1 217 ? -6.379 35.438 11.25 1 96.88 217 LEU B C 1
ATOM 5851 O O . LEU B 1 217 ? -6.199 34.812 12.297 1 96.88 217 LEU B O 1
ATOM 5855 N N . TRP B 1 218 ? -6.711 34.844 10.102 1 97.62 218 TRP B N 1
ATOM 5856 C CA . TRP B 1 218 ? -6.793 33.406 9.922 1 97.62 218 TRP B CA 1
ATOM 5857 C C . TRP B 1 218 ? -5.625 32.875 9.086 1 97.62 218 TRP B C 1
ATOM 5859 O O . TRP B 1 218 ? -5.555 33.156 7.883 1 97.62 218 TRP B O 1
ATOM 5869 N N . ILE B 1 219 ? -4.707 32.094 9.719 1 98.31 219 ILE B N 1
ATOM 5870 C CA . ILE B 1 219 ? -3.457 31.766 9.047 1 98.31 219 ILE B CA 1
ATOM 5871 C C . ILE B 1 219 ? -3.439 30.281 8.688 1 98.31 219 ILE B C 1
ATOM 5873 O O . ILE B 1 219 ? -3.945 29.453 9.445 1 98.31 219 ILE B O 1
ATOM 5877 N N . GLY B 1 220 ? -2.955 29.984 7.504 1 97.38 220 GLY B N 1
ATOM 5878 C CA . GLY B 1 220 ? -2.705 28.625 7.031 1 97.38 220 GLY B CA 1
ATOM 5879 C C . GLY B 1 220 ? -1.229 28.297 6.902 1 97.38 220 GLY B C 1
ATOM 5880 O O . GLY B 1 220 ? -0.375 29.109 7.293 1 97.38 220 GLY B O 1
ATOM 5881 N N . TYR B 1 221 ? -0.96 27.156 6.414 1 95.62 221 TYR B N 1
ATOM 5882 C CA . TYR B 1 221 ? 0.404 26.641 6.316 1 95.62 221 TYR B CA 1
ATOM 5883 C C . TYR B 1 221 ? 1.235 27.484 5.359 1 95.62 221 TYR B C 1
ATOM 5885 O O . TYR B 1 221 ? 2.463 27.531 5.469 1 95.62 221 TYR B O 1
ATOM 5893 N N . GLY B 1 222 ? 0.606 28.156 4.469 1 94.81 222 GLY B N 1
ATOM 5894 C CA . GLY B 1 222 ? 1.313 29.016 3.529 1 94.81 222 GLY B CA 1
ATOM 5895 C C . GLY B 1 222 ? 2.096 30.125 4.207 1 94.81 222 GLY B C 1
ATOM 5896 O O . GLY B 1 222 ? 2.965 30.734 3.588 1 94.81 222 GLY B O 1
ATOM 5897 N N . CYS B 1 223 ? 1.809 30.359 5.48 1 96.88 223 CYS B N 1
ATOM 5898 C CA . CYS B 1 223 ? 2.482 31.406 6.234 1 96.88 223 CYS B CA 1
ATOM 5899 C C . CYS B 1 223 ? 3.76 30.891 6.879 1 96.88 223 CYS B C 1
ATOM 5901 O O . CYS B 1 223 ? 4.406 31.594 7.652 1 96.88 223 CYS B O 1
ATOM 5903 N N . ARG B 1 224 ? 4.18 29.688 6.582 1 93.06 224 ARG B N 1
ATOM 5904 C CA . ARG B 1 224 ? 5.246 29 7.301 1 93.06 224 ARG B CA 1
ATOM 5905 C C . ARG B 1 224 ? 6.539 29.812 7.27 1 93.06 224 ARG B C 1
ATOM 5907 O O . ARG B 1 224 ? 7.305 29.797 8.234 1 93.06 224 ARG B O 1
ATOM 5914 N N . SER B 1 225 ? 6.777 30.594 6.223 1 92.31 225 SER B N 1
ATOM 5915 C CA . SER B 1 225 ? 8.016 31.344 6.109 1 92.31 225 SER B CA 1
ATOM 5916 C C . SER B 1 225 ? 7.82 32.781 6.543 1 92.31 225 SER B C 1
ATOM 5918 O O . SER B 1 225 ? 8.742 33.594 6.453 1 92.31 225 SER B O 1
ATOM 5920 N N . ALA B 1 226 ? 6.629 33.062 7.016 1 96.62 226 ALA B N 1
ATOM 5921 C CA . ALA B 1 226 ? 6.305 34.469 7.344 1 96.62 226 ALA B CA 1
ATOM 5922 C C . ALA B 1 226 ? 5.852 34.594 8.789 1 96.62 226 ALA B C 1
ATOM 5924 O O . ALA B 1 226 ? 5.086 35.5 9.125 1 96.62 226 ALA B O 1
ATOM 5925 N N . SER B 1 227 ? 6.285 33.719 9.617 1 97.19 227 SER B N 1
ATOM 5926 C CA . SER B 1 227 ? 5.836 33.656 11 1 97.19 227 SER B CA 1
ATOM 5927 C C . SER B 1 227 ? 6.07 34.969 11.727 1 97.19 227 SER B C 1
ATOM 5929 O O . SER B 1 227 ? 5.188 35.469 12.43 1 97.19 227 SER B O 1
ATOM 5931 N N . LEU B 1 228 ? 7.223 35.656 11.547 1 96.88 228 LEU B N 1
ATOM 5932 C CA . LEU B 1 228 ? 7.559 36.906 12.219 1 96.88 228 LEU B CA 1
ATOM 5933 C C . LEU B 1 228 ? 6.656 38.031 11.734 1 96.88 228 LEU B C 1
ATOM 5935 O O . LEU B 1 228 ? 6.195 38.844 12.531 1 96.88 228 LEU B O 1
ATOM 5939 N N . LEU B 1 229 ? 6.418 38.031 10.469 1 97.56 229 LEU B N 1
ATOM 5940 C CA . LEU B 1 229 ? 5.562 39.062 9.891 1 97.56 229 LEU B CA 1
ATOM 5941 C C . LEU B 1 229 ? 4.121 38.906 10.359 1 97.56 229 LEU B C 1
ATOM 5943 O O . LEU B 1 229 ? 3.42 39.875 10.602 1 97.56 229 LEU B O 1
ATOM 5947 N N . VAL B 1 230 ? 3.701 37.656 10.484 1 98.25 230 VAL B N 1
ATOM 5948 C CA . VAL B 1 230 ? 2.363 37.375 10.977 1 98.25 230 VAL B CA 1
ATOM 5949 C C . VAL B 1 230 ? 2.207 37.906 12.398 1 98.25 230 VAL B C 1
ATOM 5951 O O . VAL B 1 230 ? 1.2 38.531 12.727 1 98.25 230 VAL B O 1
ATOM 5954 N N . LYS B 1 231 ? 3.211 37.625 13.227 1 96.75 231 LYS B N 1
ATOM 5955 C CA . LYS B 1 231 ? 3.184 38.094 14.609 1 96.75 231 LYS B CA 1
ATOM 5956 C C . LYS B 1 231 ? 3.172 39.594 14.688 1 96.75 231 LYS B C 1
ATOM 5958 O O . LYS B 1 231 ? 2.404 40.188 15.453 1 96.75 231 LYS B O 1
ATOM 5963 N N . GLN B 1 232 ? 3.955 40.25 13.859 1 95.06 232 GLN B N 1
ATOM 5964 C CA . GLN B 1 232 ? 4.012 41.688 13.828 1 95.06 232 GLN B CA 1
ATOM 5965 C C . GLN B 1 232 ? 2.666 42.281 13.43 1 95.06 232 GLN B C 1
ATOM 5967 O O . GLN B 1 232 ? 2.211 43.25 14.031 1 95.06 232 GLN B O 1
ATOM 5972 N N . LEU B 1 233 ? 2.09 41.688 12.453 1 95.81 233 LEU B N 1
ATOM 5973 C CA . LEU B 1 233 ? 0.797 42.188 11.992 1 95.81 233 LEU B CA 1
ATOM 5974 C C . LEU B 1 233 ? -0.259 42.062 13.086 1 95.81 233 LEU B C 1
ATOM 5976 O O . LEU B 1 233 ? -1.02 43 13.336 1 95.81 233 LEU B O 1
ATOM 5980 N N . ALA B 1 234 ? -0.316 40.906 13.68 1 96.06 234 ALA B N 1
ATOM 5981 C CA . ALA B 1 234 ? -1.295 40.625 14.734 1 96.06 234 ALA B CA 1
ATOM 5982 C C . ALA B 1 234 ? -1.136 41.625 15.891 1 96.06 234 ALA B C 1
ATOM 5984 O O . ALA B 1 234 ? -2.121 42.188 16.375 1 96.06 234 ALA B O 1
ATOM 5985 N N . GLU B 1 235 ? 0.086 41.875 16.328 1 94.06 235 GLU B N 1
ATOM 5986 C CA . GLU B 1 235 ? 0.365 42.75 17.453 1 94.06 235 GLU B CA 1
ATOM 5987 C C . GLU B 1 235 ? 0.097 44.219 17.109 1 94.06 235 GLU B C 1
ATOM 5989 O O . GLU B 1 235 ? -0.402 44.969 17.938 1 94.06 235 GLU B O 1
ATOM 5994 N N . ARG B 1 236 ? 0.416 44.531 15.898 1 92.06 236 ARG B N 1
ATOM 5995 C CA . ARG B 1 236 ? 0.253 45.938 15.492 1 92.06 236 ARG B CA 1
ATOM 5996 C C . ARG B 1 236 ? -1.22 46.312 15.469 1 92.06 236 ARG B C 1
ATOM 5998 O O . ARG B 1 236 ? -1.573 47.438 15.852 1 92.06 236 ARG B O 1
ATOM 6005 N N . TYR B 1 237 ? -2.076 45.469 15.094 1 92.06 237 TYR B N 1
ATOM 6006 C CA . TYR B 1 237 ? -3.48 45.812 14.898 1 92.06 237 TYR B CA 1
ATOM 6007 C C . TYR B 1 237 ? -4.355 45.125 15.945 1 92.06 237 TYR B C 1
ATOM 6009 O O . TYR B 1 237 ? -5.582 45.188 15.883 1 92.06 237 TYR B O 1
ATOM 6017 N N . ASP B 1 238 ? -3.707 44.406 16.906 1 92.38 238 ASP B N 1
ATOM 6018 C CA . ASP B 1 238 ? -4.426 43.719 17.953 1 92.38 238 ASP B CA 1
ATOM 6019 C C . ASP B 1 238 ? -5.457 42.75 17.375 1 92.38 238 ASP B C 1
ATOM 6021 O O . ASP B 1 238 ? -6.633 42.781 17.75 1 92.38 238 ASP B O 1
ATOM 6025 N N . LEU B 1 239 ? -5.008 41.938 16.484 1 94.06 239 LEU B N 1
ATOM 6026 C CA . LEU B 1 239 ? -5.895 41 15.781 1 94.06 239 LEU B CA 1
ATOM 6027 C C . LEU B 1 239 ? -5.91 39.625 16.453 1 94.06 239 LEU B C 1
ATOM 6029 O O . LEU B 1 239 ? -4.855 39.031 16.656 1 94.06 239 LEU B O 1
ATOM 6033 N N . PRO B 1 240 ? -7.098 39.094 16.797 1 94.5 240 PRO B N 1
ATOM 6034 C CA . PRO B 1 240 ? -7.148 37.688 17.141 1 94.5 240 PRO B CA 1
ATOM 6035 C C . PRO B 1 240 ? -6.652 36.781 16 1 94.5 240 PRO B C 1
ATOM 6037 O O . PRO B 1 240 ? -6.926 37.062 14.836 1 94.5 240 PRO B O 1
ATOM 6040 N N . VAL B 1 241 ? -5.934 35.75 16.375 1 96.62 241 VAL B N 1
ATOM 6041 C CA . VAL B 1 241 ? -5.352 34.875 15.367 1 96.62 241 VAL B CA 1
ATOM 6042 C C . VAL B 1 241 ? -5.992 33.469 15.453 1 96.62 241 VAL B C 1
ATOM 6044 O O . VAL B 1 241 ? -6.066 32.875 16.531 1 96.62 241 VAL B O 1
ATOM 6047 N N . LEU B 1 242 ? -6.496 33 14.352 1 96.44 242 LEU B N 1
ATOM 6048 C CA . LEU B 1 242 ? -6.902 31.625 14.148 1 96.44 242 LEU B CA 1
ATOM 6049 C C . LEU B 1 242 ? -5.91 30.891 13.258 1 96.44 242 LEU B C 1
ATOM 6051 O O . LEU B 1 242 ? -5.379 31.469 12.305 1 96.44 242 LEU B O 1
ATOM 6055 N N . ALA B 1 243 ? -5.672 29.656 13.57 1 97.44 243 ALA B N 1
ATOM 6056 C CA . ALA B 1 243 ? -4.777 28.844 12.75 1 97.44 243 ALA B CA 1
ATOM 6057 C C . ALA B 1 243 ? -5.477 27.578 12.258 1 97.44 243 ALA B C 1
ATOM 6059 O O . ALA B 1 243 ? -6.254 26.969 13 1 97.44 243 ALA B O 1
ATOM 6060 N N . THR B 1 244 ? -5.273 27.25 10.984 1 96.38 244 THR B N 1
ATOM 6061 C CA . THR B 1 244 ? -5.621 25.891 10.57 1 96.38 244 THR B CA 1
ATOM 6062 C C . THR B 1 244 ? -4.75 24.875 11.289 1 96.38 244 THR B C 1
ATOM 6064 O O . THR B 1 244 ? -3.711 25.219 11.852 1 96.38 244 THR B O 1
ATOM 6067 N N . PRO B 1 245 ? -5.105 23.625 11.242 1 96.06 245 PRO B N 1
ATOM 6068 C CA . PRO B 1 245 ? -4.285 22.625 11.938 1 96.06 245 PRO B CA 1
ATOM 6069 C C . PRO B 1 245 ? -2.861 22.547 11.391 1 96.06 245 PRO B C 1
ATOM 6071 O O . PRO B 1 245 ? -1.903 22.469 12.164 1 96.06 245 PRO B O 1
ATOM 6074 N N . ARG B 1 246 ? -2.688 22.719 10.156 1 95.75 246 ARG B N 1
ATOM 6075 C CA . ARG B 1 246 ? -1.356 22.625 9.562 1 95.75 246 ARG B CA 1
ATOM 6076 C C . ARG B 1 246 ? -0.515 23.844 9.914 1 95.75 246 ARG B C 1
ATOM 6078 O O . ARG B 1 246 ? 0.71 23.812 9.781 1 95.75 246 ARG B O 1
ATOM 6085 N N . ALA B 1 247 ? -1.154 24.922 10.359 1 97.19 247 ALA B N 1
ATOM 6086 C CA . ALA B 1 247 ? -0.454 26.172 10.633 1 97.19 247 ALA B CA 1
ATOM 6087 C C . ALA B 1 247 ? -0.106 26.297 12.117 1 97.19 247 ALA B C 1
ATOM 6089 O O . ALA B 1 247 ? 0.409 27.328 12.555 1 97.19 247 ALA B O 1
ATOM 6090 N N . LYS B 1 248 ? -0.378 25.281 12.859 1 97.44 248 LYS B N 1
ATOM 6091 C CA . LYS B 1 248 ? -0.065 25.328 14.281 1 97.44 248 LYS B CA 1
ATOM 6092 C C . LYS B 1 248 ? 1.411 25.641 14.516 1 97.44 248 LYS B C 1
ATOM 6094 O O . LYS B 1 248 ? 2.281 25.062 13.852 1 97.44 248 LYS B O 1
ATOM 6099 N N . GLY B 1 249 ? 1.687 26.578 15.406 1 97.38 249 GLY B N 1
ATOM 6100 C CA . GLY B 1 249 ? 3.043 26.969 15.742 1 97.38 249 GLY B CA 1
ATOM 6101 C C . GLY B 1 249 ? 3.535 28.156 14.945 1 97.38 249 GLY B C 1
ATOM 6102 O O . GLY B 1 249 ? 4.488 28.828 15.344 1 97.38 249 GLY B O 1
ATOM 6103 N N . ILE B 1 250 ? 2.914 28.422 13.758 1 97.81 250 ILE B N 1
ATOM 6104 C CA . ILE B 1 250 ? 3.336 29.562 12.953 1 97.81 250 ILE B CA 1
ATOM 6105 C C . ILE B 1 250 ? 3.154 30.844 13.75 1 97.81 250 ILE B C 1
ATOM 6107 O O . ILE B 1 250 ? 3.98 31.766 13.664 1 97.81 250 ILE B O 1
ATOM 6111 N N . PHE B 1 251 ? 2.084 30.969 14.422 1 97.94 251 PHE B N 1
ATOM 6112 C CA . PHE B 1 251 ? 1.871 31.938 15.492 1 97.94 251 PHE B CA 1
ATOM 6113 C C . PHE B 1 251 ? 1.936 31.266 16.859 1 97.94 251 PHE B C 1
ATOM 6115 O O . PHE B 1 251 ? 1.362 30.188 17.062 1 97.94 251 PHE B O 1
ATOM 6122 N N . PRO B 1 252 ? 2.725 31.844 17.812 1 97.38 252 PRO B N 1
ATOM 6123 C CA . PRO B 1 252 ? 2.809 31.188 19.109 1 97.38 252 PRO B CA 1
ATOM 6124 C C . PRO B 1 252 ? 1.438 30.969 19.75 1 97.38 252 PRO B C 1
ATOM 6126 O O . PRO B 1 252 ? 0.69 31.922 19.969 1 97.38 252 PRO B O 1
ATOM 6129 N N . GLU B 1 253 ? 1.193 29.75 20.094 1 96.94 253 GLU B N 1
ATOM 6130 C CA . GLU B 1 253 ? -0.174 29.375 20.453 1 96.94 253 GLU B CA 1
ATOM 6131 C C . GLU B 1 253 ? -0.47 29.703 21.906 1 96.94 253 GLU B C 1
ATOM 6133 O O . GLU B 1 253 ? -1.612 29.594 22.359 1 96.94 253 GLU B O 1
ATOM 6138 N N . ASN B 1 254 ? 0.513 30.094 22.641 1 94.81 254 ASN B N 1
ATOM 6139 C CA . ASN B 1 254 ? 0.288 30.578 24 1 94.81 254 ASN B CA 1
ATOM 6140 C C . ASN B 1 254 ? 0.242 32.094 24.062 1 94.81 254 ASN B C 1
ATOM 6142 O O . ASN B 1 254 ? 0.175 32.688 25.156 1 94.81 254 ASN B O 1
ATOM 6146 N N . HIS B 1 255 ? 0.301 32.781 22.953 1 95.69 255 HIS B N 1
ATOM 6147 C CA . HIS B 1 255 ? 0.163 34.219 22.859 1 95.69 255 HIS B CA 1
ATOM 6148 C C . HIS B 1 255 ? -1.258 34.656 23.188 1 95.69 255 HIS B C 1
ATOM 6150 O O . HIS B 1 255 ? -2.221 33.969 22.859 1 95.69 255 HIS B O 1
ATOM 6156 N N . LEU B 1 256 ? -1.408 35.844 23.719 1 94 256 LEU B N 1
ATOM 6157 C CA . LEU B 1 256 ? -2.699 36.375 24.156 1 94 256 LEU B CA 1
ATOM 6158 C C . LEU B 1 256 ? -3.639 36.531 22.953 1 94 256 LEU B C 1
ATOM 6160 O O . LEU B 1 256 ? -4.855 36.406 23.094 1 94 256 LEU B O 1
ATOM 6164 N N . LEU B 1 257 ? -3.113 36.719 21.781 1 94.62 257 LEU B N 1
ATOM 6165 C CA . LEU B 1 257 ? -3.914 36.969 20.594 1 94.62 257 LEU B CA 1
ATOM 6166 C C . LEU B 1 257 ? -4.285 35.688 19.875 1 94.62 257 LEU B C 1
ATOM 6168 O O . LEU B 1 257 ? -5.031 35.688 18.906 1 94.62 257 LEU B O 1
ATOM 6172 N N . TYR B 1 258 ? -3.785 34.562 20.375 1 95.88 258 TYR B N 1
ATOM 6173 C CA . TYR B 1 258 ? -4.148 33.281 19.766 1 95.88 258 TYR B CA 1
ATOM 6174 C C . TYR B 1 258 ? -5.531 32.844 20.219 1 95.88 258 TYR B C 1
ATOM 6176 O O . TYR B 1 258 ? -5.734 32.531 21.391 1 95.88 258 TYR B O 1
ATOM 6184 N N . PHE B 1 259 ? -6.445 32.75 19.281 1 94.62 259 PHE B N 1
ATOM 6185 C CA . PHE B 1 259 ? -7.828 32.438 19.625 1 94.62 259 PHE B CA 1
ATOM 6186 C C . PHE B 1 259 ? -8.188 31 19.312 1 94.62 259 PHE B C 1
ATOM 6188 O O . PHE B 1 259 ? -9.32 30.578 19.531 1 94.62 259 PHE B O 1
ATOM 6195 N N . GLY B 1 260 ? -7.293 30.234 18.719 1 94.12 260 GLY B N 1
ATOM 6196 C CA . GLY B 1 260 ? -7.535 28.797 18.625 1 94.12 260 GLY B CA 1
ATOM 6197 C C . GLY B 1 260 ? -7.27 28.234 17.234 1 94.12 260 GLY B C 1
ATOM 6198 O O . GLY B 1 260 ? -6.781 28.953 16.359 1 94.12 260 GLY B O 1
ATOM 6199 N N . THR B 1 261 ? -7.488 26.953 17.062 1 95.31 261 THR B N 1
ATOM 6200 C CA . THR B 1 261 ? -7.316 26.188 15.836 1 95.31 261 THR B CA 1
ATOM 6201 C C . THR B 1 261 ? -8.664 25.844 15.211 1 95.31 261 THR B C 1
ATOM 6203 O O . THR B 1 261 ? -9.617 25.5 15.922 1 95.31 261 THR B O 1
ATOM 6206 N N . THR B 1 262 ? -8.797 26.062 13.891 1 93.94 262 THR B N 1
ATOM 6207 C CA . THR B 1 262 ? -10.016 25.719 13.172 1 93.94 262 THR B CA 1
ATOM 6208 C C . THR B 1 262 ? -9.938 24.297 12.625 1 93.94 262 THR B C 1
ATOM 6210 O O . THR B 1 262 ? -8.914 23.625 12.758 1 93.94 262 THR B O 1
ATOM 6213 N N . GLY B 1 263 ? -11.047 23.812 12.047 1 93 263 GLY B N 1
ATOM 6214 C CA . GLY B 1 263 ? -11.055 22.547 11.344 1 93 263 GLY B CA 1
ATOM 6215 C C . GLY B 1 263 ? -11.344 21.359 12.258 1 93 263 GLY B C 1
ATOM 6216 O O . GLY B 1 263 ? -11.984 21.516 13.297 1 93 263 GLY B O 1
ATOM 6217 N N . LEU B 1 264 ? -10.906 20.172 11.789 1 91 264 LEU B N 1
ATOM 6218 C CA . LEU B 1 264 ? -11.07 18.969 12.594 1 91 264 LEU B CA 1
ATOM 6219 C C . LEU B 1 264 ? -10.234 19.047 13.867 1 91 264 LEU B C 1
ATOM 6221 O O . LEU B 1 264 ? -9.047 19.375 13.82 1 91 264 LEU B O 1
ATOM 6225 N N . GLY B 1 265 ? -10.859 18.781 15 1 89.75 265 GLY B N 1
ATOM 6226 C CA . GLY B 1 265 ? -10.188 18.953 16.281 1 89.75 265 GLY B CA 1
ATOM 6227 C C . GLY B 1 265 ? -10.094 20.406 16.703 1 89.75 265 GLY B C 1
ATOM 6228 O O . GLY B 1 265 ? -9.148 20.797 17.391 1 89.75 265 GLY B O 1
ATOM 6229 N N . ALA B 1 266 ? -10.945 21.234 16.297 1 90.44 266 ALA B N 1
ATOM 6230 C CA . ALA B 1 266 ? -10.938 22.672 16.547 1 90.44 266 ALA B CA 1
ATOM 6231 C C . ALA B 1 266 ? -10.922 22.953 18.047 1 90.44 266 ALA B C 1
ATOM 6233 O O . ALA B 1 266 ? -11.453 22.188 18.844 1 90.44 266 ALA B O 1
ATOM 6234 N N . SER B 1 267 ? -10.25 24.047 18.406 1 89.19 267 SER B N 1
ATOM 6235 C CA . SER B 1 267 ? -10.188 24.547 19.766 1 89.19 267 SER B CA 1
ATOM 6236 C C . SER B 1 267 ? -10.477 26.047 19.828 1 89.19 267 SER B C 1
ATOM 6238 O O . SER B 1 267 ? -9.602 26.844 20.172 1 89.19 267 SER B O 1
ATOM 6240 N N . PHE B 1 268 ? -11.656 26.484 19.547 1 81.38 268 PHE B N 1
ATOM 6241 C CA . PHE B 1 268 ? -12.039 27.891 19.516 1 81.38 268 PHE B CA 1
ATOM 6242 C C . PHE B 1 268 ? -12.25 28.422 20.922 1 81.38 268 PHE B C 1
ATOM 6244 O O . PHE B 1 268 ? -12.797 27.734 21.781 1 81.38 268 PHE B O 1
ATOM 6251 N N . ARG B 1 269 ? -11.867 29.625 20.969 1 79.44 269 ARG B N 1
ATOM 6252 C CA . ARG B 1 269 ? -12.445 30.359 22.094 1 79.44 269 ARG B CA 1
ATOM 6253 C C . ARG B 1 269 ? -13.938 30.594 21.891 1 79.44 269 ARG B C 1
ATOM 6255 O O . ARG B 1 269 ? -14.375 30.875 20.766 1 79.44 269 ARG B O 1
ATOM 6262 N N . PRO B 1 270 ? -14.711 30.375 22.734 1 69.5 270 PRO B N 1
ATOM 6263 C CA . PRO B 1 270 ? -16.172 30.5 22.594 1 69.5 270 PRO B CA 1
ATOM 6264 C C . PRO B 1 270 ? -16.594 31.859 22.031 1 69.5 270 PRO B C 1
ATOM 6266 O O . PRO B 1 270 ? -17.641 31.953 21.375 1 69.5 270 PRO B O 1
ATOM 6269 N N . THR B 1 271 ? -15.836 32.844 22.172 1 70.25 271 THR B N 1
ATOM 6270 C CA . THR B 1 271 ? -16.203 34.188 21.766 1 70.25 271 THR B CA 1
ATOM 6271 C C . THR B 1 271 ? -16.312 34.281 20.25 1 70.25 271 THR B C 1
ATOM 6273 O O . THR B 1 271 ? -17.172 35 19.734 1 70.25 271 THR B O 1
ATOM 6276 N N . ILE B 1 272 ? -15.523 33.562 19.578 1 75.56 272 ILE B N 1
ATOM 6277 C CA . ILE B 1 272 ? -15.5 33.656 18.125 1 75.56 272 ILE B CA 1
ATOM 6278 C C . ILE B 1 272 ? -16.75 32.969 17.547 1 75.56 272 ILE B C 1
ATOM 6280 O O . ILE B 1 272 ? -17.266 33.406 16.516 1 75.56 272 ILE B O 1
ATOM 6284 N N . ILE B 1 273 ? -17.156 31.984 18.188 1 69.06 273 ILE B N 1
ATOM 6285 C CA . ILE B 1 273 ? -18.359 31.266 17.766 1 69.06 273 ILE B CA 1
ATOM 6286 C C . ILE B 1 273 ? -19.594 32.125 18.031 1 69.06 273 ILE B C 1
ATOM 6288 O O . ILE B 1 273 ? -20.469 32.219 17.172 1 69.06 273 ILE B O 1
ATOM 6292 N N . ALA B 1 274 ? -19.656 32.781 19.109 1 69.94 274 ALA B N 1
ATOM 6293 C CA . ALA B 1 274 ? -20.797 33.594 19.547 1 69.94 274 ALA B CA 1
ATOM 6294 C C . ALA B 1 274 ? -20.906 34.875 18.766 1 69.94 274 ALA B C 1
ATOM 6296 O O . ALA B 1 274 ? -22.016 35.344 18.438 1 69.94 274 ALA B O 1
ATOM 6297 N N . ASP B 1 275 ? -19.797 35.438 18.422 1 80.19 275 ASP B N 1
ATOM 6298 C CA . ASP B 1 275 ? -19.734 36.688 17.703 1 80.19 275 ASP B CA 1
ATOM 6299 C C . ASP B 1 275 ? -18.859 36.594 16.453 1 80.19 275 ASP B C 1
ATOM 6301 O O . ASP B 1 275 ? -17.656 36.844 16.516 1 80.19 275 ASP B O 1
ATOM 6305 N N . PRO B 1 276 ? -19.578 36.406 15.328 1 85.25 276 PRO B N 1
ATOM 6306 C CA . PRO B 1 276 ? -18.781 36.25 14.109 1 85.25 276 PRO B CA 1
ATOM 6307 C C . PRO B 1 276 ? -17.969 37.5 13.773 1 85.25 276 PRO B C 1
ATOM 6309 O O . PRO B 1 276 ? -18.438 38.594 14.008 1 85.25 276 PRO B O 1
ATOM 6312 N N . PRO B 1 277 ? -16.844 37.188 13.242 1 91.06 277 PRO B N 1
ATOM 6313 C CA . PRO B 1 277 ? -16.016 38.344 12.883 1 91.06 277 PRO B CA 1
ATOM 6314 C C . PRO B 1 277 ? -16.656 39.219 11.797 1 91.06 277 PRO B C 1
ATOM 6316 O O . PRO B 1 277 ? -17.375 38.688 10.93 1 91.06 277 PRO B O 1
ATOM 6319 N N . LYS B 1 278 ? -16.375 40.5 11.867 1 91.94 278 LYS B N 1
ATOM 6320 C CA . LYS B 1 278 ? -16.812 41.406 10.82 1 91.94 278 LYS B CA 1
ATOM 6321 C C . LYS B 1 278 ? -15.945 41.281 9.578 1 91.94 278 LYS B C 1
ATOM 6323 O O . LYS B 1 278 ? -16.422 41.5 8.453 1 91.94 278 LYS B O 1
ATOM 6328 N N . GLY B 1 279 ? -14.75 40.938 9.781 1 94.75 279 GLY B N 1
ATOM 6329 C CA . GLY B 1 279 ? -13.797 40.719 8.703 1 94.75 279 GLY B CA 1
ATOM 6330 C C . GLY B 1 279 ? -12.766 39.656 9.016 1 94.75 279 GLY B C 1
ATOM 6331 O O . GLY B 1 279 ? -12.422 39.438 10.18 1 94.75 279 GLY B O 1
ATOM 6332 N N . VAL B 1 280 ? -12.359 38.969 7.996 1 96.19 280 VAL B N 1
ATOM 6333 C CA . VAL B 1 280 ? -11.336 37.938 8.141 1 96.19 280 VAL B CA 1
ATOM 6334 C C . VAL B 1 280 ? -10.266 38.125 7.062 1 96.19 280 VAL B C 1
ATOM 6336 O O . VAL B 1 280 ? -10.578 38.25 5.883 1 96.19 280 VAL B O 1
ATOM 6339 N N . LEU B 1 281 ? -9.047 38.219 7.48 1 97.31 281 LEU B N 1
ATOM 6340 C CA . LEU B 1 281 ? -7.906 38.094 6.582 1 97.31 281 LEU B CA 1
ATOM 6341 C C . LEU B 1 281 ? -7.348 36.688 6.613 1 97.31 281 LEU B C 1
ATOM 6343 O O . LEU B 1 281 ? -6.676 36.281 7.574 1 97.31 281 LEU B O 1
ATOM 6347 N N . LEU B 1 282 ? -7.676 35.906 5.586 1 98 282 LEU B N 1
ATOM 6348 C CA . LEU B 1 282 ? -7.184 34.531 5.445 1 98 282 LEU B CA 1
ATOM 6349 C C . LEU B 1 282 ? -5.867 34.5 4.684 1 98 282 LEU B C 1
ATOM 6351 O O . LEU B 1 282 ? -5.805 34.938 3.525 1 98 282 LEU B O 1
ATOM 6355 N N . LEU B 1 283 ? -4.809 34 5.34 1 98.12 283 LEU B N 1
ATOM 6356 C CA . LEU B 1 283 ? -3.479 33.969 4.738 1 98.12 283 LEU B CA 1
ATOM 6357 C C . LEU B 1 283 ? -2.998 32.562 4.52 1 98.12 283 LEU B C 1
ATOM 6359 O O . LEU B 1 283 ? -2.809 31.797 5.48 1 98.12 283 LEU B O 1
ATOM 6363 N N . GLY B 1 284 ? -2.799 32.156 3.314 1 96.94 284 GLY B N 1
ATOM 6364 C CA . GLY B 1 284 ? -2.055 30.938 2.986 1 96.94 284 GLY B CA 1
ATOM 6365 C C . GLY B 1 284 ? -2.816 29.656 3.289 1 96.94 284 GLY B C 1
ATOM 6366 O O . GLY B 1 284 ? -2.244 28.703 3.801 1 96.94 284 GLY B O 1
ATOM 6367 N N . SER B 1 285 ? -4.098 29.578 3.057 1 96.5 285 SER B N 1
ATOM 6368 C CA . SER B 1 285 ? -4.898 28.375 3.26 1 96.5 285 SER B CA 1
ATOM 6369 C C . SER B 1 285 ? -5.918 28.203 2.141 1 96.5 285 SER B C 1
ATOM 6371 O O . SER B 1 285 ? -6.43 29.172 1.595 1 96.5 285 SER B O 1
ATOM 6373 N N . LYS B 1 286 ? -6.18 26.969 1.929 1 93.31 286 LYS B N 1
ATOM 6374 C CA . LYS B 1 286 ? -7.23 26.625 0.972 1 93.31 286 LYS B CA 1
ATOM 6375 C C . LYS B 1 286 ? -8.602 26.594 1.646 1 93.31 286 LYS B C 1
ATOM 6377 O O . LYS B 1 286 ? -9.633 26.594 0.971 1 93.31 286 LYS B O 1
ATOM 6382 N N . ALA B 1 287 ? -8.633 26.625 2.924 1 94.94 287 ALA B N 1
ATOM 6383 C CA . ALA B 1 287 ? -9.852 26.547 3.719 1 94.94 287 ALA B CA 1
ATOM 6384 C C . ALA B 1 287 ? -10.664 25.312 3.354 1 94.94 287 ALA B C 1
ATOM 6386 O O . ALA B 1 287 ? -11.883 25.391 3.176 1 94.94 287 ALA B O 1
ATOM 6387 N N . ALA B 1 288 ? -9.93 24.219 3.164 1 93.19 288 ALA B N 1
ATOM 6388 C CA . ALA B 1 288 ? -10.57 22.953 2.818 1 93.19 288 ALA B CA 1
ATOM 6389 C C . ALA B 1 288 ? -11.242 22.328 4.039 1 93.19 288 ALA B C 1
ATOM 6391 O O . ALA B 1 288 ? -11.211 22.891 5.133 1 93.19 288 ALA B O 1
ATOM 6392 N N . GLU B 1 289 ? -11.82 21.219 3.889 1 92.25 289 GLU B N 1
ATOM 6393 C CA . GLU B 1 289 ? -12.688 20.625 4.906 1 92.25 289 GLU B CA 1
ATOM 6394 C C . GLU B 1 289 ? -11.938 20.453 6.227 1 92.25 289 GLU B C 1
ATOM 6396 O O . GLU B 1 289 ? -12.352 21 7.254 1 92.25 289 GLU B O 1
ATOM 6401 N N . LEU B 1 290 ? -10.812 19.781 6.219 1 93.25 290 LEU B N 1
ATOM 6402 C CA . LEU B 1 290 ? -10.141 19.453 7.473 1 93.25 290 LEU B CA 1
ATOM 6403 C C . LEU B 1 290 ? -9.477 20.688 8.07 1 93.25 290 LEU B C 1
ATOM 6405 O O . LEU B 1 290 ? -9.133 20.703 9.25 1 93.25 290 LEU B O 1
ATOM 6409 N N . SER B 1 291 ? -9.344 21.734 7.273 1 93.88 291 SER B N 1
ATOM 6410 C CA . SER B 1 291 ? -8.727 22.969 7.742 1 93.88 291 SER B CA 1
ATOM 6411 C C . SER B 1 291 ? -9.758 23.875 8.414 1 93.88 291 SER B C 1
ATOM 6413 O O . SER B 1 291 ? -9.422 24.672 9.297 1 93.88 291 SER B O 1
ATOM 6415 N N . SER B 1 292 ? -11.039 23.781 7.965 1 92.56 292 SER B N 1
ATOM 6416 C CA . SER B 1 292 ? -12.008 24.781 8.422 1 92.56 292 SER B CA 1
ATOM 6417 C C . SER B 1 292 ? -13.32 24.125 8.828 1 92.56 292 SER B C 1
ATOM 6419 O O . SER B 1 292 ? -14.156 24.766 9.484 1 92.56 292 SER B O 1
ATOM 6421 N N . MET B 1 293 ? -13.461 22.859 8.383 1 90.75 293 MET B N 1
ATOM 6422 C CA . MET B 1 293 ? -14.766 22.219 8.492 1 90.75 293 MET B CA 1
ATOM 6423 C C . MET B 1 293 ? -15.867 23.125 7.941 1 90.75 293 MET B C 1
ATOM 6425 O O . MET B 1 293 ? -16.984 23.125 8.445 1 90.75 293 MET B O 1
ATOM 6429 N N . PHE B 1 294 ? -15.469 24.109 7.105 1 90.19 294 PHE B N 1
ATOM 6430 C CA . PHE B 1 294 ? -16.297 25.031 6.336 1 90.19 294 PHE B CA 1
ATOM 6431 C C . PHE B 1 294 ? -17.047 25.984 7.258 1 90.19 294 PHE B C 1
ATOM 6433 O O . PHE B 1 294 ? -18.188 26.359 6.996 1 90.19 294 PHE B O 1
ATOM 6440 N N . ILE B 1 295 ? -16.469 26.375 8.266 1 89.88 295 ILE B N 1
ATOM 6441 C CA . ILE B 1 295 ? -17.031 27.312 9.219 1 89.88 295 ILE B CA 1
ATOM 6442 C C . ILE B 1 295 ? -17.312 28.641 8.531 1 89.88 295 ILE B C 1
ATOM 6444 O O . ILE B 1 295 ? -18.203 29.391 8.945 1 89.88 295 ILE B O 1
ATOM 6448 N N . GLN B 1 296 ? -16.625 28.938 7.469 1 91.44 296 GLN B N 1
ATOM 6449 C CA . GLN B 1 296 ? -16.781 30.188 6.727 1 91.44 296 GLN B CA 1
ATOM 6450 C C . GLN B 1 296 ? -18.188 30.297 6.133 1 91.44 296 GLN B C 1
ATOM 6452 O O . GLN B 1 296 ? -18.656 31.391 5.824 1 91.44 296 GLN B O 1
ATOM 6457 N N . GLU B 1 297 ? -18.797 29.25 5.992 1 89.5 297 GLU B N 1
ATOM 6458 C CA . GLU B 1 297 ? -20.172 29.266 5.484 1 89.5 297 GLU B CA 1
ATOM 6459 C C . GLU B 1 297 ? -21.141 29.812 6.527 1 89.5 297 GLU B C 1
ATOM 6461 O O . GLU B 1 297 ? -22.203 30.312 6.188 1 89.5 297 GLU B O 1
ATOM 6466 N N . GLU B 1 298 ? -20.75 29.75 7.77 1 87.19 298 GLU B N 1
ATOM 6467 C CA . GLU B 1 298 ? -21.562 30.266 8.859 1 87.19 298 GLU B CA 1
ATOM 6468 C C . GLU B 1 298 ? -21.344 31.766 9.062 1 87.19 298 GLU B C 1
ATOM 6470 O O . GLU B 1 298 ? -22.141 32.438 9.727 1 87.19 298 GLU B O 1
ATOM 6475 N N . TRP B 1 299 ? -20.281 32.281 8.508 1 89.56 299 TRP B N 1
ATOM 6476 C CA . TRP B 1 299 ? -19.938 33.688 8.656 1 89.56 299 TRP B CA 1
ATOM 6477 C C . TRP B 1 299 ? -20.484 34.5 7.484 1 89.56 299 TRP B C 1
ATOM 6479 O O . TRP B 1 299 ? -19.719 35.125 6.742 1 89.56 299 TRP B O 1
ATOM 6489 N N . VAL B 1 300 ? -21.719 34.688 7.426 1 87.69 300 VAL B N 1
ATOM 6490 C CA . VAL B 1 300 ? -22.453 35.156 6.254 1 87.69 300 VAL B CA 1
ATOM 6491 C C . VAL B 1 300 ? -22.188 36.656 6.059 1 87.69 300 VAL B C 1
ATOM 6493 O O . VAL B 1 300 ? -22.141 37.125 4.926 1 87.69 300 VAL B O 1
ATOM 6496 N N . ASN B 1 301 ? -21.969 37.438 7.125 1 89.31 301 ASN B N 1
ATOM 6497 C CA . ASN B 1 301 ? -21.828 38.875 7.023 1 89.31 301 ASN B CA 1
ATOM 6498 C C . ASN B 1 301 ? -20.359 39.312 7.156 1 89.31 301 ASN B C 1
ATOM 6500 O O . ASN B 1 301 ? -20.078 40.5 7.312 1 89.31 301 ASN B O 1
ATOM 6504 N N . THR B 1 302 ? -19.547 38.375 7.102 1 93.12 302 THR B N 1
ATOM 6505 C CA . THR B 1 302 ? -18.125 38.656 7.281 1 93.12 302 THR B CA 1
ATOM 6506 C C . THR B 1 302 ? -17.469 39.031 5.953 1 93.12 302 THR B C 1
ATOM 6508 O O . THR B 1 302 ? -17.719 38.375 4.934 1 93.12 302 THR B O 1
ATOM 6511 N N . ASP B 1 303 ? -16.688 40.094 5.977 1 93.62 303 ASP B N 1
ATOM 6512 C CA . ASP B 1 303 ? -15.836 40.406 4.828 1 93.62 303 ASP B CA 1
ATOM 6513 C C . ASP B 1 303 ? -14.57 39.562 4.816 1 93.62 303 ASP B C 1
ATOM 6515 O O . ASP B 1 303 ? -13.797 39.562 5.777 1 93.62 303 ASP B O 1
ATOM 6519 N N . PHE B 1 304 ? -14.398 38.844 3.713 1 96.06 304 PHE B N 1
ATOM 6520 C CA . PHE B 1 304 ? -13.242 37.969 3.633 1 96.06 304 PHE B CA 1
ATOM 6521 C C . PHE B 1 304 ? -12.211 38.531 2.648 1 96.06 304 PHE B C 1
ATOM 6523 O O . PHE B 1 304 ? -12.562 38.906 1.527 1 96.06 304 PHE B O 1
ATOM 6530 N N . TYR B 1 305 ? -10.969 38.594 3.057 1 96.44 305 TYR B N 1
ATOM 6531 C CA . TYR B 1 305 ? -9.797 38.812 2.217 1 96.44 305 TYR B CA 1
ATOM 6532 C C . TYR B 1 305 ? -8.891 37.594 2.229 1 96.44 305 TYR B C 1
ATOM 6534 O O . TYR B 1 305 ? -8.305 37.25 3.262 1 96.44 305 TYR B O 1
ATOM 6542 N N . CYS B 1 306 ? -8.766 36.938 1.096 1 97.5 306 CYS B N 1
ATOM 6543 C CA . CYS B 1 306 ? -8 35.688 0.999 1 97.5 306 CYS B CA 1
ATOM 6544 C C . CYS B 1 306 ? -6.719 35.906 0.202 1 97.5 306 CYS B C 1
ATOM 6546 O O . CYS B 1 306 ? -6.77 36.219 -0.984 1 97.5 306 CYS B O 1
ATOM 6548 N N . VAL B 1 307 ? -5.586 35.688 0.837 1 96.94 307 VAL B N 1
ATOM 6549 C CA . VAL B 1 307 ? -4.289 35.906 0.199 1 96.94 307 VAL B CA 1
ATOM 6550 C C . VAL B 1 307 ? -3.572 34.562 0.056 1 96.94 307 VAL B C 1
ATOM 6552 O O . VAL B 1 307 ? -3.41 33.844 1.034 1 96.94 307 VAL B O 1
ATOM 6555 N N . ASP B 1 308 ? -3.168 34.219 -1.107 1 95.06 308 ASP B N 1
ATOM 6556 C CA . ASP B 1 308 ? -2.424 33 -1.367 1 95.06 308 ASP B CA 1
ATOM 6557 C C . ASP B 1 308 ? -1.576 33.125 -2.631 1 95.06 308 ASP B C 1
ATOM 6559 O O . ASP B 1 308 ? -1.745 34.062 -3.406 1 95.06 308 ASP B O 1
ATOM 6563 N N . LEU B 1 309 ? -0.67 32.219 -2.719 1 91.31 309 LEU B N 1
ATOM 6564 C CA . LEU B 1 309 ? 0.15 32.188 -3.924 1 91.31 309 LEU B CA 1
ATOM 6565 C C . LEU B 1 309 ? -0.699 31.828 -5.145 1 91.31 309 LEU B C 1
ATOM 6567 O O . LEU B 1 309 ? -0.446 32.344 -6.242 1 91.31 309 LEU B O 1
ATOM 6571 N N . GLU B 1 310 ? -1.565 30.906 -4.973 1 88.25 310 GLU B N 1
ATOM 6572 C CA . GLU B 1 310 ? -2.559 30.5 -5.961 1 88.25 310 GLU B CA 1
ATOM 6573 C C . GLU B 1 310 ? -3.949 30.406 -5.34 1 88.25 310 GLU B C 1
ATOM 6575 O O . GLU B 1 310 ? -4.105 29.891 -4.23 1 88.25 310 GLU B O 1
ATOM 6580 N N . THR B 1 311 ? -5.008 30.922 -6.062 1 90.44 311 THR B N 1
ATOM 6581 C CA . THR B 1 311 ? -6.281 31.094 -5.375 1 90.44 311 THR B CA 1
ATOM 6582 C C . THR B 1 311 ? -7.352 30.188 -5.977 1 90.44 311 THR B C 1
ATOM 6584 O O . THR B 1 311 ? -8.523 30.266 -5.598 1 90.44 311 THR B O 1
ATOM 6587 N N . SER B 1 312 ? -7.004 29.281 -6.828 1 87.19 312 SER B N 1
ATOM 6588 C CA . SER B 1 312 ? -8.008 28.453 -7.484 1 87.19 312 SER B CA 1
ATOM 6589 C C . SER B 1 312 ? -8.766 27.594 -6.477 1 87.19 312 SER B C 1
ATOM 6591 O O . SER B 1 312 ? -9.992 27.5 -6.531 1 87.19 312 SER B O 1
ATOM 6593 N N . GLU B 1 313 ? -8.117 27.062 -5.527 1 87.75 313 GLU B N 1
ATOM 6594 C CA . GLU B 1 313 ? -8.766 26.156 -4.574 1 87.75 313 GLU B CA 1
ATOM 6595 C C . GLU B 1 313 ? -9.523 26.938 -3.506 1 87.75 313 GLU B C 1
ATOM 6597 O O . GLU B 1 313 ? -10.648 26.578 -3.154 1 87.75 313 GLU B O 1
ATOM 6602 N N . VAL B 1 314 ? -8.891 27.953 -3.014 1 93.75 314 VAL B N 1
ATOM 6603 C CA . VAL B 1 314 ? -9.547 28.719 -1.96 1 93.75 314 VAL B CA 1
ATOM 6604 C C . VAL B 1 314 ? -10.812 29.375 -2.51 1 93.75 314 VAL B C 1
ATOM 6606 O O . VAL B 1 314 ? -11.812 29.5 -1.797 1 93.75 314 VAL B O 1
ATOM 6609 N N . LYS B 1 315 ? -10.859 29.703 -3.742 1 93.69 315 LYS B N 1
ATOM 6610 C CA . LYS B 1 315 ? -12.023 30.312 -4.383 1 93.69 315 LYS B CA 1
ATOM 6611 C C . LYS B 1 315 ? -13.219 29.359 -4.359 1 93.69 315 LYS B C 1
ATOM 6613 O O . LYS B 1 315 ? -14.367 29.812 -4.277 1 93.69 315 LYS B O 1
ATOM 6618 N N . ARG B 1 316 ? -12.945 28.141 -4.348 1 90.94 316 ARG B N 1
ATOM 6619 C CA . ARG B 1 316 ? -14.008 27.141 -4.352 1 90.94 316 ARG B CA 1
ATOM 6620 C C . ARG B 1 316 ? -14.555 26.922 -2.947 1 90.94 316 ARG B C 1
ATOM 6622 O O . ARG B 1 316 ? -15.695 26.469 -2.781 1 90.94 316 ARG B O 1
ATOM 6629 N N . ASN B 1 317 ? -13.773 27.328 -1.976 1 93.94 317 ASN B N 1
ATOM 6630 C CA . ASN B 1 317 ? -14.117 26.953 -0.608 1 93.94 317 ASN B CA 1
ATOM 6631 C C . ASN B 1 317 ? -14.617 28.141 0.194 1 93.94 317 ASN B C 1
ATOM 6633 O O . ASN B 1 317 ? -15.172 27.969 1.284 1 93.94 317 ASN B O 1
ATOM 6637 N N . MET B 1 318 ? -14.492 29.312 -0.393 1 95.81 318 MET B N 1
ATOM 6638 C CA . MET B 1 318 ? -14.883 30.516 0.317 1 95.81 318 MET B CA 1
ATOM 6639 C C . MET B 1 318 ? -16.141 31.125 -0.292 1 95.81 318 MET B C 1
ATOM 6641 O O . MET B 1 318 ? -16.469 30.859 -1.444 1 95.81 318 MET B O 1
ATOM 6645 N N . PRO B 1 319 ? -16.812 31.953 0.513 1 94.12 319 PRO B N 1
ATOM 6646 C CA . PRO B 1 319 ? -17.984 32.625 -0.053 1 94.12 319 PRO B CA 1
ATOM 6647 C C . PRO B 1 319 ? -17.641 33.438 -1.299 1 94.12 319 PRO B C 1
ATOM 6649 O O . PRO B 1 319 ? -16.578 34.062 -1.363 1 94.12 319 PRO B O 1
ATOM 6652 N N . LYS B 1 320 ? -18.578 33.531 -2.217 1 91.62 320 LYS B N 1
ATOM 6653 C CA . LYS B 1 320 ? -18.359 34.156 -3.518 1 91.62 320 LYS B CA 1
ATOM 6654 C C . LYS B 1 320 ? -18.016 35.656 -3.361 1 91.62 320 LYS B C 1
ATOM 6656 O O . LYS B 1 320 ? -17.281 36.188 -4.176 1 91.62 320 LYS B O 1
ATOM 6661 N N . ARG B 1 321 ? -18.469 36.312 -2.393 1 93.31 321 ARG B N 1
ATOM 6662 C CA . ARG B 1 321 ? -18.281 37.719 -2.188 1 93.31 321 ARG B CA 1
ATOM 6663 C C . ARG B 1 321 ? -16.891 38.031 -1.643 1 93.31 321 ARG B C 1
ATOM 6665 O O . ARG B 1 321 ? -16.5 39.188 -1.488 1 93.31 321 ARG B O 1
ATOM 6672 N N . SER B 1 322 ? -16.094 37 -1.414 1 95.5 322 SER B N 1
ATOM 6673 C CA . SER B 1 322 ? -14.758 37.156 -0.854 1 95.5 322 SER B CA 1
ATOM 6674 C C . SER B 1 322 ? -13.828 37.844 -1.847 1 95.5 322 SER B C 1
ATOM 6676 O O . SER B 1 322 ? -14.023 37.75 -3.061 1 95.5 322 SER B O 1
ATOM 6678 N N . THR B 1 323 ? -12.844 38.625 -1.301 1 95.5 323 THR B N 1
ATOM 6679 C CA . THR B 1 323 ? -11.781 39.219 -2.117 1 95.5 323 THR B CA 1
ATOM 6680 C C . THR B 1 323 ? -10.57 38.281 -2.164 1 95.5 323 THR B C 1
ATOM 6682 O O . THR B 1 323 ? -10.023 37.938 -1.123 1 95.5 323 THR B O 1
ATOM 6685 N N . PHE B 1 324 ? -10.195 37.938 -3.369 1 95.81 324 PHE B N 1
ATOM 6686 C CA . PHE B 1 324 ? -9.062 37.031 -3.543 1 95.81 324 PHE B CA 1
ATOM 6687 C C . PHE B 1 324 ? -7.844 37.781 -4.066 1 95.81 324 PHE B C 1
ATOM 6689 O O . PHE B 1 324 ? -7.934 38.531 -5.059 1 95.81 324 PHE B O 1
ATOM 6696 N N . ILE B 1 325 ? -6.754 37.656 -3.371 1 95.25 325 ILE B N 1
ATOM 6697 C CA . ILE B 1 325 ? -5.504 38.344 -3.691 1 95.25 325 ILE B CA 1
ATOM 6698 C C . ILE B 1 325 ? -4.402 37.312 -3.945 1 95.25 325 ILE B C 1
ATOM 6700 O O . ILE B 1 325 ? -4.004 36.594 -3.035 1 95.25 325 ILE B O 1
ATOM 6704 N N . GLU B 1 326 ? -3.902 37.25 -5.121 1 93.5 326 GLU B N 1
ATOM 6705 C CA . GLU B 1 326 ? -2.771 36.375 -5.434 1 93.5 326 GLU B CA 1
ATOM 6706 C C . GLU B 1 326 ? -1.443 37.094 -5.191 1 93.5 326 GLU B C 1
ATOM 6708 O O . GLU B 1 326 ? -1.115 38.031 -5.887 1 93.5 326 GLU B O 1
ATOM 6713 N N . ALA B 1 327 ? -0.75 36.656 -4.195 1 93.62 327 ALA B N 1
ATOM 6714 C CA . ALA B 1 327 ? 0.51 37.281 -3.805 1 93.62 327 ALA B CA 1
ATOM 6715 C C . ALA B 1 327 ? 1.32 36.375 -2.895 1 93.62 327 ALA B C 1
ATOM 6717 O O . ALA B 1 327 ? 0.756 35.531 -2.188 1 93.62 327 ALA B O 1
ATOM 6718 N N . GLU B 1 328 ? 2.592 36.562 -2.977 1 93.06 328 GLU B N 1
ATOM 6719 C CA . GLU B 1 328 ? 3.443 35.938 -1.969 1 93.06 328 GLU B CA 1
ATOM 6720 C C . GLU B 1 328 ? 3.191 36.531 -0.587 1 93.06 328 GLU B C 1
ATOM 6722 O O . GLU B 1 328 ? 3.18 37.75 -0.426 1 93.06 328 GLU B O 1
ATOM 6727 N N . ILE B 1 329 ? 3.051 35.719 0.392 1 95.38 329 ILE B N 1
ATOM 6728 C CA . ILE B 1 329 ? 2.504 36.125 1.687 1 95.38 329 ILE B CA 1
ATOM 6729 C C . ILE B 1 329 ? 3.434 37.125 2.355 1 95.38 329 ILE B C 1
ATOM 6731 O O . ILE B 1 329 ? 2.977 38.156 2.893 1 95.38 329 ILE B O 1
ATOM 6735 N N . SER B 1 330 ? 4.742 36.938 2.324 1 95.5 330 SER B N 1
ATOM 6736 C CA . SER B 1 330 ? 5.676 37.844 2.98 1 95.5 330 SER B CA 1
ATOM 6737 C C . SER B 1 330 ? 5.652 39.219 2.338 1 95.5 330 SER B C 1
ATOM 6739 O O . SER B 1 330 ? 5.707 40.25 3.033 1 95.5 330 SER B O 1
ATOM 6741 N N . LEU B 1 331 ? 5.551 39.219 1.043 1 95.25 331 LEU B N 1
ATOM 6742 C CA . LEU B 1 331 ? 5.5 40.5 0.327 1 95.25 331 LEU B CA 1
ATOM 6743 C C . LEU B 1 331 ? 4.215 41.25 0.654 1 95.25 331 LEU B C 1
ATOM 6745 O O . LEU B 1 331 ? 4.242 42.469 0.86 1 95.25 331 LEU B O 1
ATOM 6749 N N . PHE B 1 332 ? 3.201 40.531 0.668 1 96.56 332 PHE B N 1
ATOM 6750 C CA . PHE B 1 332 ? 1.914 41.125 1.002 1 96.56 332 PHE B CA 1
ATOM 6751 C C . PHE B 1 332 ? 1.943 41.719 2.402 1 96.56 332 PHE B C 1
ATOM 6753 O O . PHE B 1 332 ? 1.541 42.875 2.6 1 96.56 332 PHE B O 1
ATOM 6760 N N . LEU B 1 333 ? 2.426 40.969 3.375 1 97.06 333 LEU B N 1
ATOM 6761 C CA . LEU B 1 333 ? 2.451 41.406 4.77 1 97.06 333 LEU B CA 1
ATOM 6762 C C . LEU B 1 333 ? 3.359 42.594 4.949 1 97.06 333 LEU B C 1
ATOM 6764 O O . LEU B 1 333 ? 3.027 43.531 5.691 1 97.06 333 LEU B O 1
ATOM 6768 N N . ARG B 1 334 ? 4.449 42.656 4.273 1 95.62 334 ARG B N 1
ATOM 6769 C CA . ARG B 1 334 ? 5.348 43.812 4.348 1 95.62 334 ARG B CA 1
ATOM 6770 C C . ARG B 1 334 ? 4.668 45.062 3.82 1 95.62 334 ARG B C 1
ATOM 6772 O O . ARG B 1 334 ? 4.805 46.156 4.41 1 95.62 334 ARG B O 1
ATOM 6779 N N . ALA B 1 335 ? 3.969 44.875 2.758 1 95.69 335 ALA B N 1
ATOM 6780 C CA . ALA B 1 335 ? 3.271 46 2.158 1 95.69 335 ALA B CA 1
ATOM 6781 C C . ALA B 1 335 ? 2.197 46.562 3.096 1 95.69 335 ALA B C 1
ATOM 6783 O O . ALA B 1 335 ? 2.029 47.75 3.225 1 95.69 335 ALA B O 1
ATOM 6784 N N . VAL B 1 336 ? 1.463 45.656 3.699 1 95.31 336 VAL B N 1
ATOM 6785 C CA . VAL B 1 336 ? 0.412 46.062 4.625 1 95.31 336 VAL B CA 1
ATOM 6786 C C . VAL B 1 336 ? 1.03 46.781 5.836 1 95.31 336 VAL B C 1
ATOM 6788 O O . VAL B 1 336 ? 0.504 47.781 6.312 1 95.31 336 VAL B O 1
ATOM 6791 N N . LEU B 1 337 ? 2.176 46.312 6.332 1 94 337 LEU B N 1
ATOM 6792 C CA . LEU B 1 337 ? 2.838 46.844 7.527 1 94 337 LEU B CA 1
ATOM 6793 C C . LEU B 1 337 ? 3.51 48.156 7.242 1 94 337 LEU B C 1
ATOM 6795 O O . LEU B 1 337 ? 3.852 48.906 8.164 1 94 337 LEU B O 1
ATOM 6799 N N . GLU B 1 338 ? 3.674 48.438 6.016 1 91.56 338 GLU B N 1
ATOM 6800 C CA . GLU B 1 338 ? 4.281 49.719 5.645 1 91.56 338 GLU B CA 1
ATOM 6801 C C . GLU B 1 338 ? 3.285 50.875 5.785 1 91.56 338 GLU B C 1
ATOM 6803 O O . GLU B 1 338 ? 3.68 52.031 5.891 1 91.56 338 GLU B O 1
ATOM 6808 N N . VAL B 1 339 ? 2.08 50.469 5.719 1 88.12 339 VAL B N 1
ATOM 6809 C CA . VAL B 1 339 ? 1.067 51.5 5.91 1 88.12 339 VAL B CA 1
ATOM 6810 C C . VAL B 1 339 ? 1.119 52.031 7.344 1 88.12 339 VAL B C 1
ATOM 6812 O O . VAL B 1 339 ? 1.065 51.25 8.297 1 88.12 339 VAL B O 1
ATOM 6815 N N . GLU B 1 340 ? 1.253 53.312 7.438 1 78.75 340 GLU B N 1
ATOM 6816 C CA . GLU B 1 340 ? 1.455 53.969 8.742 1 78.75 340 GLU B CA 1
ATOM 6817 C C . GLU B 1 340 ? 0.197 53.875 9.602 1 78.75 340 GLU B C 1
ATOM 6819 O O . GLU B 1 340 ? -0.918 54 9.094 1 78.75 340 GLU B O 1
ATOM 6824 N N . ARG B 1 341 ? 0.316 53.438 10.672 1 76.56 341 ARG B N 1
ATOM 6825 C CA . ARG B 1 341 ? -0.729 53.438 11.688 1 76.56 341 ARG B CA 1
ATOM 6826 C C . ARG B 1 341 ? -0.332 54.312 12.875 1 76.56 341 ARG B C 1
ATOM 6828 O O . ARG B 1 341 ? 0.608 53.969 13.602 1 76.56 341 ARG B O 1
ATOM 6835 N N . PRO B 1 342 ? -1.006 55.531 12.883 1 64 342 PRO B N 1
ATOM 6836 C CA . PRO B 1 342 ? -0.772 56.375 14.055 1 64 342 PRO B CA 1
ATOM 6837 C C . PRO B 1 342 ? -1.353 55.781 15.336 1 64 342 PRO B C 1
ATOM 6839 O O . PRO B 1 342 ? -2.455 55.25 15.32 1 64 342 PRO B O 1
ATOM 6842 N N . GLY B 1 343 ? -0.524 55.281 16.25 1 61.38 343 GLY B N 1
ATOM 6843 C CA . GLY B 1 343 ? -1.012 54.812 17.531 1 61.38 343 GLY B CA 1
ATOM 6844 C C . GLY B 1 343 ? 0.035 54.062 18.328 1 61.38 343 GLY B C 1
ATOM 6845 O O . GLY B 1 343 ? 1.136 53.812 17.828 1 61.38 343 GLY B O 1
ATOM 6846 N N . ASP B 1 344 ? -0.394 53.75 19.594 1 60.16 344 ASP B N 1
ATOM 6847 C CA . ASP B 1 344 ? 0.466 53.188 20.625 1 60.16 344 ASP B CA 1
ATOM 6848 C C . ASP B 1 344 ? 0.762 51.719 20.344 1 60.16 344 ASP B C 1
ATOM 6850 O O . ASP B 1 344 ? -0.111 50.969 19.875 1 60.16 344 ASP B O 1
ATOM 6854 N N . ARG B 1 345 ? 1.995 51.469 20.141 1 66.75 345 ARG B N 1
ATOM 6855 C CA . ARG B 1 345 ? 2.443 50.094 20.188 1 66.75 345 ARG B CA 1
ATOM 6856 C C . ARG B 1 345 ? 1.863 49.375 21.406 1 66.75 345 ARG B C 1
ATOM 6858 O O . ARG B 1 345 ? 1.944 49.875 22.531 1 66.75 345 ARG B O 1
ATOM 6865 N N . ILE B 1 346 ? 1.003 48.438 21.156 1 76.69 346 ILE B N 1
ATOM 6866 C CA . ILE B 1 346 ? 0.529 47.594 22.234 1 76.69 346 ILE B CA 1
ATOM 6867 C C . ILE B 1 346 ? 1.646 46.656 22.688 1 76.69 346 ILE B C 1
ATOM 6869 O O . ILE B 1 346 ? 2.244 45.969 21.859 1 76.69 346 ILE B O 1
ATOM 6873 N N . ALA B 1 347 ? 2.039 46.812 23.875 1 79.69 347 ALA B N 1
ATOM 6874 C CA . ALA B 1 347 ? 3.037 45.906 24.438 1 79.69 347 ALA B CA 1
ATOM 6875 C C . ALA B 1 347 ? 2.395 44.594 24.891 1 79.69 347 ALA B C 1
ATOM 6877 O O . ALA B 1 347 ? 1.388 44.594 25.594 1 79.69 347 ALA B O 1
ATOM 6878 N N . TYR B 1 348 ? 2.896 43.562 24.359 1 86.94 348 TYR B N 1
ATOM 6879 C CA . TYR B 1 348 ? 2.414 42.25 24.766 1 86.94 348 TYR B CA 1
ATOM 6880 C C . TYR B 1 348 ? 3.398 41.562 25.719 1 86.94 348 TYR B C 1
ATOM 6882 O O . TYR B 1 348 ? 4.613 41.688 25.547 1 86.94 348 TYR B O 1
ATOM 6890 N N . PRO B 1 349 ? 2.846 40.938 26.766 1 82.56 349 PRO B N 1
ATOM 6891 C CA . PRO B 1 349 ? 3.699 40.281 27.75 1 82.56 349 PRO B CA 1
ATOM 6892 C C . PRO B 1 349 ? 4.473 39.094 27.188 1 82.56 349 PRO B C 1
ATOM 6894 O O . PRO B 1 349 ? 4.223 38.688 26.062 1 82.56 349 PRO B O 1
ATOM 6897 N N . PHE B 1 350 ? 5.293 38.625 28.094 1 83.25 350 PHE B N 1
ATOM 6898 C CA . PHE B 1 350 ? 6.035 37.406 27.812 1 83.25 350 PHE B CA 1
ATOM 6899 C C . PHE B 1 350 ? 5.082 36.219 27.609 1 83.25 350 PHE B C 1
ATOM 6901 O O . PHE B 1 350 ? 4.07 36.125 28.312 1 83.25 350 PHE B O 1
ATOM 6908 N N . ILE B 1 351 ? 5.457 35.344 26.688 1 85.44 351 ILE B N 1
ATOM 6909 C CA . ILE B 1 351 ? 4.652 34.188 26.375 1 85.44 351 ILE B CA 1
ATOM 6910 C C . ILE B 1 351 ? 5.117 33 27.203 1 85.44 351 ILE B C 1
ATOM 6912 O O . ILE B 1 351 ? 6.188 32.438 26.953 1 85.44 351 ILE B O 1
ATOM 6916 N N . PRO B 1 352 ? 4.34 32.5 28.188 1 87.06 352 PRO B N 1
ATOM 6917 C CA . PRO B 1 352 ? 4.727 31.344 29.016 1 87.06 352 PRO B CA 1
ATOM 6918 C C . PRO B 1 352 ? 4.551 30.016 28.281 1 87.06 352 PRO B C 1
ATOM 6920 O O . PRO B 1 352 ? 3.92 29.953 27.219 1 87.06 352 PRO B O 1
ATOM 6923 N N . ASP B 1 353 ? 5.172 29 28.922 1 91.88 353 ASP B N 1
ATOM 6924 C CA . ASP B 1 353 ? 4.934 27.656 28.391 1 91.88 353 ASP B CA 1
ATOM 6925 C C . ASP B 1 353 ? 3.475 27.25 28.562 1 91.88 353 ASP B C 1
ATOM 6927 O O . ASP B 1 353 ? 2.836 27.609 29.562 1 91.88 353 ASP B O 1
ATOM 6931 N N . ALA B 1 354 ? 3.061 26.5 27.578 1 93.69 354 ALA B N 1
ATOM 6932 C CA . ALA B 1 354 ? 1.687 26.016 27.656 1 93.69 354 ALA B CA 1
ATOM 6933 C C . ALA B 1 354 ? 1.573 24.859 28.656 1 93.69 354 ALA B C 1
ATOM 6935 O O . ALA B 1 354 ? 2.473 24.031 28.75 1 93.69 354 ALA B O 1
ATOM 6936 N N . ILE B 1 355 ? 0.432 24.828 29.375 1 95.44 355 ILE B N 1
ATOM 6937 C CA . ILE B 1 355 ? 0.157 23.766 30.328 1 95.44 355 ILE B CA 1
ATOM 6938 C C . ILE B 1 355 ? -1.207 23.141 30.031 1 95.44 355 ILE B C 1
ATOM 6940 O O . ILE B 1 355 ? -2.199 23.859 29.875 1 95.44 355 ILE B O 1
ATOM 6944 N N . ILE B 1 356 ? -1.182 21.828 29.891 1 96.12 356 ILE B N 1
ATOM 6945 C CA . ILE B 1 356 ? -2.42 21.062 29.781 1 96.12 356 ILE B CA 1
ATOM 6946 C C . ILE B 1 356 ? -2.678 20.297 31.078 1 96.12 356 ILE B C 1
ATOM 6948 O O . ILE B 1 356 ? -1.848 19.5 31.5 1 96.12 356 ILE B O 1
ATOM 6952 N N . GLN B 1 357 ? -3.816 20.516 31.656 1 96 357 GLN B N 1
ATOM 6953 C CA . GLN B 1 357 ? -4.145 19.859 32.906 1 96 357 GLN B CA 1
ATOM 6954 C C . GLN B 1 357 ? -4.531 18.406 32.688 1 96 357 GLN B C 1
ATOM 6956 O O . GLN B 1 357 ? -5.441 18.109 31.906 1 96 357 GLN B O 1
ATOM 6961 N N . PRO B 1 358 ? -3.85 17.5 33.406 1 95.88 358 PRO B N 1
ATOM 6962 C CA . PRO B 1 358 ? -4.188 16.094 33.219 1 95.88 358 PRO B CA 1
ATOM 6963 C C . PRO B 1 358 ? -5.613 15.766 33.688 1 95.88 358 PRO B C 1
ATOM 6965 O O . PRO B 1 358 ? -6.199 16.516 34.469 1 95.88 358 PRO B O 1
ATOM 6968 N N . VAL B 1 359 ? -6.141 14.688 33.062 1 94.5 359 VAL B N 1
ATOM 6969 C CA . VAL B 1 359 ? -7.469 14.172 33.375 1 94.5 359 VAL B CA 1
ATOM 6970 C C . VAL B 1 359 ? -7.371 12.711 33.812 1 94.5 359 VAL B C 1
ATOM 6972 O O . VAL B 1 359 ? -6.609 11.938 33.219 1 94.5 359 VAL B O 1
ATOM 6975 N N . LEU B 1 360 ? -8.164 12.297 34.781 1 90.81 360 LEU B N 1
ATOM 6976 C CA . LEU B 1 360 ? -8.188 10.906 35.25 1 90.81 360 LEU B CA 1
ATOM 6977 C C . LEU B 1 360 ? -8.953 10.031 34.25 1 90.81 360 LEU B C 1
ATOM 6979 O O . LEU B 1 360 ? -9.984 10.445 33.719 1 90.81 360 LEU B O 1
ATOM 6983 N N . ALA B 1 361 ? -8.406 8.789 34.125 1 90.94 361 ALA B N 1
ATOM 6984 C CA . ALA B 1 361 ? -9.094 7.816 33.281 1 90.94 361 ALA B CA 1
ATOM 6985 C C . ALA B 1 361 ? -10.281 7.199 34.031 1 90.94 361 ALA B C 1
ATOM 6987 O O . ALA B 1 361 ? -10.383 7.285 35.25 1 90.94 361 ALA B O 1
ATOM 6988 N N . ALA B 1 362 ? -11.148 6.559 33.219 1 86.75 362 ALA B N 1
ATOM 6989 C CA . ALA B 1 362 ? -12.336 5.926 33.781 1 86.75 362 ALA B CA 1
ATOM 6990 C C . ALA B 1 362 ? -11.953 4.707 34.625 1 86.75 362 ALA B C 1
ATOM 6992 O O . ALA B 1 362 ? -12.625 4.391 35.625 1 86.75 362 ALA B O 1
ATOM 6993 N N . LEU B 1 363 ? -10.969 3.998 34.156 1 90.94 363 LEU B N 1
ATOM 6994 C CA . LEU B 1 363 ? -10.547 2.783 34.844 1 90.94 363 LEU B CA 1
ATOM 6995 C C . LEU B 1 363 ? -9.07 2.857 35.188 1 90.94 363 LEU B C 1
ATOM 6997 O O . LEU B 1 363 ? -8.289 3.518 34.531 1 90.94 363 LEU B O 1
ATOM 7001 N N . GLU B 1 364 ? -8.781 2.047 36.219 1 91.81 364 GLU B N 1
ATOM 7002 C CA . GLU B 1 364 ? -7.379 1.916 36.625 1 91.81 364 GLU B CA 1
ATOM 7003 C C . GLU B 1 364 ? -6.57 1.164 35.562 1 91.81 364 GLU B C 1
ATOM 7005 O O . GLU B 1 364 ? -7.078 0.241 34.938 1 91.81 364 GLU B O 1
ATOM 7010 N N . GLY B 1 365 ? -5.383 1.573 35.406 1 94.88 365 GLY B N 1
ATOM 7011 C CA . GLY B 1 365 ? -4.523 0.9 34.438 1 94.88 365 GLY B CA 1
ATOM 7012 C C . GLY B 1 365 ? -4.648 1.457 33.031 1 94.88 365 GLY B C 1
ATOM 7013 O O . GLY B 1 365 ? -4.207 0.828 32.094 1 94.88 365 GLY B O 1
ATOM 7014 N N . GLN B 1 366 ? -5.316 2.553 32.938 1 97.5 366 GLN B N 1
ATOM 7015 C CA . GLN B 1 366 ? -5.449 3.264 31.672 1 97.5 366 GLN B CA 1
ATOM 7016 C C . GLN B 1 366 ? -5.066 4.734 31.812 1 97.5 366 GLN B C 1
ATOM 7018 O O . GLN B 1 366 ? -5.113 5.281 32.906 1 97.5 366 GLN B O 1
ATOM 7023 N N . ILE B 1 367 ? -4.605 5.332 30.797 1 98.5 367 ILE B N 1
ATOM 7024 C CA . ILE B 1 367 ? -4.301 6.758 30.781 1 98.5 367 ILE B CA 1
ATOM 7025 C C . ILE B 1 367 ? -5.348 7.5 29.953 1 98.5 367 ILE B C 1
ATOM 7027 O O . ILE B 1 367 ? -5.691 7.07 28.859 1 98.5 367 ILE B O 1
ATOM 7031 N N . HIS B 1 368 ? -5.914 8.555 30.516 1 98 368 HIS B N 1
ATOM 7032 C CA . HIS B 1 368 ? -6.777 9.383 29.688 1 98 368 HIS B CA 1
ATOM 7033 C C . HIS B 1 368 ? -5.984 10.078 28.578 1 98 368 HIS B C 1
ATOM 7035 O O . HIS B 1 368 ? -4.902 10.617 28.844 1 98 368 HIS B O 1
ATOM 7041 N N . PRO B 1 369 ? -6.461 10.164 27.375 1 97.94 369 PRO B N 1
ATOM 7042 C CA . PRO B 1 369 ? -5.711 10.773 26.281 1 97.94 369 PRO B CA 1
ATOM 7043 C C . PRO B 1 369 ? -5.309 12.219 26.562 1 97.94 369 PRO B C 1
ATOM 7045 O O . PRO B 1 369 ? -4.25 12.672 26.109 1 97.94 369 PRO B O 1
ATOM 7048 N N . VAL B 1 370 ? -6.047 12.984 27.297 1 97.75 370 VAL B N 1
ATOM 7049 C CA . VAL B 1 370 ? -5.695 14.359 27.656 1 97.75 370 VAL B CA 1
ATOM 7050 C C . VAL B 1 370 ? -4.426 14.359 28.516 1 97.75 370 VAL B C 1
ATOM 7052 O O . VAL B 1 370 ? -3.594 15.258 28.391 1 97.75 370 VAL B O 1
ATOM 7055 N N . THR B 1 371 ? -4.355 13.375 29.391 1 98.62 371 THR B N 1
ATOM 7056 C CA . THR B 1 371 ? -3.148 13.234 30.203 1 98.62 371 THR B CA 1
ATOM 7057 C C . THR B 1 371 ? -1.941 12.93 29.312 1 98.62 371 THR B C 1
ATOM 7059 O O . THR B 1 371 ? -0.834 13.398 29.578 1 98.62 371 THR B O 1
ATOM 7062 N N . VAL B 1 372 ? -2.131 12.094 28.297 1 98.81 372 VAL B N 1
ATOM 7063 C CA . VAL B 1 372 ? -1.065 11.859 27.328 1 98.81 372 VAL B CA 1
ATOM 7064 C C . VAL B 1 372 ? -0.635 13.188 26.703 1 98.81 372 VAL B C 1
ATOM 7066 O O . VAL B 1 372 ? 0.56 13.477 26.594 1 98.81 372 VAL B O 1
ATOM 7069 N N . MET B 1 373 ? -1.605 14.047 26.266 1 98.56 373 MET B N 1
ATOM 7070 C CA . MET B 1 373 ? -1.307 15.359 25.688 1 98.56 373 MET B CA 1
ATOM 7071 C C . MET B 1 373 ? -0.543 16.219 26.672 1 98.56 373 MET B C 1
ATOM 7073 O O . MET B 1 373 ? 0.369 16.953 26.297 1 98.56 373 MET B O 1
ATOM 7077 N N . SER B 1 374 ? -0.952 16.141 27.938 1 98.69 374 SER B N 1
ATOM 7078 C CA . SER B 1 374 ? -0.286 16.906 28.969 1 98.69 374 SER B CA 1
ATOM 7079 C C . SER B 1 374 ? 1.193 16.562 29.062 1 98.69 374 SER B C 1
ATOM 7081 O O . SER B 1 374 ? 2.049 17.438 29.125 1 98.69 374 SER B O 1
ATOM 7083 N N . VAL B 1 375 ? 1.488 15.289 29.047 1 98.81 375 VAL B N 1
ATOM 7084 C CA . VAL B 1 375 ? 2.863 14.812 29.156 1 98.81 375 VAL B CA 1
ATOM 7085 C C . VAL B 1 375 ? 3.648 15.203 27.906 1 98.81 375 VAL B C 1
ATOM 7087 O O . VAL B 1 375 ? 4.785 15.664 28 1 98.81 375 VAL B O 1
ATOM 7090 N N . VAL B 1 376 ? 3.08 15.031 26.734 1 98.88 376 VAL B N 1
ATOM 7091 C CA . VAL B 1 376 ? 3.734 15.391 25.484 1 98.88 376 VAL B CA 1
ATOM 7092 C C . VAL B 1 376 ? 4.035 16.891 25.469 1 98.88 376 VAL B C 1
ATOM 7094 O O . VAL B 1 376 ? 5.129 17.297 25.062 1 98.88 376 VAL B O 1
ATOM 7097 N N . GLN B 1 377 ? 3.082 17.734 25.891 1 98.69 377 GLN B N 1
ATOM 7098 C CA . GLN B 1 377 ? 3.26 19.188 25.922 1 98.69 377 GLN B CA 1
ATOM 7099 C C . GLN B 1 377 ? 4.465 19.578 26.766 1 98.69 377 GLN B C 1
ATOM 7101 O O . GLN B 1 377 ? 5.305 20.375 26.344 1 98.69 377 GLN B O 1
ATOM 7106 N N . ASP B 1 378 ? 4.562 18.969 27.875 1 98.44 378 ASP B N 1
ATOM 7107 C CA . ASP B 1 378 ? 5.598 19.328 28.844 1 98.44 378 ASP B CA 1
ATOM 7108 C C . ASP B 1 378 ? 6.961 18.781 28.406 1 98.44 378 ASP B C 1
ATOM 7110 O O . ASP B 1 378 ? 7.906 19.547 28.203 1 98.44 378 ASP B O 1
ATOM 7114 N N . VAL B 1 379 ? 6.996 17.484 28.125 1 98.31 379 VAL B N 1
ATOM 7115 C CA . VAL B 1 379 ? 8.273 16.797 27.953 1 98.31 379 VAL B CA 1
ATOM 7116 C C . VAL B 1 379 ? 8.773 17 26.531 1 98.31 379 VAL B C 1
ATOM 7118 O O . VAL B 1 379 ? 9.914 17.422 26.328 1 98.31 379 VAL B O 1
ATOM 7121 N N . ALA B 1 380 ? 7.98 16.75 25.578 1 98.31 380 ALA B N 1
ATOM 7122 C CA . ALA B 1 380 ? 8.445 16.719 24.188 1 98.31 380 ALA B CA 1
ATOM 7123 C C . ALA B 1 380 ? 8.516 18.125 23.609 1 98.31 380 ALA B C 1
ATOM 7125 O O . ALA B 1 380 ? 9.508 18.5 22.969 1 98.31 380 ALA B O 1
ATOM 7126 N N . ILE B 1 381 ? 7.488 18.969 23.828 1 98 381 ILE B N 1
ATOM 7127 C CA . ILE B 1 381 ? 7.387 20.25 23.141 1 98 381 ILE B CA 1
ATOM 7128 C C . ILE B 1 381 ? 8.094 21.328 23.969 1 98 381 ILE B C 1
ATOM 7130 O O . ILE B 1 381 ? 9.055 21.938 23.484 1 98 381 ILE B O 1
ATOM 7134 N N . ASN B 1 382 ? 7.688 21.531 25.234 1 97.69 382 ASN B N 1
ATOM 7135 C CA . ASN B 1 382 ? 8.188 22.641 26.047 1 97.69 382 ASN B CA 1
ATOM 7136 C C . ASN B 1 382 ? 9.664 22.469 26.375 1 97.69 382 ASN B C 1
ATOM 7138 O O . ASN B 1 382 ? 10.453 23.391 26.203 1 97.69 382 ASN B O 1
ATOM 7142 N N . ARG B 1 383 ? 10.047 21.281 26.797 1 96.75 383 ARG B N 1
ATOM 7143 C CA . ARG B 1 383 ? 11.383 21.094 27.359 1 96.75 383 ARG B CA 1
ATOM 7144 C C . ARG B 1 383 ? 12.383 20.719 26.281 1 96.75 383 ARG B C 1
ATOM 7146 O O . ARG B 1 383 ? 13.562 21.078 26.359 1 96.75 383 ARG B O 1
ATOM 7153 N N . ASN B 1 384 ? 11.891 19.984 25.219 1 95.94 384 ASN B N 1
ATOM 7154 C CA . ASN B 1 384 ? 12.875 19.406 24.312 1 95.94 384 ASN B CA 1
ATOM 7155 C C . ASN B 1 384 ? 12.695 19.922 22.875 1 95.94 384 ASN B C 1
ATOM 7157 O O . ASN B 1 384 ? 13.539 19.672 22.016 1 95.94 384 ASN B O 1
ATOM 7161 N N . GLY B 1 385 ? 11.633 20.625 22.594 1 95.19 385 GLY B N 1
ATOM 7162 C CA . GLY B 1 385 ? 11.422 21.141 21.266 1 95.19 385 GLY B CA 1
ATOM 7163 C C . GLY B 1 385 ? 11.359 20.062 20.203 1 95.19 385 GLY B C 1
ATOM 7164 O O . GLY B 1 385 ? 11.898 20.234 19.094 1 95.19 385 GLY B O 1
ATOM 7165 N N . CYS B 1 386 ? 10.703 18.953 20.453 1 95.94 386 CYS B N 1
ATOM 7166 C CA . CYS B 1 386 ? 10.609 17.812 19.547 1 95.94 386 CYS B CA 1
ATOM 7167 C C . CYS B 1 386 ? 9.633 18.109 18.406 1 95.94 386 CYS B C 1
ATOM 7169 O O . CYS B 1 386 ? 8.742 18.953 18.547 1 95.94 386 CYS B O 1
ATOM 7171 N N . LEU B 1 387 ? 9.914 17.422 17.297 1 97.75 387 LEU B N 1
ATOM 7172 C CA . LEU B 1 387 ? 8.945 17.391 16.219 1 97.75 387 LEU B CA 1
ATOM 7173 C C . LEU B 1 387 ? 7.785 16.453 16.547 1 97.75 387 LEU B C 1
ATOM 7175 O O . LEU B 1 387 ? 7.992 15.367 17.094 1 97.75 387 LEU B O 1
ATOM 7179 N N . ILE B 1 388 ? 6.598 16.922 16.312 1 98.75 388 ILE B N 1
ATOM 7180 C CA . ILE B 1 388 ? 5.414 16.109 16.578 1 98.75 388 ILE B CA 1
ATOM 7181 C C . ILE B 1 388 ? 4.676 15.852 15.266 1 98.75 388 ILE B C 1
ATOM 7183 O O . ILE B 1 388 ? 4.473 16.766 14.461 1 98.75 388 ILE B O 1
ATOM 7187 N N . ILE B 1 389 ? 4.309 14.625 14.992 1 98.56 389 ILE B N 1
ATOM 7188 C CA . ILE B 1 389 ? 3.434 14.297 13.867 1 98.56 389 ILE B CA 1
ATOM 7189 C C . ILE B 1 389 ? 2.27 13.438 14.359 1 98.56 389 ILE B C 1
ATOM 7191 O O . ILE B 1 389 ? 2.451 12.562 15.203 1 98.56 389 ILE B O 1
ATOM 7195 N N . ALA B 1 390 ? 1.105 13.727 13.922 1 97.94 390 ALA B N 1
ATOM 7196 C CA . ALA B 1 390 ? -0.088 12.977 14.297 1 97.94 390 ALA B CA 1
ATOM 7197 C C . ALA B 1 390 ? -0.668 12.219 13.109 1 97.94 390 ALA B C 1
ATOM 7199 O O . ALA B 1 390 ? -0.701 12.75 11.992 1 97.94 390 ALA B O 1
ATOM 7200 N N . ASP B 1 391 ? -1.139 11.031 13.375 1 97.56 391 ASP B N 1
ATOM 7201 C CA . ASP B 1 391 ? -1.76 10.211 12.328 1 97.56 391 ASP B CA 1
ATOM 7202 C C . ASP B 1 391 ? -3.252 10.516 12.211 1 97.56 391 ASP B C 1
ATOM 7204 O O . ASP B 1 391 ? -3.809 11.25 13.039 1 97.56 391 ASP B O 1
ATOM 7208 N N . ALA B 1 392 ? -3.861 10.047 11.156 1 95.12 392 ALA B N 1
ATOM 7209 C CA . ALA B 1 392 ? -5.301 10.203 10.953 1 95.12 392 ALA B CA 1
ATOM 7210 C C . ALA B 1 392 ? -6.086 9.539 12.086 1 95.12 392 ALA B C 1
ATOM 7212 O O . ALA B 1 392 ? -5.598 8.609 12.727 1 95.12 392 ALA B O 1
ATOM 7213 N N . GLY B 1 393 ? -7.293 10.031 12.297 1 93.5 393 GLY B N 1
ATOM 7214 C CA . GLY B 1 393 ? -8.156 9.477 13.32 1 93.5 393 GLY B CA 1
ATOM 7215 C C . GLY B 1 393 ? -8.156 10.281 14.609 1 93.5 393 GLY B C 1
ATOM 7216 O O . GLY B 1 393 ? -7.953 11.5 14.578 1 93.5 393 GLY B O 1
ATOM 7217 N N . ASN B 1 394 ? -8.406 9.602 15.703 1 95.25 394 ASN B N 1
ATOM 7218 C CA . ASN B 1 394 ? -8.531 10.281 16.984 1 95.25 394 ASN B CA 1
ATOM 7219 C C . ASN B 1 394 ? -7.207 10.914 17.422 1 95.25 394 ASN B C 1
ATOM 7221 O O . ASN B 1 394 ? -7.199 11.961 18.062 1 95.25 394 ASN B O 1
ATOM 7225 N N . SER B 1 395 ? -6.105 10.312 17.016 1 96.44 395 SER B N 1
ATOM 7226 C CA . SER B 1 395 ? -4.797 10.875 17.344 1 96.44 395 SER B CA 1
ATOM 7227 C C . SER B 1 395 ? -4.664 12.297 16.812 1 96.44 395 SER B C 1
ATOM 7229 O O . SER B 1 395 ? -4.133 13.172 17.5 1 96.44 395 SER B O 1
ATOM 7231 N N . PHE B 1 396 ? -5.168 12.492 15.641 1 96.38 396 PHE B N 1
ATOM 7232 C CA . PHE B 1 396 ? -5.141 13.828 15.062 1 96.38 396 PHE B CA 1
ATOM 7233 C C . PHE B 1 396 ? -6.008 14.789 15.875 1 96.38 396 PHE B C 1
ATOM 7235 O O . PHE B 1 396 ? -5.582 15.898 16.203 1 96.38 396 PHE B O 1
ATOM 7242 N N . CYS B 1 397 ? -7.152 14.367 16.25 1 95.5 397 CYS B N 1
ATOM 7243 C CA . CYS B 1 397 ? -8.094 15.211 16.969 1 95.5 397 CYS B CA 1
ATOM 7244 C C . CYS B 1 397 ? -7.516 15.641 18.312 1 95.5 397 CYS B C 1
ATOM 7246 O O . CYS B 1 397 ? -7.598 16.812 18.688 1 95.5 397 CYS B O 1
ATOM 7248 N N . TRP B 1 398 ? -6.945 14.711 19 1 96.81 398 TRP B N 1
ATOM 7249 C CA . TRP B 1 398 ? -6.359 15.016 20.312 1 96.81 398 TRP B CA 1
ATOM 7250 C C . TRP B 1 398 ? -5.242 16.047 20.172 1 96.81 398 TRP B C 1
ATOM 7252 O O . TRP B 1 398 ? -5.18 17 20.953 1 96.81 398 TRP B O 1
ATOM 7262 N N . THR B 1 399 ? -4.398 15.844 19.203 1 97.5 399 THR B N 1
ATOM 7263 C CA . THR B 1 399 ? -3.217 16.688 19.062 1 97.5 399 THR B CA 1
ATOM 7264 C C . THR B 1 399 ? -3.602 18.078 18.547 1 97.5 399 THR B C 1
ATOM 7266 O O . THR B 1 399 ? -3.113 19.094 19.062 1 97.5 399 THR B O 1
ATOM 7269 N N . ALA B 1 400 ? -4.484 18.109 17.562 1 96.06 400 ALA B N 1
ATOM 7270 C CA . ALA B 1 400 ? -4.91 19.375 17 1 96.06 400 ALA B CA 1
ATOM 7271 C C . ALA B 1 400 ? -5.625 20.234 18.047 1 96.06 400 ALA B C 1
ATOM 7273 O O . ALA B 1 400 ? -5.445 21.453 18.078 1 96.06 400 ALA B O 1
ATOM 7274 N N . HIS B 1 401 ? -6.371 19.609 18.906 1 95.88 401 HIS B N 1
ATOM 7275 C CA . HIS B 1 401 ? -7.207 20.312 19.875 1 95.88 401 HIS B CA 1
ATOM 7276 C C . HIS B 1 401 ? -6.383 20.781 21.062 1 95.88 401 HIS B C 1
ATOM 7278 O O . HIS B 1 401 ? -6.559 21.891 21.547 1 95.88 401 HIS B O 1
ATOM 7284 N N . TYR B 1 402 ? -5.496 19.984 21.562 1 96.75 402 TYR B N 1
ATOM 7285 C CA . TYR B 1 402 ? -4.957 20.234 22.891 1 96.75 402 TYR B CA 1
ATOM 7286 C C . TYR B 1 402 ? -3.541 20.781 22.812 1 96.75 402 TYR B C 1
ATOM 7288 O O . TYR B 1 402 ? -3.174 21.688 23.578 1 96.75 402 TYR B O 1
ATOM 7296 N N . LEU B 1 403 ? -2.691 20.234 21.969 1 98.12 403 LEU B N 1
ATOM 7297 C CA . LEU B 1 403 ? -1.283 20.625 21.984 1 98.12 403 LEU B CA 1
ATOM 7298 C C . LEU B 1 403 ? -1.105 22.047 21.484 1 98.12 403 LEU B C 1
ATOM 7300 O O . LEU B 1 403 ? -1.812 22.484 20.578 1 98.12 403 LEU B O 1
ATOM 7304 N N . LYS B 1 404 ? -0.18 22.734 22.047 1 97.69 404 LYS B N 1
ATOM 7305 C CA . LYS B 1 404 ? 0.184 24.094 21.672 1 97.69 404 LYS B CA 1
ATOM 7306 C C . LYS B 1 404 ? 1.663 24.203 21.312 1 97.69 404 LYS B C 1
ATOM 7308 O O . LYS B 1 404 ? 2.514 23.625 21.984 1 97.69 404 LYS B O 1
ATOM 7313 N N . PHE B 1 405 ? 1.916 24.891 20.312 1 97.81 405 PHE B N 1
ATOM 7314 C CA . PHE B 1 405 ? 3.279 25 19.797 1 97.81 405 PHE B CA 1
ATOM 7315 C C . PHE B 1 405 ? 3.762 26.453 19.859 1 97.81 405 PHE B C 1
ATOM 7317 O O . PHE B 1 405 ? 3.064 27.359 19.406 1 97.81 405 PHE B O 1
ATOM 7324 N N . PRO B 1 406 ? 4.957 26.703 20.297 1 95.62 406 PRO B N 1
ATOM 7325 C CA . PRO B 1 406 ? 5.453 28.062 20.516 1 95.62 406 PRO B CA 1
ATOM 7326 C C . PRO B 1 406 ? 6.121 28.656 19.281 1 95.62 406 PRO B C 1
ATOM 7328 O O . PRO B 1 406 ? 6.348 29.859 19.219 1 95.62 406 PRO B O 1
ATOM 7331 N N . LYS B 1 407 ? 6.492 27.844 18.328 1 94.94 407 LYS B N 1
ATOM 7332 C CA . LYS B 1 407 ? 7.188 28.297 17.125 1 94.94 407 LY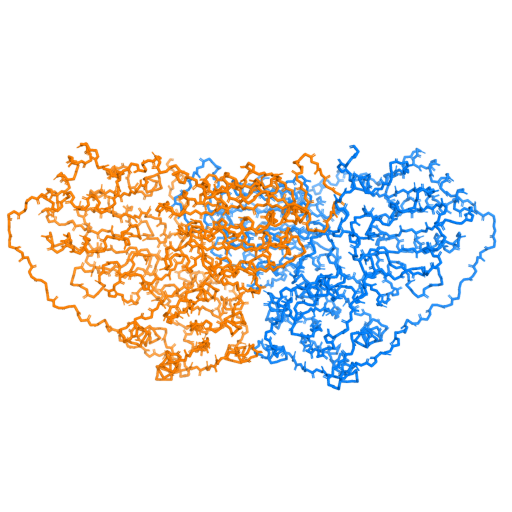S B CA 1
ATOM 7333 C C . LYS B 1 407 ? 6.836 27.422 15.922 1 94.94 407 LYS B C 1
ATOM 7335 O O . LYS B 1 407 ? 6.312 26.312 16.094 1 94.94 407 LYS B O 1
ATOM 7340 N N . PRO B 1 408 ? 7.082 27.938 14.742 1 95.19 408 PRO B N 1
ATOM 7341 C CA . PRO B 1 408 ? 6.754 27.156 13.547 1 95.19 408 PRO B CA 1
ATOM 7342 C C . PRO B 1 408 ? 7.645 25.938 13.383 1 95.19 408 PRO B C 1
ATOM 7344 O O . PRO B 1 408 ? 8.766 25.906 13.898 1 95.19 408 PRO B O 1
ATOM 7347 N N . GLY B 1 409 ? 7.109 24.891 12.68 1 94.31 409 GLY B N 1
ATOM 7348 C CA . GLY B 1 409 ? 7.934 23.781 12.227 1 94.31 409 GLY B CA 1
ATOM 7349 C C . GLY B 1 409 ? 7.934 22.609 13.18 1 94.31 409 GLY B C 1
ATOM 7350 O O . GLY B 1 409 ? 8.609 21.609 12.945 1 94.31 409 GLY B O 1
ATOM 7351 N N . LEU B 1 410 ? 7.129 22.656 14.219 1 96.56 410 LEU B N 1
ATOM 7352 C CA . LEU B 1 410 ? 7.188 21.609 15.219 1 96.56 410 LEU B CA 1
ATOM 7353 C C . LEU B 1 410 ? 6.043 20.609 15.031 1 96.56 410 LEU B C 1
ATOM 7355 O O . LEU B 1 410 ? 6.066 19.516 15.594 1 96.56 410 LEU B O 1
ATOM 7359 N N . TYR B 1 411 ? 5.07 20.953 14.195 1 97.5 411 TYR B N 1
ATOM 7360 C CA . TYR B 1 411 ? 3.883 20.109 14.102 1 97.5 411 TYR B CA 1
ATOM 7361 C C . TYR B 1 411 ? 3.6 19.734 12.648 1 97.5 411 TYR B C 1
ATOM 7363 O O . TYR B 1 411 ? 3.645 20.578 11.758 1 97.5 411 TYR B O 1
ATOM 7371 N N . ARG B 1 412 ? 3.316 18.422 12.516 1 96.44 412 ARG B N 1
ATOM 7372 C CA . ARG B 1 412 ? 2.949 17.891 11.203 1 96.44 412 ARG B CA 1
ATOM 7373 C C . ARG B 1 412 ? 1.705 17.016 11.297 1 96.44 412 ARG B C 1
ATOM 7375 O O . ARG B 1 412 ? 1.53 16.266 12.266 1 96.44 412 ARG B O 1
ATOM 7382 N N . SER B 1 413 ? 0.872 17.141 10.32 1 92.88 413 SER B N 1
ATOM 7383 C CA . SER B 1 413 ? -0.198 16.188 10.008 1 92.88 413 SER B CA 1
ATOM 7384 C C . SER B 1 413 ? -0.593 16.266 8.539 1 92.88 413 SER B C 1
ATOM 7386 O O . SER B 1 413 ? -0.491 17.328 7.918 1 92.88 413 SER B O 1
ATOM 7388 N N . ASN B 1 414 ? -0.923 15.188 8.023 1 92.06 414 ASN B N 1
ATOM 7389 C CA . ASN B 1 414 ? -1.422 15.195 6.648 1 92.06 414 ASN B CA 1
ATOM 7390 C C . ASN B 1 414 ? -2.932 15.406 6.605 1 92.06 414 ASN B C 1
ATOM 7392 O O . ASN B 1 414 ? -3.697 14.57 7.078 1 92.06 414 ASN B O 1
ATOM 7396 N N . LEU B 1 415 ? -3.334 16.5 6.016 1 90.69 415 LEU B N 1
ATOM 7397 C CA . LEU B 1 415 ? -4.758 16.812 6.039 1 90.69 415 LEU B CA 1
ATOM 7398 C C . LEU B 1 415 ? -5.359 16.719 4.641 1 90.69 415 LEU B C 1
ATOM 7400 O O . LEU B 1 415 ? -6.582 16.719 4.484 1 90.69 415 LEU B O 1
ATOM 7404 N N . ASP B 1 416 ? -4.535 16.609 3.674 1 83.62 416 ASP B N 1
ATOM 7405 C CA . ASP B 1 416 ? -5.07 16.625 2.314 1 83.62 416 ASP B CA 1
ATOM 7406 C C . ASP B 1 416 ? -5.586 15.242 1.918 1 83.62 416 ASP B C 1
ATOM 7408 O O . ASP B 1 416 ? -6.754 15.086 1.559 1 83.62 416 ASP B O 1
ATOM 7412 N N . SER B 1 417 ? -4.703 14.266 2.027 1 88.75 417 SER B N 1
ATOM 7413 C CA . SER B 1 417 ? -5.102 12.898 1.705 1 88.75 417 SER B CA 1
ATOM 7414 C C . SER B 1 417 ? -5.535 12.141 2.955 1 88.75 417 SER B C 1
ATOM 7416 O O . SER B 1 417 ? -6.414 11.281 2.891 1 88.75 417 SER B O 1
ATOM 7418 N N . TYR B 1 418 ? -4.941 12.461 4.016 1 94.44 418 TYR B N 1
ATOM 7419 C CA . TYR B 1 418 ? -5.336 12.008 5.344 1 94.44 418 TYR B CA 1
ATOM 7420 C C . TYR B 1 418 ? -5.328 10.492 5.426 1 94.44 418 TYR B C 1
ATOM 7422 O O . TYR B 1 418 ? -6.316 9.875 5.844 1 94.44 418 TYR B O 1
ATOM 7430 N N . PRO B 1 419 ? -4.289 9.812 4.977 1 96.06 419 PRO B N 1
ATOM 7431 C CA . PRO B 1 419 ? -4.215 8.352 5.113 1 96.06 419 PRO B CA 1
ATOM 7432 C C . PRO B 1 419 ? -3.83 7.91 6.52 1 96.06 419 PRO B C 1
ATOM 7434 O O . PRO B 1 419 ? -3.012 8.562 7.176 1 96.06 419 PRO B O 1
ATOM 7437 N N . MET B 1 420 ? -4.43 6.871 6.953 1 96.25 420 MET B N 1
ATOM 7438 C CA . MET B 1 420 ? -3.93 6.195 8.148 1 96.25 420 MET B CA 1
ATOM 7439 C C . MET B 1 420 ? -2.561 5.574 7.887 1 96.25 420 MET B C 1
ATOM 7441 O O . MET B 1 420 ? -2.326 5.004 6.82 1 96.25 420 MET B O 1
ATOM 7445 N N . GLY B 1 421 ? -1.623 5.707 8.781 1 96.75 421 GLY B N 1
ATOM 7446 C CA . GLY B 1 421 ? -0.312 5.098 8.641 1 96.75 421 GLY B CA 1
ATOM 7447 C C . GLY B 1 421 ? 0.759 6.074 8.195 1 96.75 421 GLY B C 1
ATOM 7448 O O . GLY B 1 421 ? 1.951 5.766 8.242 1 96.75 421 GLY B O 1
ATOM 7449 N N . HIS B 1 422 ? 0.36 7.289 7.812 1 97.94 422 HIS B N 1
ATOM 7450 C CA . HIS B 1 422 ? 1.313 8.289 7.344 1 97.94 422 HIS B CA 1
ATOM 7451 C C . HIS B 1 422 ? 2.309 8.656 8.438 1 97.94 422 HIS B C 1
ATOM 7453 O O . HIS B 1 422 ? 3.521 8.633 8.211 1 97.94 422 HIS B O 1
ATOM 7459 N N . ALA B 1 423 ? 1.809 8.984 9.602 1 98.5 423 ALA B N 1
ATOM 7460 C CA . ALA B 1 423 ? 2.676 9.414 10.695 1 98.5 423 ALA B CA 1
ATOM 7461 C C . ALA B 1 423 ? 3.549 8.258 11.18 1 98.5 423 ALA B C 1
ATOM 7463 O O . ALA B 1 423 ? 4.695 8.469 11.586 1 98.5 423 ALA B O 1
ATOM 7464 N N . VAL B 1 424 ? 2.98 7.039 11.109 1 98.56 424 VAL B N 1
ATOM 7465 C CA . VAL B 1 424 ? 3.711 5.859 11.555 1 98.56 424 VAL B CA 1
ATOM 7466 C C . VAL B 1 424 ? 5.004 5.719 10.75 1 98.56 424 VAL B C 1
ATOM 7468 O O . VAL B 1 424 ? 6.055 5.391 11.312 1 98.56 424 VAL B O 1
ATOM 7471 N N . CYS B 1 425 ? 4.934 6 9.484 1 98.62 425 CYS B N 1
ATOM 7472 C CA . CYS B 1 425 ? 6.086 5.816 8.609 1 98.62 425 CYS B CA 1
ATOM 7473 C C . CYS B 1 425 ? 6.863 7.117 8.445 1 98.62 425 CYS B C 1
ATOM 7475 O O . CYS B 1 425 ? 8.094 7.109 8.414 1 98.62 425 CYS B O 1
ATOM 7477 N N . GLY B 1 426 ? 6.129 8.211 8.359 1 98.62 426 GLY B N 1
ATOM 7478 C CA . GLY B 1 426 ? 6.738 9.508 8.109 1 98.62 426 GLY B CA 1
ATOM 7479 C C . GLY B 1 426 ? 7.699 9.938 9.203 1 98.62 426 GLY B C 1
ATOM 7480 O O . GLY B 1 426 ? 8.688 10.617 8.93 1 98.62 426 GLY B O 1
ATOM 7481 N N . VAL B 1 427 ? 7.473 9.531 10.445 1 98.81 427 VAL B N 1
ATOM 7482 C CA . VAL B 1 427 ? 8.266 9.938 11.594 1 98.81 427 VAL B CA 1
ATOM 7483 C C . VAL B 1 427 ? 9.703 9.445 11.43 1 98.81 427 VAL B C 1
ATOM 7485 O O . VAL B 1 427 ? 10.641 10.062 11.945 1 98.81 427 VAL B O 1
ATOM 7488 N N . VAL B 1 428 ? 9.891 8.383 10.68 1 98.81 428 VAL B N 1
ATOM 7489 C CA . VAL B 1 428 ? 11.234 7.855 10.445 1 98.81 428 VAL B CA 1
ATOM 7490 C C . VAL B 1 428 ? 12.078 8.891 9.719 1 98.81 428 VAL B C 1
ATOM 7492 O O . VAL B 1 428 ? 13.234 9.133 10.086 1 98.81 428 VAL B O 1
ATOM 7495 N N . GLY B 1 429 ? 11.484 9.492 8.656 1 98.56 429 GLY B N 1
ATOM 7496 C CA . GLY B 1 429 ? 12.188 10.539 7.93 1 98.56 429 GLY B CA 1
ATOM 7497 C C . GLY B 1 429 ? 12.461 11.766 8.781 1 98.56 429 GLY B C 1
ATOM 7498 O O . GLY B 1 429 ? 13.523 12.383 8.664 1 98.56 429 GLY B O 1
ATOM 7499 N N . MET B 1 430 ? 11.516 12.109 9.664 1 98.19 430 MET B N 1
ATOM 7500 C CA . MET B 1 430 ? 11.656 13.25 10.562 1 98.19 430 MET B CA 1
ATOM 7501 C C . MET B 1 430 ? 12.789 13.016 11.562 1 98.19 430 MET B C 1
ATOM 7503 O O . MET B 1 430 ? 13.531 13.945 11.891 1 98.19 430 MET B O 1
ATOM 7507 N N . GLY B 1 431 ? 12.93 11.734 11.961 1 98.06 431 GLY B N 1
ATOM 7508 C CA . GLY B 1 431 ? 13.938 11.383 12.953 1 98.06 431 GLY B CA 1
ATOM 7509 C C . GLY B 1 431 ? 15.328 11.25 12.375 1 98.06 431 GLY B C 1
ATOM 7510 O O . GLY B 1 431 ? 16.281 10.977 13.102 1 98.06 431 GLY B O 1
ATOM 7511 N N . LEU B 1 432 ? 15.43 11.32 11.062 1 97.19 432 LEU B N 1
ATOM 7512 C CA . LEU B 1 432 ? 16.734 11.25 10.414 1 97.19 432 LEU B CA 1
ATOM 7513 C C . LEU B 1 432 ? 17.344 12.641 10.273 1 97.19 432 LEU B C 1
ATOM 7515 O O . LEU B 1 432 ? 18.359 12.812 9.594 1 97.19 432 LEU B O 1
ATOM 7519 N N . THR B 1 433 ? 16.75 13.562 10.914 1 92.44 433 THR B N 1
ATOM 7520 C CA . THR B 1 433 ? 17.344 14.883 11.109 1 92.44 433 THR B CA 1
ATOM 7521 C C . THR B 1 433 ? 18.078 14.953 12.445 1 92.44 433 THR B C 1
ATOM 7523 O O . THR B 1 433 ? 18.391 13.922 13.039 1 92.44 433 THR B O 1
ATOM 7526 N N . ASP B 1 434 ? 18.422 16.109 12.953 1 89 434 ASP B N 1
ATOM 7527 C CA . ASP B 1 434 ? 19.156 16.25 14.195 1 89 434 ASP B CA 1
ATOM 7528 C C . ASP B 1 434 ? 18.219 16.281 15.398 1 89 434 ASP B C 1
ATOM 7530 O O . ASP B 1 434 ? 18.656 16.281 16.547 1 89 434 ASP B O 1
ATOM 7534 N N . LYS B 1 435 ? 16.938 16.156 15.203 1 92.56 435 LYS B N 1
ATOM 7535 C CA . LYS B 1 435 ? 15.953 16.266 16.281 1 92.56 435 LYS B CA 1
ATOM 7536 C C . LYS B 1 435 ? 15.188 14.953 16.453 1 92.56 435 LYS B C 1
ATOM 7538 O O . LYS B 1 435 ? 15.039 14.18 15.516 1 92.56 435 LYS B O 1
ATOM 7543 N N . HIS B 1 436 ? 14.742 14.758 17.719 1 97.56 436 HIS B N 1
ATOM 7544 C CA . HIS B 1 436 ? 13.781 13.688 17.969 1 97.56 436 HIS B CA 1
ATOM 7545 C C . HIS B 1 436 ? 12.414 14.023 17.375 1 97.56 436 HIS B C 1
ATOM 7547 O O . HIS B 1 436 ? 12.016 15.188 17.359 1 97.56 436 HIS B O 1
ATOM 7553 N N . ALA B 1 437 ? 11.789 13.062 16.844 1 98.5 437 ALA B N 1
ATOM 7554 C CA . ALA B 1 437 ? 10.438 13.211 16.312 1 98.5 437 ALA B CA 1
ATOM 7555 C C . ALA B 1 437 ? 9.477 12.227 16.969 1 98.5 437 ALA B C 1
ATOM 7557 O O . ALA B 1 437 ? 9.773 11.039 17.078 1 98.5 437 ALA B O 1
ATOM 7558 N N . VAL B 1 438 ? 8.352 12.719 17.438 1 98.81 438 VAL B N 1
ATOM 7559 C CA . VAL B 1 438 ? 7.355 11.898 18.125 1 98.81 438 VAL B CA 1
ATOM 7560 C C . VAL B 1 438 ? 6.117 11.742 17.25 1 98.81 438 VAL B C 1
ATOM 7562 O O . VAL B 1 438 ? 5.492 12.727 16.859 1 98.81 438 VAL B O 1
ATOM 7565 N N . ALA B 1 439 ? 5.812 10.539 16.922 1 98.88 439 ALA B N 1
ATOM 7566 C CA . ALA B 1 439 ? 4.562 10.234 16.234 1 98.88 439 ALA B CA 1
ATOM 7567 C C . ALA B 1 439 ? 3.486 9.789 17.234 1 98.88 439 ALA B C 1
ATOM 7569 O O . ALA B 1 439 ? 3.686 8.844 17.984 1 98.88 439 ALA B O 1
ATOM 7570 N N . ILE B 1 440 ? 2.389 10.492 17.266 1 98.88 440 ILE B N 1
ATOM 7571 C CA . ILE B 1 440 ? 1.211 10.078 18.016 1 98.88 440 ILE B CA 1
ATOM 7572 C C . ILE B 1 440 ? 0.247 9.328 17.094 1 98.88 440 ILE B C 1
ATOM 7574 O O . ILE B 1 440 ? -0.361 9.93 16.203 1 98.88 440 ILE B O 1
ATOM 7578 N N . VAL B 1 441 ? 0.096 8.016 17.328 1 98.5 441 VAL B N 1
ATOM 7579 C CA . VAL B 1 441 ? -0.584 7.164 16.359 1 98.5 441 VAL B CA 1
ATOM 7580 C C . VAL B 1 441 ? -1.518 6.199 17.078 1 98.5 441 VAL B C 1
ATOM 7582 O O . VAL B 1 441 ? -1.326 5.914 18.266 1 98.5 441 VAL B O 1
ATOM 7585 N N . GLY B 1 442 ? -2.537 5.746 16.406 1 97.75 442 GLY B N 1
ATOM 7586 C CA . GLY B 1 442 ? -3.402 4.707 16.938 1 97.75 442 GLY B CA 1
ATOM 7587 C C . GLY B 1 442 ? -2.84 3.309 16.75 1 97.75 442 GLY B C 1
ATOM 7588 O O . GLY B 1 442 ? -1.951 3.098 15.93 1 97.75 442 GLY B O 1
ATOM 7589 N N . ASP B 1 443 ? -3.434 2.381 17.547 1 97.69 443 ASP B N 1
ATOM 7590 C CA . ASP B 1 443 ? -3.02 0.988 17.422 1 97.69 443 ASP B CA 1
ATOM 7591 C C . ASP B 1 443 ? -3.361 0.442 16.031 1 97.69 443 ASP B C 1
ATOM 7593 O O . ASP B 1 443 ? -2.562 -0.277 15.43 1 97.69 443 ASP B O 1
ATOM 7597 N N . GLY B 1 444 ? -4.523 0.799 15.477 1 96.75 444 GLY B N 1
ATOM 7598 C CA . GLY B 1 444 ? -4.875 0.392 14.125 1 96.75 444 GLY B CA 1
ATOM 7599 C C . GLY B 1 444 ? -3.895 0.883 13.078 1 96.75 444 GLY B C 1
ATOM 7600 O O . GLY B 1 444 ? -3.549 0.149 12.156 1 96.75 444 GLY B O 1
ATOM 7601 N N . ALA B 1 445 ? -3.447 2.146 13.211 1 97.25 445 ALA B N 1
ATOM 7602 C CA . ALA B 1 445 ? -2.49 2.717 12.266 1 97.25 445 ALA B CA 1
ATOM 7603 C C . ALA B 1 445 ? -1.148 1.993 12.344 1 97.25 445 ALA B C 1
ATOM 7605 O O . ALA B 1 445 ? -0.515 1.741 11.312 1 97.25 445 ALA B O 1
ATOM 7606 N N . MET B 1 446 ? -0.732 1.647 13.539 1 97.69 446 MET B N 1
ATOM 7607 C CA . MET B 1 446 ? 0.538 0.958 13.742 1 97.69 446 MET B CA 1
ATOM 7608 C C . MET B 1 446 ? 0.509 -0.435 13.125 1 97.69 446 MET B C 1
ATOM 7610 O O . MET B 1 446 ? 1.53 -0.922 12.633 1 97.69 446 MET B O 1
ATOM 7614 N N . LEU B 1 447 ? -0.626 -1.096 13.219 1 97.06 447 LEU B N 1
ATOM 7615 C CA . LEU B 1 447 ? -0.772 -2.436 12.664 1 97.06 447 LEU B CA 1
ATOM 7616 C C . LEU B 1 447 ? -0.871 -2.387 11.141 1 97.06 447 LEU B C 1
ATOM 7618 O O . LEU B 1 447 ? -0.512 -3.348 10.461 1 97.06 447 LEU B O 1
ATOM 7622 N N . MET B 1 448 ? -1.355 -1.318 10.625 1 97 448 MET B N 1
ATOM 7623 C CA . MET B 1 448 ? -1.552 -1.181 9.188 1 97 448 MET B CA 1
ATOM 7624 C C . MET B 1 448 ? -0.215 -1.18 8.453 1 97 448 MET B C 1
ATOM 7626 O O . MET B 1 448 ? -0.06 -1.855 7.434 1 97 448 MET B O 1
ATOM 7630 N N . GLN B 1 449 ? 0.7 -0.373 8.945 1 94.12 449 GLN B N 1
ATOM 7631 C CA . GLN B 1 449 ? 2.016 -0.264 8.32 1 94.12 449 GLN B CA 1
ATOM 7632 C C . GLN B 1 449 ? 3.047 0.28 9.305 1 94.12 449 GLN B C 1
ATOM 7634 O O . GLN B 1 449 ? 2.738 1.162 10.109 1 94.12 449 GLN B O 1
ATOM 7639 N N . SER B 1 450 ? 4.23 -0.285 9.203 1 91.81 450 SER B N 1
ATOM 7640 C CA . SER B 1 450 ? 5.246 0.205 10.133 1 91.81 450 SER B CA 1
ATOM 7641 C C . SER B 1 450 ? 6.637 0.147 9.508 1 91.81 450 SER B C 1
ATOM 7643 O O . SER B 1 450 ? 6.934 -0.752 8.719 1 91.81 450 SER B O 1
ATOM 7645 N N . GLU B 1 451 ? 7.457 1.126 9.82 1 97.5 451 GLU B N 1
ATOM 7646 C CA . GLU B 1 451 ? 8.852 1.202 9.406 1 97.5 451 GLU B CA 1
ATOM 7647 C C . GLU B 1 451 ? 9.789 1.191 10.609 1 97.5 451 GLU B C 1
ATOM 7649 O O . GLU B 1 451 ? 10.891 1.742 10.555 1 97.5 451 GLU B O 1
ATOM 7654 N N . VAL B 1 452 ? 9.359 0.592 11.719 1 98.31 452 VAL B N 1
ATOM 7655 C CA . VAL B 1 452 ? 10.188 0.543 12.922 1 98.31 452 VAL B CA 1
ATOM 7656 C C . VAL B 1 452 ? 11.492 -0.187 12.625 1 98.31 452 VAL B C 1
ATOM 7658 O O . VAL B 1 452 ? 12.562 0.243 13.062 1 98.31 452 VAL B O 1
ATOM 7661 N N . SER B 1 453 ? 11.414 -1.301 11.852 1 97.88 453 SER B N 1
ATOM 7662 C CA . SER B 1 453 ? 12.617 -2.045 11.484 1 97.88 453 SER B CA 1
ATOM 7663 C C . SER B 1 453 ? 13.594 -1.165 10.719 1 97.88 453 SER B C 1
ATOM 7665 O O . SER B 1 453 ? 14.812 -1.262 10.914 1 97.88 453 SER B O 1
ATOM 7667 N N . THR B 1 454 ? 13.094 -0.298 9.797 1 97.88 454 THR B N 1
ATOM 7668 C CA . THR B 1 454 ? 13.93 0.645 9.062 1 97.88 454 THR B CA 1
ATOM 7669 C C . THR B 1 454 ? 14.594 1.632 10.016 1 97.88 454 THR B C 1
ATOM 7671 O O . THR B 1 454 ? 15.789 1.922 9.883 1 97.88 454 THR B O 1
ATOM 7674 N N . ALA B 1 455 ? 13.805 2.143 10.953 1 98.56 455 ALA B N 1
ATOM 7675 C CA . ALA B 1 455 ? 14.336 3.088 11.938 1 98.56 455 ALA B CA 1
ATOM 7676 C C . ALA B 1 455 ? 15.461 2.463 12.75 1 98.56 455 ALA B C 1
ATOM 7678 O O . ALA B 1 455 ? 16.438 3.135 13.086 1 98.56 455 ALA B O 1
ATOM 7679 N N . VAL B 1 456 ? 15.297 1.194 13.102 1 98.25 456 VAL B N 1
ATOM 7680 C CA . VAL B 1 456 ? 16.312 0.48 13.867 1 98.25 456 VAL B CA 1
ATOM 7681 C C . VAL B 1 456 ? 17.609 0.387 13.055 1 98.25 456 VAL B C 1
ATOM 7683 O O . VAL B 1 456 ? 18.688 0.695 13.555 1 98.25 456 VAL B O 1
ATOM 7686 N N . LYS B 1 457 ? 17.484 -0.012 11.805 1 97.44 457 LYS B N 1
ATOM 7687 C CA . LYS B 1 457 ? 18.641 -0.208 10.945 1 97.44 457 LYS B CA 1
ATOM 7688 C C . LYS B 1 457 ? 19.453 1.08 10.812 1 97.44 457 LYS B C 1
ATOM 7690 O O . LYS B 1 457 ? 20.688 1.046 10.797 1 97.44 457 LYS B O 1
ATOM 7695 N N . TYR B 1 458 ? 18.766 2.205 10.773 1 97.25 458 TYR B N 1
ATOM 7696 C CA . TYR B 1 458 ? 19.469 3.443 10.438 1 97.25 458 TYR B CA 1
ATOM 7697 C C . TYR B 1 458 ? 19.5 4.395 11.625 1 97.25 458 TYR B C 1
ATOM 7699 O O . TYR B 1 458 ? 19.797 5.578 11.469 1 97.25 458 TYR B O 1
ATOM 7707 N N . ARG B 1 459 ? 19.047 3.994 12.781 1 97 459 ARG B N 1
ATOM 7708 C CA . ARG B 1 459 ? 19.125 4.699 14.062 1 97 459 ARG B CA 1
ATOM 7709 C C . ARG B 1 459 ? 18.391 6.031 14 1 97 459 ARG B C 1
ATOM 7711 O O . ARG B 1 459 ? 18.922 7.062 14.414 1 97 459 ARG B O 1
ATOM 7718 N N . SER B 1 460 ? 17.234 6 13.328 1 98.12 460 SER B N 1
ATOM 7719 C CA . SER B 1 460 ? 16.359 7.168 13.359 1 98.12 460 SER B CA 1
ATOM 7720 C C . SER B 1 460 ? 15.938 7.496 14.789 1 98.12 460 SER B C 1
ATOM 7722 O O . SER B 1 460 ? 15.648 6.594 15.578 1 98.12 460 SER B O 1
ATOM 7724 N N . LYS B 1 461 ? 15.859 8.727 15.148 1 98.31 461 LYS B N 1
ATOM 7725 C CA . LYS B 1 461 ? 15.438 9.164 16.484 1 98.31 461 LYS B CA 1
ATOM 7726 C C . LYS B 1 461 ? 13.914 9.266 16.562 1 98.31 461 LYS B C 1
ATOM 7728 O O . LYS B 1 461 ? 13.383 10.102 17.297 1 98.31 461 LYS B O 1
ATOM 7733 N N . ALA B 1 462 ? 13.258 8.461 15.82 1 98.62 462 ALA B N 1
ATOM 7734 C CA . ALA B 1 462 ? 11.797 8.391 15.82 1 98.62 462 ALA B CA 1
ATOM 7735 C C . ALA B 1 462 ? 11.273 7.758 17.109 1 98.62 462 ALA B C 1
ATOM 7737 O O . ALA B 1 462 ? 11.844 6.781 17.609 1 98.62 462 ALA B O 1
ATOM 7738 N N . ILE B 1 463 ? 10.25 8.344 17.656 1 98.88 463 ILE B N 1
ATOM 7739 C CA . ILE B 1 463 ? 9.547 7.824 18.828 1 98.88 463 ILE B CA 1
ATOM 7740 C C . ILE B 1 463 ? 8.062 7.645 18.5 1 98.88 463 ILE B C 1
ATOM 7742 O O . ILE B 1 463 ? 7.41 8.578 18.031 1 98.88 463 ILE B O 1
ATOM 7746 N N . TRP B 1 464 ? 7.543 6.469 18.656 1 98.88 464 TRP B N 1
ATOM 7747 C CA . TRP B 1 464 ? 6.117 6.219 18.469 1 98.88 464 TRP B CA 1
ATOM 7748 C C . TRP B 1 464 ? 5.398 6.164 19.812 1 98.88 464 TRP B C 1
ATOM 7750 O O . TRP B 1 464 ? 5.727 5.34 20.672 1 98.88 464 TRP B O 1
ATOM 7760 N N . LEU B 1 465 ? 4.465 7.039 20.016 1 98.88 465 LEU B N 1
ATOM 7761 C CA . LEU B 1 465 ? 3.457 6.906 21.062 1 98.88 465 LEU B CA 1
ATOM 7762 C C . LEU B 1 465 ? 2.189 6.258 20.516 1 98.88 465 LEU B C 1
ATOM 7764 O O . LEU B 1 465 ? 1.358 6.93 19.906 1 98.88 465 LEU B O 1
ATOM 7768 N N . VAL B 1 466 ? 2.027 4.977 20.812 1 98.81 466 VAL B N 1
ATOM 7769 C CA . VAL B 1 466 ? 0.893 4.23 20.266 1 98.81 466 VAL B CA 1
ATOM 7770 C C . VAL B 1 466 ? -0.285 4.316 21.234 1 98.81 466 VAL B C 1
ATOM 7772 O O . VAL B 1 466 ? -0.271 3.691 22.297 1 98.81 466 VAL B O 1
ATOM 7775 N N . MET B 1 467 ? -1.259 5.113 20.859 1 98.62 467 MET B N 1
ATOM 7776 C CA . MET B 1 467 ? -2.49 5.227 21.625 1 98.62 467 MET B CA 1
ATOM 7777 C C . MET B 1 467 ? -3.324 3.955 21.516 1 98.62 467 MET B C 1
ATOM 7779 O O . MET B 1 467 ? -4.176 3.846 20.625 1 98.62 467 MET B O 1
ATOM 7783 N N . ASN B 1 468 ? -3.176 3.008 22.453 1 98.5 468 ASN B N 1
ATOM 7784 C CA . ASN B 1 468 ? -3.699 1.651 22.328 1 98.5 468 ASN B CA 1
ATOM 7785 C C . ASN B 1 468 ? -5 1.482 23.109 1 98.5 468 ASN B C 1
ATOM 7787 O O . ASN B 1 468 ? -4.988 1.379 24.328 1 98.5 468 ASN B O 1
ATOM 7791 N N . ASP B 1 469 ? -6.105 1.471 22.438 1 96.62 469 ASP B N 1
ATOM 7792 C CA . ASP B 1 469 ? -7.402 1.17 23.031 1 96.62 469 ASP B CA 1
ATOM 7793 C C . ASP B 1 469 ? -8.031 -0.062 22.391 1 96.62 469 ASP B C 1
ATOM 7795 O O . ASP B 1 469 ? -9.219 -0.333 22.578 1 96.62 469 ASP B O 1
ATOM 7799 N N . SER B 1 470 ? -7.277 -0.797 21.531 1 96.31 470 SER B N 1
ATOM 7800 C CA . SER B 1 470 ? -7.688 -2.023 20.859 1 96.31 470 SER B CA 1
ATOM 7801 C C . SER B 1 470 ? -8.984 -1.817 20.078 1 96.31 470 SER B C 1
ATOM 7803 O O . SER B 1 470 ? -9.906 -2.629 20.188 1 96.31 470 SER B O 1
ATOM 7805 N N . ARG B 1 471 ? -8.969 -0.683 19.328 1 94.38 471 ARG B N 1
ATOM 7806 C CA . ARG B 1 471 ? -10.156 -0.36 18.547 1 94.38 471 ARG B CA 1
ATOM 7807 C C . ARG B 1 471 ? -9.844 0.706 17.5 1 94.38 471 ARG B C 1
ATOM 7809 O O . ARG B 1 471 ? -8.953 1.532 17.688 1 94.38 471 ARG B O 1
ATOM 7816 N N . TYR B 1 472 ? -10.586 0.586 16.375 1 93.56 472 TYR B N 1
ATOM 7817 C CA . TYR B 1 472 ? -10.648 1.771 15.523 1 93.56 472 TYR B CA 1
ATOM 7818 C C . TYR B 1 472 ? -11.562 2.83 16.141 1 93.56 472 TYR B C 1
ATOM 7820 O O . TYR B 1 472 ? -12.742 2.906 15.812 1 93.56 472 TYR B O 1
ATOM 7828 N N . GLY B 1 473 ? -10.953 3.664 16.922 1 90.56 473 GLY B N 1
ATOM 7829 C CA . GLY B 1 473 ? -11.695 4.57 17.781 1 90.56 473 GLY B CA 1
ATOM 7830 C C . GLY B 1 473 ? -12.594 5.527 17.016 1 90.56 473 GLY B C 1
ATOM 7831 O O . GLY B 1 473 ? -13.75 5.738 17.391 1 90.56 473 GLY B O 1
ATOM 7832 N N . SER B 1 474 ? -12.094 6.078 15.977 1 90.38 474 SER B N 1
ATOM 7833 C CA . SER B 1 474 ? -12.883 7.031 15.195 1 90.38 474 SER B CA 1
ATOM 7834 C C . SER B 1 474 ? -14.047 6.344 14.5 1 90.38 474 SER B C 1
ATOM 7836 O O . SER B 1 474 ? -15.133 6.922 14.375 1 90.38 474 SER B O 1
ATOM 7838 N N . CYS B 1 475 ? -13.867 5.156 14.039 1 89 475 CYS B N 1
ATOM 7839 C CA . CYS B 1 475 ? -14.922 4.402 13.367 1 89 475 CYS B CA 1
ATOM 7840 C C . CYS B 1 475 ? -16.031 4.016 14.344 1 89 475 CYS B C 1
ATOM 7842 O O . CYS B 1 475 ? -17.172 3.811 13.945 1 89 475 CYS B O 1
ATOM 7844 N N . ASP B 1 476 ? -15.695 3.932 15.547 1 90.06 476 ASP B N 1
ATOM 7845 C CA . ASP B 1 476 ? -16.672 3.596 16.578 1 90.06 476 ASP B CA 1
ATOM 7846 C C . ASP B 1 476 ? -17.406 4.84 17.078 1 90.06 476 ASP B C 1
ATOM 7848 O O . ASP B 1 476 ? -18.625 4.836 17.203 1 90.06 476 ASP B O 1
ATOM 7852 N N . GLN B 1 477 ? -16.703 5.906 17.312 1 90.06 477 GLN B N 1
ATOM 7853 C CA . GLN B 1 477 ? -17.234 7.074 18.016 1 90.06 477 GLN B CA 1
ATOM 7854 C C . GLN B 1 477 ? -18.078 7.938 17.094 1 90.06 477 GLN B C 1
ATOM 7856 O O . GLN B 1 477 ? -19.125 8.453 17.484 1 90.06 477 GLN B O 1
ATOM 7861 N N . VAL B 1 478 ? -17.656 8.055 15.844 1 86.56 478 VAL B N 1
ATOM 7862 C CA . VAL B 1 478 ? -18.266 9.031 14.961 1 86.56 478 VAL B CA 1
ATOM 7863 C C . VAL B 1 478 ? -19.703 8.625 14.648 1 86.56 478 VAL B C 1
ATOM 7865 O O . VAL B 1 478 ? -20.625 9.43 14.805 1 86.56 478 VAL B O 1
ATOM 7868 N N . PRO B 1 479 ? -19.953 7.379 14.289 1 87.38 479 PRO B N 1
ATOM 7869 C CA . PRO B 1 479 ? -21.344 6.984 14.078 1 87.38 479 PRO B CA 1
ATOM 7870 C C . PRO B 1 479 ? -22.188 7.078 15.352 1 87.38 479 PRO B C 1
ATOM 7872 O O . PRO B 1 479 ? -23.359 7.422 15.297 1 87.38 479 PRO B O 1
ATOM 7875 N N . ARG B 1 480 ? -21.641 6.863 16.453 1 87.56 480 ARG B N 1
ATOM 7876 C CA . ARG B 1 480 ? -22.359 6.945 17.719 1 87.56 480 ARG B CA 1
ATOM 7877 C C . ARG B 1 480 ? -22.781 8.383 18.031 1 87.56 480 ARG B C 1
ATOM 7879 O O . ARG B 1 480 ? -23.859 8.625 18.562 1 87.56 480 ARG B O 1
ATOM 7886 N N . MET B 1 481 ? -21.906 9.234 17.703 1 85.75 481 MET B N 1
ATOM 7887 C CA . MET B 1 481 ? -22.203 10.648 17.891 1 85.75 481 MET B CA 1
ATOM 7888 C C . MET B 1 481 ? -23.406 11.07 17.062 1 85.75 481 MET B C 1
ATOM 7890 O O . MET B 1 481 ? -24.141 11.984 17.453 1 85.75 481 MET B O 1
ATOM 7894 N N . SER B 1 482 ? -23.562 10.367 15.992 1 83 482 SER B N 1
ATOM 7895 C CA . SER B 1 482 ? -24.703 10.664 15.125 1 83 482 SER B CA 1
ATOM 7896 C C . SER B 1 482 ? -25.938 9.852 15.523 1 83 482 SER B C 1
ATOM 7898 O O . SER B 1 482 ? -26.953 9.883 14.836 1 83 482 SER B O 1
ATOM 7900 N N . GLY B 1 483 ? -25.875 9.086 16.578 1 88.38 483 GLY B N 1
ATOM 7901 C CA . GLY B 1 483 ? -27 8.352 17.125 1 88.38 483 GLY B CA 1
ATOM 7902 C C . GLY B 1 483 ? -27.141 6.957 16.547 1 88.38 483 GLY B C 1
ATOM 7903 O O . GLY B 1 483 ? -28.172 6.316 16.688 1 88.38 483 GLY B O 1
ATOM 7904 N N . ASP B 1 484 ? -26.094 6.473 15.875 1 91.88 484 ASP B N 1
ATOM 7905 C CA . ASP B 1 484 ? -26.141 5.148 15.266 1 91.88 484 ASP B CA 1
ATOM 7906 C C . ASP B 1 484 ? -25.359 4.133 16.109 1 91.88 484 ASP B C 1
ATOM 7908 O O . ASP B 1 484 ? -24.703 4.5 17.078 1 91.88 484 ASP B O 1
ATOM 7912 N N . ILE B 1 485 ? -25.562 2.855 15.789 1 92.38 485 ILE B N 1
ATOM 7913 C CA . ILE B 1 485 ? -24.812 1.771 16.406 1 92.38 485 ILE B CA 1
ATOM 7914 C C . ILE B 1 485 ? -23.891 1.122 15.375 1 92.38 485 ILE B C 1
ATOM 7916 O O . ILE B 1 485 ? -24.359 0.392 14.5 1 92.38 485 ILE B O 1
ATOM 7920 N N . PRO B 1 486 ? -22.672 1.416 15.484 1 92.69 486 PRO B N 1
ATOM 7921 C CA . PRO B 1 486 ? -21.75 0.871 14.484 1 92.69 486 PRO B CA 1
ATOM 7922 C C . PRO B 1 486 ? -21.469 -0.617 14.688 1 92.69 486 PRO B C 1
ATOM 7924 O O . PRO B 1 486 ? -21.656 -1.137 15.789 1 92.69 486 PRO B O 1
ATOM 7927 N N . PRO B 1 487 ? -21.031 -1.31 13.5 1 93.75 487 PRO B N 1
ATOM 7928 C CA . PRO B 1 487 ? -20.5 -2.656 13.695 1 93.75 487 PRO B CA 1
ATOM 7929 C C . PRO B 1 487 ? -19.281 -2.676 14.625 1 93.75 487 PRO B C 1
ATOM 7931 O O . PRO B 1 487 ? -18.703 -1.627 14.906 1 93.75 487 PRO B O 1
ATOM 7934 N N . PRO B 1 488 ? -18.953 -3.871 15.156 1 90.19 488 PRO B N 1
ATOM 7935 C CA . PRO B 1 488 ? -17.797 -3.947 16.062 1 90.19 488 PRO B CA 1
ATOM 7936 C C . PRO B 1 488 ? -16.5 -3.459 15.406 1 90.19 488 PRO B C 1
ATOM 7938 O O . PRO B 1 488 ? -16.125 -3.953 14.344 1 90.19 488 PRO B O 1
ATOM 7941 N N . CYS B 1 489 ? -15.906 -2.541 16.125 1 90.38 489 CYS B N 1
ATOM 7942 C CA . CYS B 1 489 ? -14.68 -1.925 15.617 1 90.38 489 CYS B CA 1
ATOM 7943 C C . CYS B 1 489 ? -13.469 -2.355 16.438 1 90.38 489 CYS B C 1
ATOM 7945 O O . CYS B 1 489 ? -12.383 -1.804 16.281 1 90.38 489 CYS B O 1
ATOM 7947 N N . SER B 1 490 ? -13.617 -3.322 17.297 1 93.12 490 SER B N 1
ATOM 7948 C CA . SER B 1 490 ? -12.531 -3.779 18.156 1 93.12 490 SER B CA 1
ATOM 7949 C C . SER B 1 490 ? -11.531 -4.621 17.359 1 93.12 490 SER B C 1
ATOM 7951 O O . SER B 1 490 ? -11.898 -5.297 16.406 1 93.12 490 SER B O 1
ATOM 7953 N N . ILE B 1 491 ? -10.289 -4.527 17.734 1 94.06 491 ILE B N 1
ATOM 7954 C CA . ILE B 1 491 ? -9.219 -5.379 17.234 1 94.06 491 ILE B CA 1
ATOM 7955 C C . ILE B 1 491 ? -8.531 -6.09 18.391 1 94.06 491 ILE B C 1
ATOM 7957 O O . ILE B 1 491 ? -8.625 -5.648 19.547 1 94.06 491 ILE B O 1
ATOM 7961 N N . PRO B 1 492 ? -7.906 -7.219 18.141 1 95.12 492 PRO B N 1
ATOM 7962 C CA . PRO B 1 492 ? -7.211 -7.902 19.234 1 95.12 492 PRO B CA 1
ATOM 7963 C C . PRO B 1 492 ? -6.125 -7.035 19.875 1 95.12 492 PRO B C 1
ATOM 7965 O O . PRO B 1 492 ? -5.449 -6.273 19.172 1 95.12 492 PRO B O 1
ATOM 7968 N N . TYR B 1 493 ? -6.023 -7.199 21.156 1 97 493 TYR B N 1
ATOM 7969 C CA . TYR B 1 493 ? -4.945 -6.488 21.844 1 97 493 TYR B CA 1
ATOM 7970 C C . TYR B 1 493 ? -3.592 -6.844 21.25 1 97 493 TYR B C 1
ATOM 7972 O O . TYR B 1 493 ? -3.305 -8.016 21 1 97 493 TYR B O 1
ATOM 7980 N N . THR B 1 494 ? -2.85 -5.887 20.938 1 98.06 494 THR B N 1
ATOM 7981 C CA . THR B 1 494 ? -1.484 -6.059 20.453 1 98.06 494 THR B CA 1
ATOM 7982 C C . THR B 1 494 ? -0.484 -5.457 21.438 1 98.06 494 THR B C 1
ATOM 7984 O O . THR B 1 494 ? -0.656 -4.324 21.891 1 98.06 494 THR B O 1
ATOM 7987 N N . ASP B 1 495 ? 0.508 -6.168 21.812 1 98.56 495 ASP B N 1
ATOM 7988 C CA . ASP B 1 495 ? 1.603 -5.68 22.641 1 98.56 495 ASP B CA 1
ATOM 7989 C C . ASP B 1 495 ? 2.68 -5.004 21.797 1 98.56 495 ASP B C 1
ATOM 7991 O O . ASP B 1 495 ? 3.668 -5.637 21.422 1 98.56 495 ASP B O 1
ATOM 7995 N N . PHE B 1 496 ? 2.547 -3.725 21.656 1 98.69 496 PHE B N 1
ATOM 7996 C CA . PHE B 1 496 ? 3.432 -3.01 20.75 1 98.69 496 PHE B CA 1
ATOM 7997 C C . PHE B 1 496 ? 4.836 -2.898 21.328 1 98.69 496 PHE B C 1
ATOM 7999 O O . PHE B 1 496 ? 5.801 -2.67 20.609 1 98.69 496 PHE B O 1
ATOM 8006 N N . ALA B 1 497 ? 5.004 -2.957 22.641 1 98.69 497 ALA B N 1
ATOM 8007 C CA . ALA B 1 497 ? 6.34 -3.025 23.234 1 98.69 497 ALA B CA 1
ATOM 8008 C C . ALA B 1 497 ? 7.062 -4.301 22.797 1 98.69 497 ALA B C 1
ATOM 8010 O O . ALA B 1 497 ? 8.242 -4.262 22.438 1 98.69 497 ALA B O 1
ATOM 8011 N N . LEU B 1 498 ? 6.34 -5.383 22.891 1 98.19 498 LEU B N 1
ATOM 8012 C CA . LEU B 1 498 ? 6.895 -6.664 22.469 1 98.19 498 LEU B CA 1
ATOM 8013 C C . LEU B 1 498 ? 7.184 -6.66 20.969 1 98.19 498 LEU B C 1
ATOM 8015 O O . LEU B 1 498 ? 8.195 -7.207 20.531 1 98.19 498 LEU B O 1
ATOM 8019 N N . LEU B 1 499 ? 6.273 -6.117 20.234 1 97.75 499 LEU B N 1
ATOM 8020 C CA . LEU B 1 499 ? 6.465 -5.992 18.797 1 97.75 499 LEU B CA 1
ATOM 8021 C C . LEU B 1 499 ? 7.738 -5.215 18.484 1 97.75 499 LEU B C 1
ATOM 8023 O O . LEU B 1 499 ? 8.5 -5.594 17.594 1 97.75 499 LEU B O 1
ATOM 8027 N N . ALA B 1 500 ? 7.914 -4.113 19.188 1 98.31 500 ALA B N 1
ATOM 8028 C CA . ALA B 1 500 ? 9.117 -3.297 19 1 98.31 500 ALA B CA 1
ATOM 8029 C C . ALA B 1 500 ? 10.375 -4.105 19.281 1 98.31 500 ALA B C 1
ATOM 8031 O O . ALA B 1 500 ? 11.328 -4.082 18.5 1 98.31 500 ALA B O 1
ATOM 8032 N N . ARG B 1 501 ? 10.391 -4.852 20.281 1 98 501 ARG B N 1
ATOM 8033 C CA . ARG B 1 501 ? 11.555 -5.648 20.656 1 98 501 ARG B CA 1
ATOM 8034 C C . ARG B 1 501 ? 11.836 -6.734 19.625 1 98 501 ARG B C 1
ATOM 8036 O O . ARG B 1 501 ? 12.992 -7.066 19.359 1 98 501 ARG B O 1
ATOM 8043 N N . ALA B 1 502 ? 10.758 -7.262 19.047 1 98.06 502 ALA B N 1
ATOM 8044 C CA . ALA B 1 502 ? 10.898 -8.312 18.047 1 98.06 502 ALA B CA 1
ATOM 8045 C C . ALA B 1 502 ? 11.719 -7.828 16.859 1 98.06 502 ALA B C 1
ATOM 8047 O O . ALA B 1 502 ? 12.406 -8.617 16.203 1 98.06 502 ALA B O 1
ATOM 8048 N N . VAL B 1 503 ? 11.711 -6.531 16.625 1 97.44 503 VAL B N 1
ATOM 8049 C CA . VAL B 1 503 ? 12.43 -6.016 15.469 1 97.44 503 VAL B CA 1
ATOM 8050 C C . VAL B 1 503 ? 13.695 -5.289 15.93 1 97.44 503 VAL B C 1
ATOM 8052 O O . VAL B 1 503 ? 14.336 -4.594 15.141 1 97.44 503 VAL B O 1
ATOM 8055 N N . GLY B 1 504 ? 14.016 -5.293 17.188 1 97.31 504 GLY B N 1
ATOM 8056 C CA . GLY B 1 504 ? 15.258 -4.738 17.703 1 97.31 504 GLY B CA 1
ATOM 8057 C C . GLY B 1 504 ? 15.117 -3.322 18.219 1 97.31 504 GLY B C 1
ATOM 8058 O O . GLY B 1 504 ? 16.109 -2.635 18.453 1 97.31 504 GLY B O 1
ATOM 8059 N N . CYS B 1 505 ? 13.945 -2.861 18.406 1 97.94 505 CYS B N 1
ATOM 8060 C CA . CYS B 1 505 ? 13.672 -1.518 18.906 1 97.94 505 CYS B CA 1
ATOM 8061 C C . CYS B 1 505 ? 13.414 -1.531 20.406 1 97.94 505 CYS B C 1
ATOM 8063 O O . CYS B 1 505 ? 12.883 -2.51 20.938 1 97.94 505 CYS B O 1
ATOM 8065 N N . GLU B 1 506 ? 13.781 -0.428 21.062 1 97.25 506 GLU B N 1
ATOM 8066 C CA . GLU B 1 506 ? 13.352 -0.253 22.438 1 97.25 506 GLU B CA 1
ATOM 8067 C C . GLU B 1 506 ? 11.836 -0.093 22.531 1 97.25 506 GLU B C 1
ATOM 8069 O O . GLU B 1 506 ? 11.234 0.617 21.734 1 97.25 506 GLU B O 1
ATOM 8074 N N . GLY B 1 507 ? 11.266 -0.85 23.422 1 97.69 507 GLY B N 1
ATOM 8075 C CA . GLY B 1 507 ? 9.82 -0.793 23.594 1 97.69 507 GLY B CA 1
ATOM 8076 C C . GLY B 1 507 ? 9.398 -0.939 25.047 1 97.69 507 GLY B C 1
ATOM 8077 O O . GLY B 1 507 ? 9.992 -1.708 25.797 1 97.69 507 GLY B O 1
ATOM 8078 N N . CYS B 1 508 ? 8.375 -0.169 25.484 1 98.5 508 CYS B N 1
ATOM 8079 C CA . CYS B 1 508 ? 7.785 -0.312 26.812 1 98.5 508 CYS B CA 1
ATOM 8080 C C . CYS B 1 508 ? 6.285 -0.044 26.766 1 98.5 508 CYS B C 1
ATOM 8082 O O . CYS B 1 508 ? 5.777 0.55 25.812 1 98.5 508 CYS B O 1
ATOM 8084 N N . THR B 1 509 ? 5.613 -0.53 27.734 1 98.75 509 THR B N 1
ATOM 8085 C CA . THR B 1 509 ? 4.184 -0.294 27.906 1 98.75 509 THR B CA 1
ATOM 8086 C C . THR B 1 509 ? 3.92 0.551 29.141 1 98.75 509 THR B C 1
ATOM 8088 O O . THR B 1 509 ? 4.516 0.319 30.203 1 98.75 509 THR B O 1
ATOM 8091 N N . VAL B 1 510 ? 3.104 1.585 29 1 98.75 510 VAL B N 1
ATOM 8092 C CA . VAL B 1 510 ? 2.766 2.459 30.125 1 98.75 510 VAL B CA 1
ATOM 8093 C C . VAL B 1 510 ? 1.25 2.52 30.281 1 98.75 510 VAL B C 1
ATOM 8095 O O . VAL B 1 510 ? 0.507 2.482 29.312 1 98.75 510 VAL B O 1
ATOM 8098 N N . ALA B 1 511 ? 0.8 2.648 31.516 1 97.94 511 ALA B N 1
ATOM 8099 C CA . ALA B 1 511 ? -0.626 2.697 31.828 1 97.94 511 ALA B CA 1
ATOM 8100 C C . ALA B 1 511 ? -0.929 3.803 32.812 1 97.94 511 ALA B C 1
ATOM 8102 O O . ALA B 1 511 ? -2.047 3.895 33.344 1 97.94 511 ALA B O 1
ATOM 8103 N N . LYS B 1 512 ? 0.116 4.629 33.188 1 97.19 512 LYS B N 1
ATOM 8104 C CA . LYS B 1 512 ? -0.014 5.797 34.062 1 97.19 512 LYS B CA 1
ATOM 8105 C C . LYS B 1 512 ? 0.749 6.992 33.5 1 97.19 512 LYS B C 1
ATOM 8107 O O . LYS B 1 512 ? 1.757 6.82 32.812 1 97.19 512 LYS B O 1
ATOM 8112 N N . GLY B 1 513 ? 0.266 8.172 33.812 1 97.38 513 GLY B N 1
ATOM 8113 C CA . GLY B 1 513 ? 0.891 9.391 33.344 1 97.38 513 GLY B CA 1
ATOM 8114 C C . GLY B 1 513 ? 2.348 9.516 33.75 1 97.38 513 GLY B C 1
ATOM 8115 O O . GLY B 1 513 ? 3.184 9.953 32.969 1 97.38 513 GLY B O 1
ATOM 8116 N N . GLU B 1 514 ? 2.645 9.086 34.938 1 97.62 514 GLU B N 1
ATOM 8117 C CA . GLU B 1 514 ? 4.012 9.18 35.469 1 97.62 514 GLU B CA 1
ATOM 8118 C C . GLU B 1 514 ? 4.941 8.227 34.719 1 97.62 514 GLU B C 1
ATOM 8120 O O . GLU B 1 514 ? 6.098 8.562 34.438 1 97.62 514 GLU B O 1
ATOM 8125 N N . GLU B 1 515 ? 4.402 7.066 34.438 1 98.44 515 GLU B N 1
ATOM 8126 C CA . GLU B 1 515 ? 5.172 6.109 33.656 1 98.44 515 GLU B CA 1
ATOM 8127 C C . GLU B 1 515 ? 5.457 6.645 32.25 1 98.44 515 GLU B C 1
ATOM 8129 O O . GLU B 1 515 ? 6.555 6.465 31.734 1 98.44 515 GLU B O 1
ATOM 8134 N N . LEU B 1 516 ? 4.449 7.277 31.672 1 98.75 516 LEU B N 1
ATOM 8135 C CA . LEU B 1 516 ? 4.613 7.855 30.344 1 98.75 516 LEU B CA 1
ATOM 8136 C C . LEU B 1 516 ? 5.672 8.953 30.359 1 98.75 516 LEU B C 1
ATOM 8138 O O . LEU B 1 516 ? 6.492 9.039 29.453 1 98.75 516 LEU B O 1
ATOM 8142 N N . ARG B 1 517 ? 5.617 9.82 31.391 1 98.62 517 ARG B N 1
ATOM 8143 C CA . ARG B 1 517 ? 6.594 10.898 31.531 1 98.62 517 ARG B CA 1
ATOM 8144 C C . ARG B 1 517 ? 8.016 10.344 31.562 1 98.62 517 ARG B C 1
ATOM 8146 O O . ARG B 1 517 ? 8.891 10.828 30.844 1 98.62 517 ARG B O 1
ATOM 8153 N N . GLU B 1 518 ? 8.227 9.336 32.312 1 98.62 518 GLU B N 1
ATOM 8154 C CA . GLU B 1 518 ? 9.547 8.719 32.438 1 98.62 518 GLU B CA 1
ATOM 8155 C C . GLU B 1 518 ? 9.984 8.078 31.141 1 98.62 518 GLU B C 1
ATOM 8157 O O . GLU B 1 518 ? 11.125 8.258 30.703 1 98.62 518 GLU B O 1
ATOM 8162 N N . ALA B 1 519 ? 9.094 7.324 30.531 1 98.75 519 ALA B N 1
ATOM 8163 C CA . ALA B 1 519 ? 9.398 6.645 29.266 1 98.75 519 ALA B CA 1
ATOM 8164 C C . ALA B 1 519 ? 9.773 7.645 28.188 1 98.75 519 ALA B C 1
ATOM 8166 O O . ALA B 1 519 ? 10.703 7.414 27.406 1 98.75 519 ALA B O 1
ATOM 8167 N N . LEU B 1 520 ? 9.023 8.703 28.094 1 98.75 520 LEU B N 1
ATOM 8168 C CA . LEU B 1 520 ? 9.266 9.719 27.078 1 98.75 520 LEU B CA 1
ATOM 8169 C C . LEU B 1 520 ? 10.578 10.445 27.328 1 98.75 520 LEU B C 1
ATOM 8171 O O . LEU B 1 520 ? 11.312 10.75 26.391 1 98.75 520 LEU B O 1
ATOM 8175 N N . GLN B 1 521 ? 10.906 10.734 28.578 1 98.31 521 GLN B N 1
ATOM 8176 C CA . GLN B 1 521 ? 12.18 11.352 28.938 1 98.31 521 GLN B CA 1
ATOM 8177 C C . GLN B 1 521 ? 13.352 10.461 28.531 1 98.31 521 GLN B C 1
ATOM 8179 O O . GLN B 1 521 ? 14.344 10.938 27.984 1 98.31 521 GLN B O 1
ATOM 8184 N N . GLU B 1 522 ? 13.195 9.195 28.812 1 98.06 522 GLU B N 1
ATOM 8185 C CA . GLU B 1 522 ? 14.242 8.25 28.438 1 98.06 522 GLU B CA 1
ATOM 8186 C C . GLU B 1 522 ? 14.414 8.172 26.922 1 98.06 522 GLU B C 1
ATOM 8188 O O . GLU B 1 522 ? 15.531 8.086 26.422 1 98.06 522 GLU B O 1
ATOM 8193 N N . ALA B 1 523 ? 13.281 8.195 26.203 1 98 523 ALA B N 1
ATOM 8194 C CA . ALA B 1 523 ? 13.32 8.125 24.75 1 98 523 ALA B CA 1
ATOM 8195 C C . ALA B 1 523 ? 14.039 9.336 24.156 1 98 523 ALA B C 1
ATOM 8197 O O . ALA B 1 523 ? 14.734 9.227 23.156 1 98 523 ALA B O 1
ATOM 8198 N N . MET B 1 524 ? 14 10.453 24.828 1 95.5 524 MET B N 1
ATOM 8199 C CA . MET B 1 524 ? 14.523 11.711 24.312 1 95.5 524 MET B CA 1
ATOM 8200 C C . MET B 1 524 ? 16.047 11.758 24.422 1 95.5 524 MET B C 1
ATOM 8202 O O . MET B 1 524 ? 16.703 12.57 23.766 1 95.5 524 MET B O 1
ATOM 8206 N N . VAL B 1 525 ? 16.609 10.914 25.172 1 94.12 525 VAL B N 1
ATOM 8207 C CA . VAL B 1 525 ? 18.062 10.945 25.328 1 94.12 525 VAL B CA 1
ATOM 8208 C C . VAL B 1 525 ? 18.672 9.766 24.578 1 94.12 525 VAL B C 1
ATOM 8210 O O . VAL B 1 525 ? 19.906 9.672 24.453 1 94.12 525 VAL B O 1
ATOM 8213 N N . ARG B 1 526 ? 17.844 8.945 24.031 1 93.69 526 ARG B N 1
ATOM 8214 C CA . ARG B 1 526 ? 18.312 7.781 23.297 1 93.69 526 ARG B CA 1
ATOM 8215 C C . ARG B 1 526 ? 18.688 8.156 21.859 1 93.69 526 ARG B C 1
ATOM 8217 O O . ARG B 1 526 ? 18 8.938 21.219 1 93.69 526 ARG B O 1
ATOM 8224 N N . ASN B 1 527 ? 19.828 7.609 21.438 1 93.31 527 ASN B N 1
ATOM 8225 C CA . ASN B 1 527 ? 20.203 7.727 20.031 1 93.31 527 ASN B CA 1
ATOM 8226 C C . ASN B 1 527 ? 19.641 6.578 19.203 1 93.31 527 ASN B C 1
ATOM 8228 O O . ASN B 1 527 ? 20.391 5.711 18.734 1 93.31 527 ASN B O 1
ATOM 8232 N N . GLY B 1 528 ? 18.391 6.508 18.938 1 96.62 528 GLY B N 1
ATOM 8233 C CA . GLY B 1 528 ? 17.688 5.465 18.203 1 96.62 528 GLY B CA 1
ATOM 8234 C C . GLY B 1 528 ? 16.188 5.5 18.438 1 96.62 528 GLY B C 1
ATOM 8235 O O . GLY B 1 528 ? 15.68 6.332 19.188 1 96.62 528 GLY B O 1
ATOM 8236 N N . PRO B 1 529 ? 15.523 4.625 17.766 1 98.25 529 PRO B N 1
ATOM 8237 C CA . PRO B 1 529 ? 14.062 4.645 17.828 1 98.25 529 PRO B CA 1
ATOM 8238 C C . PRO B 1 529 ? 13.516 4.031 19.109 1 98.25 529 PRO B C 1
ATOM 8240 O O . PRO B 1 529 ? 14.188 3.209 19.75 1 98.25 529 PRO B O 1
ATOM 8243 N N . THR B 1 530 ? 12.336 4.461 19.5 1 98.75 530 THR B N 1
ATOM 8244 C CA . THR B 1 530 ? 11.625 3.961 20.672 1 98.75 530 THR B CA 1
ATOM 8245 C C . THR B 1 530 ? 10.133 3.83 20.391 1 98.75 530 THR B C 1
ATOM 8247 O O . THR B 1 530 ? 9.539 4.691 19.734 1 98.75 530 THR B O 1
ATOM 8250 N N . VAL B 1 531 ? 9.57 2.713 20.828 1 98.88 531 VAL B N 1
ATOM 8251 C CA . VAL B 1 531 ? 8.117 2.549 20.781 1 98.88 531 VAL B CA 1
ATOM 8252 C C . VAL B 1 531 ? 7.555 2.527 22.188 1 98.88 531 VAL B C 1
ATOM 8254 O O . VAL B 1 531 ? 7.973 1.717 23.031 1 98.88 531 VAL B O 1
ATOM 8257 N N . ILE B 1 532 ? 6.668 3.406 22.484 1 98.94 532 ILE B N 1
ATOM 8258 C CA . ILE B 1 532 ? 5.961 3.438 23.75 1 98.94 532 ILE B CA 1
ATOM 8259 C C . ILE B 1 532 ? 4.496 3.059 23.531 1 98.94 532 ILE B C 1
ATOM 8261 O O . ILE B 1 532 ? 3.742 3.803 22.906 1 98.94 532 ILE B O 1
ATOM 8265 N N . ASN B 1 533 ? 4.117 1.872 24.031 1 98.88 533 ASN B N 1
ATOM 8266 C CA . ASN B 1 533 ? 2.74 1.394 24.016 1 98.88 533 ASN B CA 1
ATOM 8267 C C . ASN B 1 533 ? 1.922 1.999 25.141 1 98.88 533 ASN B C 1
ATOM 8269 O O . ASN B 1 533 ? 2.082 1.614 26.297 1 98.88 533 ASN B O 1
ATOM 8273 N N . VAL B 1 534 ? 1.021 2.943 24.812 1 98.88 534 VAL B N 1
ATOM 8274 C CA . VAL B 1 534 ? 0.249 3.678 25.812 1 98.88 534 VAL B CA 1
ATOM 8275 C C . VAL B 1 534 ? -1.153 3.082 25.922 1 98.88 534 VAL B C 1
ATOM 8277 O O . VAL B 1 534 ? -1.979 3.254 25.016 1 98.88 534 VAL B O 1
ATOM 8280 N N . ILE B 1 535 ? -1.461 2.439 27.078 1 98.69 535 ILE B N 1
ATOM 8281 C CA . ILE B 1 535 ? -2.797 1.891 27.281 1 98.69 535 ILE B CA 1
ATOM 8282 C C . ILE B 1 535 ? -3.766 3.016 27.641 1 98.69 535 ILE B C 1
ATOM 8284 O O . ILE B 1 535 ? -3.76 3.512 28.781 1 98.69 535 ILE B O 1
ATOM 8288 N N . ILE B 1 536 ? -4.629 3.373 26.688 1 98.12 536 ILE B N 1
ATOM 8289 C CA . ILE B 1 536 ? -5.465 4.547 26.922 1 98.12 536 ILE B CA 1
ATOM 8290 C C . ILE B 1 536 ? -6.895 4.105 27.234 1 98.12 536 ILE B C 1
ATOM 8292 O O . ILE B 1 536 ? -7.285 2.975 26.938 1 98.12 536 ILE B O 1
ATOM 8296 N N . ASP B 1 537 ? -7.684 5.059 27.781 1 96.44 537 ASP B N 1
ATOM 8297 C CA . ASP B 1 537 ? -9.102 4.902 28.094 1 96.44 537 ASP B CA 1
ATOM 8298 C C . ASP B 1 537 ? -9.945 4.883 26.828 1 96.44 537 ASP B C 1
ATOM 8300 O O . ASP B 1 537 ? -10.086 5.902 26.156 1 96.44 537 ASP B O 1
ATOM 8304 N N . PRO B 1 538 ? -10.516 3.715 26.5 1 92.56 538 PRO B N 1
ATOM 8305 C CA . PRO B 1 538 ? -11.297 3.633 25.266 1 92.56 538 PRO B CA 1
ATOM 8306 C C . PRO B 1 538 ? -12.602 4.414 25.344 1 92.56 538 PRO B C 1
ATOM 8308 O O . PRO B 1 538 ? -13.234 4.672 24.312 1 92.56 538 PRO B O 1
ATOM 8311 N N . SER B 1 539 ? -13.031 4.805 26.5 1 91.62 539 SER B N 1
ATOM 8312 C CA . SER B 1 539 ? -14.305 5.504 26.656 1 91.62 539 SER B CA 1
ATOM 8313 C C . SER B 1 539 ? -14.141 7.004 26.438 1 91.62 539 SER B C 1
ATOM 8315 O O . SER B 1 539 ? -15.133 7.723 26.281 1 91.62 539 SER B O 1
ATOM 8317 N N . ALA B 1 540 ? -12.836 7.438 26.422 1 93.75 540 ALA B N 1
ATOM 8318 C CA . ALA B 1 540 ? -12.602 8.859 26.172 1 93.75 540 ALA B CA 1
ATOM 8319 C C . ALA B 1 540 ? -13.031 9.234 24.75 1 93.75 540 ALA B C 1
ATOM 8321 O O . ALA B 1 540 ? -12.68 8.547 23.797 1 93.75 540 ALA B O 1
ATOM 8322 N N . VAL B 1 541 ? -13.789 10.289 24.625 1 91.88 541 VAL B N 1
ATOM 8323 C CA . VAL B 1 541 ? -14.281 10.734 23.328 1 91.88 541 VAL B CA 1
ATOM 8324 C C . VAL B 1 541 ? -13.391 11.859 22.797 1 91.88 541 VAL B C 1
ATOM 8326 O O . VAL B 1 541 ? -13.148 12.844 23.484 1 91.88 541 VAL B O 1
ATOM 8329 N N . ALA B 1 542 ? -12.883 11.617 21.594 1 92 542 ALA B N 1
ATOM 8330 C CA . ALA B 1 542 ? -12.078 12.664 20.969 1 92 542 ALA B CA 1
ATOM 8331 C C . ALA B 1 542 ? -12.922 13.906 20.688 1 92 542 ALA B C 1
ATOM 8333 O O . ALA B 1 542 ? -14.125 13.797 20.438 1 92 542 ALA B O 1
ATOM 8334 N N . PRO B 1 543 ? -12.312 15.094 20.781 1 84.75 543 PRO B N 1
ATOM 8335 C CA . PRO B 1 543 ? -13.078 16.328 20.609 1 84.75 543 PRO B CA 1
ATOM 8336 C C . PRO B 1 543 ? -13.883 16.359 19.312 1 84.75 543 PRO B C 1
ATOM 8338 O O . PRO B 1 543 ? -13.305 16.234 18.234 1 84.75 543 PRO B O 1
ATOM 8341 N N . PRO B 1 544 ? -15.258 16.234 19.609 1 63.84 544 PRO B N 1
ATOM 8342 C CA . PRO B 1 544 ? -16.188 16.109 18.484 1 63.84 544 PRO B CA 1
ATOM 8343 C C . PRO B 1 544 ? -16.312 17.422 17.688 1 63.84 544 PRO B C 1
ATOM 8345 O O . PRO B 1 544 ? -16.875 17.422 16.594 1 63.84 544 PRO B O 1
ATOM 8348 N N . GLU B 1 545 ? -15.852 18.484 18.375 1 58.19 545 GLU B N 1
ATOM 8349 C CA . GLU B 1 545 ? -16.172 19.75 17.734 1 58.19 545 GLU B CA 1
ATOM 8350 C C . GLU B 1 545 ? -15.773 19.75 16.266 1 58.19 545 GLU B C 1
ATOM 8352 O O . GLU B 1 545 ? -14.758 19.156 15.898 1 58.19 545 GLU B O 1
ATOM 8357 N N . ALA B 1 546 ? -16.766 19.891 15.297 1 54.78 546 ALA B N 1
ATOM 8358 C CA . ALA B 1 546 ? -16.703 20.141 13.859 1 54.78 546 ALA B CA 1
ATOM 8359 C C . ALA B 1 546 ? -16.844 18.828 13.078 1 54.78 546 ALA B C 1
ATOM 8361 O O . ALA B 1 546 ? -16.875 18.844 11.844 1 54.78 546 ALA B O 1
ATOM 8362 N N . ARG B 1 547 ? -16.844 17.578 13.852 1 52.84 547 ARG B N 1
ATOM 8363 C CA . ARG B 1 547 ? -16.938 16.312 13.141 1 52.84 547 ARG B CA 1
ATOM 8364 C C . ARG B 1 547 ? -18.359 16.094 12.617 1 52.84 547 ARG B C 1
ATOM 8366 O O . ARG B 1 547 ? -18.547 15.484 11.562 1 52.84 547 ARG B O 1
ATOM 8373 N N . GLY B 1 548 ? -19.422 16.469 13.297 1 44.81 548 GLY B N 1
ATOM 8374 C CA . GLY B 1 548 ? -20.781 16 13.102 1 44.81 548 GLY B CA 1
ATOM 8375 C C . GLY B 1 548 ? -21.391 16.438 11.781 1 44.81 548 GLY B C 1
ATOM 8376 O O . GLY B 1 548 ? -21.891 15.602 11.016 1 44.81 548 GLY B O 1
ATOM 8377 N N . PRO B 1 549 ? -21.469 17.703 11.445 1 42.72 549 PRO B N 1
ATOM 8378 C CA . PRO B 1 549 ? -22.266 18.109 10.297 1 42.72 549 PRO B CA 1
ATOM 8379 C C . PRO B 1 549 ? -21.609 17.766 8.961 1 42.72 549 PRO B C 1
ATOM 8381 O O . PRO B 1 549 ? -22.266 17.781 7.918 1 42.72 549 PRO B O 1
ATOM 8384 N N . SER B 1 550 ? -20.422 17.656 8.93 1 41.78 550 SER B N 1
ATOM 8385 C CA . SER B 1 550 ? -19.734 17.578 7.641 1 41.78 550 SER B CA 1
ATOM 8386 C C . SER B 1 550 ? -20 16.234 6.957 1 41.78 550 SER B C 1
ATOM 8388 O O . SER B 1 550 ? -20.125 16.172 5.73 1 41.78 550 SER B O 1
ATOM 8390 N N . LEU B 1 551 ? -19.891 15.164 7.641 1 41.38 551 LEU B N 1
ATOM 8391 C CA . LEU B 1 551 ? -20.109 13.867 7 1 41.38 551 LEU B CA 1
ATOM 8392 C C . LEU B 1 551 ? -21.562 13.727 6.547 1 41.38 551 LEU B C 1
ATOM 8394 O O . LEU B 1 551 ? -21.875 12.867 5.723 1 41.38 551 LEU B O 1
ATOM 8398 N N . THR B 1 552 ? -22.516 14.656 7.105 1 36.59 552 THR B N 1
ATOM 8399 C CA . THR B 1 552 ? -23.938 14.555 6.812 1 36.59 552 THR B CA 1
ATOM 8400 C C . THR B 1 552 ? -24.375 15.672 5.867 1 36.59 552 THR B C 1
ATOM 8402 O O . THR B 1 552 ? -25.531 15.703 5.422 1 36.59 552 THR B O 1
ATOM 8405 N N . SER B 1 553 ? -23.719 16.688 5.605 1 35 553 SER B N 1
ATOM 8406 C CA . SER B 1 553 ? -24.234 17.875 4.926 1 35 553 SER B CA 1
ATOM 8407 C C . SER B 1 553 ? -24.344 17.641 3.424 1 35 553 SER B C 1
ATOM 8409 O O . SER B 1 553 ? -24.641 18.578 2.67 1 35 553 SER B O 1
ATOM 8411 N N . GLU B 1 554 ? -24.125 16.625 2.9 1 35.38 554 GLU B N 1
ATOM 8412 C CA . GLU B 1 554 ? -24.375 16.562 1.464 1 35.38 554 GLU B CA 1
ATOM 8413 C C . GLU B 1 554 ? -25.844 16.844 1.148 1 35.38 554 GLU B C 1
ATOM 8415 O O . GLU B 1 554 ? -26.266 16.734 -0.005 1 35.38 554 GLU B O 1
ATOM 8420 N N . ASN B 1 555 ? -26.703 17.047 2.043 1 28.81 555 ASN B N 1
ATOM 8421 C CA . ASN B 1 555 ? -28.109 17.156 1.66 1 28.81 555 ASN B CA 1
ATOM 8422 C C . ASN B 1 555 ? -28.406 18.5 1.003 1 28.81 555 ASN B C 1
ATOM 8424 O O . ASN B 1 555 ? -29.516 18.719 0.501 1 28.81 555 ASN B O 1
ATOM 8428 N N . ALA B 1 556 ? -27.891 19.797 1.289 1 31.34 556 ALA B N 1
ATOM 8429 C CA . ALA B 1 556 ? -28.609 21.031 0.999 1 31.34 556 ALA B CA 1
ATOM 8430 C C . ALA B 1 556 ? -28.531 21.391 -0.483 1 31.34 556 ALA B C 1
ATOM 8432 O O . ALA B 1 556 ? -29.297 22.219 -0.978 1 31.34 556 ALA B O 1
ATOM 8433 N N . THR B 1 557 ? -27.484 21.141 -1.294 1 28.58 557 THR B N 1
ATOM 8434 C CA . THR B 1 557 ? -27.469 21.938 -2.51 1 28.58 557 THR B CA 1
ATOM 8435 C C . THR B 1 557 ? -28.297 21.281 -3.609 1 28.58 557 THR B C 1
ATOM 8437 O O . THR B 1 557 ? -28.312 21.75 -4.746 1 28.58 557 THR B O 1
ATOM 8440 N N . CYS B 1 558 ? -28.797 20.109 -3.451 1 25.77 558 CYS B N 1
ATOM 8441 C CA . CYS B 1 558 ? -29.547 19.656 -4.617 1 25.77 558 CYS B CA 1
ATOM 8442 C C . CYS B 1 558 ? -30.922 20.297 -4.668 1 25.77 558 CYS B C 1
ATOM 8444 O O . CYS B 1 558 ? -31.719 20 -5.562 1 25.77 558 CYS B O 1
ATOM 8446 N N . SER B 1 559 ? -31.438 20.75 -3.533 1 19.45 559 SER B N 1
ATOM 8447 C CA . SER B 1 559 ? -32.812 21.234 -3.699 1 19.45 559 SER B CA 1
ATOM 8448 C C . SER B 1 559 ? -32.812 22.594 -4.391 1 19.45 559 SER B C 1
ATOM 8450 O O . SER B 1 559 ? -33.906 23.156 -4.645 1 19.45 559 SER B O 1
ATOM 8452 N N . LYS B 1 560 ? -31.828 23.391 -4.469 1 22.95 560 LYS B N 1
ATOM 8453 C CA . LYS B 1 560 ? -32.156 24.578 -5.242 1 22.95 560 LYS B CA 1
ATOM 8454 C C . LYS B 1 560 ? -32 24.328 -6.738 1 22.95 560 LYS B C 1
ATOM 8456 O O . LYS B 1 560 ? -31.016 23.734 -7.172 1 22.95 560 LYS B O 1
#

pLDDT: mean 90.94, std 13.26, range [19.44, 98.94]

Foldseek 3Di:
DAALLLLLLVLLVVLPAAEEFEADDDFCVLNVVNCVPDNRHYFHFDFQCLRLLQQLLLCVLVVGEYEYEFEAAVSVVRNWLSLLLSLQQQGAYEYEYEAADEDAPDDDPPDPRHDYVVNVVQQDDCDSNGSFPEEFEPPDDVSSLVVSVVSNVQSPDRSHGYYYYYYGSVRRGDDDDDDDPPPCPVPVPPPDFDDDPVLLVVLQVVLVCLLDPFEAEEEELLCLVVLVLSQVVCQVSVHQYEYFLACFQSHFCLFPSDQWFAFQLTAGDVVCVVDPGQEYEYEADLCDCRRHLLCQVVRPNYAYEYEHCDCPRSCVRHDVNYHYHHGRRNNSSVSSVPPDDPDDRDDTDDRDQDAQDADDFPDALAGALSLVLRLCSVQVPVPFNAAEEEAAALRSSSCRNRHHHRHHSRYDYRDPSRDQQSLQSNLQSVQVDPHAYEYEHEPVSCVVDHRLLSQQVVQRLYEYEYAYQQFRLRQQQQVVVVVDGDDGGGHDGDQVCVVSVVSPAHEDEGRDSVVSNVQSNVSRVDRTYYYYHHRHHSVDDRPCVSVHCSVPVPPPPPVD/DAALLLLLLVLLVVLPAAEEFEADDDFCVLNVVNCVPDNRHYFHFDFQCLRLLQQLLLQVLVVGEYEYEFEAAVSVVRNQLSLLLSLQQQGAYEYEYEAADEDAPDDDPPDPRHDYVVNVVQQDDCDSNGSFPEEFEPPDDVSSLVVSVVSNVQSPDRSHGYYYYYYGSVRRGDDDPDDDPPPCPVPVPPPDFDDDPVLLVVLQVVLVCLLDPQEAEEEELLCLVVLVLSQVVCQQSVHQYEYFLACFQSHFCLFPSDQWFAFQLTAGDVVCVVDPGQEYEYEADLCDCRRHVLCQVVNPNHAYEYEHCDCPRSCVRHDVNYHYHHGRRNNSSVSNVPPDDPDDRDDTDDRDQDAQDADDFPDALAGALSLVLRLCSVQVAVPFNAAEEEAAALRSSSCRNRHHHRHHSRYDYRDPSRDQQSLQSNLQSVQVDPHAYEYEHEPVSCVVDHRLLSQQVVQRLYEYEYAYQQFRLRQQQQVVVVVDGGDGGGHDGDQVCVVSVVSPAHEDEGRDSVVSNVQSNVSRVDRTYYYYHHRHHSVDDRPCVSVHCSVPPPPPPVVD

Sequence (1120 aa):
MQTYADAIVQSLSSVGCDKAFGISGGNIYHIWKALHHSDIAVYHCRHQSGAAFAAAEYSIQTGKVAAVFVTSGPGITNAITGLRCARADGARIIFIAGLTGEEIDRTGRRVVQETTPKDVEALTGPTVDSALSCYEIIRGELNVGRLQQTLTRIQRDPLGGVLGVFLTAARSKSLISPLQSPRLELHEQIPVPSLSAETLAVCREVAGKLKIMGFVLWIGYGCRSASLLVKQLAERYDLPVLATPRAKGIFPENHLLYFGTTGLGASFRPTIIADPPKGVLLLGSKAAELSSMFIQEEWVNTDFYCVDLETSEVKRNMPKRSTFIEAEISLFLRAVLEVERPGDRIAYPFIPDAIIQPVLAALEGQIHPVTVMSVVQDVAINRNGCLIIADAGNSFCWTAHYLKFPKPGLYRSNLDSYPMGHAVCGVVGMGLTDKHAVAIVGDGAMLMQSEVSTAVKYRSKAIWLVMNDSRYGSCDQVPRMSGDIPPPCSIPYTDFALLARAVGCEGCTVAKGEELREALQEAMVRNGPTVINVIIDPSAVAPPEARGPSLTSENATCSKMQTYADAIVQSLSSVGCDKAFGISGGNIYHIWKALHHSDIAVYHCRHQSGAAFAAAEYSIQTGKVAAVFVTSGPGITNAITGLRCARADGARIIFIAGLTGEEIDRTGRRVVQETTPKDVEALTGPTVDSALSCYEIIRGELNVGRLQQTLTRIQRDPLGGVLGVFLTAARSKSLISPLQSPRLELHEQIPVPSLSAETLAVCREVAGKLKIMGFVLWIGYGCRSASLLVKQLAERYDLPVLATPRAKGIFPENHLLYFGTTGLGASFRPTIIADPPKGVLLLGSKAAELSSMFIQEEWVNTDFYCVDLETSEVKRNMPKRSTFIEAEISLFLRAVLEVERPGDRIAYPFIPDAIIQPVLAALEGQIHPVTVMSVVQDVAINRNGCLIIADAGNSFCWTAHYLKFPKPGLYRSNLDSYPMGHAVCGVVGMGLTDKHAVAIVGDGAMLMQSEVSTAVKYRSKAIWLVMNDSRYGSCDQVPRMSGDIPPPCSIPYTDFALLARAVGCEGCTVAKGEELREALQEAMVRNGPTVINVIIDPSAVAPPEARGPSLTSENATCSK

Solvent-accessible surface area (backbone atoms only — not comparable to full-atom values): 55656 Å² total; per-residue (Å²): 116,37,30,42,18,44,51,52,48,50,49,42,46,73,64,59,27,48,43,34,21,16,37,82,33,82,37,24,40,52,44,49,45,35,38,69,74,45,89,32,47,73,43,72,38,53,37,40,28,42,14,26,24,11,32,25,38,31,11,57,75,69,68,36,38,19,29,30,39,25,14,30,34,40,36,48,41,45,21,37,46,19,32,21,42,20,32,60,72,30,10,27,36,41,36,35,34,18,24,71,44,81,58,66,87,52,86,70,54,54,42,76,22,56,27,41,47,58,60,55,54,70,37,44,41,92,47,59,84,22,35,18,67,44,72,46,69,50,84,51,70,70,41,54,55,51,48,51,54,52,49,54,50,37,69,68,36,91,62,26,30,22,37,34,40,35,33,30,47,69,51,26,65,34,77,36,74,68,79,65,73,72,70,66,68,68,68,72,61,70,72,72,89,73,79,52,72,68,54,50,53,49,29,52,51,50,46,59,52,47,71,41,87,48,39,33,37,36,36,17,48,61,36,63,89,28,29,67,57,51,49,50,51,29,50,73,52,69,25,39,29,35,23,21,54,65,16,46,8,31,52,39,49,56,36,92,44,42,44,31,28,37,10,53,10,33,36,64,43,68,62,55,72,77,48,64,48,49,25,36,43,36,35,23,57,47,50,24,32,52,34,30,49,50,52,68,72,74,41,78,80,34,45,41,39,38,38,19,76,67,53,74,59,27,59,64,46,43,65,85,86,44,44,79,42,72,37,56,62,59,61,49,50,51,55,27,66,63,53,83,70,95,70,81,82,67,83,73,78,86,68,61,82,72,81,57,76,67,48,84,37,92,49,89,69,23,26,20,64,56,24,53,46,20,42,42,35,46,55,39,41,68,71,60,65,31,34,36,28,28,14,49,58,48,38,30,20,47,45,46,39,68,54,69,34,71,44,58,82,32,53,46,58,64,63,63,47,46,42,70,26,43,24,54,16,13,25,37,28,41,6,65,51,98,45,48,15,39,18,36,31,35,44,56,28,51,58,39,36,62,38,64,54,42,21,43,73,67,44,10,23,19,31,39,42,28,49,33,50,41,38,44,57,47,70,42,49,54,43,39,74,73,72,46,82,58,67,90,43,68,48,72,67,58,42,51,17,48,36,26,45,19,38,65,31,48,43,40,72,31,34,41,63,68,50,42,45,52,53,53,56,55,47,71,71,43,90,26,34,32,31,38,26,33,32,33,35,69,82,64,74,58,57,56,52,61,56,70,61,64,85,61,52,81,66,66,73,75,74,111,115,36,30,42,20,45,52,53,48,50,49,42,47,74,64,57,28,48,43,33,22,17,37,81,35,82,35,24,43,52,45,50,45,34,39,69,75,46,88,34,46,73,44,72,40,54,38,41,28,43,14,28,24,10,31,23,40,29,9,58,74,69,68,35,37,19,30,31,39,25,16,31,33,41,36,47,42,46,21,37,45,20,31,19,41,22,31,58,71,31,10,26,36,40,37,36,34,18,23,70,44,82,57,65,86,52,86,73,54,53,42,74,22,56,28,40,48,60,61,54,54,69,37,42,42,94,47,59,83,24,34,19,64,43,72,45,68,50,84,52,70,67,42,54,55,51,49,50,54,50,48,55,50,35,68,66,36,91,62,26,31,22,37,35,40,35,33,31,47,69,51,26,65,34,80,35,74,67,80,66,73,72,70,66,68,68,69,72,60,71,71,72,89,70,79,51,73,69,53,51,53,48,28,52,52,49,45,59,52,48,71,42,88,49,38,33,39,36,36,17,48,62,35,64,88,30,30,69,58,51,49,50,52,29,50,73,53,69,26,41,30,36,22,22,55,63,17,45,8,31,53,39,48,57,35,91,45,41,44,34,28,37,11,53,12,35,37,64,46,66,63,56,73,76,48,65,48,50,24,36,43,36,34,22,56,47,49,24,30,52,35,31,51,50,51,66,72,74,40,76,80,35,46,41,39,39,37,18,74,68,53,74,59,27,59,64,46,43,65,84,86,44,44,79,42,74,36,56,61,58,62,49,51,51,55,30,66,63,52,84,69,93,69,80,80,66,84,76,77,87,69,60,82,70,82,56,76,66,49,83,38,92,51,88,68,25,25,20,66,57,22,53,47,21,44,43,34,45,53,40,41,68,73,60,65,32,34,38,27,28,13,50,57,48,39,30,19,48,47,46,39,66,56,70,34,73,45,58,84,34,55,46,61,65,62,65,46,45,42,71,25,42,22,56,17,13,25,38,27,41,6,66,51,98,44,47,15,38,18,36,30,35,44,55,30,52,58,38,36,61,38,63,54,41,20,44,72,67,44,10,25,19,31,40,42,29,50,31,50,40,36,44,58,46,69,41,48,55,42,38,74,73,72,46,84,58,66,90,43,67,47,71,66,59,42,52,17,49,35,26,45,20,39,64,30,49,43,41,75,31,33,40,63,67,51,43,45,51,52,53,55,54,48,71,73,44,88,25,33,32,31,38,26,33,33,34,36,71,82,64,73,58,58,55,53,61,57,68,60,64,86,61,52,83,66,68,74,76,78,110

Radius of gyration: 30.68 Å; Cα contacts (8 Å, |Δi|>4): 2640; chains: 2; bounding box: 70×107×75 Å

Nearest PDB structures (foldseek):
  4d5g-assembly1_B  TM=8.208E-01  e=2.402E-30  Azoarcus olearius
  8vza-assembly1_B  TM=7.835E-01  e=1.718E-31  Alphaproteobacteria bacterium
  8vzf-assembly1_D  TM=7.798E-01  e=5.232E-31  Alphaproteobacteria bacterium
  6u9h-assembly1_B  TM=8.230E-01  e=6.786E-29  Arabidopsis thaliana
  8vza-assembly1_C  TM=7.826E-01  e=2.864E-30  Alphaproteobacteria bacterium

InterPro domains:
  IPR011766 Thiamine pyrophosphate enzyme, TPP-binding [PF02775] (391-534)
  IPR012000 Thiamine pyrophosphate enzyme, central domain [PF00205] (216-335)
  IPR012001 Thiamine pyrophosphate enzyme, N-terminal TPP-binding domain [PF02776] (3-106)
  IPR029035 DHS-like NAD/FAD-binding domain superfamily [SSF52467] (216-342)
  IPR029061 Thiamin diphosphate-binding fold [SSF52518] (2-126)
  IPR029061 Thiamin diphosphate-binding fold [SSF52518] (366-544)
  IPR045229 Thiamine pyrophosphate enzyme [PTHR18968] (3-543)

Organism: Fusarium oxysporum f. sp. lycopersici (strain 4287 / CBS 123668 / FGSC 9935 / NRRL 34936) (NCBI:txid426428)

Secondary structure (DSSP, 8-state):
-EEHHHHHHHHHHHTT--EEEE---GGGHHHHHHHHTSSSEEEE-SSHHHHHHHHHHHHHHH---EEEEE-STHHHHHHHHHHHHHHHHT-EEEEEEEES---SS------TT---HHHHHTTB-SSTTSSBSEEEE--SHHHHHHHHHHHHHHHH-TT-EEEEEEEEHHHHHSEEPPPP-----TTS--------HHHHHHHHHHHHHHTSTTEEEEE-GGGTT-HHHHHHHHHHHT--EEE-GGGBTTB-TTSTTEEEE-STT----HHHHHS--SEEEEES----HHHHTTGGGT-TT-EEEEEES--HHHHHHS-TT-EEEE--HHHHHHHHHHS---S--PPP---PPP-------SSTT-B-HHHHHHHIIIIIIIIT--EEEE-TTHHHHHHHHH---SSTTSEEE--SS--TTHHHHHHHHHTTSSS-EEEEEEHHHHHH---HHHHHHHT--EEEEEEE-SB-HHHHHHHHHTT--PPP-B-----HHHHHHHTT-EEEEE-SHHHHHHHHHHHHH-SS-EEEEEEB-TTPPP--TTTHHHHHGGGSTT--/-EEHHHHHHHHHHHTT--EEEE---GGGHHHHHHHHTSSSEEEE-SSHHHHHHHHHHHHHHH---EEEEE-STHHHHHHHHHHHHHHHHT-EEEEEEEES---SS------TT---HHHHHTTB-SSTTSSBSEEEE-SSHHHHHHHHHHHHHHHH-TT-EEEEEEEEHHHHHSEEPPPP-----TTS--------HHHHHHHHHHHHHHTSTTEEEEE-GGGTT-HHHHHHHHHHHT--EEE-GGGBTTB-TTSTTEEEE-STT----HHHHHS--SEEEEES----HHHHTTGGGT-TT-EEEEEES--HHHHHHS-TT-EEEE--HHHHHHHHHHS---S--PPP---PPP-------SSTT-B-HHHHHHHIIIIIIIIT--EEEE-TTHHHHHHHHH---SSTTSEEE--SS--TTHHHHHHHHHTTSSS-EEEEEEHHHHHH---HHHHHHHT--EEEEEEE-SB-HHHHHHHHHTT--PPP-B-----HHHHHHHTT-EEEEE-SHHHHHHHHHHHHH-SS-EEEEEEB-TTPPP--TTTHHHHHGGGSTT--